Protein AF-A0A7V3AEB8-F1 (afdb_monomer_lite)

Foldseek 3Di:
DDDDDDDDDDDDDDDDPPPVVVVVLQQFLFLLADAWDAQLLRQKTKFKWWFDDPDPPDAIKIWIWIDGPPDLVLDTHTQDIQKHAWDAANVSQKIKIFHDHDRLFGFFIWIAGPDDDDHDPVGIDTQDGDPPFRFSYKDAANNRQKIKTWHAPDSRRFGWTWIWIAGSVVRDIDGPCVVPTWTQWEQANRNFKIKTWDFDPDPPTDIWIWMWGNPDPPTDIATQDDDPVDDWPPAPIKHKYDAHQDQKIWIAGFQTQWIWMAGNNNPPIDTQGDPPQWTGWGDWDAANVRQKIWIWTWGDDPNDIFIWIWIQGPVVSDTDTDPADDDDQPFPDDDDPDPDDDDDTGMHTGADVSRFDDDDSSDTQDDDRALSSLLVNLVVCVVVLNLVSSLVSLVVSQVHPPRPLAPLSSLQSNLSSCVSVLNLVSNLVSNLCSQQQRVFAAVWHQADAADPPPAFRAPVLVVVLVVLVSSCVSCVVQPLSVLQSQLSVCLNVNVLVSSLVSLVVSLVSDPDLLSNLSSLQVNLRSCVNNVVLQSSLVSLLSSLPRPPRNCSLQSLQSSLLSLLQCPDPPSNVSSVVSLVSNDDVPDPQNVVSVQAVQQSPPHHQKDWDKADWDAAPVRLKIKTKIKMKGWAKTAHSFFDFAQGNVRDTDTHNTDTHMWMKIFIWMANDPVGIDGLAIARFDKDTWDAANVRFKIKIKGWDADPPPGGAAIWIWMAGPNSDTQDDDPVCRNNVDDDFQWHWPDWDHPHNQKIKTWTWGQDPVGDTDTDIDIDGGDDD

pLDDT: mean 76.03, std 19.29, range [22.69, 97.69]

Radius of gyration: 32.49 Å; chains: 1; bounding box: 79×64×120 Å

Secondary structure (DSSP, 8-state):
----------PPPP----SHHHHHHHHTT-TT----EE-TTSS-EEEEEEEPPSSTTSPPPEEEEEE-TT-TT--PEEEEES-EEEEE-TTSS-EEEEEEEETTEEEEEEEE---SS---GGGEEEEEE-TT--EEEEEE-TTSSEEEEEEESS-STT--EEEEEEETTT--EEE-GGG-SBEEEEE-TTSSEEEEEE--SSTTPPPEEEEEETTSSS---EEEES-SS---TT-S--EEEE-TTSSEEEEE-TT-SEEEEEETTS-S-EEEEPPTT-EEEEEEEE-TTSSEEEEEEEEEETTEEEEEEEEEETTTTEEEEPS---S--S-S----TT--SS----EEE---TTT--SS-TT-------SHHHHHHHHHHHHHTT-HHHHHHHHHHHHHSSSPPS-HHHHHHHHHHHHHHTT-HHHHHHHHHHHHHH----TT---PPPPTT--PPPPHHHHHHHHHHHHHHHH-TT-HHHHHHHHHHHHHHTT-HHHHHHHHHHHHHT-SSHHHHHHHHHHHHHHHHHTT-HHHHHHHHHHHHT-TT-TTHHHHHHHHHHHHHHH--TTHHHHHHHHHHHH--TT-TTHHHHHHHHHHTTT--SEEEEEPPPEE-TTSS-EEEEEEEEEEEEEEEEEEEEEE-TTS-EEEEEEEEEEEEEEEEEEEEETTEEEEEEEESS-BPPPEE-TTSSEEEEEEEE--TTS-S-EEEEEEEETTS-EEES-HHHHHHT-----EEEEEEEEEETTEEEEEEEEE-SS--EEEEEEEEE----

Structure (mmCIF, N/CA/C/O backbone):
data_AF-A0A7V3AEB8-F1
#
_entry.id   AF-A0A7V3AEB8-F1
#
loop_
_atom_site.group_PDB
_atom_site.id
_atom_site.type_symbol
_atom_site.label_atom_id
_atom_site.label_alt_id
_atom_site.label_comp_id
_atom_site.label_asym_id
_atom_site.label_entity_id
_atom_site.label_seq_id
_atom_site.pdbx_PDB_ins_code
_atom_site.Cartn_x
_atom_site.Cartn_y
_atom_site.Cartn_z
_atom_site.occupancy
_atom_site.B_iso_or_equiv
_atom_site.auth_seq_id
_atom_site.auth_comp_id
_atom_site.auth_asym_id
_atom_site.auth_atom_id
_atom_site.pdbx_PDB_model_num
ATOM 1 N N . MET A 1 1 ? -11.982 -26.283 -81.986 1.00 36.19 1 MET A N 1
ATOM 2 C CA . MET A 1 1 ? -10.663 -25.849 -81.474 1.00 36.19 1 MET A CA 1
ATOM 3 C C . MET A 1 1 ? -10.243 -24.576 -82.195 1.00 36.19 1 MET A C 1
ATOM 5 O O . MET A 1 1 ? -9.929 -24.664 -83.369 1.00 36.19 1 MET A O 1
ATOM 9 N N . ALA A 1 2 ? -10.281 -23.425 -81.521 1.00 26.03 2 ALA A N 1
ATOM 10 C CA . ALA A 1 2 ? -9.434 -22.239 -81.739 1.00 26.03 2 ALA A CA 1
ATOM 11 C C . ALA A 1 2 ? -9.873 -21.165 -80.727 1.00 26.03 2 ALA A C 1
ATOM 13 O O . ALA A 1 2 ? -11.065 -21.003 -80.475 1.00 26.03 2 ALA A O 1
ATOM 14 N N . ARG A 1 3 ? -8.898 -20.527 -80.074 1.00 25.69 3 ARG A N 1
ATOM 15 C CA . ARG A 1 3 ? -9.051 -19.673 -78.887 1.00 25.69 3 ARG A CA 1
ATOM 16 C C . ARG A 1 3 ? -9.532 -18.253 -79.218 1.00 25.69 3 ARG A C 1
ATOM 18 O O . ARG A 1 3 ? -9.191 -17.695 -80.253 1.00 25.69 3 ARG A O 1
ATOM 25 N N . PHE A 1 4 ? -10.266 -17.692 -78.258 1.00 28.11 4 PHE A N 1
ATOM 26 C CA . PHE A 1 4 ? -10.811 -16.336 -78.194 1.00 28.11 4 PHE A CA 1
ATOM 27 C C . PHE A 1 4 ? -9.742 -15.241 -78.051 1.00 28.11 4 PHE A C 1
ATOM 29 O O . PHE A 1 4 ? -8.774 -15.405 -77.308 1.00 28.11 4 PHE A O 1
ATOM 36 N N . GLY A 1 5 ? -9.997 -14.082 -78.667 1.00 23.98 5 GLY A N 1
ATOM 37 C CA . GLY A 1 5 ? -9.291 -12.830 -78.404 1.00 23.98 5 GLY A CA 1
ATOM 38 C C . GLY A 1 5 ? -10.179 -11.599 -78.622 1.00 23.98 5 GLY A C 1
ATOM 39 O O . GLY A 1 5 ? -10.594 -11.350 -79.747 1.00 23.98 5 GLY A O 1
ATOM 40 N N . ARG A 1 6 ? -10.452 -10.838 -77.549 1.00 25.81 6 ARG A N 1
ATOM 41 C CA . ARG A 1 6 ? -10.093 -9.411 -77.331 1.00 25.81 6 ARG A CA 1
ATOM 42 C C . ARG A 1 6 ? -10.955 -8.753 -76.230 1.00 25.81 6 ARG A C 1
ATOM 44 O O . ARG A 1 6 ? -12.159 -8.624 -76.384 1.00 25.81 6 ARG A O 1
ATOM 51 N N . SER A 1 7 ? -10.234 -8.308 -75.190 1.00 26.91 7 SER A N 1
ATOM 52 C CA . SER A 1 7 ? -10.447 -7.263 -74.158 1.00 26.91 7 SER A CA 1
ATOM 53 C C . SER A 1 7 ? -11.725 -7.215 -73.303 1.00 26.91 7 SER A C 1
ATOM 55 O O . SER A 1 7 ? -12.837 -7.227 -73.820 1.00 26.91 7 SER A O 1
ATOM 57 N N . PRO A 1 8 ? -11.554 -7.007 -71.977 1.00 26.31 8 PRO A N 1
ATOM 58 C CA . PRO A 1 8 ? -11.733 -5.641 -71.461 1.00 26.31 8 PRO A CA 1
ATOM 59 C C . PRO A 1 8 ? -10.744 -5.192 -70.355 1.00 26.31 8 PRO A C 1
ATOM 61 O O . PRO A 1 8 ? -10.168 -5.995 -69.633 1.00 26.31 8 PRO A O 1
ATOM 64 N N . ALA A 1 9 ? -10.628 -3.862 -70.236 1.00 24.89 9 ALA A N 1
ATOM 65 C CA . ALA A 1 9 ? -10.315 -3.052 -69.050 1.00 24.89 9 ALA A CA 1
ATOM 66 C C . ALA A 1 9 ? -9.045 -3.349 -68.215 1.00 24.89 9 ALA A C 1
ATOM 68 O O . ALA A 1 9 ? -9.033 -4.186 -67.315 1.00 24.89 9 ALA A O 1
ATOM 69 N N . HIS A 1 10 ? -8.031 -2.491 -68.378 1.00 28.56 10 HIS A N 1
ATOM 70 C CA . HIS A 1 10 ? -7.108 -2.153 -67.293 1.00 28.56 10 HIS A CA 1
ATOM 71 C C . HIS A 1 10 ? -7.878 -1.426 -66.175 1.00 28.56 10 HIS A C 1
ATOM 73 O O . HIS A 1 10 ? -8.151 -0.231 -66.276 1.00 28.56 10 HIS A O 1
ATOM 79 N N . MET A 1 11 ? -8.213 -2.141 -65.098 1.00 22.69 11 MET A N 1
ATOM 80 C CA . MET A 1 11 ? -8.357 -1.522 -63.778 1.00 22.69 11 MET A CA 1
ATOM 81 C C . MET A 1 11 ? -6.954 -1.313 -63.187 1.00 22.69 11 MET A C 1
ATOM 83 O O . MET A 1 11 ? -6.184 -2.275 -63.144 1.00 22.69 11 MET A O 1
ATOM 87 N N . PRO A 1 12 ? -6.607 -0.116 -62.686 1.00 24.73 12 PRO A N 1
ATOM 88 C CA . PRO A 1 12 ? -5.497 0.011 -61.753 1.00 24.73 12 PRO A CA 1
ATOM 89 C C . PRO A 1 12 ? -5.866 -0.708 -60.440 1.00 24.73 12 PRO A C 1
ATOM 91 O O . PRO A 1 12 ? -7.030 -0.646 -60.024 1.00 24.73 12 PRO A O 1
ATOM 94 N N . PRO A 1 13 ? -4.922 -1.390 -59.766 1.00 26.23 13 PRO A N 1
ATOM 95 C CA . PRO A 1 13 ? -5.184 -1.938 -58.444 1.00 26.23 13 PRO A CA 1
ATOM 96 C C . PRO A 1 13 ? -5.548 -0.795 -57.489 1.00 26.23 13 PRO A C 1
ATOM 98 O O . PRO A 1 13 ? -4.837 0.201 -57.354 1.00 26.23 13 PRO A O 1
ATOM 101 N N . ARG A 1 14 ? -6.725 -0.937 -56.878 1.00 26.28 14 ARG A N 1
ATOM 102 C CA . ARG A 1 14 ? -7.285 -0.041 -55.868 1.00 26.28 14 ARG A CA 1
ATOM 103 C C . ARG A 1 14 ? -6.378 0.010 -54.635 1.00 26.28 14 ARG A C 1
ATOM 105 O O . ARG A 1 14 ? -6.000 -1.032 -54.117 1.00 26.28 14 ARG A O 1
ATOM 112 N N . GLY A 1 15 ? -6.187 1.218 -54.105 1.00 27.31 15 GLY A N 1
ATOM 113 C CA . GLY A 1 15 ? -6.017 1.442 -52.667 1.00 27.31 15 GLY A CA 1
ATOM 114 C C . GLY A 1 15 ? -4.578 1.539 -52.170 1.00 27.31 15 GLY A C 1
ATOM 115 O O . GLY A 1 15 ? -4.011 0.585 -51.662 1.00 27.31 15 GLY A O 1
ATOM 116 N N . SER A 1 16 ? -4.030 2.746 -52.256 1.00 29.06 16 SER A N 1
ATOM 117 C CA . SER A 1 16 ? -2.788 3.224 -51.648 1.00 29.06 16 SER A CA 1
ATOM 118 C C . SER A 1 16 ? -2.524 2.747 -50.203 1.00 29.06 16 SER A C 1
ATOM 120 O O . SER A 1 16 ? -3.122 3.256 -49.254 1.00 29.06 16 SER A O 1
ATOM 122 N N . THR A 1 17 ? -1.519 1.888 -50.031 1.00 33.44 17 THR A N 1
ATOM 123 C CA . THR A 1 17 ? -0.830 1.563 -48.762 1.00 33.44 17 THR A CA 1
ATOM 124 C C . THR A 1 17 ? 0.267 2.581 -48.384 1.00 33.44 17 THR A C 1
ATOM 126 O O . THR A 1 17 ? 0.980 2.409 -47.401 1.00 33.44 17 THR A O 1
ATOM 129 N N . GLY A 1 18 ? 0.404 3.685 -49.128 1.00 30.80 18 GLY A N 1
ATOM 130 C CA . GLY A 1 18 ? 1.580 4.565 -49.072 1.00 30.80 18 GLY A CA 1
ATOM 131 C C . GLY A 1 18 ? 1.707 5.529 -47.883 1.00 30.80 18 GLY A C 1
ATOM 132 O O . GLY A 1 18 ? 2.755 6.147 -47.750 1.00 30.80 18 GLY A O 1
ATOM 133 N N . VAL A 1 19 ? 0.701 5.693 -47.015 1.00 37.47 19 VAL A N 1
ATOM 134 C CA . VAL A 1 19 ? 0.759 6.701 -45.924 1.00 37.47 19 VAL A CA 1
ATOM 135 C C . VAL A 1 19 ? 1.312 6.127 -44.612 1.00 37.47 19 VAL A C 1
ATOM 137 O O . VAL A 1 19 ? 2.007 6.830 -43.881 1.00 37.47 19 VAL A O 1
ATOM 140 N N . LEU A 1 20 ? 1.059 4.845 -44.327 1.00 37.47 20 LEU A N 1
ATOM 141 C CA . LEU A 1 20 ? 1.471 4.188 -43.078 1.00 37.47 20 LEU A CA 1
ATOM 142 C C . LEU A 1 20 ? 3.006 4.131 -42.910 1.00 37.47 20 LEU A C 1
ATOM 144 O O . LEU A 1 20 ? 3.493 4.572 -41.868 1.00 37.47 20 LEU A O 1
ATOM 148 N N . PRO A 1 21 ? 3.789 3.681 -43.918 1.00 37.28 21 PRO A N 1
ATOM 149 C CA . PRO A 1 21 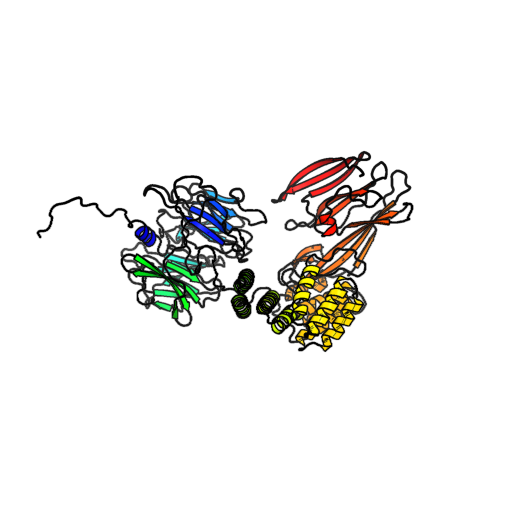? 5.245 3.576 -43.798 1.00 37.28 21 PRO A CA 1
ATOM 150 C C . PRO A 1 21 ? 5.928 4.939 -43.617 1.00 37.28 21 PRO A C 1
ATOM 152 O O . PRO A 1 21 ? 6.897 5.048 -42.875 1.00 37.28 21 PRO A O 1
ATOM 155 N N . LEU A 1 22 ? 5.403 5.996 -44.248 1.00 36.72 22 LEU A N 1
ATOM 156 C CA . LEU A 1 22 ? 5.952 7.357 -44.173 1.00 36.72 22 LEU A CA 1
ATOM 157 C C . LEU A 1 22 ? 5.719 8.018 -42.807 1.00 36.72 22 LEU A C 1
ATOM 159 O O . LEU A 1 22 ? 6.600 8.714 -42.304 1.00 36.72 22 LEU A O 1
ATOM 163 N N . LEU A 1 23 ? 4.559 7.779 -42.189 1.00 42.25 23 LEU A N 1
ATOM 164 C CA . LEU A 1 23 ? 4.245 8.274 -40.846 1.00 42.25 23 LEU A CA 1
ATOM 165 C C . LEU A 1 23 ? 5.052 7.511 -39.781 1.00 42.25 23 LEU A C 1
ATOM 167 O O . LEU A 1 23 ? 5.580 8.127 -38.860 1.00 42.25 23 LEU A O 1
ATOM 171 N N . LEU A 1 24 ? 5.236 6.195 -39.966 1.00 43.19 24 LEU A N 1
ATOM 172 C CA . LEU A 1 24 ? 6.108 5.341 -39.149 1.00 43.19 24 LEU A CA 1
ATOM 173 C C . LEU A 1 24 ? 7.575 5.797 -39.218 1.00 43.19 24 LEU A C 1
ATOM 175 O O . LEU A 1 24 ? 8.179 6.014 -38.173 1.00 43.19 24 LEU A O 1
ATOM 179 N N . LEU A 1 25 ? 8.126 6.033 -40.416 1.00 43.94 25 LEU A N 1
ATOM 180 C CA . LEU A 1 25 ? 9.497 6.536 -40.614 1.00 43.94 25 LEU A CA 1
ATOM 181 C C . LEU A 1 25 ? 9.730 7.925 -39.992 1.00 43.94 25 LEU A C 1
ATOM 183 O O . LEU A 1 25 ? 10.827 8.198 -39.511 1.00 43.94 25 LEU A O 1
ATOM 187 N N . GLY A 1 26 ? 8.707 8.786 -39.966 1.00 42.28 26 GLY A N 1
ATOM 188 C CA . GLY A 1 26 ? 8.776 10.118 -39.355 1.00 42.28 26 GLY A CA 1
ATOM 189 C C . GLY A 1 26 ? 8.742 10.132 -37.822 1.00 42.28 26 GLY A C 1
ATOM 190 O O . GLY A 1 26 ? 9.129 11.132 -37.231 1.00 42.28 26 GLY A O 1
ATOM 191 N N . LEU A 1 27 ? 8.294 9.046 -37.182 1.00 48.06 27 LEU A N 1
ATOM 192 C CA . LEU A 1 27 ? 8.146 8.922 -35.722 1.00 48.06 27 LEU A CA 1
ATOM 193 C C . LEU A 1 27 ? 9.282 8.116 -35.067 1.00 48.06 27 LEU A C 1
ATOM 195 O O . LEU A 1 27 ? 9.362 8.021 -33.841 1.00 48.06 27 LEU A O 1
ATOM 199 N N . CYS A 1 28 ? 10.172 7.535 -35.875 1.00 46.41 28 CYS A N 1
ATOM 200 C CA . CYS A 1 28 ? 11.282 6.715 -35.408 1.00 46.41 28 CYS A CA 1
ATOM 201 C C . CYS A 1 28 ? 12.240 7.533 -34.532 1.00 46.41 28 CYS A C 1
ATOM 203 O O . CYS A 1 28 ? 12.795 8.536 -34.976 1.00 46.41 28 CYS A O 1
ATOM 205 N N . GLY A 1 29 ? 12.443 7.093 -33.287 1.00 46.22 29 GLY A N 1
ATOM 206 C CA . GLY A 1 29 ? 13.375 7.724 -32.355 1.00 46.22 29 GLY A CA 1
ATOM 207 C C . GLY A 1 29 ? 12.897 9.035 -31.721 1.00 46.22 29 GLY A C 1
ATOM 208 O O . GLY A 1 29 ? 13.689 9.778 -31.149 1.00 46.22 29 GLY A O 1
ATOM 209 N N . CYS A 1 30 ? 11.599 9.331 -31.769 1.00 52.25 30 CYS A N 1
ATOM 210 C CA . CYS A 1 30 ? 11.062 10.489 -31.065 1.00 52.25 30 CYS A CA 1
ATOM 211 C C . CYS A 1 30 ? 10.850 10.158 -29.584 1.00 52.25 30 CYS A C 1
ATOM 213 O O . CYS A 1 30 ? 9.936 9.423 -29.219 1.00 52.25 30 CYS A O 1
ATOM 215 N N . GLN A 1 31 ? 11.668 10.750 -28.711 1.00 52.59 31 GLN A N 1
ATOM 216 C CA . GLN A 1 31 ? 11.446 10.705 -27.259 1.00 52.59 31 GLN A CA 1
ATOM 217 C C . GLN A 1 31 ? 10.096 11.330 -26.845 1.00 52.59 31 GLN A C 1
ATOM 219 O O . GLN A 1 31 ? 9.545 11.008 -25.792 1.00 52.59 31 GLN A O 1
ATOM 224 N N . GLU A 1 32 ? 9.559 12.197 -27.709 1.00 48.94 32 GLU A N 1
ATOM 225 C CA . GLU A 1 32 ? 8.234 12.825 -27.674 1.00 48.94 32 GLU A CA 1
ATOM 226 C C . GLU A 1 32 ? 7.088 11.825 -27.904 1.00 48.94 32 GLU A C 1
ATOM 228 O O . GLU A 1 32 ? 6.009 12.225 -28.299 1.00 48.94 32 GLU A O 1
ATOM 233 N N . LEU A 1 33 ? 7.296 10.520 -27.736 1.00 50.91 33 LEU A N 1
ATOM 234 C CA . LEU A 1 33 ? 6.265 9.484 -27.795 1.00 50.91 33 LEU A CA 1
ATOM 235 C C . LEU A 1 33 ? 6.483 8.561 -26.598 1.00 50.91 33 LEU A C 1
ATOM 237 O O . LEU A 1 33 ? 7.004 7.452 -26.714 1.00 50.91 33 LEU A O 1
ATOM 241 N N . ARG A 1 34 ? 6.139 9.048 -25.401 1.00 51.72 34 ARG A N 1
ATOM 242 C CA . ARG A 1 34 ? 6.119 8.187 -24.217 1.00 51.72 34 ARG A CA 1
ATOM 243 C C . ARG A 1 34 ? 5.032 7.136 -24.423 1.00 51.72 34 ARG A C 1
ATOM 245 O O . ARG A 1 34 ? 3.879 7.476 -24.684 1.00 51.72 34 ARG A O 1
ATOM 252 N N . GLY A 1 35 ? 5.443 5.871 -24.351 1.00 53.16 35 GLY A N 1
ATOM 253 C CA . GLY A 1 35 ? 4.539 4.727 -24.394 1.00 53.16 35 GLY A CA 1
ATOM 254 C C . GLY A 1 35 ? 3.527 4.754 -23.241 1.00 53.16 35 GLY A C 1
ATOM 255 O O . GLY A 1 35 ? 3.520 5.693 -22.442 1.00 53.16 35 GLY A O 1
ATOM 256 N N . PRO A 1 36 ? 2.668 3.733 -23.126 1.00 59.62 36 PRO A N 1
ATOM 257 C CA . PRO A 1 36 ? 1.776 3.608 -21.978 1.00 59.62 36 PRO A CA 1
ATOM 258 C C . PRO A 1 36 ? 2.572 3.726 -20.669 1.00 59.62 36 PRO A C 1
ATOM 260 O O . PRO A 1 36 ? 3.640 3.126 -20.528 1.00 59.62 36 PRO A O 1
ATOM 263 N N . VAL A 1 37 ? 2.061 4.506 -19.719 1.00 64.31 37 VAL A N 1
ATOM 264 C CA . VAL A 1 37 ? 2.671 4.691 -18.400 1.00 64.31 37 VAL A CA 1
ATOM 265 C C . VAL A 1 37 ? 1.810 4.032 -17.335 1.00 64.31 37 VAL A C 1
ATOM 267 O O . VAL A 1 37 ? 0.617 4.316 -17.200 1.00 64.31 37 VAL A O 1
ATOM 270 N N . TRP A 1 38 ? 2.433 3.149 -16.566 1.00 58.31 38 TRP A N 1
ATOM 271 C CA . TRP A 1 38 ? 1.813 2.568 -15.388 1.00 58.31 38 TRP A CA 1
ATOM 272 C C . TRP A 1 38 ? 1.775 3.581 -14.261 1.00 58.31 38 TRP A C 1
ATOM 274 O O . TRP A 1 38 ? 2.734 4.334 -14.057 1.00 58.31 38 TRP A O 1
ATOM 284 N N . SER A 1 39 ? 0.686 3.555 -13.504 1.00 63.09 39 SER A N 1
ATOM 285 C CA . SER A 1 39 ? 0.703 4.134 -12.177 1.00 63.09 39 SER A CA 1
ATOM 286 C C . SER A 1 39 ? 1.782 3.419 -11.345 1.00 63.09 39 SER A C 1
ATOM 288 O O . SER A 1 39 ? 2.016 2.221 -11.521 1.00 63.09 39 SER A O 1
ATOM 290 N N . PRO A 1 40 ? 2.478 4.113 -10.434 1.00 57.12 40 PRO A N 1
ATOM 291 C CA . PRO A 1 40 ? 3.541 3.517 -9.616 1.00 57.12 40 PRO A CA 1
ATOM 292 C C . PRO A 1 40 ? 3.062 2.374 -8.722 1.00 57.12 40 PRO A C 1
ATOM 294 O O . PRO A 1 40 ? 3.843 1.533 -8.276 1.00 57.12 40 PRO A O 1
ATOM 297 N N . ASP A 1 41 ? 1.766 2.360 -8.423 1.00 50.62 41 ASP A N 1
ATOM 298 C CA . ASP A 1 41 ? 1.119 1.292 -7.685 1.00 50.62 41 ASP A CA 1
ATOM 299 C C . ASP A 1 41 ? 0.762 0.076 -8.569 1.00 50.62 41 ASP A C 1
ATOM 301 O O . ASP A 1 41 ? 0.348 -0.958 -8.038 1.00 50.62 41 ASP A O 1
ATOM 305 N N . GLY A 1 42 ? 0.989 0.178 -9.883 1.00 52.31 42 GLY A N 1
ATOM 306 C CA . GLY A 1 42 ? 0.781 -0.869 -10.878 1.00 52.31 42 GLY A CA 1
ATOM 307 C C . GLY A 1 42 ? -0.688 -1.190 -11.138 1.00 52.31 42 GLY A C 1
ATOM 308 O O . GLY A 1 42 ? -0.976 -2.240 -11.700 1.00 52.31 42 GLY A O 1
ATOM 309 N N . THR A 1 43 ? -1.616 -0.340 -10.693 1.00 56.12 43 THR A N 1
ATOM 310 C CA . THR A 1 43 ? -3.061 -0.606 -10.770 1.00 56.12 43 THR A CA 1
ATOM 311 C C . THR A 1 43 ? -3.722 0.001 -12.001 1.00 56.12 43 THR A C 1
ATOM 313 O O . THR A 1 43 ? -4.804 -0.427 -12.376 1.00 56.12 43 THR A O 1
ATOM 316 N N . LEU A 1 44 ? -3.098 0.987 -12.647 1.00 62.44 44 LEU A N 1
ATOM 317 C CA . LEU A 1 44 ? -3.672 1.722 -13.769 1.00 62.44 44 LEU A CA 1
ATOM 318 C C . LEU A 1 44 ? -2.643 1.923 -14.881 1.00 62.44 44 LEU A C 1
ATOM 320 O O . LEU A 1 44 ? -1.451 2.095 -14.632 1.00 62.44 44 LEU A O 1
ATOM 324 N N . ILE A 1 45 ? -3.125 1.984 -16.119 1.00 67.00 45 ILE A N 1
ATOM 325 C CA . ILE A 1 45 ? -2.324 2.290 -17.305 1.00 67.00 45 ILE A CA 1
ATOM 326 C C . ILE A 1 45 ? -2.899 3.525 -17.978 1.00 67.00 45 ILE A C 1
ATOM 328 O O . ILE A 1 45 ? -4.062 3.532 -18.371 1.00 67.00 45 ILE A O 1
ATOM 332 N N . ALA A 1 46 ? -2.077 4.550 -18.179 1.00 71.94 46 ALA A N 1
ATOM 333 C CA . ALA A 1 46 ? -2.442 5.698 -18.994 1.00 71.94 46 ALA A CA 1
ATOM 334 C C . ALA A 1 46 ? -1.731 5.639 -20.348 1.00 71.94 46 ALA A C 1
ATOM 336 O O . ALA A 1 46 ? -0.530 5.382 -20.409 1.00 71.94 46 ALA A O 1
ATOM 337 N N . TYR A 1 47 ? -2.445 5.892 -21.442 1.00 67.38 47 TYR A N 1
ATOM 338 C CA . TYR A 1 47 ? -1.868 5.866 -22.788 1.00 67.38 47 TYR A CA 1
ATOM 339 C C . TYR A 1 47 ? -2.469 6.938 -23.693 1.00 67.38 47 TYR A C 1
ATOM 341 O O . TYR A 1 47 ? -3.593 7.387 -23.486 1.00 67.38 47 TYR A O 1
ATOM 349 N N . THR A 1 48 ? -1.703 7.346 -24.708 1.00 71.19 48 THR A N 1
ATOM 350 C CA . THR A 1 48 ? -2.178 8.264 -25.753 1.00 71.19 48 THR A CA 1
ATOM 351 C C . THR A 1 48 ? -2.641 7.459 -26.965 1.00 71.19 48 THR A C 1
ATOM 353 O O . THR A 1 48 ? -1.895 6.631 -27.488 1.00 71.19 48 THR A O 1
ATOM 356 N N . ALA A 1 49 ? -3.863 7.714 -27.418 1.00 64.56 49 ALA A N 1
ATOM 357 C CA . ALA A 1 49 ? -4.421 7.228 -28.668 1.00 64.56 49 ALA A CA 1
ATOM 358 C C . ALA A 1 49 ? -4.410 8.341 -29.722 1.00 64.56 49 ALA A C 1
ATOM 360 O O . ALA A 1 49 ? -4.593 9.518 -29.412 1.00 64.56 49 ALA A O 1
ATOM 361 N N . TYR A 1 50 ? -4.226 7.948 -30.975 1.00 61.06 50 TYR A N 1
ATOM 362 C CA . TYR A 1 50 ? -4.145 8.810 -32.145 1.00 61.06 50 TYR A CA 1
ATOM 363 C C . TYR A 1 50 ? -5.224 8.383 -33.140 1.00 61.06 50 TYR A C 1
ATOM 365 O O . TYR A 1 50 ? -5.348 7.198 -33.441 1.00 61.06 50 TYR A O 1
ATOM 373 N N . SER A 1 51 ? -6.002 9.324 -33.663 1.00 54.88 51 SER A N 1
ATOM 374 C CA . SER A 1 51 ? -7.041 9.016 -34.658 1.00 54.88 51 SER A CA 1
ATOM 375 C C . SER A 1 51 ? -6.509 9.194 -36.076 1.00 54.88 51 SER A C 1
ATOM 377 O O . SER A 1 51 ? -5.724 10.115 -36.323 1.00 54.88 51 SER A O 1
ATOM 379 N N . LYS A 1 52 ? -6.944 8.344 -37.017 1.00 48.38 52 LYS A N 1
ATOM 380 C CA . LYS A 1 52 ? -6.673 8.551 -38.445 1.00 48.38 52 LYS A CA 1
ATOM 381 C C . LYS A 1 52 ? -7.340 9.838 -38.920 1.00 48.38 52 LYS A C 1
ATOM 383 O O . LYS A 1 52 ? -8.553 9.941 -38.779 1.00 48.38 52 LYS A O 1
ATOM 388 N N . PRO A 1 53 ? -6.603 10.787 -39.514 1.00 49.94 53 PRO A N 1
ATOM 389 C CA . PRO A 1 53 ? -7.250 11.816 -40.308 1.00 49.94 53 PRO A CA 1
ATOM 390 C C . PRO A 1 53 ? -7.807 11.163 -41.582 1.00 49.94 53 PRO A C 1
ATOM 392 O O . PRO A 1 53 ? -7.074 10.470 -42.298 1.00 49.94 53 PRO A O 1
ATOM 395 N N . ASP A 1 54 ? -9.091 11.368 -41.875 1.00 47.03 54 ASP A N 1
ATOM 396 C CA . ASP A 1 54 ? -9.747 10.795 -43.059 1.00 47.03 54 ASP A CA 1
ATOM 397 C C . ASP A 1 54 ? -9.203 11.423 -44.350 1.00 47.03 54 ASP A C 1
ATOM 399 O O . ASP A 1 54 ? -9.260 10.831 -45.433 1.00 47.03 54 ASP A O 1
ATOM 403 N N . LYS A 1 55 ? -8.612 12.619 -44.235 1.00 50.12 55 LYS A N 1
ATOM 404 C CA . LYS A 1 55 ? -7.949 13.350 -45.319 1.00 50.12 55 LYS A CA 1
ATOM 405 C C . LYS A 1 55 ? -6.560 13.833 -44.884 1.00 50.12 55 LYS A C 1
ATOM 407 O O . LYS A 1 55 ? -6.406 14.272 -43.751 1.00 50.12 55 LYS A O 1
ATOM 412 N N . PRO A 1 56 ? -5.556 13.895 -45.783 1.00 46.00 56 PRO A N 1
ATOM 413 C CA . PRO A 1 56 ? -4.194 14.349 -45.455 1.00 46.00 56 PRO A CA 1
ATOM 414 C C . PRO A 1 56 ? -4.084 15.754 -44.832 1.00 46.00 56 PRO A C 1
ATOM 416 O O . PRO A 1 56 ? -3.049 16.086 -44.263 1.00 46.00 56 PRO A O 1
ATOM 419 N N . ALA A 1 57 ? -5.119 16.587 -44.976 1.00 50.59 57 ALA A N 1
ATOM 420 C CA . ALA A 1 57 ? -5.170 17.956 -44.465 1.00 50.59 57 ALA A CA 1
ATOM 421 C C . ALA A 1 57 ? -5.846 18.084 -43.083 1.00 50.59 57 ALA A C 1
ATOM 423 O O . ALA A 1 57 ? -5.872 19.181 -42.526 1.00 50.59 57 ALA A O 1
ATOM 424 N N . GLU A 1 58 ? -6.409 17.004 -42.535 1.00 53.31 58 GLU A N 1
ATOM 425 C CA . GLU A 1 58 ? -7.062 17.028 -41.225 1.00 53.31 58 GLU A CA 1
ATOM 426 C C . GLU A 1 58 ? -6.036 16.895 -40.087 1.00 53.31 58 GLU A C 1
ATOM 428 O O . GLU A 1 58 ? -5.061 16.143 -40.200 1.00 53.31 58 GLU A O 1
ATOM 433 N N . PRO A 1 59 ? -6.217 17.635 -38.978 1.00 54.69 59 PRO A N 1
ATOM 434 C CA . PRO A 1 59 ? -5.311 17.564 -37.845 1.00 54.69 59 PRO A CA 1
ATOM 435 C C . PRO A 1 59 ? -5.422 16.207 -37.140 1.00 54.69 59 PRO A C 1
ATOM 437 O O . PRO A 1 59 ? -6.509 15.681 -36.921 1.00 54.69 59 PRO A O 1
ATOM 440 N N . LEU A 1 60 ? -4.275 15.664 -36.731 1.00 58.09 60 LEU A N 1
ATOM 441 C CA . LEU A 1 60 ? -4.201 14.460 -35.906 1.00 58.09 60 LEU A CA 1
ATOM 442 C C . LEU A 1 60 ? -4.909 14.704 -34.565 1.00 58.09 60 LEU A C 1
ATOM 444 O O . LEU A 1 60 ? -4.467 15.554 -33.791 1.00 58.09 60 LEU A O 1
ATOM 448 N N . VAL A 1 61 ? -5.959 13.940 -34.267 1.00 66.50 61 VAL A N 1
ATOM 449 C CA . VAL A 1 61 ? -6.626 13.989 -32.958 1.00 66.50 61 VAL A CA 1
ATOM 450 C C . VAL A 1 61 ? -5.913 13.046 -32.000 1.00 66.50 61 VAL A C 1
ATOM 452 O O . VAL A 1 61 ? -5.677 11.881 -32.329 1.00 66.50 61 VAL A O 1
ATOM 455 N N . THR A 1 62 ? -5.555 13.558 -30.826 1.00 71.38 62 THR A N 1
ATOM 456 C CA . THR A 1 62 ? -4.928 12.792 -29.746 1.00 71.38 62 THR A CA 1
ATOM 457 C C . THR A 1 62 ? -5.826 12.750 -28.530 1.00 71.38 62 THR A C 1
ATOM 459 O O . THR A 1 62 ? -6.402 13.765 -28.155 1.00 71.38 62 THR A O 1
ATOM 462 N N . SER A 1 63 ? -5.925 11.587 -27.903 1.00 75.44 63 SER A N 1
ATOM 463 C CA . SER A 1 63 ? -6.737 11.385 -26.708 1.00 75.44 63 SER A CA 1
ATOM 464 C C . SER A 1 63 ? -5.955 10.581 -25.684 1.00 75.44 63 SER A C 1
ATOM 466 O O . SER A 1 63 ? -5.272 9.626 -26.044 1.00 75.44 63 SER A O 1
ATOM 468 N N . VAL A 1 64 ? -6.075 10.922 -24.405 1.00 77.50 64 VAL A N 1
ATOM 469 C CA . VAL A 1 64 ? -5.508 10.123 -23.315 1.00 77.50 64 VAL A CA 1
ATOM 470 C C . VAL A 1 64 ? -6.593 9.234 -22.736 1.00 77.50 64 VAL A C 1
ATOM 472 O O . VAL A 1 64 ? -7.695 9.693 -22.439 1.00 77.50 64 VAL A O 1
ATOM 475 N N . TYR A 1 65 ? -6.258 7.965 -22.554 1.00 73.62 65 TYR A N 1
ATOM 476 C CA . TYR A 1 65 ? -7.106 6.962 -21.931 1.00 73.62 65 TYR A CA 1
ATOM 477 C C . TYR A 1 65 ? -6.455 6.438 -20.660 1.00 73.62 65 TYR A C 1
ATOM 479 O O . TYR A 1 65 ? -5.229 6.373 -20.562 1.00 73.62 65 TYR A O 1
ATOM 487 N N . LEU A 1 66 ? -7.298 6.037 -19.715 1.00 73.75 66 LEU A N 1
ATOM 488 C CA . LEU A 1 66 ? -6.925 5.368 -18.481 1.00 73.75 66 LEU A CA 1
ATOM 489 C C . LEU A 1 66 ? -7.589 3.989 -18.451 1.00 73.75 66 LEU A C 1
ATOM 491 O O . LEU A 1 66 ? -8.816 3.880 -18.491 1.00 73.75 66 LEU A O 1
ATOM 495 N N . ALA A 1 67 ? -6.783 2.939 -18.399 1.00 65.19 67 ALA A N 1
ATOM 496 C CA . ALA A 1 67 ? -7.232 1.561 -18.319 1.00 65.19 67 ALA A CA 1
ATOM 497 C C . ALA A 1 67 ? -6.924 0.981 -16.939 1.00 65.19 67 ALA A C 1
ATOM 499 O O . ALA A 1 67 ? -5.822 1.144 -16.417 1.00 65.19 67 ALA A O 1
ATOM 500 N N . ASP A 1 68 ? -7.908 0.282 -16.386 1.00 63.66 68 ASP A N 1
ATOM 501 C CA . ASP A 1 68 ? -7.737 -0.609 -15.247 1.00 63.66 68 ASP A CA 1
ATOM 502 C C . ASP A 1 68 ? -7.654 -2.045 -15.800 1.00 63.66 68 ASP A C 1
ATOM 504 O O . ASP A 1 68 ? -8.649 -2.527 -16.355 1.00 63.66 68 ASP A O 1
ATOM 508 N N . PRO A 1 69 ? -6.491 -2.716 -15.717 1.00 50.16 69 PRO A N 1
ATOM 509 C CA . PRO A 1 69 ? -6.322 -4.078 -16.215 1.00 50.16 69 PRO A CA 1
ATOM 510 C C . PRO A 1 69 ? -7.168 -5.106 -15.443 1.00 50.16 69 PRO A C 1
ATOM 512 O O . PRO A 1 69 ? -7.396 -6.203 -15.947 1.00 50.16 69 PRO A O 1
ATOM 515 N N . GLU A 1 70 ? -7.659 -4.759 -14.251 1.00 43.88 70 GLU A N 1
ATOM 516 C CA . GLU A 1 70 ? -8.488 -5.607 -13.391 1.00 43.88 70 GLU A CA 1
ATOM 517 C C . GLU A 1 70 ? -9.987 -5.507 -13.718 1.00 43.88 70 GLU A C 1
ATOM 519 O O . GLU A 1 70 ? -10.797 -6.310 -13.242 1.00 43.88 70 GLU A O 1
ATOM 524 N N . ASN A 1 71 ? -10.385 -4.539 -14.547 1.00 50.22 71 ASN A N 1
ATOM 525 C CA . ASN A 1 71 ? -11.779 -4.318 -14.904 1.00 50.22 71 ASN A CA 1
ATOM 526 C C . ASN A 1 71 ? -12.266 -5.358 -15.929 1.00 50.22 71 ASN A C 1
ATOM 528 O O . ASN A 1 71 ? -11.987 -5.262 -17.125 1.00 50.22 71 ASN A O 1
ATOM 532 N N . ALA A 1 72 ? -13.085 -6.311 -15.471 1.00 35.81 72 ALA A N 1
ATOM 533 C CA . ALA A 1 72 ? -13.668 -7.387 -16.282 1.00 35.81 72 ALA A CA 1
ATOM 534 C C . ALA A 1 72 ? -14.516 -6.912 -17.484 1.00 35.81 72 ALA A C 1
ATOM 536 O O . ALA A 1 72 ? -14.777 -7.696 -18.394 1.00 35.81 72 ALA A O 1
ATOM 537 N N . ALA A 1 73 ? -14.939 -5.641 -17.516 1.00 42.12 73 ALA A N 1
ATOM 538 C CA . ALA A 1 73 ? -15.637 -5.043 -18.657 1.00 42.12 73 ALA A CA 1
ATOM 539 C C . ALA A 1 73 ? -14.700 -4.617 -19.811 1.00 42.12 73 ALA A C 1
ATOM 541 O O . ALA A 1 73 ? -15.188 -4.179 -20.854 1.00 42.12 73 ALA A O 1
ATOM 542 N N . GLY A 1 74 ? -13.373 -4.688 -19.626 1.00 44.44 74 GLY A N 1
ATOM 543 C CA . GLY A 1 74 ? -12.357 -4.472 -20.667 1.00 44.44 74 GLY A CA 1
ATOM 544 C C . GLY A 1 74 ? -12.305 -3.067 -21.282 1.00 44.44 74 GLY A C 1
ATOM 545 O O . GLY A 1 74 ? -11.635 -2.863 -22.290 1.00 44.44 74 GLY A O 1
ATOM 546 N N . THR A 1 75 ? -13.022 -2.087 -20.727 1.00 54.41 75 THR A N 1
ATOM 547 C CA . THR A 1 75 ? -13.203 -0.768 -21.349 1.00 54.41 75 THR A CA 1
ATOM 548 C C . THR A 1 75 ? -12.271 0.264 -20.719 1.00 54.41 75 THR A C 1
ATOM 550 O O . THR A 1 75 ? -12.440 0.652 -19.562 1.00 54.41 75 THR A O 1
ATOM 553 N N . ALA A 1 76 ? -11.284 0.727 -21.492 1.00 62.09 76 ALA A N 1
ATOM 554 C CA . ALA A 1 76 ? -10.471 1.881 -21.128 1.00 62.09 76 ALA A CA 1
ATOM 555 C C . ALA A 1 76 ? -11.345 3.140 -21.074 1.00 62.09 76 ALA A C 1
ATOM 557 O O . ALA A 1 76 ? -12.193 3.365 -21.940 1.00 62.09 76 ALA A O 1
ATOM 558 N N . THR A 1 77 ? -11.139 3.976 -20.062 1.00 70.31 77 THR A N 1
ATOM 559 C CA . THR A 1 77 ? -11.907 5.209 -19.910 1.00 70.31 77 THR A CA 1
ATOM 560 C C . THR A 1 77 ? -11.199 6.352 -20.620 1.00 70.31 77 THR A C 1
ATOM 562 O O . THR A 1 77 ? -10.012 6.582 -20.391 1.00 70.31 77 THR A O 1
ATOM 565 N N . LEU A 1 78 ? -11.921 7.077 -21.476 1.00 73.75 78 LEU A N 1
ATOM 566 C CA . LEU A 1 78 ? -11.426 8.317 -22.069 1.00 73.75 78 LEU A CA 1
ATOM 567 C C . LEU A 1 78 ? -11.222 9.350 -20.956 1.00 73.75 78 LEU A C 1
ATOM 569 O O . LEU A 1 78 ? -12.167 9.699 -20.248 1.00 73.75 78 LEU A O 1
ATOM 573 N N . LEU A 1 79 ? -9.984 9.808 -20.796 1.00 76.12 79 LEU A N 1
ATOM 574 C CA . LEU A 1 79 ? -9.608 10.775 -19.772 1.00 76.12 79 LEU A CA 1
ATOM 575 C C . LEU A 1 79 ? -9.642 12.207 -20.313 1.00 76.12 79 LEU A C 1
ATOM 577 O O . LEU A 1 79 ? -10.152 13.097 -19.639 1.00 76.12 79 LEU A O 1
ATOM 581 N N . ALA A 1 80 ? -9.113 12.417 -21.521 1.00 81.44 80 ALA A N 1
ATOM 582 C CA . ALA A 1 80 ? -9.166 13.696 -22.226 1.00 81.44 80 ALA A CA 1
ATOM 583 C C . ALA A 1 80 ? -9.048 13.525 -23.737 1.00 81.44 80 ALA A C 1
ATOM 585 O O . ALA A 1 80 ? -8.241 12.727 -24.218 1.00 81.44 80 ALA A O 1
ATOM 586 N N . GLU A 1 81 ? -9.772 14.355 -24.479 1.00 82.12 81 GLU A N 1
ATOM 587 C CA 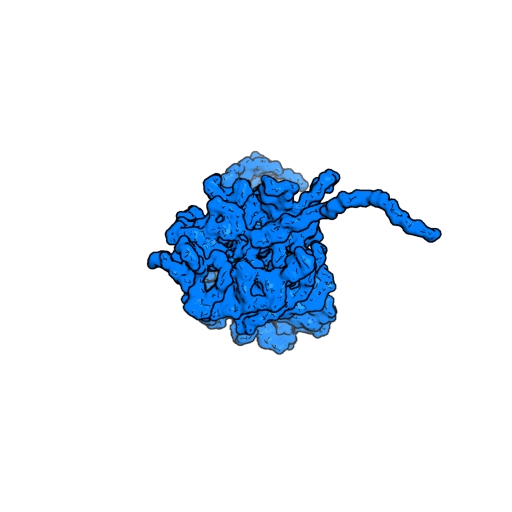. GLU A 1 81 ? -9.503 14.625 -25.888 1.00 82.12 81 GLU A CA 1
ATOM 588 C C . GLU A 1 81 ? -8.511 15.781 -26.061 1.00 82.12 81 GLU A C 1
ATOM 590 O O . GLU A 1 81 ? -8.300 16.599 -25.164 1.00 82.12 81 GLU A O 1
ATOM 595 N N . ASN A 1 82 ? -7.885 15.856 -27.237 1.00 82.38 82 ASN A N 1
ATOM 596 C CA . ASN A 1 82 ? -6.851 16.839 -27.569 1.00 82.38 82 ASN A CA 1
ATOM 597 C C . ASN A 1 82 ? -5.707 16.875 -26.544 1.00 82.38 82 ASN A C 1
ATOM 599 O O . ASN A 1 82 ? -5.196 17.943 -26.185 1.00 82.38 82 ASN A O 1
ATOM 603 N N . ALA A 1 83 ? -5.312 15.683 -26.097 1.00 84.31 83 ALA A N 1
ATOM 604 C CA . ALA A 1 83 ? -4.393 15.453 -24.997 1.00 84.31 83 ALA A CA 1
ATOM 605 C C . ALA A 1 83 ? -3.378 14.347 -25.310 1.00 84.31 83 ALA A C 1
ATOM 607 O O . ALA A 1 83 ? -3.672 13.426 -26.071 1.00 84.31 83 ALA A O 1
ATOM 608 N N . ALA A 1 84 ? -2.189 14.422 -24.708 1.00 79.25 84 ALA A N 1
ATOM 609 C CA . ALA A 1 84 ? -1.134 13.417 -24.857 1.00 79.25 84 ALA A CA 1
ATOM 610 C C . ALA A 1 84 ? -0.135 13.437 -23.692 1.00 79.25 84 ALA A C 1
ATOM 612 O O . ALA A 1 84 ? -0.203 14.285 -22.808 1.00 79.25 84 ALA A O 1
ATOM 613 N N . PHE A 1 85 ? 0.837 12.526 -23.732 1.00 77.56 85 PHE A N 1
ATOM 614 C CA . PHE A 1 85 ? 1.979 12.470 -22.806 1.00 77.56 85 PHE A CA 1
ATOM 615 C C . PHE A 1 85 ? 1.601 12.306 -21.335 1.00 77.56 85 PHE A C 1
ATOM 617 O O . PHE A 1 85 ? 2.013 13.117 -20.502 1.00 77.56 85 PHE A O 1
ATOM 624 N N . PRO A 1 86 ? 0.846 11.245 -20.999 1.00 78.69 86 PRO A N 1
ATOM 625 C CA . PRO A 1 86 ? 0.592 10.912 -19.610 1.00 78.69 86 PRO A CA 1
ATOM 626 C C . PRO A 1 86 ? 1.913 10.669 -18.857 1.00 78.69 86 PRO A C 1
ATOM 628 O O . PRO A 1 86 ? 2.812 9.988 -19.354 1.00 78.69 86 PRO A O 1
ATOM 631 N N . THR A 1 87 ? 2.033 11.210 -17.645 1.00 80.12 87 THR A N 1
ATOM 632 C CA . THR A 1 87 ? 3.142 10.953 -16.718 1.00 80.12 87 THR A CA 1
ATOM 633 C C . THR A 1 87 ? 2.642 10.959 -15.277 1.00 80.12 87 THR A C 1
ATOM 635 O O . THR A 1 87 ? 1.983 11.899 -14.839 1.00 80.12 87 THR A O 1
ATOM 638 N N . TRP A 1 88 ? 2.948 9.904 -14.529 1.00 72.88 88 TRP A N 1
ATOM 639 C CA . TRP A 1 88 ? 2.526 9.765 -13.136 1.00 72.88 88 TRP A CA 1
ATOM 640 C C . TRP A 1 88 ? 3.494 10.441 -12.162 1.00 72.88 88 TRP A C 1
ATOM 642 O O . TRP A 1 88 ? 4.703 10.460 -12.402 1.00 72.88 88 TRP A O 1
ATOM 652 N N . SER A 1 89 ? 2.968 10.935 -11.041 1.00 71.50 89 SER A N 1
ATOM 653 C CA . SER A 1 89 ? 3.742 11.180 -9.817 1.00 71.50 89 SER A CA 1
ATOM 654 C C . SER A 1 89 ? 4.096 9.849 -9.139 1.00 71.50 89 SER A C 1
ATOM 656 O O . SER A 1 89 ? 3.310 8.911 -9.229 1.00 71.50 89 SER A O 1
ATOM 658 N N . LEU A 1 90 ? 5.224 9.736 -8.418 1.00 64.25 90 LEU A N 1
ATOM 659 C CA . LEU A 1 90 ? 5.661 8.471 -7.780 1.00 64.25 90 LEU A CA 1
ATOM 660 C C . LEU A 1 90 ? 4.686 7.898 -6.747 1.00 64.25 90 LEU A C 1
ATOM 662 O O . LEU A 1 90 ? 4.610 6.687 -6.567 1.00 64.25 90 LEU A O 1
ATOM 666 N N . ASN A 1 91 ? 3.946 8.743 -6.044 1.00 56.62 91 ASN A N 1
ATOM 667 C CA . ASN A 1 91 ? 2.940 8.276 -5.092 1.00 56.62 91 ASN A CA 1
ATOM 668 C C . ASN A 1 91 ? 1.661 7.757 -5.783 1.00 56.62 91 ASN A C 1
ATOM 670 O O . ASN A 1 91 ? 0.751 7.302 -5.096 1.00 56.62 91 ASN A O 1
ATOM 674 N N . GLY A 1 92 ? 1.573 7.852 -7.117 1.00 63.88 92 GLY A N 1
ATOM 675 C CA . GLY A 1 92 ? 0.430 7.426 -7.922 1.00 63.88 92 GLY A CA 1
ATOM 676 C C . GLY A 1 92 ? -0.837 8.244 -7.706 1.00 63.88 92 GLY A C 1
ATOM 677 O O . GLY A 1 92 ? -1.887 7.893 -8.236 1.00 63.88 92 GLY A O 1
ATOM 678 N N . SER A 1 93 ? -0.761 9.339 -6.945 1.00 70.38 93 SER A N 1
ATOM 679 C CA . SER A 1 93 ? -1.932 10.159 -6.644 1.00 70.38 93 SER A CA 1
ATOM 680 C C . SER A 1 93 ? -2.285 11.133 -7.764 1.00 70.38 93 SER A C 1
ATOM 682 O O . SER A 1 93 ? -3.387 11.678 -7.753 1.00 70.38 93 SER A O 1
ATOM 684 N N . GLU A 1 94 ? -1.361 11.393 -8.692 1.00 81.56 94 GLU A N 1
ATOM 685 C CA . GLU A 1 94 ? -1.521 12.387 -9.750 1.00 81.56 94 GLU A CA 1
ATOM 686 C C . GLU A 1 94 ? -0.987 11.869 -11.092 1.00 81.56 94 GLU A C 1
ATOM 688 O O . GLU A 1 94 ? 0.114 11.324 -11.185 1.00 81.56 94 GLU A O 1
ATOM 693 N N . LEU A 1 95 ? -1.766 12.082 -12.148 1.00 84.94 95 LEU A N 1
ATOM 694 C CA . LEU A 1 95 ? -1.405 11.822 -13.533 1.00 84.94 95 LEU A CA 1
ATOM 695 C C . LEU A 1 95 ? -1.432 13.140 -14.304 1.00 84.94 95 LEU A C 1
ATOM 697 O O . LEU A 1 95 ? -2.488 13.736 -14.494 1.00 84.94 95 LEU A O 1
ATOM 701 N N . TYR A 1 96 ? -0.274 13.569 -14.782 1.00 87.62 96 TYR A N 1
ATOM 702 C CA . TYR A 1 96 ? -0.122 14.772 -15.587 1.00 87.62 96 TYR A CA 1
ATOM 703 C C . TYR A 1 96 ? -0.173 14.435 -17.071 1.00 87.62 96 TYR A C 1
ATOM 705 O O . TYR A 1 96 ? 0.291 13.377 -17.485 1.00 87.62 96 TYR A O 1
ATOM 713 N N . LEU A 1 97 ? -0.713 15.340 -17.878 1.00 89.44 97 LEU A N 1
ATOM 714 C CA . LEU A 1 97 ? -0.785 15.199 -19.329 1.00 89.44 97 LEU A CA 1
ATOM 715 C C . LEU A 1 97 ? -0.744 16.570 -20.006 1.00 89.44 97 LEU A C 1
ATOM 717 O O . LEU A 1 97 ? -1.087 17.585 -19.403 1.00 89.44 97 LEU A O 1
ATOM 721 N N . LEU A 1 98 ? -0.330 16.614 -21.268 1.00 89.94 98 LEU A N 1
ATOM 722 C CA . LEU A 1 98 ? -0.519 17.792 -22.105 1.00 89.94 98 LEU A CA 1
ATOM 723 C C . LEU A 1 98 ? -1.954 17.835 -22.623 1.00 89.94 98 LEU A C 1
ATOM 725 O O . LEU A 1 98 ? -2.507 16.799 -22.981 1.00 89.94 98 LEU A O 1
ATOM 729 N N . GLY A 1 99 ? -2.539 19.028 -22.690 1.00 89.94 99 GLY A N 1
ATOM 730 C CA . GLY A 1 99 ? -3.925 19.241 -23.106 1.00 89.94 99 GLY A CA 1
ATOM 731 C C . GLY A 1 99 ? -4.116 20.477 -23.982 1.00 89.94 99 GLY A C 1
ATOM 732 O O . GLY A 1 99 ? -3.157 21.181 -24.318 1.00 89.94 99 GLY A O 1
ATOM 733 N N . HIS A 1 100 ? -5.376 20.726 -24.349 1.00 87.38 100 HIS A N 1
ATOM 734 C CA . HIS A 1 100 ? -5.801 21.866 -25.168 1.00 87.38 100 HIS A CA 1
ATOM 735 C C . HIS A 1 100 ? -4.950 22.021 -26.438 1.00 87.38 100 HIS A C 1
ATOM 737 O O . HIS A 1 100 ? -4.299 23.045 -26.673 1.00 87.38 100 HIS A O 1
ATOM 743 N N . ARG A 1 101 ? -4.910 20.962 -27.253 1.00 83.19 101 ARG A N 1
ATOM 744 C CA . ARG A 1 101 ? -4.203 20.967 -28.536 1.00 83.19 101 ARG A CA 1
ATOM 745 C C . ARG A 1 101 ? -4.742 22.056 -29.474 1.00 83.19 101 ARG A C 1
ATOM 747 O O . ARG A 1 101 ? -5.927 22.079 -29.797 1.00 83.19 101 ARG A O 1
ATOM 754 N N . ARG A 1 102 ? -3.854 22.921 -29.972 1.00 80.50 102 ARG A N 1
ATOM 755 C CA . ARG A 1 102 ? -4.134 23.938 -30.995 1.00 80.50 102 ARG A CA 1
ATOM 756 C C . ARG A 1 102 ? -3.270 23.671 -32.223 1.00 80.50 102 ARG A C 1
ATOM 758 O O . ARG A 1 102 ? -2.057 23.881 -32.219 1.00 80.50 102 ARG A O 1
ATOM 765 N N . GLY A 1 103 ? -3.899 23.180 -33.288 1.00 76.62 103 GLY A N 1
ATOM 766 C CA . GLY A 1 103 ? -3.175 22.662 -34.446 1.00 76.62 103 GLY A CA 1
ATOM 767 C C . GLY A 1 103 ? -2.347 21.440 -34.047 1.00 76.62 103 GLY A C 1
ATOM 768 O O . GLY A 1 103 ? -2.890 20.401 -33.676 1.00 76.62 103 GLY A O 1
ATOM 769 N N . ALA A 1 104 ? -1.024 21.555 -34.103 1.00 73.25 104 ALA A N 1
ATOM 770 C CA . ALA A 1 104 ? -0.126 20.446 -33.794 1.00 73.25 104 ALA A CA 1
ATOM 771 C C . ALA A 1 104 ? 0.675 20.622 -32.491 1.00 73.25 104 ALA A C 1
ATOM 773 O O . ALA A 1 104 ? 1.557 19.818 -32.214 1.00 73.25 104 ALA A O 1
ATOM 774 N N . PHE A 1 105 ? 0.332 21.627 -31.681 1.00 83.56 105 PHE A N 1
ATOM 775 C CA . PHE A 1 105 ? 0.959 21.890 -30.387 1.00 83.56 105 PHE A CA 1
ATOM 776 C C . PHE A 1 105 ? -0.051 21.816 -29.247 1.00 83.56 105 PHE A C 1
ATOM 778 O O . PHE A 1 105 ? -1.235 22.083 -29.453 1.00 83.56 105 PHE A O 1
ATOM 785 N N . TYR A 1 106 ? 0.425 21.518 -28.043 1.00 88.69 106 TYR A N 1
ATOM 786 C CA . TYR A 1 106 ? -0.371 21.606 -26.820 1.00 88.69 106 TYR A CA 1
ATOM 787 C C . TYR A 1 106 ? -0.131 22.943 -26.123 1.00 88.69 106 TYR A C 1
ATOM 789 O O . TYR A 1 106 ? 0.976 23.486 -26.163 1.00 88.69 106 TYR A O 1
ATOM 797 N N . THR A 1 107 ? -1.176 23.468 -25.487 1.00 92.12 107 THR A N 1
ATOM 798 C CA . THR A 1 107 ? -1.147 24.798 -24.853 1.00 92.12 107 THR A CA 1
ATOM 799 C C . THR A 1 107 ? -1.311 24.746 -23.335 1.00 92.12 107 THR A C 1
ATOM 801 O O . THR A 1 107 ? -1.228 25.775 -22.665 1.00 92.12 107 THR A O 1
ATOM 804 N N . SER A 1 108 ? -1.503 23.552 -22.765 1.00 92.25 108 SER A N 1
ATOM 805 C CA . SER A 1 108 ? -1.655 23.378 -21.322 1.00 92.25 108 SER A CA 1
ATOM 806 C C . SER A 1 108 ? -1.055 22.086 -20.784 1.00 92.25 108 SER A C 1
ATOM 808 O O . SER A 1 108 ? -0.918 21.100 -21.508 1.00 92.25 108 SER A O 1
ATOM 810 N N . ILE A 1 109 ? -0.809 22.080 -19.477 1.00 92.12 109 ILE A N 1
ATOM 811 C CA . ILE A 1 109 ? -0.546 20.901 -18.653 1.00 92.12 109 ILE A CA 1
ATOM 812 C C . ILE A 1 109 ? -1.773 20.693 -17.764 1.00 92.12 109 ILE A C 1
ATOM 814 O O . ILE A 1 109 ? -2.183 21.609 -17.047 1.00 92.12 109 ILE A O 1
ATOM 818 N N . LEU A 1 110 ? -2.355 19.500 -17.816 1.00 91.44 110 LEU A N 1
ATOM 819 C CA . LEU A 1 110 ? -3.502 19.087 -17.012 1.00 91.44 110 LEU A CA 1
ATOM 820 C C . LEU A 1 110 ? -3.072 18.009 -16.009 1.00 91.44 110 LEU A C 1
ATOM 822 O O . LEU A 1 110 ? -2.099 17.295 -16.248 1.00 91.44 110 LEU A O 1
ATOM 826 N N . CYS A 1 111 ? -3.800 17.882 -14.903 1.00 89.25 111 CYS A N 1
ATOM 827 C CA . CYS A 1 111 ? -3.570 16.885 -13.861 1.00 89.25 111 CYS A CA 1
ATOM 828 C C . CYS A 1 111 ? -4.868 16.150 -13.512 1.00 89.25 111 CYS A C 1
ATOM 830 O O . CYS A 1 111 ? -5.904 16.771 -13.278 1.00 89.25 111 CYS A O 1
ATOM 832 N N . HIS A 1 112 ? -4.801 14.824 -13.453 1.00 85.25 112 HIS A N 1
ATOM 833 C CA . HIS A 1 112 ? -5.855 13.935 -12.984 1.00 85.25 112 HIS A CA 1
ATOM 834 C C . HIS A 1 112 ? -5.474 13.324 -11.635 1.00 85.25 112 HIS A C 1
ATOM 836 O O . HIS A 1 112 ? -4.354 12.848 -11.474 1.00 85.25 112 HIS A O 1
ATOM 842 N N . ARG A 1 113 ? -6.415 13.254 -10.687 1.00 81.12 113 ARG A N 1
ATOM 843 C CA . ARG A 1 113 ? -6.232 12.551 -9.406 1.00 81.12 113 ARG A CA 1
ATOM 844 C C . ARG A 1 113 ? -7.166 11.340 -9.340 1.00 81.12 113 ARG A C 1
ATOM 846 O O . ARG A 1 113 ? -8.375 11.551 -9.200 1.00 81.12 113 ARG A O 1
ATOM 853 N N . PRO A 1 114 ? -6.667 10.092 -9.414 1.00 62.22 114 PRO A N 1
ATOM 854 C CA . PRO A 1 114 ? -7.507 8.895 -9.408 1.00 62.22 114 PRO A CA 1
ATOM 855 C C . PRO A 1 114 ? -8.018 8.595 -7.987 1.00 62.22 114 PRO A C 1
ATOM 857 O O . PRO A 1 114 ? -7.543 7.711 -7.284 1.00 62.22 114 PRO A O 1
ATOM 860 N N . GLY A 1 115 ? -8.981 9.388 -7.518 1.00 51.31 115 GLY A N 1
ATOM 861 C CA . GLY A 1 115 ? -9.610 9.255 -6.204 1.00 51.31 115 GLY A CA 1
ATOM 862 C C . GLY A 1 115 ? -11.027 8.684 -6.287 1.00 51.31 115 GLY A C 1
ATOM 863 O O . GLY A 1 115 ? -11.994 9.434 -6.193 1.00 51.31 115 GLY A O 1
ATOM 864 N N . GLY A 1 116 ? -11.166 7.363 -6.441 1.00 45.66 116 GLY A N 1
ATOM 865 C CA . GLY A 1 116 ? -12.363 6.604 -6.030 1.00 45.66 116 GLY A CA 1
ATOM 866 C C . GLY A 1 116 ? -13.709 6.852 -6.743 1.00 45.66 116 GLY A C 1
ATOM 867 O O . GLY A 1 116 ? -14.740 6.435 -6.218 1.00 45.66 116 GLY A O 1
ATOM 868 N N . ARG A 1 117 ? -13.763 7.492 -7.918 1.00 38.78 117 ARG A N 1
ATOM 869 C CA . ARG A 1 117 ? -14.976 7.556 -8.769 1.00 38.78 117 ARG A CA 1
ATOM 870 C C . ARG A 1 117 ? -14.660 7.129 -10.206 1.00 38.78 117 ARG A C 1
ATOM 872 O O . ARG A 1 117 ? -13.505 7.176 -10.616 1.00 38.78 117 ARG A O 1
ATOM 879 N N . LYS A 1 118 ? -15.691 6.720 -10.963 1.00 39.66 118 LYS A N 1
ATOM 880 C CA . LYS A 1 118 ? -15.566 6.358 -12.388 1.00 39.66 118 LYS A CA 1
ATOM 881 C C . LYS A 1 118 ? -15.004 7.550 -13.198 1.00 39.66 118 LYS A C 1
ATOM 883 O O . LYS A 1 118 ? -15.485 8.661 -12.968 1.00 39.66 118 LYS A O 1
ATOM 888 N N . PRO A 1 119 ? -14.030 7.351 -14.108 1.00 44.19 119 PRO A N 1
ATOM 889 C CA . PRO A 1 119 ? -13.337 8.462 -14.772 1.00 44.19 119 PRO A CA 1
ATOM 890 C C . PRO A 1 119 ? -14.215 9.184 -15.820 1.00 44.19 119 PRO A C 1
ATOM 892 O O . PRO A 1 119 ? -15.133 8.584 -16.380 1.00 44.19 119 PRO A O 1
ATOM 895 N N . GLY A 1 120 ? -13.939 10.472 -16.078 1.00 48.38 120 GLY A N 1
ATOM 896 C CA . GLY A 1 120 ? -14.587 11.299 -17.113 1.00 48.38 120 GLY A CA 1
ATOM 897 C C . GLY A 1 120 ? -14.027 12.734 -17.191 1.00 48.38 120 GLY A C 1
ATOM 898 O O . GLY A 1 120 ? -13.365 13.186 -16.256 1.00 48.38 120 GLY A O 1
ATOM 899 N N . GLU A 1 121 ? -14.310 13.452 -18.289 1.00 42.56 121 GLU A N 1
ATOM 900 C CA . GLU A 1 121 ? -13.693 14.745 -18.684 1.00 42.56 121 GLU A CA 1
ATOM 901 C C . GLU A 1 121 ? -13.771 15.882 -17.640 1.00 42.56 121 GLU A C 1
ATOM 903 O O . GLU A 1 121 ? -12.958 16.800 -17.664 1.00 42.56 121 GLU A O 1
ATOM 908 N N . GLY A 1 122 ? -14.688 15.822 -16.668 1.00 46.56 122 GLY A N 1
ATOM 909 C CA . GLY A 1 122 ? -14.832 16.827 -15.601 1.00 46.56 122 GLY A CA 1
ATOM 910 C C . GLY A 1 122 ? -13.847 16.710 -14.423 1.00 46.56 122 GLY A C 1
ATOM 911 O O . GLY A 1 122 ? -14.089 17.316 -13.383 1.00 46.56 122 GLY A O 1
ATOM 912 N N . MET A 1 123 ? -12.787 15.898 -14.532 1.00 62.91 123 MET A N 1
ATOM 913 C CA . MET A 1 123 ? -11.857 15.566 -13.432 1.00 62.91 123 MET A CA 1
ATOM 914 C C . MET A 1 123 ? -10.405 16.027 -13.646 1.00 62.91 123 MET A C 1
ATOM 916 O O . MET A 1 123 ? -9.512 15.583 -12.918 1.00 62.91 123 MET A O 1
ATOM 920 N N . LEU A 1 124 ? -10.152 16.875 -14.644 1.00 77.56 124 LEU A N 1
ATOM 921 C CA . LEU A 1 124 ? -8.817 17.390 -14.948 1.00 77.56 124 LEU A CA 1
ATOM 922 C C . LEU A 1 124 ? -8.645 18.818 -14.432 1.00 77.56 124 LEU A C 1
ATOM 924 O O . LEU A 1 124 ? -9.414 19.711 -14.774 1.00 77.56 124 LEU A O 1
ATOM 928 N N . GLU A 1 125 ? -7.614 19.033 -13.620 1.00 86.38 125 GLU A N 1
ATOM 929 C CA . GLU A 1 125 ? -7.196 20.358 -13.169 1.00 86.38 125 GLU A CA 1
ATOM 930 C C . GLU A 1 125 ? -6.168 20.933 -14.148 1.00 86.38 125 GLU A C 1
ATOM 932 O O . GLU A 1 125 ? -5.154 20.295 -14.437 1.00 86.38 125 GLU A O 1
ATOM 937 N N . THR A 1 126 ? -6.386 22.156 -14.633 1.00 89.56 126 THR A N 1
ATOM 938 C CA . THR A 1 126 ? -5.368 22.884 -15.399 1.00 89.56 126 THR A CA 1
ATOM 939 C C . THR A 1 126 ? -4.257 23.353 -14.463 1.00 89.56 126 THR A C 1
ATOM 941 O O . THR A 1 126 ? -4.434 24.270 -13.663 1.00 89.56 126 THR A O 1
ATOM 944 N N . VAL A 1 127 ? -3.082 22.743 -14.592 1.00 89.31 127 VAL A N 1
ATOM 945 C CA . VAL A 1 127 ? -1.881 23.102 -13.826 1.00 89.31 127 VAL A CA 1
ATOM 946 C C . VAL A 1 127 ? -1.252 24.368 -14.396 1.00 89.31 127 VAL A C 1
ATOM 948 O O . VAL A 1 127 ? -0.843 25.266 -13.658 1.00 89.31 127 VAL A O 1
ATOM 951 N N . LEU A 1 128 ? -1.183 24.445 -15.724 1.00 90.62 128 LEU A N 1
ATOM 952 C CA . LEU A 1 128 ? -0.611 25.571 -16.447 1.00 90.62 128 LEU A CA 1
ATOM 953 C C . LEU A 1 128 ? -1.253 25.669 -17.829 1.00 90.62 128 LEU A C 1
ATOM 955 O O . LEU A 1 128 ? -1.429 24.648 -18.490 1.00 90.62 128 LEU A O 1
ATOM 959 N N . GLN A 1 129 ? -1.571 26.880 -18.280 1.00 91.19 129 GLN A N 1
ATOM 960 C CA . GLN A 1 129 ? -2.085 27.127 -19.624 1.00 91.19 129 GLN A CA 1
ATOM 961 C C . GLN A 1 129 ? -1.595 28.475 -20.142 1.00 91.19 129 GLN A C 1
ATOM 963 O O . GLN A 1 129 ? -1.691 29.483 -19.446 1.00 91.19 129 GLN A O 1
ATOM 968 N N . ASP A 1 130 ? -1.104 28.479 -21.377 1.00 87.56 130 ASP A N 1
ATOM 969 C CA . ASP A 1 130 ? -0.716 29.682 -22.104 1.00 87.56 130 ASP A CA 1
ATOM 970 C C . ASP A 1 130 ? -0.965 29.452 -23.599 1.00 87.56 130 ASP A C 1
ATOM 972 O O . ASP A 1 130 ? -0.472 28.499 -24.200 1.00 87.56 130 ASP A O 1
ATOM 976 N N . ASN A 1 131 ? -1.736 30.338 -24.226 1.00 84.94 131 ASN A N 1
ATOM 977 C CA . ASN A 1 131 ? -2.073 30.226 -25.644 1.00 84.94 131 ASN A CA 1
ATOM 978 C C . ASN A 1 131 ? -0.863 30.410 -26.578 1.00 84.94 131 ASN A C 1
ATOM 980 O O . ASN A 1 131 ? -0.958 30.064 -27.758 1.00 84.94 131 ASN A O 1
ATOM 984 N N . GLY A 1 132 ? 0.242 30.972 -26.080 1.00 86.44 132 GLY A N 1
ATOM 985 C CA . GLY A 1 132 ? 1.514 31.097 -26.789 1.00 86.44 132 GLY A CA 1
ATOM 986 C C . GLY A 1 132 ? 2.383 29.840 -26.728 1.00 86.44 132 GLY A C 1
ATOM 987 O O . GLY A 1 132 ? 3.354 29.739 -27.482 1.00 86.44 132 GLY A O 1
ATOM 988 N N . PHE A 1 133 ? 2.045 28.872 -25.873 1.00 90.25 133 PHE A N 1
ATOM 989 C CA . PHE A 1 133 ? 2.806 27.637 -25.759 1.00 90.25 133 PHE A CA 1
ATOM 990 C C . PHE A 1 133 ? 2.767 26.800 -27.030 1.00 90.25 133 PHE A C 1
ATOM 992 O O . PHE A 1 133 ? 1.743 26.638 -27.694 1.00 90.25 133 PHE A O 1
ATOM 999 N N . ARG A 1 134 ? 3.932 26.228 -27.334 1.00 90.31 134 ARG A N 1
ATOM 1000 C CA . ARG A 1 134 ? 4.133 25.279 -28.425 1.00 90.31 134 ARG A CA 1
ATOM 1001 C C . ARG A 1 134 ? 4.673 23.963 -27.883 1.00 90.31 134 ARG A C 1
ATOM 1003 O O . ARG A 1 134 ? 5.704 23.479 -28.348 1.00 90.31 134 ARG A O 1
ATOM 1010 N N . LEU A 1 135 ? 4.008 23.429 -26.856 1.00 89.00 135 LEU A N 1
ATOM 1011 C CA . LEU A 1 135 ? 4.483 22.243 -26.152 1.00 89.00 135 LEU A CA 1
ATOM 1012 C C . LEU A 1 135 ? 4.387 21.017 -27.062 1.00 89.00 135 LEU A C 1
ATOM 1014 O O . LEU A 1 135 ? 3.347 20.761 -27.676 1.00 89.00 135 LEU A O 1
ATOM 1018 N N . VAL A 1 136 ? 5.482 20.264 -27.104 1.00 83.00 136 VAL A N 1
ATOM 1019 C CA . VAL A 1 136 ? 5.628 18.982 -27.810 1.00 83.00 136 VAL A CA 1
ATOM 1020 C C . VAL A 1 136 ? 6.059 17.851 -26.873 1.00 83.00 136 VAL A C 1
ATOM 1022 O O . VAL A 1 136 ? 6.013 16.688 -27.256 1.00 83.00 136 VAL A O 1
ATOM 1025 N N . GLY A 1 137 ? 6.423 18.169 -25.627 1.00 82.31 137 GLY A N 1
ATOM 1026 C CA . GLY A 1 137 ? 6.781 17.176 -24.621 1.00 82.31 137 GLY A CA 1
ATOM 1027 C C . GLY A 1 137 ? 6.712 17.715 -23.195 1.00 82.31 137 GLY A C 1
ATOM 1028 O O . GLY A 1 137 ? 6.808 18.920 -22.950 1.00 82.31 137 GLY A O 1
ATOM 1029 N N . PHE A 1 138 ? 6.541 16.791 -22.252 1.00 87.06 138 PHE A N 1
ATOM 1030 C CA . PHE A 1 138 ? 6.482 17.059 -20.820 1.00 87.06 138 PHE A CA 1
ATOM 1031 C C . PHE A 1 138 ? 7.089 15.890 -20.046 1.00 87.06 138 PHE A C 1
ATOM 1033 O O . PHE A 1 138 ? 6.791 14.727 -20.330 1.00 87.06 138 PHE A O 1
ATOM 1040 N N . GLN A 1 139 ? 7.959 16.189 -19.082 1.00 85.62 139 GLN A N 1
ATOM 1041 C CA . GLN A 1 139 ? 8.603 15.187 -18.232 1.00 85.62 139 GLN A CA 1
ATOM 1042 C C . GLN A 1 139 ? 8.570 15.640 -16.782 1.00 85.62 139 GLN A C 1
ATOM 1044 O O . GLN A 1 139 ? 8.796 16.811 -16.515 1.00 85.62 139 GLN A O 1
ATOM 1049 N N . MET A 1 140 ? 8.338 14.716 -15.856 1.00 82.25 140 MET A N 1
ATOM 1050 C CA . MET A 1 140 ? 8.332 14.983 -14.419 1.00 82.25 140 MET A CA 1
ATOM 1051 C C . MET A 1 140 ? 9.489 14.245 -13.744 1.00 82.25 140 MET A C 1
ATOM 1053 O O . MET A 1 140 ? 9.826 13.131 -14.160 1.00 82.25 140 MET A O 1
ATOM 1057 N N . SER A 1 141 ? 10.066 14.833 -12.696 1.00 76.31 141 SER A N 1
ATOM 1058 C CA . SER A 1 141 ? 10.862 14.082 -11.729 1.00 76.31 141 SER A CA 1
ATOM 1059 C C . SER A 1 141 ? 9.985 13.077 -10.980 1.00 76.31 141 SER A C 1
ATOM 1061 O O . SER A 1 141 ? 8.781 13.257 -10.808 1.00 76.31 141 SER A O 1
ATOM 1063 N N . VAL A 1 142 ? 10.594 11.993 -10.518 1.00 64.56 142 VAL A N 1
ATOM 1064 C CA . VAL A 1 142 ? 9.911 10.917 -9.799 1.00 64.56 142 VAL A CA 1
ATOM 1065 C C . VAL A 1 142 ? 9.242 11.441 -8.527 1.00 64.56 142 VAL A C 1
ATOM 1067 O O . VAL A 1 142 ? 8.078 11.141 -8.288 1.00 64.56 142 VAL A O 1
ATOM 1070 N N . ASP A 1 143 ? 9.902 12.308 -7.763 1.00 62.12 143 ASP A N 1
ATOM 1071 C CA . ASP A 1 143 ? 9.316 12.936 -6.569 1.00 62.12 143 ASP A CA 1
ATOM 1072 C C . ASP A 1 143 ? 8.184 13.944 -6.866 1.00 62.12 143 ASP A C 1
ATOM 1074 O O . ASP A 1 143 ? 7.561 14.449 -5.933 1.00 62.12 143 ASP A O 1
ATOM 1078 N N . GLY A 1 144 ? 7.903 14.240 -8.141 1.00 73.25 144 GLY A N 1
ATOM 1079 C CA . GLY A 1 144 ? 6.901 15.220 -8.557 1.00 73.25 144 GLY A CA 1
ATOM 1080 C C . GLY A 1 144 ? 7.266 16.666 -8.213 1.00 73.25 144 GLY A C 1
ATOM 1081 O O . GLY A 1 144 ? 6.421 17.549 -8.333 1.00 73.25 144 GLY A O 1
ATOM 1082 N N . ALA A 1 145 ? 8.498 16.929 -7.769 1.00 78.12 145 ALA A N 1
ATOM 1083 C CA . ALA A 1 145 ? 8.915 18.257 -7.337 1.00 78.12 145 ALA A CA 1
ATOM 1084 C C . ALA A 1 145 ? 9.196 19.198 -8.515 1.00 78.12 145 ALA A C 1
ATOM 1086 O O . ALA A 1 145 ? 8.975 20.404 -8.395 1.00 78.12 145 ALA A O 1
ATOM 1087 N N . CYS A 1 146 ? 9.656 18.670 -9.652 1.00 85.12 146 CYS A N 1
ATOM 1088 C CA . CYS A 1 146 ? 10.002 19.469 -10.822 1.00 85.12 146 CYS A CA 1
ATOM 1089 C C . CYS A 1 146 ? 9.627 18.799 -12.147 1.00 85.12 146 CYS A C 1
ATOM 1091 O O . CYS A 1 146 ? 9.461 17.583 -12.241 1.00 85.12 146 CYS A O 1
ATOM 1093 N N . ALA A 1 147 ? 9.515 19.619 -13.188 1.00 89.69 147 ALA A N 1
ATOM 1094 C CA . ALA A 1 147 ? 9.172 19.193 -14.532 1.00 89.69 147 ALA A CA 1
ATOM 1095 C C . ALA A 1 147 ? 10.039 19.869 -15.596 1.00 89.69 147 ALA A C 1
ATOM 1097 O O . ALA A 1 147 ? 10.507 20.994 -15.429 1.00 89.69 147 ALA A O 1
ATOM 1098 N N . LEU A 1 148 ? 10.194 19.190 -16.728 1.00 91.19 148 LEU A N 1
ATOM 1099 C CA . LEU A 1 148 ? 10.780 19.719 -17.949 1.00 91.19 148 LEU A CA 1
ATOM 1100 C C . LEU A 1 148 ? 9.679 19.942 -18.987 1.00 91.19 148 LEU A C 1
ATOM 1102 O O . LEU A 1 148 ? 8.983 19.003 -19.385 1.00 91.19 148 LEU A O 1
ATOM 1106 N N . LEU A 1 149 ? 9.548 21.184 -19.442 1.00 92.62 149 LEU A N 1
ATOM 1107 C CA . LEU A 1 149 ? 8.645 21.584 -20.511 1.00 92.62 149 LEU A CA 1
ATOM 1108 C C . LEU A 1 149 ? 9.446 21.674 -21.806 1.00 92.62 149 LEU A C 1
ATOM 1110 O O . LEU A 1 149 ? 10.471 22.354 -21.861 1.00 92.62 149 LEU A O 1
ATOM 1114 N N . CYS A 1 150 ? 8.965 20.997 -22.845 1.00 90.88 150 CYS A N 1
ATOM 1115 C CA . CYS A 1 150 ? 9.632 20.922 -24.138 1.00 90.88 150 CYS A CA 1
ATOM 1116 C C . CYS A 1 150 ? 8.772 21.619 -25.193 1.00 90.88 150 CYS A C 1
ATOM 1118 O O . CYS A 1 150 ? 7.652 21.177 -25.467 1.00 90.88 150 CYS A O 1
ATOM 1120 N N . SER A 1 151 ? 9.283 22.701 -25.779 1.00 91.12 151 SER A N 1
ATOM 1121 C CA . SER A 1 151 ? 8.597 23.462 -26.829 1.00 91.12 151 SER A CA 1
ATOM 1122 C C . SER A 1 151 ? 9.348 23.385 -28.150 1.00 91.12 151 SER A C 1
ATOM 1124 O O . SER A 1 151 ? 10.572 23.352 -28.152 1.00 91.12 151 SER A O 1
ATOM 1126 N N . ALA A 1 152 ? 8.639 23.410 -29.278 1.00 87.19 152 ALA A N 1
ATOM 1127 C CA . ALA A 1 152 ? 9.269 23.403 -30.599 1.00 87.19 152 ALA A CA 1
ATOM 1128 C C . ALA A 1 152 ? 8.659 24.442 -31.545 1.00 87.19 152 ALA A C 1
ATOM 1130 O O . ALA A 1 152 ? 7.485 24.807 -31.463 1.00 87.19 152 ALA A O 1
ATOM 1131 N N . ARG A 1 153 ? 9.466 24.914 -32.501 1.00 86.12 153 ARG A N 1
ATOM 1132 C CA . ARG A 1 153 ? 8.993 25.820 -33.565 1.00 86.12 153 ARG A CA 1
ATOM 1133 C C . ARG A 1 153 ? 8.192 25.082 -34.631 1.00 86.12 153 ARG A C 1
ATOM 1135 O O . ARG A 1 153 ? 7.257 25.648 -35.200 1.00 86.12 153 ARG A O 1
ATOM 1142 N N . SER A 1 154 ? 8.560 23.827 -34.869 1.00 80.25 154 SER A N 1
ATOM 1143 C CA . SER A 1 154 ? 7.947 22.916 -35.826 1.00 80.25 154 SER A CA 1
ATOM 1144 C C . SER A 1 154 ? 7.287 21.765 -35.068 1.00 80.25 154 SER A C 1
ATOM 1146 O O . SER A 1 154 ? 7.927 21.199 -34.189 1.00 80.25 154 SER A O 1
ATOM 1148 N N . PRO A 1 155 ? 6.057 21.368 -35.422 1.00 64.31 155 PRO A N 1
ATOM 1149 C CA . PRO A 1 155 ? 5.382 20.236 -34.795 1.00 64.31 155 PRO A CA 1
ATOM 1150 C C . PRO A 1 155 ? 5.801 18.881 -35.389 1.00 64.31 155 PRO A C 1
ATOM 1152 O O . PRO A 1 155 ? 5.157 17.863 -35.144 1.00 64.31 155 PRO A O 1
ATOM 1155 N N . LYS A 1 156 ? 6.823 18.870 -36.254 1.00 65.44 156 LYS A N 1
ATOM 1156 C CA . LYS A 1 156 ? 7.372 17.630 -36.803 1.00 65.44 156 LYS A CA 1
ATOM 1157 C C . LYS A 1 156 ? 8.024 16.840 -35.662 1.00 65.44 156 LYS A C 1
ATOM 1159 O O . LYS A 1 156 ? 8.843 17.434 -34.963 1.00 65.44 156 LYS A O 1
ATOM 1164 N N . PRO A 1 157 ? 7.714 15.545 -35.506 1.00 59.97 157 PRO A N 1
ATOM 1165 C CA . PRO A 1 157 ? 8.388 14.704 -34.528 1.00 59.97 157 PRO A CA 1
ATOM 1166 C C . PRO A 1 157 ? 9.912 14.788 -34.679 1.00 59.97 157 PRO A C 1
ATOM 1168 O O . PRO A 1 157 ? 10.430 14.818 -35.801 1.00 59.97 157 PRO A O 1
ATOM 1171 N N . GLY A 1 158 ? 10.619 14.897 -33.554 1.00 65.94 158 GLY A N 1
ATOM 1172 C CA . GLY A 1 158 ? 12.082 15.019 -33.539 1.00 65.94 158 GLY A CA 1
ATOM 1173 C C . GLY A 1 158 ? 12.610 16.401 -33.945 1.00 65.94 158 GLY A C 1
ATOM 1174 O O . GLY A 1 158 ? 13.821 16.569 -34.128 1.00 65.94 158 GLY A O 1
ATOM 1175 N N . ALA A 1 159 ? 11.730 17.402 -34.083 1.00 76.56 159 ALA A N 1
ATOM 1176 C CA . ALA A 1 159 ? 12.139 18.788 -34.266 1.00 76.56 159 ALA A CA 1
ATOM 1177 C C . ALA A 1 159 ? 13.024 19.264 -33.096 1.00 76.56 159 ALA A C 1
ATOM 1179 O O . ALA A 1 159 ? 12.850 18.804 -31.968 1.00 76.56 159 ALA A O 1
ATOM 1180 N N . PRO A 1 160 ? 13.956 20.203 -33.343 1.00 85.25 160 PRO A N 1
ATOM 1181 C CA . PRO A 1 160 ? 14.710 20.829 -32.269 1.00 85.25 160 PRO A CA 1
ATOM 1182 C C . PRO A 1 160 ? 13.775 21.534 -31.274 1.00 85.25 160 PRO A C 1
ATOM 1184 O O . PRO A 1 160 ? 12.809 22.200 -31.666 1.00 85.25 160 PRO A O 1
ATOM 1187 N N . GLN A 1 161 ? 14.081 21.383 -29.991 1.00 89.88 161 GLN A N 1
ATOM 1188 C CA . GLN A 1 161 ? 13.276 21.835 -28.865 1.00 89.88 161 GLN A CA 1
ATOM 1189 C C . GLN A 1 161 ? 14.018 22.895 -28.051 1.00 89.88 161 GLN A C 1
ATOM 1191 O O . GLN A 1 161 ? 15.240 22.850 -27.907 1.00 89.88 161 GLN A O 1
ATOM 1196 N N . THR A 1 162 ? 13.260 23.813 -27.460 1.00 93.25 162 THR A N 1
ATOM 1197 C CA . THR A 1 162 ? 13.695 24.673 -26.359 1.00 93.25 162 THR A CA 1
ATOM 1198 C C . THR A 1 162 ? 13.086 24.179 -25.053 1.00 93.25 162 THR A C 1
ATOM 1200 O O . THR A 1 162 ? 11.991 23.607 -25.036 1.00 93.25 162 THR A O 1
ATOM 1203 N N . LEU A 1 163 ? 13.811 24.386 -23.952 1.00 94.00 163 LEU A N 1
ATOM 1204 C CA . LEU A 1 163 ? 13.475 23.794 -22.661 1.00 94.00 163 LEU A CA 1
ATOM 1205 C C . LEU A 1 163 ? 13.216 24.856 -21.595 1.00 94.00 163 LEU A C 1
ATOM 1207 O O . LEU A 1 163 ? 13.976 25.817 -21.450 1.00 94.00 163 LEU A O 1
ATOM 1211 N N . GLU A 1 164 ? 12.183 24.621 -20.792 1.00 93.81 164 GLU A N 1
ATOM 1212 C CA . GLU A 1 164 ? 11.973 25.304 -19.518 1.00 93.81 164 GLU A CA 1
ATOM 1213 C C . GLU A 1 164 ? 11.948 24.270 -18.393 1.00 93.81 164 GLU A C 1
ATOM 1215 O O . GLU A 1 164 ? 11.309 23.223 -18.502 1.00 93.81 164 GLU A O 1
ATOM 1220 N N . PHE A 1 165 ? 12.640 24.571 -17.299 1.00 91.69 165 PHE A N 1
ATOM 1221 C CA . PHE A 1 165 ? 12.575 23.792 -16.072 1.00 91.69 165 PHE A CA 1
ATOM 1222 C C . PHE A 1 165 ? 11.582 24.448 -15.115 1.00 91.69 165 PHE A C 1
ATOM 1224 O O . PHE A 1 165 ? 11.690 25.642 -14.836 1.00 91.69 165 PHE A O 1
ATOM 1231 N N . MET A 1 166 ? 10.617 23.681 -14.620 1.00 91.75 166 MET A N 1
ATOM 1232 C CA . MET A 1 166 ? 9.534 24.165 -13.772 1.00 91.75 166 MET A CA 1
ATOM 1233 C C . MET A 1 166 ? 9.588 23.509 -12.398 1.00 91.75 166 MET A C 1
ATOM 1235 O O . MET A 1 166 ? 9.656 22.287 -12.297 1.00 91.75 166 MET A O 1
ATOM 1239 N N . GLN A 1 167 ? 9.498 24.308 -11.339 1.00 88.94 167 GLN A N 1
ATOM 1240 C CA . GLN A 1 167 ? 9.239 23.808 -9.991 1.00 88.94 167 GLN A CA 1
ATOM 1241 C C . GLN A 1 167 ? 7.733 23.627 -9.811 1.00 88.94 167 GLN A C 1
ATOM 1243 O O . GLN A 1 167 ? 6.961 24.560 -10.013 1.00 88.94 167 GLN A O 1
ATOM 1248 N N . MET A 1 168 ? 7.287 22.436 -9.421 1.00 85.00 168 MET A N 1
ATOM 1249 C CA . MET A 1 168 ? 5.856 22.118 -9.354 1.00 85.00 168 MET A CA 1
ATOM 1250 C C . MET A 1 168 ? 5.151 22.794 -8.173 1.00 85.00 168 MET A C 1
ATOM 1252 O O . MET A 1 168 ? 3.968 23.118 -8.268 1.00 85.00 168 MET A O 1
ATOM 1256 N N . ARG A 1 169 ? 5.877 23.047 -7.072 1.00 81.56 169 ARG A N 1
ATOM 1257 C CA . ARG A 1 169 ? 5.321 23.627 -5.837 1.00 81.56 169 ARG A CA 1
ATOM 1258 C C . ARG A 1 169 ? 4.804 25.054 -6.025 1.00 81.56 169 ARG A C 1
ATOM 1260 O O . ARG A 1 169 ? 3.731 25.376 -5.530 1.00 81.56 169 ARG A O 1
ATOM 1267 N N . ASP A 1 170 ? 5.586 25.902 -6.685 1.00 85.25 170 ASP A N 1
ATOM 1268 C CA . ASP A 1 170 ? 5.283 27.325 -6.885 1.00 85.25 170 ASP A CA 1
ATOM 1269 C C . ASP A 1 170 ? 5.059 27.691 -8.359 1.00 85.25 170 ASP A C 1
ATOM 1271 O O . ASP A 1 170 ? 4.735 28.836 -8.669 1.00 85.25 170 ASP A O 1
ATOM 1275 N N . ARG A 1 171 ? 5.199 26.714 -9.268 1.00 85.44 171 ARG A N 1
ATOM 1276 C CA . ARG A 1 171 ? 5.076 26.871 -10.726 1.00 85.44 171 ARG A CA 1
ATOM 1277 C C . ARG A 1 171 ? 6.080 27.878 -11.299 1.00 85.44 171 ARG A C 1
ATOM 1279 O O . ARG A 1 171 ? 5.877 28.394 -12.401 1.00 85.44 171 ARG A O 1
ATOM 1286 N N . SER A 1 172 ? 7.169 28.152 -10.576 1.00 89.69 172 SER A N 1
ATOM 1287 C CA . SER A 1 172 ? 8.264 28.978 -11.073 1.00 89.69 172 SER A CA 1
ATOM 1288 C C . SER A 1 172 ? 8.972 28.265 -12.222 1.00 89.69 172 SER A C 1
ATOM 1290 O O . SER A 1 172 ? 9.140 27.044 -12.216 1.00 89.69 172 SER A O 1
ATOM 1292 N N . ARG A 1 173 ? 9.354 29.031 -13.247 1.00 92.00 173 ARG A N 1
ATOM 1293 C CA . ARG A 1 173 ? 9.958 28.511 -14.477 1.00 92.00 173 ARG A CA 1
ATOM 1294 C C . ARG A 1 173 ? 11.284 29.192 -14.745 1.00 92.00 173 ARG A C 1
ATOM 1296 O O . ARG A 1 173 ? 11.394 30.412 -14.652 1.00 92.00 173 ARG A O 1
ATOM 1303 N N . VAL A 1 174 ? 12.273 28.391 -15.110 1.00 90.88 174 VAL A N 1
ATOM 1304 C CA . VAL A 1 174 ? 13.599 28.841 -15.517 1.00 90.88 174 VAL A CA 1
ATOM 1305 C C . VAL A 1 174 ? 13.838 28.373 -16.943 1.00 90.88 174 VAL A C 1
ATOM 1307 O O . VAL A 1 174 ? 13.819 27.176 -17.230 1.00 90.88 174 VAL A O 1
ATOM 1310 N N . SER A 1 175 ? 14.063 29.324 -17.844 1.00 91.06 175 SER A N 1
ATOM 1311 C CA . SER A 1 175 ? 14.432 29.018 -19.223 1.00 91.06 175 SER A CA 1
ATOM 1312 C C . SER A 1 175 ? 15.846 28.433 -19.289 1.00 91.06 175 SER A C 1
ATOM 1314 O O . SER A 1 175 ? 16.750 28.901 -18.597 1.00 91.06 175 SER A O 1
ATOM 1316 N N . LEU A 1 176 ? 16.036 27.427 -20.145 1.00 91.25 176 LEU A N 1
ATOM 1317 C CA . LEU A 1 176 ? 17.341 26.842 -20.459 1.00 91.25 176 LEU A CA 1
ATOM 1318 C C . LEU A 1 176 ? 17.840 27.255 -21.855 1.00 91.25 176 LEU A C 1
ATOM 1320 O O . LEU A 1 176 ? 18.606 26.526 -22.483 1.00 91.25 176 LEU A O 1
ATOM 1324 N N . ASN A 1 177 ? 17.428 28.426 -22.353 1.00 88.50 177 ASN A N 1
ATOM 1325 C CA . ASN A 1 177 ? 17.778 28.917 -23.692 1.00 88.50 177 ASN A CA 1
ATOM 1326 C C . ASN A 1 177 ? 19.291 29.036 -23.946 1.00 88.50 177 ASN A C 1
ATOM 1328 O O . ASN A 1 177 ? 19.711 29.014 -25.100 1.00 88.50 177 ASN A O 1
ATOM 1332 N N . GLN A 1 178 ? 20.118 29.123 -22.899 1.00 87.38 178 GLN A N 1
ATOM 1333 C CA . GLN A 1 178 ? 21.579 29.091 -23.016 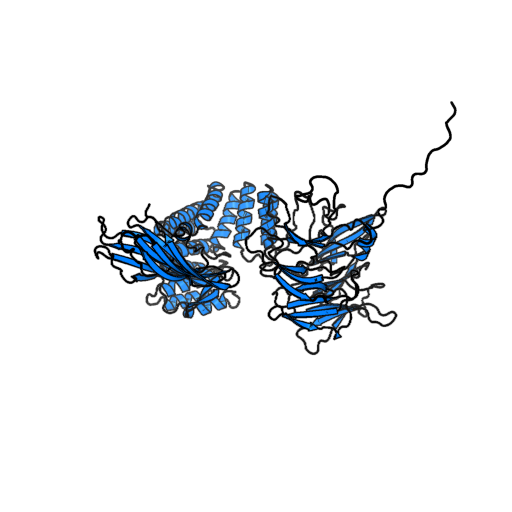1.00 87.38 178 GLN A CA 1
ATOM 1334 C C . GLN A 1 178 ? 22.116 27.793 -23.638 1.00 87.38 178 GLN A C 1
ATOM 1336 O O . GLN A 1 178 ? 23.239 27.780 -24.127 1.00 87.38 178 GLN A O 1
ATOM 1341 N N . LEU A 1 179 ? 21.329 26.711 -23.624 1.00 88.56 179 LEU A N 1
ATOM 1342 C CA . LEU A 1 179 ? 21.667 25.456 -24.296 1.00 88.56 179 LEU A CA 1
ATOM 1343 C C . LEU A 1 179 ? 21.423 25.518 -25.810 1.00 88.56 179 LEU A C 1
ATOM 1345 O O . LEU A 1 179 ? 21.898 24.647 -26.527 1.00 88.56 179 LEU A O 1
ATOM 1349 N N . GLY A 1 180 ? 20.700 26.522 -26.314 1.00 89.31 180 GLY A N 1
ATOM 1350 C CA . GLY A 1 180 ? 20.216 26.543 -27.692 1.00 89.31 180 GLY A CA 1
ATOM 1351 C C . GLY A 1 180 ? 19.119 25.503 -27.942 1.00 89.31 180 GLY A C 1
ATOM 1352 O O . GLY A 1 180 ? 18.458 25.036 -27.015 1.00 89.31 180 GLY A O 1
ATOM 1353 N N . GLU A 1 181 ? 18.903 25.158 -29.212 1.00 91.00 181 GLU A N 1
ATOM 1354 C CA . GLU A 1 181 ? 17.963 24.094 -29.571 1.00 91.00 181 GLU A CA 1
ATOM 1355 C C . GLU A 1 181 ? 18.602 22.711 -29.385 1.00 91.00 181 GLU A C 1
ATOM 1357 O O . GLU A 1 181 ? 19.756 22.485 -29.767 1.00 91.00 181 GLU A O 1
ATOM 1362 N N . VAL A 1 182 ? 17.833 21.786 -28.808 1.00 92.31 182 VAL A N 1
ATOM 1363 C CA . VAL A 1 182 ? 18.266 20.421 -28.477 1.00 92.31 182 VAL A CA 1
ATOM 1364 C C . VAL A 1 182 ? 17.289 19.376 -29.018 1.00 92.31 182 VAL A C 1
ATOM 1366 O O . VAL A 1 182 ? 16.161 19.686 -29.379 1.00 92.31 182 VAL A O 1
ATOM 1369 N N . HIS A 1 183 ? 17.701 18.116 -29.050 1.00 88.19 183 HIS A N 1
ATOM 1370 C CA . HIS A 1 183 ? 16.900 16.965 -29.458 1.00 88.19 183 HIS A CA 1
ATOM 1371 C C . HIS A 1 183 ? 16.826 15.940 -28.324 1.00 88.19 183 HIS A C 1
ATOM 1373 O O . HIS A 1 183 ? 17.795 15.753 -27.584 1.00 88.19 183 HIS A O 1
ATOM 1379 N N . SER A 1 184 ? 15.690 15.247 -28.221 1.00 84.06 184 SER A N 1
ATOM 1380 C CA . SER A 1 184 ? 15.465 14.123 -27.294 1.00 84.06 184 SER A CA 1
ATOM 1381 C C . SER A 1 184 ? 15.964 14.366 -25.856 1.00 84.06 184 SER A C 1
ATOM 1383 O O . SER A 1 184 ? 16.788 13.591 -25.354 1.00 84.06 184 SER A O 1
ATOM 1385 N N . PRO A 1 185 ? 15.523 15.452 -25.193 1.00 90.62 185 PRO A N 1
ATOM 1386 C CA . PRO A 1 185 ? 15.960 15.773 -23.840 1.00 90.62 185 PRO A CA 1
ATOM 1387 C C . PRO A 1 185 ? 15.395 14.774 -22.822 1.00 90.62 185 PRO A C 1
ATOM 1389 O O . PRO A 1 185 ? 14.191 14.668 -22.660 1.00 90.62 185 PRO A O 1
ATOM 1392 N N . ALA A 1 186 ? 16.234 14.081 -22.065 1.00 88.31 186 ALA A N 1
ATOM 1393 C CA . ALA A 1 186 ? 15.841 13.159 -21.007 1.00 88.31 186 ALA A CA 1
ATOM 1394 C C . ALA A 1 186 ? 16.077 13.786 -19.625 1.00 88.31 186 ALA A C 1
ATOM 1396 O O . ALA A 1 186 ? 17.226 14.010 -19.239 1.00 88.31 186 ALA A O 1
ATOM 1397 N N . LEU A 1 187 ? 15.011 14.024 -18.856 1.00 86.56 187 LEU A N 1
ATOM 1398 C CA . LEU A 1 187 ? 15.140 14.385 -17.443 1.00 86.56 187 LEU A CA 1
ATOM 1399 C C . LEU A 1 187 ? 15.337 13.113 -16.610 1.00 86.56 187 LEU A C 1
ATOM 1401 O O . LEU A 1 187 ? 14.570 12.155 -16.722 1.00 86.56 187 LEU A O 1
ATOM 1405 N N . ALA A 1 188 ? 16.362 13.099 -15.763 1.00 81.38 188 ALA A N 1
ATOM 1406 C CA . ALA A 1 188 ? 16.590 12.002 -14.841 1.00 81.38 188 ALA A CA 1
ATOM 1407 C C . ALA A 1 188 ? 15.488 11.956 -13.772 1.00 81.38 188 ALA A C 1
ATOM 1409 O O . ALA A 1 188 ? 15.040 13.007 -13.309 1.00 81.38 188 ALA A O 1
ATOM 1410 N N . PRO A 1 189 ? 15.110 10.761 -13.294 1.00 73.19 189 PRO A N 1
ATOM 1411 C CA . PRO A 1 189 ? 14.108 10.592 -12.242 1.00 73.19 189 PRO A CA 1
ATOM 1412 C C . PRO A 1 189 ? 14.308 11.453 -10.993 1.00 73.19 189 PRO A C 1
ATOM 1414 O O . PRO A 1 189 ? 13.343 11.959 -10.438 1.00 73.19 189 PRO A O 1
ATOM 1417 N N . ASN A 1 190 ? 15.545 11.705 -10.578 1.00 70.50 190 ASN A N 1
ATOM 1418 C CA . ASN A 1 190 ? 15.827 12.561 -9.423 1.00 70.50 190 ASN A CA 1
ATOM 1419 C C . ASN A 1 190 ? 15.606 14.070 -9.670 1.00 70.50 190 ASN A C 1
ATOM 1421 O O . ASN A 1 190 ? 15.843 14.859 -8.761 1.00 70.50 190 ASN A O 1
ATOM 1425 N N . GLY A 1 191 ? 15.250 14.488 -10.890 1.00 82.19 191 GLY A N 1
ATOM 1426 C CA . GLY A 1 191 ? 15.038 15.890 -11.255 1.00 82.19 191 GLY A CA 1
ATOM 1427 C C . GLY A 1 191 ? 16.305 16.747 -11.324 1.00 82.19 191 GLY A C 1
ATOM 1428 O O . GLY A 1 191 ? 16.214 17.954 -11.525 1.00 82.19 191 GLY A O 1
ATOM 1429 N N . ARG A 1 192 ? 17.494 16.151 -11.155 1.00 84.38 192 ARG A N 1
ATOM 1430 C CA . ARG A 1 192 ? 18.768 16.887 -11.050 1.00 84.38 192 ARG A CA 1
ATOM 1431 C C . ARG A 1 192 ? 19.641 16.798 -12.287 1.00 84.38 192 ARG A C 1
ATOM 1433 O O . ARG A 1 192 ? 20.523 17.627 -12.447 1.00 84.38 192 ARG A O 1
ATOM 1440 N N . VAL A 1 193 ? 19.406 15.825 -13.159 1.00 88.38 193 VAL A N 1
ATOM 1441 C CA . VAL A 1 193 ? 20.240 15.605 -14.346 1.00 88.38 193 VAL A CA 1
ATOM 1442 C C . VAL A 1 193 ? 19.389 15.689 -15.597 1.00 88.38 193 VAL A C 1
ATOM 1444 O O . VAL A 1 193 ? 18.325 15.080 -15.664 1.00 88.38 193 VAL A O 1
ATOM 1447 N N . LEU A 1 194 ? 19.878 16.408 -16.596 1.00 92.19 194 LEU A N 1
ATOM 1448 C CA . LEU A 1 194 ? 19.298 16.489 -17.928 1.00 92.19 194 LEU A CA 1
ATOM 1449 C C . LEU A 1 194 ? 20.308 15.937 -18.932 1.00 92.19 194 LEU A C 1
ATOM 1451 O O . LEU A 1 194 ? 21.422 16.439 -19.009 1.00 92.19 194 LEU A O 1
ATOM 1455 N N . ALA A 1 195 ? 19.931 14.938 -19.722 1.00 93.44 195 ALA A N 1
ATOM 1456 C CA . ALA A 1 195 ? 20.707 14.527 -20.889 1.00 93.44 195 ALA A CA 1
ATOM 1457 C C . ALA A 1 195 ? 19.996 14.984 -22.161 1.00 93.44 195 ALA A C 1
ATOM 1459 O O . ALA A 1 195 ? 18.773 15.016 -22.197 1.00 93.44 195 ALA A O 1
ATOM 1460 N N . TYR A 1 196 ? 20.726 15.349 -23.203 1.00 93.62 196 TYR A N 1
ATOM 1461 C CA . TYR A 1 196 ? 20.132 15.785 -24.464 1.00 93.62 196 TYR A CA 1
ATOM 1462 C C . TYR A 1 196 ? 21.088 15.537 -25.623 1.00 93.62 196 TYR A C 1
ATOM 1464 O O . TYR A 1 196 ? 22.297 15.389 -25.437 1.00 93.62 196 TYR A O 1
ATOM 1472 N N . SER A 1 197 ? 20.536 15.470 -26.830 1.00 93.25 197 SER A N 1
ATOM 1473 C CA . SER A 1 197 ? 21.319 15.461 -28.055 1.00 93.25 197 SER A CA 1
ATOM 1474 C C . SER A 1 197 ? 21.322 16.852 -28.664 1.00 93.25 197 SER A C 1
ATOM 1476 O O . SER A 1 197 ? 20.334 17.574 -28.584 1.00 93.25 197 SER A O 1
ATOM 1478 N N . GLN A 1 198 ? 22.422 17.250 -29.281 1.00 92.25 198 GLN A N 1
ATOM 1479 C CA . GLN A 1 198 ? 22.496 18.533 -29.958 1.00 92.25 198 GLN A CA 1
ATOM 1480 C C . GLN A 1 198 ? 23.351 18.422 -31.208 1.00 92.25 198 GLN A C 1
ATOM 1482 O O . GLN A 1 198 ? 24.324 17.673 -31.248 1.00 92.25 198 GLN A O 1
ATOM 1487 N N . ARG A 1 199 ? 22.978 19.179 -32.239 1.00 87.31 199 ARG A N 1
ATOM 1488 C CA . ARG A 1 199 ? 23.771 19.328 -33.452 1.00 87.31 199 ARG A CA 1
ATOM 1489 C C . ARG A 1 199 ? 24.300 20.760 -33.534 1.00 87.31 199 ARG A C 1
ATOM 1491 O O . ARG A 1 199 ? 23.483 21.680 -33.549 1.00 87.31 199 ARG A O 1
ATOM 1498 N N . PRO A 1 200 ? 25.626 20.970 -33.589 1.00 84.50 200 PRO A N 1
ATOM 1499 C CA . PRO A 1 200 ? 26.181 22.302 -33.795 1.00 84.50 200 PRO A CA 1
ATOM 1500 C C . PRO A 1 200 ? 25.722 22.894 -35.134 1.00 84.50 200 PRO A C 1
ATOM 1502 O O . PRO A 1 200 ? 25.497 22.163 -36.099 1.00 84.50 200 PRO A O 1
ATOM 1505 N N . ALA A 1 201 ? 25.612 24.222 -35.199 1.00 78.12 201 ALA A N 1
ATOM 1506 C CA . ALA A 1 201 ? 25.185 24.934 -36.408 1.00 78.12 201 ALA A CA 1
ATOM 1507 C C . ALA A 1 201 ? 26.229 24.904 -37.543 1.00 78.12 201 ALA A C 1
ATOM 1509 O O . ALA A 1 201 ? 25.908 25.215 -38.689 1.00 78.12 201 ALA A O 1
ATOM 1510 N N . GLU A 1 202 ? 27.474 24.541 -37.234 1.00 83.44 202 GLU A N 1
ATOM 1511 C CA . GLU A 1 202 ? 28.569 24.472 -38.198 1.00 83.44 202 GLU A CA 1
ATOM 1512 C C . GLU A 1 202 ? 28.313 23.409 -39.277 1.00 83.44 202 GLU A C 1
ATOM 1514 O O . GLU A 1 202 ? 27.901 22.276 -39.006 1.00 83.44 202 GLU A O 1
ATOM 1519 N N . ALA A 1 203 ? 28.578 23.772 -40.534 1.00 75.44 203 ALA A N 1
ATOM 1520 C CA . ALA A 1 203 ? 28.389 22.876 -41.666 1.00 75.44 203 ALA A CA 1
ATOM 1521 C C . ALA A 1 203 ? 29.285 21.632 -41.528 1.00 75.44 203 ALA A C 1
ATOM 1523 O O . ALA A 1 203 ? 30.501 21.735 -41.405 1.00 75.44 203 ALA A O 1
ATOM 1524 N N . GLY A 1 204 ? 28.673 20.445 -41.555 1.00 75.69 204 GLY A N 1
ATOM 1525 C CA . GLY A 1 204 ? 29.382 19.170 -41.391 1.00 75.69 204 GLY A CA 1
ATOM 1526 C C . GLY A 1 204 ? 29.598 18.730 -39.939 1.00 75.69 204 GLY A C 1
ATOM 1527 O O . GLY A 1 204 ? 30.090 17.622 -39.725 1.00 75.69 204 GLY A O 1
ATOM 1528 N N . ALA A 1 205 ? 29.182 19.524 -38.944 1.00 82.62 205 ALA A N 1
ATOM 1529 C CA . ALA A 1 205 ? 29.266 19.121 -37.547 1.00 82.62 205 ALA A CA 1
ATOM 1530 C C . ALA A 1 205 ? 28.379 17.901 -37.247 1.00 82.62 205 ALA A C 1
ATOM 1532 O O . ALA A 1 205 ? 27.224 17.804 -37.692 1.00 82.62 205 ALA A O 1
ATOM 1533 N N . LYS A 1 206 ? 28.944 16.967 -36.473 1.00 87.12 206 LYS A N 1
ATOM 1534 C CA . LYS A 1 206 ? 28.267 15.752 -36.011 1.00 87.12 206 LYS A CA 1
ATOM 1535 C C . LYS A 1 206 ? 27.382 16.071 -34.804 1.00 87.12 206 LYS A C 1
ATOM 1537 O O . LYS A 1 206 ? 27.770 16.905 -33.982 1.00 87.12 206 LYS A O 1
ATOM 1542 N N . PRO A 1 207 ? 26.210 15.427 -34.668 1.00 90.69 207 PRO A N 1
ATOM 1543 C CA . PRO A 1 207 ? 25.451 15.531 -33.434 1.00 90.69 207 PRO A CA 1
ATOM 1544 C C . PRO A 1 207 ? 26.237 14.905 -32.281 1.00 90.69 207 PRO A C 1
ATOM 1546 O O . PRO A 1 207 ? 26.997 13.955 -32.474 1.00 90.69 207 PRO A O 1
ATOM 1549 N N . PHE A 1 208 ? 26.007 15.413 -31.079 1.00 93.12 208 PHE A N 1
ATOM 1550 C CA . PHE A 1 208 ? 26.578 14.898 -29.845 1.00 93.12 208 PHE A CA 1
ATOM 1551 C C . PHE A 1 208 ? 25.485 14.612 -28.812 1.00 93.12 208 PHE A C 1
ATOM 1553 O O . PHE A 1 208 ? 24.338 15.046 -28.957 1.00 93.12 208 PHE A O 1
ATOM 1560 N N . VAL A 1 209 ? 25.845 13.845 -27.785 1.00 95.19 209 VAL A N 1
ATOM 1561 C CA . VAL A 1 209 ? 25.076 13.629 -26.556 1.00 95.19 209 VAL A CA 1
ATOM 1562 C C . VAL A 1 209 ? 25.782 14.376 -25.438 1.00 95.19 209 VAL A C 1
ATOM 1564 O O . VAL A 1 209 ? 26.989 14.212 -25.261 1.00 95.19 209 VAL A O 1
ATOM 1567 N N . ALA A 1 210 ? 25.040 15.167 -24.673 1.00 95.12 210 ALA A N 1
ATOM 1568 C CA . ALA A 1 210 ? 25.550 15.878 -23.514 1.00 95.12 210 ALA A CA 1
ATOM 1569 C C . ALA A 1 210 ? 24.681 15.655 -22.278 1.00 95.12 210 ALA A C 1
ATOM 1571 O O . ALA A 1 210 ? 23.491 15.352 -22.371 1.00 95.12 210 ALA A O 1
ATOM 1572 N N . VAL A 1 211 ? 25.303 15.814 -21.113 1.00 94.50 211 VAL A N 1
ATOM 1573 C CA . VAL A 1 211 ? 24.674 15.724 -19.795 1.00 94.50 211 VAL A CA 1
ATOM 1574 C C . VAL A 1 211 ? 24.900 17.027 -19.042 1.00 94.50 211 VAL A C 1
ATOM 1576 O O . VAL A 1 211 ? 25.999 17.573 -19.041 1.00 94.50 211 VAL A O 1
ATOM 1579 N N . LEU A 1 212 ? 23.859 17.522 -18.387 1.00 92.06 212 LEU A N 1
ATOM 1580 C CA . LEU A 1 212 ? 23.851 18.738 -17.594 1.00 92.06 212 LEU A CA 1
ATOM 1581 C C . LEU A 1 212 ? 23.333 18.440 -16.184 1.00 92.06 212 LEU A C 1
ATOM 1583 O O . LEU A 1 212 ? 22.225 17.933 -16.015 1.00 92.06 212 LEU A O 1
ATOM 1587 N N . GLU A 1 213 ? 24.122 18.806 -15.179 1.00 89.00 213 GLU A N 1
ATOM 1588 C CA . GLU A 1 213 ? 23.728 18.781 -13.767 1.00 89.00 213 GLU A CA 1
ATOM 1589 C C . GLU A 1 213 ? 23.008 20.096 -13.428 1.00 89.00 213 GLU A C 1
ATOM 1591 O O . GLU A 1 213 ? 23.602 21.176 -13.460 1.00 89.00 213 GLU A O 1
ATOM 1596 N N . LEU A 1 214 ? 21.710 20.017 -13.137 1.00 85.06 214 LEU A N 1
ATOM 1597 C CA . LEU A 1 214 ? 20.814 21.159 -12.937 1.00 85.06 214 LEU A CA 1
ATOM 1598 C C . LEU A 1 214 ? 21.001 21.849 -11.580 1.00 85.06 214 LEU A C 1
ATOM 1600 O O . LEU A 1 214 ? 20.542 22.980 -11.407 1.00 85.06 214 LEU A O 1
ATOM 1604 N N . ASP A 1 215 ? 21.679 21.208 -10.628 1.00 81.19 215 ASP A N 1
ATOM 1605 C CA . ASP A 1 215 ? 22.002 21.754 -9.305 1.00 81.19 215 ASP A CA 1
ATOM 1606 C C . ASP A 1 215 ? 23.356 22.485 -9.262 1.00 81.19 215 ASP A C 1
ATOM 1608 O O . ASP A 1 215 ? 23.604 23.279 -8.352 1.00 81.19 215 ASP A O 1
ATOM 1612 N N . ARG A 1 216 ? 24.215 22.300 -10.272 1.00 78.88 216 ARG A N 1
ATOM 1613 C CA . ARG A 1 216 ? 25.519 22.969 -10.356 1.00 78.88 216 ARG A CA 1
ATOM 1614 C C . ARG A 1 216 ? 25.404 24.363 -10.964 1.00 78.88 216 ARG A C 1
ATOM 1616 O O . ARG A 1 216 ? 24.614 24.622 -11.877 1.00 78.88 216 ARG A O 1
ATOM 1623 N N . ARG A 1 217 ? 26.201 25.296 -10.443 1.00 82.25 217 ARG A N 1
ATOM 1624 C CA . ARG A 1 217 ? 26.345 26.657 -10.975 1.00 82.25 217 ARG A CA 1
ATOM 1625 C C . ARG A 1 217 ? 27.843 26.967 -11.133 1.00 82.25 217 ARG A C 1
ATOM 1627 O O . ARG A 1 217 ? 28.574 26.764 -10.167 1.00 82.25 217 ARG A O 1
ATOM 1634 N N . PRO A 1 218 ? 28.306 27.452 -12.302 1.00 82.31 218 PRO A N 1
ATOM 1635 C CA . PRO A 1 218 ? 27.541 27.662 -13.535 1.00 82.31 218 PRO A CA 1
ATOM 1636 C C . PRO A 1 218 ? 27.040 26.342 -14.149 1.00 82.31 218 PRO A C 1
ATOM 1638 O O . PRO A 1 218 ? 27.635 25.287 -13.945 1.00 82.31 218 PRO A O 1
ATOM 1641 N N . LEU A 1 219 ? 25.929 26.409 -14.887 1.00 83.19 219 LEU A N 1
ATOM 1642 C CA . LEU A 1 219 ? 25.419 25.274 -15.660 1.00 83.19 219 LEU A CA 1
ATOM 1643 C C . LEU A 1 219 ? 26.408 24.976 -16.795 1.00 83.19 219 LEU A C 1
ATOM 1645 O O . LEU A 1 219 ? 26.520 25.767 -17.729 1.00 83.19 219 LEU A O 1
ATOM 1649 N N . GLN A 1 220 ? 27.132 23.861 -16.702 1.00 88.06 220 GLN A N 1
ATOM 1650 C CA . GLN A 1 220 ? 28.115 23.439 -17.701 1.00 88.06 220 GLN A CA 1
ATOM 1651 C C . GLN A 1 220 ? 27.792 22.025 -18.200 1.00 88.06 220 GLN A C 1
ATOM 1653 O O . GLN A 1 220 ? 27.818 21.084 -17.402 1.00 88.06 220 GLN A O 1
ATOM 1658 N N . PRO A 1 221 ? 27.465 21.854 -19.493 1.00 90.69 221 PRO A N 1
ATOM 1659 C CA . PRO A 1 221 ? 27.211 20.539 -20.057 1.00 90.69 221 PRO A CA 1
ATOM 1660 C C . PRO A 1 221 ? 28.511 19.756 -20.272 1.00 90.69 221 PRO A C 1
ATOM 1662 O O . PRO A 1 221 ? 29.539 20.310 -20.651 1.00 90.69 221 PRO A O 1
ATOM 1665 N N . THR A 1 222 ? 28.445 18.447 -20.052 1.00 91.88 222 THR A N 1
ATOM 1666 C CA . THR A 1 222 ? 29.518 17.486 -20.323 1.00 91.88 222 THR A CA 1
ATOM 1667 C C . THR A 1 222 ? 29.159 16.676 -21.562 1.00 91.88 222 THR A C 1
ATOM 1669 O O . THR A 1 222 ? 28.130 16.001 -21.572 1.00 91.88 222 THR A O 1
ATOM 1672 N N . THR A 1 223 ? 29.993 16.723 -22.600 1.00 92.94 223 THR A N 1
ATOM 1673 C CA . THR A 1 223 ? 29.817 15.896 -23.803 1.00 92.94 223 THR A CA 1
ATOM 1674 C C . THR A 1 223 ? 30.185 14.443 -23.508 1.00 92.94 223 THR A C 1
ATOM 1676 O O . THR A 1 223 ? 31.273 14.159 -23.016 1.00 92.94 223 THR A O 1
ATOM 1679 N N . VAL A 1 224 ? 29.273 13.525 -23.824 1.00 93.25 224 VAL A N 1
ATOM 1680 C CA . VAL A 1 224 ? 29.393 12.078 -23.587 1.00 93.25 224 VAL A CA 1
ATOM 1681 C C . VAL A 1 224 ? 29.710 11.307 -24.872 1.00 93.25 224 VAL A C 1
ATOM 1683 O O . VAL A 1 224 ? 30.409 10.298 -24.825 1.00 93.25 224 VAL A O 1
ATOM 1686 N N . PHE A 1 225 ? 29.207 11.767 -26.019 1.00 92.50 225 PHE A N 1
ATOM 1687 C CA . PHE A 1 225 ? 29.376 11.115 -27.324 1.00 92.50 225 PHE A CA 1
ATOM 1688 C C . PHE A 1 225 ? 29.290 12.155 -28.451 1.00 92.50 225 PHE A C 1
ATOM 1690 O O . PHE A 1 225 ? 28.488 13.071 -28.293 1.00 92.50 225 PHE A O 1
ATOM 1697 N N . PRO A 1 226 ? 30.002 12.036 -29.589 1.00 86.81 226 PRO A N 1
ATOM 1698 C CA . PRO A 1 226 ? 31.019 11.028 -29.899 1.00 86.81 226 PRO A CA 1
ATOM 1699 C C . PRO A 1 226 ? 32.303 11.242 -29.086 1.00 86.81 226 PRO A C 1
ATOM 1701 O O . PRO A 1 226 ? 32.510 12.300 -28.492 1.00 86.81 226 PRO A O 1
ATOM 1704 N N . THR A 1 227 ? 33.170 10.233 -29.055 1.00 82.81 227 THR A N 1
ATOM 1705 C CA . THR A 1 227 ? 34.525 10.332 -28.489 1.00 82.81 227 THR A CA 1
ATOM 1706 C C . THR A 1 227 ? 35.560 10.119 -29.596 1.00 82.81 227 THR A C 1
ATOM 1708 O O . THR A 1 227 ? 35.212 9.744 -30.712 1.00 82.81 227 THR A O 1
ATOM 1711 N N . GLY A 1 228 ? 36.849 10.342 -29.317 1.00 75.12 228 GLY A N 1
ATOM 1712 C CA . GLY A 1 228 ? 37.908 10.071 -30.304 1.00 75.12 228 GLY A CA 1
ATOM 1713 C C . GLY A 1 228 ? 37.982 8.603 -30.758 1.00 75.12 228 GLY A C 1
ATOM 1714 O O . GLY A 1 228 ? 38.536 8.325 -31.815 1.00 75.12 228 GLY A O 1
ATOM 1715 N N . GLU A 1 229 ? 37.414 7.681 -29.975 1.00 77.75 229 GLU A N 1
ATOM 1716 C CA . GLU A 1 229 ? 37.403 6.235 -30.232 1.00 77.75 229 GLU A CA 1
ATOM 1717 C C . GLU A 1 229 ? 36.061 5.740 -30.801 1.00 77.75 229 GLU A C 1
ATOM 1719 O O . GLU A 1 229 ? 36.032 4.772 -31.558 1.00 77.75 229 GLU A O 1
ATOM 1724 N N . PHE A 1 230 ? 34.948 6.402 -30.470 1.00 82.81 230 PHE A N 1
ATOM 1725 C CA . PHE A 1 230 ? 33.601 5.928 -30.790 1.00 82.81 230 PHE A CA 1
ATOM 1726 C C . PHE A 1 230 ? 32.757 6.994 -31.493 1.00 82.81 230 PHE A C 1
ATOM 1728 O O . PHE A 1 230 ? 32.642 8.126 -31.022 1.00 82.81 230 PHE A O 1
ATOM 1735 N N . ASP A 1 231 ? 32.113 6.597 -32.593 1.00 85.12 231 ASP A N 1
ATOM 1736 C CA . ASP A 1 231 ? 31.270 7.456 -33.429 1.00 85.12 231 ASP A CA 1
ATOM 1737 C C . ASP A 1 231 ? 30.153 6.650 -34.124 1.00 85.12 231 ASP A C 1
ATOM 1739 O O . ASP A 1 231 ? 30.284 5.443 -34.328 1.00 85.12 231 ASP A O 1
ATOM 1743 N N . GLU A 1 232 ? 29.067 7.326 -34.511 1.00 85.81 232 GLU A N 1
ATOM 1744 C CA . GLU A 1 232 ? 27.929 6.762 -35.253 1.00 85.81 232 GLU A CA 1
ATOM 1745 C C . GLU A 1 232 ? 27.733 7.556 -36.564 1.00 85.81 232 GLU A C 1
ATOM 1747 O O . GLU A 1 232 ? 27.024 8.571 -36.601 1.00 85.81 232 GLU A O 1
ATOM 1752 N N . PRO A 1 233 ? 28.380 7.134 -37.667 1.00 81.19 233 PRO A N 1
ATOM 1753 C CA . PRO A 1 233 ? 28.362 7.882 -38.918 1.00 81.19 233 PRO A CA 1
ATOM 1754 C C . PRO A 1 233 ? 26.950 8.025 -39.494 1.00 81.19 233 PRO A C 1
ATOM 1756 O O . PRO A 1 233 ? 26.223 7.045 -39.641 1.00 81.19 233 PRO A O 1
ATOM 1759 N N . GLY A 1 234 ? 26.586 9.246 -39.890 1.00 78.75 234 GLY A N 1
ATOM 1760 C CA . GLY A 1 234 ? 25.286 9.535 -40.506 1.00 78.75 234 GLY A CA 1
ATOM 1761 C C . GLY A 1 234 ? 24.145 9.778 -39.514 1.00 78.75 234 GLY A C 1
ATOM 1762 O O . GLY A 1 234 ? 23.026 10.047 -39.951 1.00 78.75 234 GLY A O 1
ATOM 1763 N N . ALA A 1 235 ? 24.412 9.748 -38.203 1.00 84.12 235 ALA A N 1
ATOM 1764 C CA . ALA A 1 235 ? 23.433 10.142 -37.198 1.00 84.12 235 ALA A CA 1
ATOM 1765 C C . ALA A 1 235 ? 22.977 11.598 -37.411 1.00 84.12 235 ALA A C 1
ATOM 1767 O O . ALA A 1 235 ? 23.790 12.505 -37.607 1.00 84.12 235 ALA A O 1
ATOM 1768 N N . SER A 1 236 ? 21.664 11.831 -37.357 1.00 79.69 236 SER A N 1
ATOM 1769 C CA . SER A 1 236 ? 21.085 13.182 -37.389 1.00 79.69 236 SER A CA 1
ATOM 1770 C C . SER A 1 236 ? 20.956 13.784 -35.987 1.00 79.69 236 SER A C 1
ATOM 1772 O O . SER A 1 236 ? 21.173 14.981 -35.814 1.00 79.69 236 SER A O 1
ATOM 1774 N N . HIS A 1 237 ? 20.638 12.940 -35.005 1.00 85.12 237 HIS A N 1
ATOM 1775 C CA . HIS A 1 237 ? 20.554 13.202 -33.570 1.00 85.12 237 HIS A CA 1
ATOM 1776 C C . HIS A 1 237 ? 20.545 11.855 -32.822 1.00 85.12 237 HIS A C 1
ATOM 1778 O O . HIS A 1 237 ? 20.508 10.797 -33.456 1.00 85.12 237 HIS A O 1
ATOM 1784 N N . TYR A 1 238 ? 20.541 11.893 -31.488 1.00 88.25 238 TYR A N 1
ATOM 1785 C CA . TYR A 1 238 ? 20.395 10.704 -30.644 1.00 88.25 238 TYR A CA 1
ATOM 1786 C C . TYR A 1 238 ? 19.118 10.748 -29.814 1.00 88.25 238 TYR A C 1
ATOM 1788 O O . TYR A 1 238 ? 18.699 11.800 -29.335 1.00 88.25 238 TYR A O 1
ATOM 1796 N N . VAL A 1 239 ? 18.532 9.577 -29.608 1.00 83.62 239 VAL A N 1
ATOM 1797 C CA . VAL A 1 239 ? 17.482 9.309 -28.627 1.00 83.62 239 VAL A CA 1
ATOM 1798 C C . VAL A 1 239 ? 18.156 8.855 -27.353 1.00 83.62 239 VAL A C 1
ATOM 1800 O O . VAL A 1 239 ? 19.025 7.990 -27.412 1.00 83.62 239 VAL A O 1
ATOM 1803 N N . ILE A 1 240 ? 17.788 9.432 -26.215 1.00 87.69 240 ILE A N 1
ATOM 1804 C CA . ILE A 1 240 ? 18.495 9.213 -24.952 1.00 87.69 240 ILE A CA 1
ATOM 1805 C C . ILE A 1 240 ? 17.518 8.673 -23.912 1.00 87.69 240 ILE A C 1
ATOM 1807 O O . ILE A 1 240 ? 16.347 9.021 -23.904 1.00 87.69 240 ILE A O 1
ATOM 1811 N N . HIS A 1 241 ? 17.981 7.817 -23.017 1.00 83.31 241 HIS A N 1
ATOM 1812 C CA . HIS A 1 241 ? 17.239 7.311 -21.873 1.00 83.31 241 HIS A CA 1
ATOM 1813 C C . HIS A 1 241 ? 18.172 7.308 -20.660 1.00 83.31 241 HIS A C 1
ATOM 1815 O O . HIS A 1 241 ? 19.336 6.926 -20.770 1.00 83.31 241 HIS A O 1
ATOM 1821 N N . ILE A 1 242 ? 17.674 7.731 -19.499 1.00 81.88 242 ILE A N 1
ATOM 1822 C CA . ILE A 1 242 ? 18.440 7.730 -18.246 1.00 81.88 242 ILE A CA 1
ATOM 1823 C C . ILE A 1 242 ? 17.887 6.628 -17.348 1.00 81.88 242 ILE A C 1
ATOM 1825 O O . ILE A 1 242 ? 16.673 6.526 -17.167 1.00 81.88 242 ILE A O 1
ATOM 1829 N N . PHE A 1 243 ? 18.773 5.806 -16.787 1.00 74.19 243 PHE A N 1
ATOM 1830 C CA . PHE A 1 243 ? 18.373 4.758 -15.854 1.00 74.19 243 PHE A CA 1
ATOM 1831 C C . PHE A 1 243 ? 17.922 5.364 -14.513 1.00 74.19 243 PHE A C 1
ATOM 1833 O O . PHE A 1 243 ? 18.605 6.260 -14.008 1.00 74.19 243 PHE A O 1
ATOM 1840 N N . PRO A 1 244 ? 16.812 4.888 -13.914 1.00 64.00 244 PRO A N 1
ATOM 1841 C CA . PRO A 1 244 ? 16.292 5.462 -12.674 1.00 64.00 244 PRO A CA 1
ATOM 1842 C C . PRO A 1 244 ? 17.237 5.361 -11.480 1.00 64.00 244 PRO A C 1
ATOM 1844 O O . PRO A 1 244 ? 17.510 6.377 -10.842 1.00 64.00 244 PRO A O 1
ATOM 1847 N N . ASP A 1 245 ? 17.800 4.174 -11.248 1.00 62.78 245 ASP A N 1
ATOM 1848 C CA . ASP A 1 245 ? 18.617 3.879 -10.065 1.00 62.78 245 ASP A CA 1
ATOM 1849 C C . ASP A 1 245 ? 20.109 3.742 -10.408 1.00 62.78 245 ASP A C 1
ATOM 1851 O O . ASP A 1 245 ? 20.893 3.157 -9.661 1.00 62.78 245 ASP A O 1
ATOM 1855 N N . SER A 1 246 ? 20.528 4.265 -11.566 1.00 67.69 246 SER A N 1
ATOM 1856 C CA . SER A 1 246 ? 21.904 4.151 -12.050 1.00 67.69 246 SER A CA 1
ATOM 1857 C C . SER A 1 246 ? 22.435 5.467 -12.618 1.00 67.69 246 SER A C 1
ATOM 1859 O O . SER A 1 246 ? 21.704 6.332 -13.103 1.00 67.69 246 SER A O 1
ATOM 1861 N N . ASP A 1 247 ? 23.756 5.614 -12.587 1.00 79.31 247 ASP A N 1
ATOM 1862 C CA . ASP A 1 247 ? 24.496 6.715 -13.202 1.00 79.31 247 ASP A CA 1
ATOM 1863 C C . ASP A 1 247 ? 24.735 6.516 -14.706 1.00 79.31 247 ASP A C 1
ATOM 1865 O O . ASP A 1 247 ? 25.518 7.244 -15.320 1.00 79.31 247 ASP A O 1
ATOM 1869 N N . GLN A 1 248 ? 24.069 5.525 -15.291 1.00 85.81 248 GLN A N 1
ATOM 1870 C CA . GLN A 1 248 ? 24.149 5.190 -16.698 1.00 85.81 248 GLN A CA 1
ATOM 1871 C C . GLN A 1 248 ? 23.085 5.920 -17.519 1.00 85.81 248 GLN A C 1
ATOM 1873 O O . GLN A 1 248 ? 22.007 6.287 -17.041 1.00 85.81 248 GLN A O 1
ATOM 1878 N N . LEU A 1 249 ? 23.397 6.077 -18.796 1.00 89.50 249 LEU A N 1
ATOM 1879 C CA . LEU A 1 249 ? 22.497 6.501 -19.853 1.00 89.50 249 LEU A CA 1
ATOM 1880 C C . LEU A 1 249 ? 22.597 5.511 -21.014 1.00 89.50 249 LEU A C 1
ATOM 1882 O O . LEU A 1 249 ? 23.652 4.921 -21.245 1.00 89.50 249 LEU A O 1
ATOM 1886 N N . LEU A 1 250 ? 21.484 5.317 -21.713 1.00 90.38 250 LEU A N 1
ATOM 1887 C CA . LEU A 1 250 ? 21.377 4.517 -22.927 1.00 90.38 250 LEU A CA 1
ATOM 1888 C C . LEU A 1 250 ? 20.933 5.429 -24.062 1.00 90.38 250 LEU A C 1
ATOM 1890 O O . LEU A 1 250 ? 19.993 6.200 -23.891 1.00 90.38 250 LEU A O 1
ATOM 1894 N N . PHE A 1 251 ? 21.580 5.348 -25.216 1.00 91.44 251 PHE A N 1
ATOM 1895 C CA . PHE A 1 251 ? 21.224 6.170 -26.365 1.00 91.44 251 PHE A CA 1
ATOM 1896 C C . PHE A 1 251 ? 21.459 5.458 -27.692 1.00 91.44 251 PHE A C 1
ATOM 1898 O O . PHE A 1 251 ? 22.191 4.476 -27.773 1.00 91.44 251 PHE A O 1
ATOM 1905 N N . TYR A 1 252 ? 20.800 5.934 -28.739 1.00 89.31 252 TYR A N 1
ATOM 1906 C CA . TYR A 1 252 ? 20.922 5.396 -30.092 1.00 89.31 252 TYR A CA 1
ATOM 1907 C C . TYR A 1 252 ? 20.539 6.457 -31.118 1.00 89.31 252 TYR A C 1
ATOM 1909 O O . TYR A 1 252 ? 19.744 7.350 -30.829 1.00 89.31 252 TYR A O 1
ATOM 1917 N N . ALA A 1 253 ? 21.099 6.369 -32.321 1.00 85.62 253 ALA A N 1
ATOM 1918 C CA . ALA A 1 253 ? 20.649 7.191 -33.437 1.00 85.62 253 ALA A CA 1
ATOM 1919 C C . ALA A 1 253 ? 19.426 6.538 -34.106 1.00 85.62 253 ALA A C 1
ATOM 1921 O O . ALA A 1 253 ? 19.401 5.310 -34.263 1.00 85.62 253 ALA A O 1
ATOM 1922 N N . PRO A 1 254 ? 18.428 7.316 -34.558 1.00 73.00 254 PRO A N 1
ATOM 1923 C CA . PRO A 1 254 ? 17.434 6.807 -35.495 1.00 73.00 254 PRO A CA 1
ATOM 1924 C C . PRO A 1 254 ? 18.156 6.299 -36.747 1.00 73.00 254 PRO A C 1
ATOM 1926 O O . PRO A 1 254 ? 18.999 7.005 -37.299 1.00 73.00 254 PRO A O 1
ATOM 1929 N N . PHE A 1 255 ? 17.858 5.068 -37.170 1.00 74.75 255 PHE A N 1
ATOM 1930 C CA . PHE A 1 255 ? 18.584 4.356 -38.239 1.00 74.75 255 PHE A CA 1
ATOM 1931 C C . PHE A 1 255 ? 20.070 4.059 -37.943 1.00 74.75 255 PHE A C 1
ATOM 1933 O O . PHE A 1 255 ? 20.820 3.715 -38.855 1.00 74.75 255 PHE A O 1
ATOM 1940 N N . GLY A 1 256 ? 20.491 4.151 -36.678 1.00 79.19 256 GLY A N 1
ATOM 1941 C CA . GLY A 1 256 ? 21.830 3.764 -36.237 1.00 79.19 256 GLY A CA 1
ATOM 1942 C C . GLY A 1 256 ? 22.073 2.255 -36.310 1.00 79.19 256 GLY A C 1
ATOM 1943 O O . GLY A 1 256 ? 21.141 1.449 -36.374 1.00 79.19 256 GLY A O 1
ATOM 1944 N N . LYS A 1 257 ? 23.350 1.876 -36.284 1.00 85.50 257 LYS A N 1
ATOM 1945 C CA . LYS A 1 257 ? 23.841 0.491 -36.337 1.00 85.50 257 LYS A CA 1
ATOM 1946 C C . LYS A 1 257 ? 24.033 -0.131 -34.956 1.00 85.50 257 LYS A C 1
ATOM 1948 O O . LYS A 1 257 ? 24.202 -1.348 -34.857 1.00 85.50 257 LYS A O 1
ATOM 1953 N N . ALA A 1 258 ? 24.019 0.683 -33.904 1.00 89.38 258 ALA A N 1
ATOM 1954 C CA . ALA A 1 258 ? 24.213 0.236 -32.536 1.00 89.38 258 ALA A CA 1
ATOM 1955 C C . ALA A 1 258 ? 23.345 1.004 -31.532 1.00 89.38 258 ALA A C 1
ATOM 1957 O O . ALA A 1 258 ? 22.891 2.128 -31.764 1.00 89.38 258 ALA A O 1
ATOM 1958 N N . ILE A 1 259 ? 23.142 0.358 -30.387 1.00 90.56 259 ILE A N 1
ATOM 1959 C CA . ILE A 1 259 ? 22.695 0.985 -29.146 1.00 90.56 259 ILE A CA 1
ATOM 1960 C C . ILE A 1 259 ? 23.929 1.210 -28.284 1.00 90.56 259 ILE A C 1
ATOM 1962 O O . ILE A 1 259 ? 24.839 0.386 -28.265 1.00 90.56 259 ILE A O 1
ATOM 1966 N N . TRP A 1 260 ? 23.956 2.314 -27.557 1.00 92.62 260 TRP A N 1
ATOM 1967 C CA . TRP A 1 260 ? 25.102 2.744 -26.777 1.00 92.62 260 TRP A CA 1
ATOM 1968 C C . TRP A 1 260 ? 24.714 2.907 -25.315 1.00 92.62 260 TRP A C 1
ATOM 1970 O O . TRP A 1 260 ? 23.601 3.336 -25.009 1.00 92.62 260 TRP A O 1
ATOM 1980 N N . THR A 1 261 ? 25.633 2.600 -24.402 1.00 92.88 261 THR A N 1
ATOM 1981 C CA . THR A 1 261 ? 25.518 3.009 -22.998 1.00 92.88 261 THR A CA 1
ATOM 1982 C C . THR A 1 261 ? 26.777 3.707 -22.532 1.00 92.88 261 THR A C 1
ATOM 1984 O O . THR A 1 261 ? 27.873 3.365 -22.956 1.00 92.88 261 THR A O 1
ATOM 1987 N N . ALA A 1 262 ? 26.629 4.680 -21.643 1.00 91.81 262 ALA A N 1
ATOM 1988 C CA . ALA A 1 262 ? 27.743 5.355 -20.990 1.00 91.81 262 ALA A CA 1
ATOM 1989 C C . ALA A 1 262 ? 27.355 5.728 -19.562 1.00 91.81 262 ALA A C 1
ATOM 1991 O O . ALA A 1 262 ? 26.174 5.753 -19.214 1.00 91.81 262 ALA A O 1
ATOM 1992 N N . ARG A 1 263 ? 28.337 6.056 -18.726 1.00 89.12 263 ARG A N 1
ATOM 1993 C CA . ARG A 1 263 ? 28.076 6.811 -17.497 1.00 89.12 263 ARG A CA 1
ATOM 1994 C C . ARG A 1 263 ? 27.845 8.283 -17.834 1.00 89.12 263 ARG A C 1
ATOM 1996 O O . ARG A 1 263 ? 28.313 8.778 -18.858 1.00 89.12 263 ARG A O 1
ATOM 2003 N N . ARG A 1 264 ? 27.174 9.002 -16.933 1.00 84.12 264 ARG A N 1
ATOM 2004 C CA . ARG A 1 264 ? 26.924 10.454 -17.041 1.00 84.12 264 ARG A CA 1
ATOM 2005 C C . ARG A 1 264 ? 28.194 11.300 -17.200 1.00 84.12 264 ARG A C 1
ATOM 2007 O O . ARG A 1 264 ? 28.126 12.370 -17.787 1.00 84.12 264 ARG A O 1
ATOM 2014 N N . ASP A 1 265 ? 29.339 10.817 -16.714 1.00 83.69 265 ASP A N 1
ATOM 2015 C CA . ASP A 1 265 ? 30.650 11.468 -16.860 1.00 83.69 265 ASP A CA 1
ATOM 2016 C C . ASP A 1 265 ? 31.350 11.159 -18.199 1.00 83.69 265 ASP A C 1
ATOM 2018 O O . ASP A 1 265 ? 32.517 11.501 -18.377 1.00 83.69 265 ASP A O 1
ATOM 2022 N N . GLY A 1 266 ? 30.669 10.474 -19.124 1.00 81.75 266 GLY A N 1
ATOM 2023 C CA . GLY A 1 266 ? 31.216 10.068 -20.417 1.00 81.75 266 GLY A CA 1
ATOM 2024 C C . GLY A 1 266 ? 32.094 8.816 -20.370 1.00 81.75 266 GLY A C 1
ATOM 2025 O O . GLY A 1 266 ? 32.556 8.350 -21.410 1.00 81.75 266 GLY A O 1
ATOM 2026 N N . LYS A 1 267 ? 32.330 8.228 -19.188 1.00 85.94 267 LYS A N 1
ATOM 2027 C CA . LYS A 1 267 ? 33.172 7.030 -19.050 1.00 85.94 267 LYS A CA 1
ATOM 2028 C C . LYS A 1 267 ? 32.380 5.742 -19.258 1.00 85.94 267 LYS A C 1
ATOM 2030 O O . LYS A 1 267 ? 31.154 5.711 -19.192 1.00 85.94 267 LYS A O 1
ATOM 2035 N N . LYS A 1 268 ? 33.118 4.636 -19.423 1.00 87.19 268 LYS A N 1
ATOM 2036 C CA . LYS A 1 268 ? 32.578 3.277 -19.625 1.00 87.19 268 LYS A CA 1
ATOM 2037 C C . LYS A 1 268 ? 31.579 3.200 -20.788 1.00 87.19 268 LYS A C 1
ATOM 2039 O O . LYS A 1 268 ? 30.575 2.500 -20.679 1.00 87.19 268 LYS A O 1
ATOM 2044 N N . LEU A 1 269 ? 31.868 3.914 -21.873 1.00 90.88 269 LEU A N 1
ATOM 2045 C CA . LEU A 1 269 ? 31.094 3.825 -23.103 1.00 90.88 269 LEU A CA 1
ATOM 2046 C C . LEU A 1 269 ? 31.138 2.382 -23.637 1.00 90.88 269 LEU A C 1
ATOM 2048 O O . LEU A 1 269 ? 32.201 1.762 -23.682 1.00 90.88 269 LEU A O 1
ATOM 2052 N N . ARG A 1 270 ? 29.977 1.836 -23.996 1.00 91.12 270 ARG A N 1
ATOM 2053 C CA . ARG A 1 270 ? 29.810 0.503 -24.584 1.00 91.12 270 ARG A CA 1
ATOM 2054 C C . ARG A 1 270 ? 28.877 0.582 -25.779 1.00 91.12 270 ARG A C 1
ATOM 2056 O O . ARG A 1 270 ? 27.884 1.307 -25.735 1.00 91.12 270 ARG A O 1
ATOM 2063 N N . SER A 1 271 ? 29.180 -0.198 -26.811 1.00 91.69 271 SER A N 1
ATOM 2064 C CA . SER A 1 271 ? 28.331 -0.376 -27.985 1.00 91.69 271 SER A CA 1
ATOM 2065 C C . SER A 1 271 ? 27.698 -1.765 -27.999 1.00 91.69 271 SER A C 1
ATOM 2067 O O . SER A 1 271 ? 28.304 -2.759 -27.597 1.00 91.69 271 SER A O 1
ATOM 2069 N N . TYR A 1 272 ? 26.467 -1.820 -28.487 1.00 92.31 272 TYR A N 1
ATOM 2070 C CA . TYR A 1 272 ? 25.679 -3.028 -28.678 1.00 92.31 272 TYR A CA 1
ATOM 2071 C C . TYR A 1 272 ? 25.177 -3.020 -30.128 1.00 92.31 272 TYR A C 1
ATOM 2073 O O . TYR A 1 272 ? 24.187 -2.344 -30.430 1.00 92.31 272 TYR A O 1
ATOM 2081 N N . PRO A 1 273 ? 25.890 -3.690 -31.054 1.00 91.88 273 PRO A N 1
ATOM 2082 C CA . PRO A 1 273 ? 25.481 -3.782 -32.452 1.00 91.88 273 PRO A CA 1
ATOM 2083 C C . PRO A 1 273 ? 24.107 -4.439 -32.585 1.00 91.88 273 PRO A C 1
ATOM 2085 O O . PRO A 1 273 ? 23.811 -5.403 -31.878 1.00 91.88 273 PRO A O 1
ATOM 2088 N N . LEU A 1 274 ? 23.275 -3.942 -33.501 1.00 89.06 274 LEU A N 1
ATOM 2089 C CA . LEU A 1 274 ? 21.952 -4.526 -33.723 1.00 89.06 274 LEU A CA 1
ATOM 2090 C C . LEU A 1 274 ? 22.052 -5.980 -34.231 1.00 89.06 274 LEU A C 1
ATOM 2092 O O . LEU A 1 274 ? 22.974 -6.302 -34.986 1.00 89.06 274 LEU A O 1
ATOM 2096 N N . PRO A 1 275 ? 21.098 -6.864 -33.871 1.00 87.75 275 PRO A N 1
ATOM 2097 C CA . PRO A 1 275 ? 21.023 -8.210 -34.429 1.00 87.75 275 PRO A CA 1
ATOM 2098 C C . PRO A 1 275 ? 20.921 -8.197 -35.962 1.00 87.75 275 PRO A C 1
ATOM 2100 O O . PRO A 1 275 ? 20.302 -7.311 -36.554 1.00 87.75 275 PRO A O 1
ATOM 2103 N N . ALA A 1 276 ? 21.500 -9.209 -36.612 1.00 84.50 276 ALA A N 1
ATOM 2104 C CA . ALA A 1 276 ? 21.510 -9.313 -38.069 1.00 84.50 276 ALA A CA 1
ATOM 2105 C C . ALA A 1 276 ? 20.087 -9.293 -38.661 1.00 84.50 276 ALA A C 1
ATOM 2107 O O . ALA A 1 276 ? 19.176 -9.937 -38.142 1.00 84.50 276 ALA A O 1
ATOM 2108 N N . GLY A 1 277 ? 19.908 -8.552 -39.757 1.00 81.62 277 GLY A N 1
ATOM 2109 C CA . GLY A 1 277 ? 18.614 -8.384 -40.428 1.00 81.62 277 GLY A CA 1
ATOM 2110 C C . GLY A 1 277 ? 17.710 -7.313 -39.812 1.00 81.62 277 GLY A C 1
ATOM 2111 O O . GLY A 1 277 ? 16.724 -6.944 -40.443 1.00 81.62 277 GLY A O 1
ATOM 2112 N N . TYR A 1 278 ? 18.055 -6.773 -38.640 1.00 80.62 278 TYR A N 1
ATOM 2113 C CA . TYR A 1 278 ? 17.353 -5.638 -38.052 1.00 80.62 278 TYR A CA 1
ATOM 2114 C C . TYR A 1 278 ? 18.028 -4.321 -38.407 1.00 80.62 278 TYR A C 1
ATOM 2116 O O . TYR A 1 278 ? 19.249 -4.189 -38.463 1.00 80.62 278 TYR A O 1
ATOM 2124 N N . SER A 1 279 ? 17.192 -3.321 -38.611 1.00 69.94 279 SER A N 1
ATOM 2125 C CA . SER A 1 279 ? 17.559 -1.941 -38.872 1.00 69.94 279 SER A CA 1
ATOM 2126 C C . SER A 1 279 ? 16.688 -1.070 -37.986 1.00 69.94 279 SER A C 1
ATOM 2128 O O . SER A 1 279 ? 15.512 -1.376 -37.829 1.00 69.94 279 SER A O 1
ATOM 2130 N N . MET A 1 280 ? 17.216 0.039 -37.473 1.00 71.31 280 MET A N 1
ATOM 2131 C CA . MET A 1 280 ? 16.419 1.058 -36.783 1.00 71.31 280 MET A CA 1
ATOM 2132 C C . MET A 1 280 ? 15.862 0.612 -35.410 1.00 71.31 280 MET A C 1
ATOM 2134 O O . MET A 1 280 ? 14.801 -0.015 -35.315 1.00 71.31 280 MET A O 1
ATOM 2138 N N . PRO A 1 281 ? 16.546 0.990 -34.316 1.00 74.00 281 PRO A N 1
ATOM 2139 C CA . PRO A 1 281 ? 15.957 0.949 -32.988 1.00 74.00 281 PRO A CA 1
ATOM 2140 C C . PRO A 1 281 ? 14.865 2.017 -32.874 1.00 74.00 281 PRO A C 1
ATOM 2142 O O . PRO A 1 281 ? 15.053 3.162 -33.286 1.00 74.00 281 PRO A O 1
ATOM 2145 N N . LEU A 1 282 ? 13.706 1.623 -32.346 1.00 63.31 282 LEU A N 1
ATOM 2146 C CA . LEU A 1 282 ? 12.503 2.463 -32.307 1.00 63.31 282 LEU A CA 1
ATOM 2147 C C . LEU A 1 282 ? 12.160 2.945 -30.906 1.00 63.31 282 LEU A C 1
ATOM 2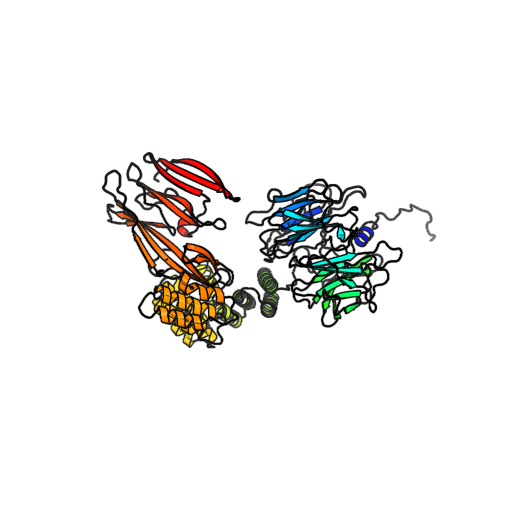149 O O . LEU A 1 282 ? 11.814 4.107 -30.717 1.00 63.31 282 LEU A O 1
ATOM 2153 N N . LEU A 1 283 ? 12.210 2.028 -29.942 1.00 62.72 283 LEU A N 1
ATOM 2154 C CA . LEU A 1 283 ? 11.864 2.309 -28.560 1.00 62.72 283 LEU A CA 1
ATOM 2155 C C . LEU A 1 283 ? 12.676 1.420 -27.632 1.00 62.72 283 LEU A C 1
ATOM 2157 O O . LEU A 1 283 ? 12.855 0.226 -27.894 1.00 62.72 283 LEU A O 1
ATOM 2161 N N . VAL A 1 284 ? 13.106 2.008 -26.520 1.00 65.44 284 VAL A N 1
ATOM 2162 C CA . VAL A 1 284 ? 13.800 1.303 -25.454 1.00 65.44 284 VAL A CA 1
ATOM 2163 C C . VAL A 1 284 ? 13.085 1.527 -24.128 1.00 65.44 284 VAL A C 1
ATOM 2165 O O . VAL A 1 284 ? 12.756 2.654 -23.760 1.00 65.44 284 VAL A O 1
ATOM 2168 N N . THR A 1 285 ? 12.867 0.440 -23.394 1.00 64.44 285 THR A N 1
ATOM 2169 C CA . THR A 1 285 ? 12.407 0.468 -22.005 1.00 64.44 285 THR A CA 1
ATOM 2170 C C . THR A 1 285 ? 13.499 -0.104 -21.115 1.00 64.44 285 THR A C 1
ATOM 2172 O O . THR A 1 285 ? 13.993 -1.203 -21.361 1.00 64.44 285 THR A O 1
ATOM 2175 N N . LEU A 1 286 ? 13.866 0.629 -20.069 1.00 63.78 286 LEU A N 1
ATOM 2176 C CA . LEU A 1 286 ? 14.973 0.277 -19.182 1.00 63.78 286 LEU A CA 1
ATOM 2177 C C . LEU A 1 286 ? 14.493 -0.541 -17.975 1.00 63.78 286 LEU A C 1
ATOM 2179 O O . LEU A 1 286 ? 13.364 -0.358 -17.516 1.00 63.78 286 LEU A O 1
ATOM 2183 N N . SER A 1 287 ? 15.343 -1.426 -17.449 1.00 59.59 287 SER A N 1
ATOM 2184 C CA . SER A 1 287 ? 15.183 -1.954 -16.089 1.00 59.59 287 SER A CA 1
ATOM 2185 C C . SER A 1 287 ? 15.696 -0.940 -15.060 1.00 59.59 287 SER A C 1
ATOM 2187 O O . SER A 1 287 ? 16.637 -0.197 -15.339 1.00 59.59 287 SER A O 1
ATOM 2189 N N . GLY A 1 288 ? 15.088 -0.896 -13.867 1.00 53.25 288 GLY A N 1
ATOM 2190 C CA . GLY A 1 288 ? 15.516 0.022 -12.797 1.00 53.25 288 GLY A CA 1
ATOM 2191 C C . GLY A 1 288 ? 16.971 -0.208 -12.372 1.00 53.25 288 GLY A C 1
ATOM 2192 O O . GLY A 1 288 ? 17.744 0.739 -12.253 1.00 53.25 288 GLY A O 1
ATOM 2193 N N . ASP A 1 289 ? 17.373 -1.482 -12.292 1.00 56.22 289 ASP A N 1
ATOM 2194 C CA . ASP A 1 289 ? 18.711 -1.942 -11.893 1.00 56.22 289 ASP A CA 1
ATOM 2195 C C . ASP A 1 289 ? 19.834 -1.671 -12.916 1.00 56.22 289 ASP A C 1
ATOM 2197 O O . ASP A 1 289 ? 21.005 -1.951 -12.646 1.00 56.22 289 ASP A O 1
ATOM 2201 N N . GLY A 1 290 ? 19.499 -1.171 -14.108 1.00 65.50 290 GLY A N 1
ATOM 2202 C CA . GLY A 1 290 ? 20.465 -0.874 -15.163 1.00 65.50 290 GLY A CA 1
ATOM 2203 C C . GLY A 1 290 ? 21.147 -2.080 -15.806 1.00 65.50 290 GLY A C 1
ATOM 2204 O O . GLY A 1 290 ? 22.182 -1.918 -16.452 1.00 65.50 290 GLY A O 1
ATOM 2205 N N . ARG A 1 291 ? 20.611 -3.296 -15.642 1.00 68.69 291 ARG A N 1
ATOM 2206 C CA . ARG A 1 291 ? 21.223 -4.522 -16.188 1.00 68.69 291 ARG A CA 1
ATOM 2207 C C . ARG A 1 291 ? 20.647 -4.963 -17.524 1.00 68.69 291 ARG A C 1
ATOM 2209 O O . ARG A 1 291 ? 21.327 -5.675 -18.267 1.00 68.69 291 ARG A O 1
ATOM 2216 N N . THR A 1 292 ? 19.416 -4.570 -17.834 1.00 70.62 292 THR A N 1
ATOM 2217 C CA . THR A 1 292 ? 18.710 -5.010 -19.041 1.00 70.62 292 THR A CA 1
ATOM 2218 C C . THR A 1 292 ? 17.905 -3.881 -19.673 1.00 70.62 292 THR A C 1
ATOM 2220 O O . THR A 1 292 ? 17.524 -2.910 -19.019 1.00 70.62 292 THR A O 1
ATOM 2223 N N . ALA A 1 293 ? 17.639 -4.010 -20.967 1.00 69.94 293 ALA A N 1
ATOM 2224 C CA . ALA A 1 293 ? 16.744 -3.127 -21.695 1.00 69.94 293 ALA A CA 1
ATOM 2225 C C . ALA A 1 293 ? 15.863 -3.947 -22.640 1.00 69.94 293 ALA A C 1
ATOM 2227 O O . ALA A 1 293 ? 16.350 -4.852 -23.309 1.00 69.94 293 ALA A O 1
ATOM 2228 N N . ALA A 1 294 ? 14.576 -3.628 -22.721 1.00 68.12 294 ALA A N 1
ATOM 2229 C CA . ALA A 1 294 ? 13.708 -4.140 -23.774 1.00 68.12 294 ALA A CA 1
ATOM 2230 C C . ALA A 1 294 ? 13.765 -3.175 -24.959 1.00 68.12 294 ALA A C 1
ATOM 2232 O O . ALA A 1 294 ? 13.502 -1.982 -24.803 1.00 68.12 294 ALA A O 1
ATOM 2233 N N . VAL A 1 295 ? 14.118 -3.684 -26.132 1.00 73.12 295 VAL A N 1
ATOM 2234 C CA . VAL A 1 295 ? 14.391 -2.902 -27.335 1.00 73.12 295 VAL A CA 1
ATOM 2235 C C . VAL A 1 295 ? 13.464 -3.364 -28.448 1.00 73.12 295 VAL A C 1
ATOM 2237 O O . VAL A 1 295 ? 13.440 -4.544 -28.790 1.00 73.12 295 VAL A O 1
ATOM 2240 N N . THR A 1 296 ? 12.723 -2.429 -29.036 1.00 72.31 296 THR A N 1
ATOM 2241 C CA . THR A 1 296 ? 11.935 -2.686 -30.248 1.00 72.31 296 THR A CA 1
ATOM 2242 C C . THR A 1 296 ? 12.762 -2.351 -31.476 1.00 72.31 296 THR A C 1
ATOM 2244 O O . THR A 1 296 ? 13.242 -1.221 -31.610 1.00 72.31 296 THR A O 1
ATOM 2247 N N . LEU A 1 297 ? 12.921 -3.333 -32.359 1.00 74.69 297 LEU A N 1
ATOM 2248 C CA . LEU A 1 297 ? 13.719 -3.242 -33.575 1.00 74.69 297 LEU A CA 1
ATOM 2249 C C . LEU A 1 297 ? 12.841 -3.489 -34.798 1.00 74.69 297 LEU A C 1
ATOM 2251 O O . LEU A 1 297 ? 11.979 -4.368 -34.772 1.00 74.69 297 LEU A O 1
ATOM 2255 N N . ALA A 1 298 ? 13.081 -2.735 -35.868 1.00 71.44 298 ALA A N 1
ATOM 2256 C CA . ALA A 1 298 ? 12.449 -2.969 -37.159 1.00 71.44 298 ALA A CA 1
ATOM 2257 C C . ALA A 1 298 ? 13.297 -3.887 -38.044 1.00 71.44 298 ALA A C 1
ATOM 2259 O O . ALA A 1 298 ? 14.522 -3.931 -37.944 1.00 71.44 298 ALA A O 1
ATOM 2260 N N . ARG A 1 299 ? 12.651 -4.590 -38.969 1.00 72.56 299 ARG A N 1
ATOM 2261 C CA . ARG A 1 299 ? 13.312 -5.250 -40.094 1.00 72.56 299 ARG A CA 1
ATOM 2262 C C . ARG A 1 299 ? 12.441 -5.193 -41.349 1.00 72.56 299 ARG A C 1
ATOM 2264 O O . ARG A 1 299 ? 11.232 -5.397 -41.245 1.00 72.56 299 ARG A O 1
ATOM 2271 N N . PRO A 1 300 ? 13.018 -4.924 -42.527 1.00 68.56 300 PRO A N 1
ATOM 2272 C CA . PRO A 1 300 ? 12.284 -4.976 -43.785 1.00 68.56 300 PRO A CA 1
ATOM 2273 C C . PRO A 1 300 ? 12.008 -6.432 -44.202 1.00 68.56 300 PRO A C 1
ATOM 2275 O O . PRO A 1 300 ? 12.904 -7.274 -44.139 1.00 68.56 300 PRO A O 1
ATOM 2278 N N . VAL A 1 301 ? 10.778 -6.725 -44.632 1.00 68.50 301 VAL A N 1
ATOM 2279 C CA . VAL A 1 301 ? 10.330 -8.034 -45.146 1.00 68.50 301 VAL A CA 1
ATOM 2280 C C . VAL A 1 301 ? 9.294 -7.806 -46.247 1.00 68.50 301 VAL A C 1
ATOM 2282 O O . VAL A 1 301 ? 8.268 -7.203 -45.972 1.00 68.50 301 VAL A O 1
ATOM 2285 N N . ASP A 1 302 ? 9.545 -8.265 -47.476 1.00 62.56 302 ASP A N 1
ATOM 2286 C CA . ASP A 1 302 ? 8.570 -8.292 -48.588 1.00 62.56 302 ASP A CA 1
ATOM 2287 C C . ASP A 1 302 ? 7.737 -7.000 -48.783 1.00 62.56 302 ASP A C 1
ATOM 2289 O O . ASP A 1 302 ? 6.520 -7.041 -48.929 1.00 62.56 302 ASP A O 1
ATOM 2293 N N . ASN A 1 303 ? 8.407 -5.838 -48.816 1.00 55.59 303 ASN A N 1
ATOM 2294 C CA . ASN A 1 303 ? 7.825 -4.480 -48.899 1.00 55.59 303 ASN A CA 1
ATOM 2295 C C . ASN A 1 303 ? 7.066 -3.979 -47.654 1.00 55.59 303 ASN A C 1
ATOM 2297 O O . ASN A 1 303 ? 6.492 -2.888 -47.686 1.00 55.59 303 ASN A O 1
ATOM 2301 N N . GLU A 1 304 ? 7.131 -4.704 -46.544 1.00 54.62 304 GLU A N 1
ATOM 2302 C CA . GLU A 1 304 ? 6.622 -4.296 -45.237 1.00 54.62 304 GLU A CA 1
ATOM 2303 C C . GLU A 1 304 ? 7.760 -4.136 -44.216 1.00 54.62 304 GLU A C 1
ATOM 2305 O O . GLU A 1 304 ? 8.874 -4.636 -44.387 1.00 54.62 304 GLU A O 1
ATOM 2310 N N . ILE A 1 305 ? 7.492 -3.402 -43.135 1.00 57.66 305 ILE A N 1
ATOM 2311 C CA . ILE A 1 305 ? 8.394 -3.312 -41.982 1.00 57.66 305 ILE A CA 1
ATOM 2312 C C . ILE A 1 305 ? 7.792 -4.169 -40.873 1.00 57.66 305 ILE A C 1
ATOM 2314 O O . ILE A 1 305 ? 6.693 -3.889 -40.400 1.00 57.66 305 ILE A O 1
ATOM 2318 N N . GLN A 1 306 ? 8.521 -5.198 -40.448 1.00 64.81 306 GLN A N 1
ATOM 2319 C CA . GLN A 1 306 ? 8.169 -6.006 -39.285 1.00 64.81 306 GLN A CA 1
ATOM 2320 C C . GLN A 1 306 ? 8.897 -5.497 -38.043 1.00 64.81 306 GLN A C 1
ATOM 2322 O O . GLN A 1 306 ? 10.004 -4.966 -38.131 1.00 64.81 306 GLN A O 1
ATOM 2327 N N . TYR A 1 307 ? 8.274 -5.680 -36.881 1.00 65.25 307 TYR A N 1
ATOM 2328 C CA . TYR A 1 307 ? 8.803 -5.238 -35.596 1.00 65.25 307 TYR A CA 1
ATOM 2329 C C . TYR A 1 307 ? 8.951 -6.424 -34.658 1.00 65.25 307 TYR A C 1
ATOM 2331 O O . TYR A 1 307 ? 8.021 -7.213 -34.499 1.00 65.25 307 TYR A O 1
ATOM 2339 N N . ASP A 1 308 ? 10.101 -6.510 -34.001 1.00 65.94 308 ASP A N 1
ATOM 2340 C CA . ASP A 1 308 ? 10.374 -7.533 -33.003 1.00 65.94 308 ASP A CA 1
ATOM 2341 C C . ASP A 1 308 ? 10.975 -6.898 -31.750 1.00 65.94 308 ASP A C 1
ATOM 2343 O O . ASP A 1 308 ? 11.759 -5.943 -31.814 1.00 65.94 308 ASP A O 1
ATOM 2347 N N . VAL A 1 309 ? 10.630 -7.454 -30.590 1.00 66.94 309 VAL A N 1
ATOM 2348 C CA . VAL A 1 309 ? 11.165 -6.996 -29.308 1.00 66.94 309 VAL A CA 1
ATOM 2349 C C . VAL A 1 309 ? 12.209 -7.960 -28.787 1.00 66.94 309 VAL A C 1
ATOM 2351 O O . VAL A 1 309 ? 12.030 -9.178 -28.760 1.00 66.94 309 VAL A O 1
ATOM 2354 N N . HIS A 1 310 ? 13.318 -7.368 -28.370 1.00 73.31 310 HIS A N 1
ATOM 2355 C CA . HIS A 1 310 ? 14.475 -8.064 -27.859 1.00 73.31 310 HIS A CA 1
ATOM 2356 C C . HIS A 1 310 ? 14.780 -7.581 -26.449 1.00 73.31 310 HIS A C 1
ATOM 2358 O O . HIS A 1 310 ? 14.812 -6.383 -26.177 1.00 73.31 310 HIS A O 1
ATOM 2364 N N . GLU A 1 311 ? 15.054 -8.518 -25.559 1.00 74.38 311 GLU A N 1
ATOM 2365 C CA . GLU A 1 311 ? 15.743 -8.237 -24.310 1.00 74.38 311 GLU A CA 1
ATOM 2366 C C . GLU A 1 311 ? 17.244 -8.117 -24.603 1.00 74.38 311 GLU A C 1
ATOM 2368 O O . GLU A 1 311 ? 17.873 -9.057 -25.086 1.00 74.38 311 GLU A O 1
ATOM 2373 N N . LEU A 1 312 ? 17.813 -6.949 -24.327 1.00 80.56 312 LEU A N 1
ATOM 2374 C CA . LEU A 1 312 ? 19.240 -6.667 -24.360 1.00 80.56 312 LEU A CA 1
ATOM 2375 C C . LEU A 1 312 ? 19.803 -6.789 -22.943 1.00 80.56 312 LEU A C 1
ATOM 2377 O O . LEU A 1 312 ? 19.443 -6.017 -22.053 1.00 80.56 312 LEU A O 1
ATOM 2381 N N . ASN A 1 313 ? 20.724 -7.728 -22.735 1.00 82.06 313 ASN A N 1
ATOM 2382 C CA . ASN A 1 313 ? 21.491 -7.812 -21.498 1.00 82.06 313 ASN A CA 1
ATOM 2383 C C . ASN A 1 313 ? 22.710 -6.885 -21.580 1.00 82.06 313 ASN A C 1
ATOM 2385 O O . ASN A 1 313 ? 23.636 -7.134 -22.347 1.00 82.06 313 ASN A O 1
ATOM 2389 N N . LEU A 1 314 ? 22.750 -5.835 -20.761 1.00 81.75 314 LEU A N 1
ATOM 2390 C CA . LEU A 1 314 ? 23.795 -4.805 -20.828 1.00 81.75 314 LEU A CA 1
ATOM 2391 C C . LEU A 1 314 ? 25.133 -5.271 -20.236 1.00 81.75 314 LEU A C 1
ATOM 2393 O O . LEU A 1 314 ? 26.192 -4.736 -20.580 1.00 81.75 314 LEU A O 1
ATOM 2397 N N . GLY A 1 315 ? 25.101 -6.287 -19.369 1.00 81.06 315 GLY A N 1
ATOM 2398 C CA . GLY A 1 315 ? 26.295 -6.907 -18.799 1.00 81.06 315 GLY A CA 1
ATOM 2399 C C . GLY A 1 315 ? 27.006 -7.841 -19.779 1.00 81.06 315 GLY A C 1
ATOM 2400 O O . GLY A 1 315 ? 28.229 -7.793 -19.875 1.00 81.06 315 GLY A O 1
ATOM 2401 N N . LYS A 1 316 ? 26.239 -8.668 -20.502 1.00 82.38 316 LYS A N 1
ATOM 2402 C CA . LYS A 1 316 ? 26.743 -9.685 -21.446 1.00 82.38 316 LYS A CA 1
ATOM 2403 C C . LYS A 1 316 ? 26.798 -9.210 -22.901 1.00 82.38 316 LYS A C 1
ATOM 2405 O O . LYS A 1 316 ? 27.496 -9.817 -23.701 1.00 82.38 316 LYS A O 1
ATOM 2410 N N . GLY A 1 317 ? 26.055 -8.161 -23.243 1.00 85.06 317 GLY A N 1
ATOM 2411 C CA . GLY A 1 317 ? 25.980 -7.597 -24.590 1.00 85.06 317 GLY A CA 1
ATOM 2412 C C . GLY A 1 317 ? 25.243 -8.459 -25.612 1.00 85.06 317 GLY A C 1
ATOM 2413 O O . GLY A 1 317 ? 25.465 -8.294 -26.806 1.00 85.06 317 GLY A O 1
ATOM 2414 N N . ASN A 1 318 ? 24.382 -9.379 -25.171 1.00 86.19 318 ASN A N 1
ATOM 2415 C CA . ASN A 1 318 ? 23.616 -10.243 -26.060 1.00 86.19 318 ASN A CA 1
ATOM 2416 C C . ASN A 1 318 ? 22.127 -9.881 -26.083 1.00 86.19 318 ASN A C 1
ATOM 2418 O O . ASN A 1 318 ? 21.561 -9.394 -25.101 1.00 86.19 318 ASN A O 1
ATOM 2422 N N . TYR A 1 319 ? 21.508 -10.163 -27.227 1.00 83.06 319 TYR A N 1
ATOM 2423 C CA . TYR A 1 319 ? 20.080 -10.001 -27.456 1.00 83.06 319 TYR A CA 1
ATOM 2424 C C . TYR A 1 319 ? 19.376 -11.350 -27.341 1.00 83.06 319 TYR A C 1
ATOM 2426 O O . TYR A 1 319 ? 19.861 -12.361 -27.852 1.00 83.06 319 TYR A O 1
ATOM 2434 N N . ARG A 1 320 ? 18.199 -11.348 -26.724 1.00 78.00 320 ARG A N 1
ATOM 2435 C CA . ARG A 1 320 ? 17.261 -12.468 -26.719 1.00 78.00 320 ARG A CA 1
ATOM 2436 C C . ARG A 1 320 ? 15.929 -11.980 -27.268 1.00 78.00 320 ARG A C 1
ATOM 2438 O O . ARG A 1 320 ? 15.307 -11.102 -26.676 1.00 78.00 320 ARG A O 1
ATOM 2445 N N . ARG A 1 321 ? 15.501 -12.522 -28.410 1.00 72.31 321 ARG A N 1
ATOM 2446 C CA . ARG A 1 321 ? 14.162 -12.251 -28.950 1.00 72.31 321 ARG A CA 1
ATOM 2447 C C . ARG A 1 321 ? 13.122 -12.794 -27.970 1.00 72.31 321 ARG A C 1
ATOM 2449 O O . ARG A 1 321 ? 13.305 -13.883 -27.429 1.00 72.31 321 ARG A O 1
ATOM 2456 N N . LEU A 1 322 ? 12.078 -12.019 -27.708 1.00 56.97 322 LEU A N 1
ATOM 2457 C CA . LEU A 1 322 ? 10.973 -12.439 -26.850 1.00 56.97 322 LEU A CA 1
ATOM 2458 C C . LEU A 1 322 ? 9.886 -13.099 -27.720 1.00 56.97 322 LEU A C 1
ATOM 2460 O O . LEU A 1 322 ? 9.514 -12.544 -28.755 1.00 56.97 322 LEU A O 1
ATOM 2464 N N . ASP A 1 323 ? 9.422 -14.294 -27.333 1.00 42.03 323 ASP A N 1
ATOM 2465 C CA . ASP A 1 323 ? 8.435 -15.075 -28.097 1.00 42.03 323 ASP A CA 1
ATOM 2466 C C . ASP A 1 323 ? 7.028 -14.460 -28.044 1.00 42.03 323 ASP A C 1
ATOM 2468 O O . ASP A 1 323 ? 6.634 -13.881 -27.035 1.00 42.03 323 ASP A O 1
ATOM 2472 N N . GLY A 1 324 ? 6.274 -14.619 -29.144 1.00 45.78 324 GLY A N 1
ATOM 2473 C CA . GLY A 1 324 ? 4.937 -14.047 -29.381 1.00 45.78 324 GLY A CA 1
ATOM 2474 C C . GLY A 1 324 ? 4.896 -12.863 -30.356 1.00 45.78 324 GLY A C 1
ATOM 2475 O O . GLY A 1 324 ? 3.896 -12.152 -30.440 1.00 45.78 324 GLY A O 1
ATOM 2476 N N . GLY A 1 325 ? 5.973 -12.665 -31.117 1.00 37.59 325 GLY A N 1
ATOM 2477 C CA . GLY A 1 325 ? 6.017 -11.714 -32.222 1.00 37.59 325 GLY A CA 1
ATOM 2478 C C . GLY A 1 325 ? 5.260 -12.212 -33.454 1.00 37.59 325 GLY A C 1
ATOM 2479 O O . GLY A 1 325 ? 5.700 -13.153 -34.108 1.00 37.59 325 GLY A O 1
ATOM 2480 N N . SER A 1 326 ? 4.155 -11.555 -33.810 1.00 32.06 326 SER A N 1
ATOM 2481 C CA . SER A 1 326 ? 3.846 -11.237 -35.213 1.00 32.06 326 SER A CA 1
ATOM 2482 C C . SER A 1 326 ? 2.754 -10.160 -35.348 1.00 32.06 326 SER A C 1
ATOM 2484 O O . SER A 1 326 ? 1.688 -10.228 -34.745 1.00 32.06 326 SER A O 1
ATOM 2486 N N . THR A 1 327 ? 3.099 -9.152 -36.158 1.00 32.00 327 THR A N 1
ATOM 2487 C CA . THR A 1 327 ? 2.278 -8.383 -37.120 1.00 32.00 327 THR A CA 1
ATOM 2488 C C . THR A 1 327 ? 1.171 -7.413 -36.703 1.00 32.00 327 THR A C 1
ATOM 2490 O O . THR A 1 327 ? 0.698 -6.712 -37.591 1.00 32.00 327 THR A O 1
ATOM 2493 N N . GLU A 1 328 ? 0.820 -7.221 -35.432 1.00 30.88 328 GLU A N 1
ATOM 2494 C CA . GLU A 1 328 ? -0.114 -6.134 -35.079 1.00 30.88 328 GLU A CA 1
ATOM 2495 C C . GLU A 1 328 ? 0.450 -5.202 -33.998 1.00 30.88 328 GLU A C 1
ATOM 2497 O O . GLU A 1 328 ? 0.575 -5.559 -32.828 1.00 30.88 328 GLU A O 1
ATOM 2502 N N . LEU A 1 329 ? 0.759 -3.958 -34.398 1.00 30.61 329 LEU A N 1
ATOM 2503 C CA . LEU A 1 329 ? 0.628 -2.805 -33.503 1.00 30.61 329 LEU A CA 1
ATOM 2504 C C . LEU A 1 329 ? -0.778 -2.905 -32.895 1.00 30.61 329 LEU A C 1
ATOM 2506 O O . LEU A 1 329 ? -1.743 -2.889 -33.657 1.00 30.61 329 LEU A O 1
ATOM 2510 N N . LEU A 1 330 ? -0.917 -3.043 -31.572 1.00 32.94 330 LEU A N 1
ATOM 2511 C CA . LEU A 1 330 ? -2.231 -3.046 -30.915 1.00 32.94 330 LEU A CA 1
ATOM 2512 C C . LEU A 1 330 ? -2.960 -1.726 -31.229 1.00 32.94 330 LEU A C 1
ATOM 2514 O O . LEU A 1 330 ? -2.761 -0.690 -30.600 1.00 32.94 330 LEU A O 1
ATOM 2518 N N . GLY A 1 331 ? -3.792 -1.796 -32.259 1.00 29.62 331 GLY A N 1
ATOM 2519 C CA . GLY A 1 331 ? -4.577 -0.720 -32.847 1.00 29.62 331 GLY A CA 1
ATOM 2520 C C . GLY A 1 331 ? -5.669 -1.286 -33.756 1.00 29.62 331 GLY A C 1
ATOM 2521 O O . GLY A 1 331 ? -6.033 -0.657 -34.745 1.00 29.62 331 GLY A O 1
ATOM 2522 N N . GLY A 1 332 ? -6.155 -2.492 -33.448 1.00 24.67 332 GLY A N 1
ATOM 2523 C CA . GLY A 1 332 ? -7.339 -3.083 -34.062 1.00 24.67 332 GLY A CA 1
ATOM 2524 C C . GLY A 1 332 ? -8.569 -2.820 -33.193 1.00 24.67 332 GLY A C 1
ATOM 2525 O O . GLY A 1 332 ? -8.620 -3.301 -32.067 1.00 24.67 332 GLY A O 1
ATOM 2526 N N . HIS A 1 333 ? -9.510 -2.036 -33.735 1.00 28.48 333 HIS A N 1
ATOM 2527 C CA . HIS A 1 333 ? -10.874 -1.741 -33.256 1.00 28.48 333 HIS A CA 1
ATOM 2528 C C . HIS A 1 333 ? -11.057 -1.583 -31.734 1.00 28.48 333 HIS A C 1
ATOM 2530 O O . HIS A 1 333 ? -11.293 -2.545 -31.010 1.00 28.48 333 HIS A O 1
ATOM 2536 N N . VAL A 1 334 ? -11.071 -0.334 -31.254 1.00 29.98 334 VAL A N 1
ATOM 2537 C CA . VAL A 1 334 ? -11.754 0.001 -29.994 1.00 29.98 334 VAL A CA 1
ATOM 2538 C C . VAL A 1 334 ? -13.232 0.198 -30.343 1.00 29.98 334 VAL A C 1
ATOM 2540 O O . VAL A 1 334 ? -13.535 1.165 -31.044 1.00 29.98 334 VAL A O 1
ATOM 2543 N N . PRO A 1 335 ? -14.169 -0.665 -29.905 1.00 29.34 335 PRO A N 1
ATOM 2544 C CA . PRO A 1 335 ? -15.582 -0.403 -30.123 1.00 29.34 335 PRO A CA 1
ATOM 2545 C C . PRO A 1 335 ? -15.963 0.837 -29.318 1.00 29.34 335 PRO A C 1
ATOM 2547 O O . PRO A 1 335 ? -15.860 0.860 -28.090 1.00 29.34 335 PRO A O 1
ATOM 2550 N N . GLU A 1 336 ? -16.398 1.885 -30.005 1.00 29.89 336 GLU A N 1
ATOM 2551 C CA . GLU A 1 336 ? -17.009 3.036 -29.357 1.00 29.89 336 GLU A CA 1
ATOM 2552 C C . GLU A 1 336 ? -18.363 2.595 -28.759 1.00 29.89 336 GLU A C 1
ATOM 2554 O O . GLU A 1 336 ? -19.175 2.012 -29.486 1.00 29.89 336 GLU A O 1
ATOM 2559 N N . PRO A 1 337 ? -18.693 2.901 -27.487 1.00 29.97 337 PRO A N 1
ATOM 2560 C CA . PRO A 1 337 ? -19.994 2.561 -26.896 1.00 29.97 337 PRO A CA 1
ATOM 2561 C C . PRO A 1 337 ? -21.207 3.268 -27.540 1.00 29.97 337 PRO A C 1
ATOM 2563 O O . PRO A 1 337 ? -22.304 3.220 -26.985 1.00 29.97 337 PRO A O 1
ATOM 2566 N N . ARG A 1 338 ? -21.038 3.967 -28.674 1.00 33.47 338 ARG A N 1
ATOM 2567 C CA . ARG A 1 338 ? -22.089 4.748 -29.349 1.00 33.47 338 ARG A CA 1
ATOM 2568 C C . ARG A 1 338 ? -22.081 4.700 -30.884 1.00 33.47 338 ARG A C 1
ATOM 2570 O O . ARG A 1 338 ? -22.738 5.530 -31.503 1.00 33.47 338 ARG A O 1
ATOM 2577 N N . ALA A 1 339 ? -21.461 3.710 -31.521 1.00 30.61 339 ALA A N 1
ATOM 2578 C CA . ALA A 1 339 ? -21.567 3.554 -32.976 1.00 30.61 339 ALA A CA 1
ATOM 2579 C C . ALA A 1 339 ? -22.804 2.722 -33.377 1.00 30.61 339 ALA A C 1
ATOM 2581 O O . ALA A 1 339 ? -22.708 1.595 -33.862 1.00 30.61 339 ALA A O 1
ATOM 2582 N N . ALA A 1 340 ? -23.998 3.284 -33.186 1.00 32.75 340 ALA A N 1
ATOM 2583 C CA . ALA A 1 340 ? -25.169 2.836 -33.928 1.00 32.75 340 ALA A CA 1
ATOM 2584 C C . ALA A 1 340 ? -25.123 3.463 -35.334 1.00 32.75 340 ALA A C 1
ATOM 2586 O O . ALA A 1 340 ? -25.349 4.657 -35.483 1.00 32.75 340 ALA A O 1
ATOM 2587 N N . ARG A 1 341 ? -24.894 2.618 -36.349 1.00 31.70 341 ARG A N 1
ATOM 2588 C CA . ARG A 1 341 ? -25.042 2.873 -37.800 1.00 31.70 341 ARG A CA 1
ATOM 2589 C C . ARG A 1 341 ? -24.007 3.808 -38.461 1.00 31.70 341 ARG A C 1
ATOM 2591 O O . ARG A 1 341 ? -24.234 5.000 -38.599 1.00 31.70 341 ARG A O 1
ATOM 2598 N N . GLY A 1 342 ? -22.985 3.183 -39.058 1.00 34.19 342 GLY A N 1
ATOM 2599 C CA . GLY A 1 342 ? -22.372 3.619 -40.322 1.00 34.19 342 GLY A CA 1
ATOM 2600 C C . GLY A 1 342 ? -21.170 4.563 -40.221 1.00 34.19 342 GLY A C 1
ATOM 2601 O O . GLY A 1 342 ? -21.347 5.773 -40.175 1.00 34.19 342 GLY A O 1
ATOM 2602 N N . GLY A 1 343 ? -19.961 3.994 -40.313 1.00 29.73 343 GLY A N 1
ATOM 2603 C CA . GLY A 1 343 ? -18.689 4.709 -40.499 1.00 29.73 343 GLY A CA 1
ATOM 2604 C C . GLY A 1 343 ? -17.674 4.397 -39.395 1.00 29.73 343 GLY A C 1
ATOM 2605 O O . GLY A 1 343 ? -17.761 4.953 -38.308 1.00 29.73 343 GLY A O 1
ATOM 2606 N N . GLU A 1 344 ? -16.731 3.486 -39.650 1.00 29.78 344 GLU A N 1
ATOM 2607 C CA . GLU A 1 344 ? -15.680 3.107 -38.692 1.00 29.78 344 GLU A CA 1
ATOM 2608 C C . GLU A 1 344 ? -14.582 4.186 -38.614 1.00 29.78 344 GLU A C 1
ATOM 2610 O O . GLU A 1 344 ? -13.837 4.375 -39.575 1.00 29.78 344 GLU A O 1
ATOM 2615 N N . ALA A 1 345 ? -14.434 4.867 -37.472 1.00 30.47 345 ALA A N 1
ATOM 2616 C CA . ALA A 1 345 ? -13.270 5.711 -37.189 1.00 30.47 345 ALA A CA 1
ATOM 2617 C C . ALA A 1 345 ? -12.157 4.862 -36.542 1.00 30.47 345 ALA A C 1
ATOM 2619 O O . ALA A 1 345 ? -12.266 4.434 -35.393 1.00 30.47 345 ALA A O 1
ATOM 2620 N N . LEU A 1 346 ? -11.076 4.598 -37.281 1.00 32.41 346 LEU A N 1
ATOM 2621 C CA . LEU A 1 346 ? -9.919 3.833 -36.797 1.00 32.41 346 LEU A CA 1
ATOM 2622 C C . LEU A 1 346 ? -9.047 4.704 -35.863 1.00 32.41 346 LEU A C 1
ATOM 2624 O O . LEU A 1 346 ? -8.481 5.711 -36.297 1.00 32.41 346 LEU A O 1
ATOM 2628 N N . ARG A 1 347 ? -8.915 4.311 -34.585 1.00 33.25 347 ARG A N 1
ATOM 2629 C CA . ARG A 1 347 ? -7.998 4.913 -33.589 1.00 33.25 347 ARG A CA 1
ATOM 2630 C C . ARG A 1 347 ? -6.858 3.934 -33.262 1.00 33.25 347 ARG A C 1
ATOM 2632 O O . ARG A 1 347 ? -7.115 2.748 -33.074 1.00 33.25 347 ARG A O 1
ATOM 2639 N N . TRP A 1 348 ? -5.618 4.417 -33.145 1.00 35.44 348 TRP A N 1
ATOM 2640 C CA . TRP A 1 348 ? -4.422 3.603 -32.862 1.00 35.44 348 TRP A CA 1
ATOM 2641 C C . TRP A 1 348 ? -3.696 4.060 -31.594 1.00 35.44 348 TRP A C 1
ATOM 2643 O O . TRP A 1 348 ? -3.602 5.258 -31.330 1.00 35.44 348 TRP A O 1
ATOM 2653 N N . ALA A 1 349 ? -3.119 3.128 -30.834 1.00 33.22 349 ALA A N 1
ATOM 2654 C CA . ALA A 1 349 ? -2.214 3.417 -29.721 1.00 33.22 349 ALA A CA 1
ATOM 2655 C C . ALA A 1 349 ? -0.841 2.779 -29.989 1.00 33.22 349 ALA A C 1
ATOM 2657 O O . ALA A 1 349 ? -0.750 1.680 -30.530 1.00 33.22 349 ALA A O 1
ATOM 2658 N N . TRP A 1 350 ? 0.245 3.468 -29.628 1.00 41.75 350 TRP A N 1
ATOM 2659 C CA . TRP A 1 350 ? 1.604 2.948 -29.804 1.00 41.75 350 TRP A CA 1
ATOM 2660 C C . TRP A 1 350 ? 1.991 2.116 -28.589 1.00 41.75 350 TRP A C 1
ATOM 2662 O O . TRP A 1 350 ? 2.298 2.647 -27.522 1.00 41.75 350 TRP A O 1
ATOM 2672 N N . LEU A 1 351 ? 1.964 0.800 -28.758 1.00 41.81 351 LEU A N 1
ATOM 2673 C CA . LEU A 1 351 ? 2.296 -0.173 -27.729 1.00 41.81 351 LEU A CA 1
ATOM 2674 C C . LEU A 1 351 ? 3.513 -0.957 -28.236 1.00 41.81 351 LEU A C 1
ATOM 2676 O O . LEU A 1 351 ? 3.404 -1.738 -29.175 1.00 41.81 351 LEU A O 1
ATOM 2680 N N . SER A 1 352 ? 4.704 -0.703 -27.693 1.00 35.31 352 SER A N 1
ATOM 2681 C CA . SER A 1 352 ? 5.855 -1.584 -27.945 1.00 35.31 352 SER A CA 1
ATOM 2682 C C . SER A 1 352 ? 5.708 -2.849 -27.108 1.00 35.31 352 SER A C 1
ATOM 2684 O O . SER A 1 352 ? 5.174 -2.741 -26.014 1.00 35.31 352 SER A O 1
ATOM 2686 N N . ALA A 1 353 ? 6.262 -4.008 -27.487 1.00 32.47 353 ALA A N 1
ATOM 2687 C CA . ALA A 1 353 ? 6.240 -5.166 -26.578 1.00 32.47 353 ALA A CA 1
ATOM 2688 C C . ALA A 1 353 ? 7.068 -5.007 -25.294 1.00 32.47 353 ALA A C 1
ATOM 2690 O O . ALA A 1 353 ? 6.809 -5.675 -24.298 1.00 32.47 353 ALA A O 1
ATOM 2691 N N . GLY A 1 354 ? 7.993 -4.041 -25.269 1.00 35.97 354 GLY A N 1
ATOM 2692 C CA . GLY A 1 354 ? 8.638 -3.572 -24.039 1.00 35.97 354 GLY A CA 1
ATOM 2693 C C . GLY A 1 354 ? 7.689 -2.821 -23.093 1.00 35.97 354 GLY A C 1
ATOM 2694 O O . GLY A 1 354 ? 8.020 -2.665 -21.918 1.00 35.97 354 GLY A O 1
ATOM 2695 N N . GLY A 1 355 ? 6.521 -2.400 -23.588 1.00 37.25 355 GLY A N 1
ATOM 2696 C CA . GLY A 1 355 ? 5.365 -1.921 -22.829 1.00 37.25 355 GLY A CA 1
ATOM 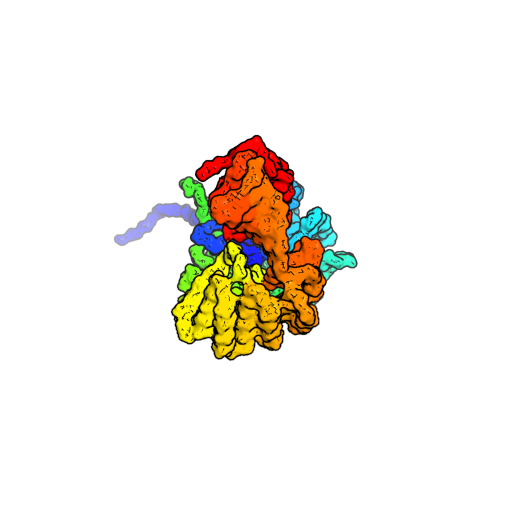2697 C C . GLY A 1 355 ? 4.087 -2.776 -22.961 1.00 37.25 355 GLY A C 1
ATOM 2698 O O . GLY A 1 355 ? 3.160 -2.510 -22.207 1.00 37.25 355 GLY A O 1
ATOM 2699 N N . LEU A 1 356 ? 4.008 -3.758 -23.878 1.00 35.41 356 LEU A N 1
ATOM 2700 C CA . LEU A 1 356 ? 2.833 -4.595 -24.213 1.00 35.41 356 LEU A CA 1
ATOM 2701 C C . LEU A 1 356 ? 3.089 -5.589 -25.386 1.00 35.41 356 LEU A C 1
ATOM 2703 O O . LEU A 1 356 ? 2.977 -5.203 -26.545 1.00 35.41 356 LEU A O 1
ATOM 2707 N N . ALA A 1 357 ? 3.449 -6.855 -25.126 1.00 29.64 357 ALA A N 1
ATOM 2708 C CA . ALA A 1 357 ? 3.001 -8.046 -25.897 1.00 29.64 357 ALA A CA 1
ATOM 2709 C C . ALA A 1 357 ? 3.260 -9.304 -25.037 1.00 29.64 357 ALA A C 1
ATOM 2711 O O . ALA A 1 357 ? 4.296 -9.363 -24.378 1.00 29.64 357 ALA A O 1
ATOM 2712 N N . VAL A 1 358 ? 2.358 -10.295 -24.923 1.00 22.84 358 VAL A N 1
ATOM 2713 C CA . VAL A 1 358 ? 1.636 -11.045 -25.985 1.00 22.84 358 VAL A CA 1
ATOM 2714 C C . VAL A 1 358 ? 0.191 -11.418 -25.568 1.00 22.84 358 VAL A C 1
ATOM 2716 O O . VAL A 1 358 ? -0.045 -11.725 -24.399 1.00 22.84 358 VAL A O 1
ATOM 2719 N N . GLY A 1 359 ? -0.746 -11.481 -26.534 1.00 23.67 359 GLY A N 1
ATOM 2720 C CA . GLY A 1 359 ? -2.062 -12.153 -26.441 1.00 23.67 359 GLY A CA 1
ATOM 2721 C C . GLY A 1 359 ? -3.210 -11.381 -27.116 1.00 23.67 359 GLY A C 1
ATOM 2722 O O . GLY A 1 359 ? -3.181 -10.155 -27.122 1.00 23.67 359 GLY A O 1
ATOM 2723 N N . SER A 1 360 ? -4.200 -12.083 -27.702 1.00 24.86 360 SER A N 1
ATOM 2724 C CA . SER A 1 360 ? -5.388 -11.489 -28.365 1.00 24.86 360 SER A CA 1
ATOM 2725 C C . SER A 1 360 ? -6.064 -10.425 -27.478 1.00 24.86 360 SER A C 1
ATOM 2727 O O . SER A 1 360 ? -5.917 -10.496 -26.258 1.00 24.86 360 SER A O 1
ATOM 2729 N N . PRO A 1 361 ? -6.840 -9.472 -28.035 1.00 28.00 361 PRO A N 1
ATOM 2730 C CA . PRO A 1 361 ? -7.435 -8.345 -27.297 1.00 28.00 361 PRO A CA 1
ATOM 2731 C C . PRO A 1 361 ? -8.292 -8.728 -26.073 1.00 28.00 361 PRO A C 1
ATOM 2733 O O . PRO A 1 361 ? -8.653 -7.863 -25.285 1.00 28.00 361 PRO A O 1
ATOM 2736 N N . GLN A 1 362 ? -8.590 -10.015 -25.877 1.00 31.25 362 GLN A N 1
ATOM 2737 C CA . GLN A 1 362 ? -9.275 -10.548 -24.696 1.00 31.25 362 GLN A CA 1
ATOM 2738 C C . GLN A 1 362 ? -8.339 -11.043 -23.570 1.00 31.25 362 GLN A C 1
ATOM 2740 O O . GLN A 1 362 ? -8.824 -11.366 -22.489 1.00 31.25 362 GLN A O 1
ATOM 2745 N N . LYS A 1 363 ? -7.022 -11.145 -23.792 1.00 31.28 363 LYS A N 1
ATOM 2746 C CA . LYS A 1 363 ? -6.042 -11.724 -22.852 1.00 31.28 363 LYS A CA 1
ATOM 2747 C C . LYS A 1 363 ? -4.668 -11.048 -22.959 1.00 31.28 363 LYS A C 1
ATOM 2749 O O . LYS A 1 363 ? -3.684 -11.674 -23.353 1.00 31.28 363 LYS A O 1
ATOM 2754 N N . ALA A 1 364 ? -4.578 -9.771 -22.595 1.00 29.48 364 ALA A N 1
ATOM 2755 C CA . ALA A 1 364 ? -3.278 -9.137 -22.387 1.00 29.48 364 ALA A CA 1
ATOM 2756 C C . ALA A 1 364 ? -2.584 -9.789 -21.178 1.00 29.48 364 ALA A C 1
ATOM 2758 O O . ALA A 1 364 ? -3.139 -9.803 -20.081 1.00 29.48 364 ALA A O 1
ATOM 2759 N N . THR A 1 365 ? -1.376 -10.327 -21.366 1.00 33.41 365 THR A N 1
ATOM 2760 C CA . THR A 1 365 ? -0.588 -10.893 -20.263 1.00 33.41 365 THR A CA 1
ATOM 2761 C C . THR A 1 365 ? 0.770 -10.200 -20.172 1.00 33.41 365 THR A C 1
ATOM 2763 O O . THR A 1 365 ? 1.534 -10.190 -21.135 1.00 33.41 365 THR A O 1
ATOM 2766 N N . TYR A 1 366 ? 1.037 -9.575 -19.022 1.00 42.66 366 TYR A N 1
ATOM 2767 C CA . TYR A 1 366 ? 2.188 -8.703 -18.755 1.00 42.66 366 TYR A CA 1
ATOM 2768 C C . TYR A 1 366 ? 3.439 -9.491 -18.335 1.00 42.66 366 TYR A C 1
ATOM 2770 O O . TYR A 1 366 ? 3.318 -10.501 -17.640 1.00 42.66 366 TYR A O 1
ATOM 2778 N N . PHE A 1 367 ? 4.633 -9.014 -18.725 1.00 36.94 367 PHE A N 1
ATOM 2779 C CA . PHE A 1 367 ? 5.911 -9.556 -18.248 1.00 36.94 367 PHE A CA 1
ATOM 2780 C C . PHE A 1 367 ? 6.376 -8.771 -17.020 1.00 36.94 367 PHE A C 1
ATOM 2782 O O . PHE A 1 367 ? 6.826 -7.630 -17.164 1.00 36.94 367 PHE A O 1
ATOM 2789 N N . PRO A 1 368 ? 6.279 -9.347 -15.820 1.00 47.94 368 PRO A N 1
ATOM 2790 C CA . PRO A 1 368 ? 6.548 -8.592 -14.619 1.00 47.94 368 PRO A CA 1
ATOM 2791 C C . PRO A 1 368 ? 8.049 -8.351 -14.423 1.00 47.94 368 PRO A C 1
ATOM 2793 O O . PRO A 1 368 ? 8.890 -9.178 -14.780 1.00 47.94 368 PRO A O 1
ATOM 2796 N N . ARG A 1 369 ? 8.412 -7.180 -13.900 1.00 50.00 369 ARG A N 1
ATOM 2797 C CA . ARG A 1 369 ? 9.799 -6.716 -13.723 1.00 50.00 369 ARG A CA 1
ATOM 2798 C C . ARG A 1 369 ? 10.120 -6.424 -12.278 1.00 50.00 369 ARG A C 1
ATOM 2800 O O . ARG A 1 369 ? 11.224 -6.716 -11.837 1.00 50.00 369 ARG A O 1
ATOM 2807 N N . THR A 1 370 ? 9.167 -5.860 -11.550 1.00 56.66 370 THR A N 1
ATOM 2808 C CA . THR A 1 370 ? 9.282 -5.658 -10.108 1.00 56.66 370 THR A CA 1
ATOM 2809 C C . THR A 1 370 ? 8.640 -6.820 -9.368 1.00 56.66 370 THR A C 1
ATOM 2811 O O . THR A 1 370 ? 7.731 -7.479 -9.872 1.00 56.66 370 THR A O 1
ATOM 2814 N N . ALA A 1 371 ? 9.076 -7.075 -8.137 1.00 61.69 371 ALA A N 1
ATOM 2815 C CA . ALA A 1 371 ? 8.435 -8.082 -7.302 1.00 61.69 371 ALA A CA 1
ATOM 2816 C C . ALA A 1 371 ? 6.928 -7.811 -7.103 1.00 61.69 371 ALA A C 1
ATOM 2818 O O . ALA A 1 371 ? 6.129 -8.741 -7.040 1.00 61.69 371 ALA A O 1
ATOM 2819 N N . ARG A 1 372 ? 6.524 -6.531 -7.083 1.00 61.81 372 ARG A N 1
ATOM 2820 C CA . ARG A 1 372 ? 5.117 -6.110 -7.020 1.00 61.81 372 ARG A CA 1
ATOM 2821 C C . ARG A 1 372 ? 4.337 -6.498 -8.273 1.00 61.81 372 ARG A C 1
ATOM 2823 O O . ARG A 1 372 ? 3.208 -6.961 -8.171 1.00 61.81 372 ARG A O 1
ATOM 2830 N N . GLU A 1 373 ? 4.928 -6.318 -9.443 1.00 59.91 373 GLU A N 1
ATOM 2831 C CA . GLU A 1 373 ? 4.296 -6.732 -10.688 1.00 59.91 373 GLU A CA 1
ATOM 2832 C C . GLU A 1 373 ? 4.204 -8.260 -10.784 1.00 59.91 373 GLU A C 1
ATOM 2834 O O . GLU A 1 373 ? 3.197 -8.780 -11.256 1.00 59.91 373 GLU A O 1
ATOM 2839 N N . TRP A 1 374 ? 5.235 -8.996 -10.341 1.00 64.69 374 TRP A N 1
ATOM 2840 C CA . TRP A 1 374 ? 5.204 -10.466 -10.318 1.00 64.69 374 TRP A CA 1
ATOM 2841 C C . TRP A 1 374 ? 4.121 -10.987 -9.372 1.00 64.69 374 TRP A C 1
ATOM 2843 O O . TRP A 1 374 ? 3.423 -11.945 -9.701 1.00 64.69 374 TRP A O 1
ATOM 2853 N N . LEU A 1 375 ? 3.930 -10.311 -8.237 1.00 68.44 375 LEU A N 1
ATOM 2854 C CA . LEU A 1 375 ? 2.833 -10.564 -7.312 1.00 68.44 375 LEU A CA 1
ATOM 2855 C C . LEU A 1 375 ? 1.466 -10.335 -7.981 1.00 68.44 375 LEU A C 1
ATOM 2857 O O . LEU A 1 375 ? 0.625 -11.231 -7.970 1.00 68.44 375 LEU A O 1
ATOM 2861 N N . ALA A 1 376 ? 1.268 -9.180 -8.624 1.00 62.66 376 ALA A N 1
ATOM 2862 C CA . ALA A 1 376 ? 0.026 -8.867 -9.335 1.00 62.66 376 ALA A CA 1
ATOM 2863 C C . ALA A 1 376 ? -0.261 -9.874 -10.464 1.00 62.66 376 ALA A C 1
ATOM 2865 O O . ALA A 1 376 ? -1.391 -10.331 -10.632 1.00 62.66 376 ALA A O 1
ATOM 2866 N N . ALA A 1 377 ? 0.775 -10.289 -11.197 1.00 60.12 377 ALA A N 1
ATOM 2867 C CA . ALA A 1 377 ? 0.655 -11.313 -12.227 1.00 60.12 377 ALA A CA 1
ATOM 2868 C C . ALA A 1 377 ? 0.258 -12.674 -11.647 1.00 60.12 377 ALA A C 1
ATOM 2870 O O . ALA A 1 377 ? -0.600 -13.343 -12.216 1.00 60.12 377 ALA A O 1
ATOM 2871 N N . SER A 1 378 ? 0.820 -13.070 -10.499 1.00 72.38 378 SER A N 1
ATOM 2872 C CA . SER A 1 378 ? 0.401 -14.288 -9.796 1.00 72.38 378 SER A CA 1
ATOM 2873 C C . SER A 1 378 ? -1.096 -14.272 -9.478 1.00 72.38 378 SER A C 1
ATOM 2875 O O . SER A 1 378 ? -1.799 -15.249 -9.735 1.00 72.38 378 SER A O 1
ATOM 2877 N N . GLU A 1 379 ? -1.608 -13.156 -8.959 1.00 68.75 379 GLU A N 1
ATOM 2878 C CA . GLU A 1 379 ? -3.033 -13.004 -8.645 1.00 68.75 379 GLU A CA 1
ATOM 2879 C C . GLU A 1 379 ? -3.918 -13.004 -9.900 1.00 68.75 379 GLU A C 1
ATOM 2881 O O . GLU A 1 379 ? -5.009 -13.581 -9.890 1.00 68.75 379 GLU A O 1
ATOM 2886 N N . ALA A 1 380 ? -3.448 -12.401 -10.994 1.00 59.22 380 ALA A N 1
ATOM 2887 C CA . ALA A 1 380 ? -4.137 -12.427 -12.281 1.00 59.22 380 ALA A CA 1
ATOM 2888 C C . ALA A 1 380 ? -4.222 -13.848 -12.853 1.00 59.22 380 ALA A C 1
ATOM 2890 O O . ALA A 1 380 ? -5.295 -14.275 -13.281 1.00 59.22 380 ALA A O 1
ATOM 2891 N N . TYR A 1 381 ? -3.130 -14.615 -12.793 1.00 64.00 381 TYR A N 1
ATOM 2892 C CA . TYR A 1 381 ? -3.113 -16.013 -13.225 1.00 64.00 381 TYR A CA 1
ATOM 2893 C C . TYR A 1 381 ? -4.080 -16.884 -12.424 1.00 64.00 381 TYR A C 1
ATOM 2895 O O . TYR A 1 381 ? -4.756 -17.731 -13.003 1.00 64.00 381 TYR A O 1
ATOM 2903 N N . LEU A 1 382 ? -4.223 -16.646 -11.116 1.00 62.97 382 LEU A N 1
ATOM 2904 C CA . LEU A 1 382 ? -5.220 -17.356 -10.309 1.00 62.97 382 LEU A CA 1
ATOM 2905 C C . LEU A 1 382 ? -6.649 -17.056 -10.759 1.00 62.97 382 LEU A C 1
ATOM 2907 O O . LEU A 1 382 ? -7.446 -17.980 -10.910 1.00 62.97 382 LEU A O 1
ATOM 2911 N N . ARG A 1 383 ? -6.970 -15.787 -11.041 1.00 70.44 383 ARG A N 1
ATOM 2912 C CA . ARG A 1 383 ? -8.291 -15.391 -11.565 1.00 70.44 383 ARG A CA 1
ATOM 2913 C C . ARG A 1 383 ? -8.592 -15.992 -12.936 1.00 70.44 383 ARG A C 1
ATOM 2915 O O . ARG A 1 383 ? -9.748 -16.259 -13.244 1.00 70.44 383 ARG A O 1
ATOM 2922 N N . GLN A 1 384 ? -7.558 -16.235 -13.735 1.00 62.25 384 GLN A N 1
ATOM 2923 C CA . GLN A 1 384 ? -7.659 -16.886 -15.042 1.00 62.25 384 GLN A CA 1
ATOM 2924 C C . GLN A 1 384 ? -7.668 -18.422 -14.957 1.00 62.25 384 GLN A C 1
ATOM 2926 O O . GLN A 1 384 ? -7.737 -19.081 -15.993 1.00 62.25 384 GLN A O 1
ATOM 2931 N N . ASN A 1 385 ? -7.635 -18.994 -13.747 1.00 72.50 385 ASN A N 1
ATOM 2932 C CA . ASN A 1 385 ? -7.538 -20.432 -13.502 1.00 72.50 385 ASN A CA 1
ATOM 2933 C C . ASN A 1 385 ? -6.266 -21.068 -14.112 1.00 72.50 385 ASN A C 1
ATOM 2935 O O . ASN A 1 385 ? -6.295 -22.184 -14.627 1.00 72.50 385 ASN A O 1
ATOM 2939 N N . GLU A 1 386 ? -5.134 -20.357 -14.039 1.00 68.81 386 GLU A N 1
ATOM 2940 C CA . GLU A 1 386 ? -3.811 -20.789 -14.513 1.00 68.81 386 GLU A CA 1
ATOM 2941 C C . GLU A 1 386 ? -2.822 -20.982 -13.335 1.00 68.81 386 GLU A C 1
ATOM 2943 O O . GLU A 1 386 ? -1.823 -20.264 -13.211 1.00 68.81 386 GLU A O 1
ATOM 2948 N N . PRO A 1 387 ? -3.058 -21.957 -12.437 1.00 79.69 387 PRO A N 1
ATOM 2949 C CA . PRO A 1 387 ? -2.357 -22.052 -11.152 1.00 79.69 387 PRO A CA 1
ATOM 2950 C C . PRO A 1 387 ? -0.852 -22.355 -11.275 1.00 79.69 387 PRO A C 1
ATOM 2952 O O . PRO A 1 387 ? -0.061 -21.933 -10.433 1.00 79.69 387 PRO A O 1
ATOM 2955 N N . GLN A 1 388 ? -0.414 -23.011 -12.356 1.00 78.19 388 GLN A N 1
ATOM 2956 C CA . GLN A 1 388 ? 1.012 -23.258 -12.623 1.00 78.19 388 GLN A CA 1
ATOM 2957 C C . GLN A 1 388 ? 1.771 -21.959 -12.927 1.00 78.19 388 GLN A C 1
ATOM 2959 O O . GLN A 1 388 ? 2.880 -21.749 -12.436 1.00 78.19 388 GLN A O 1
ATOM 2964 N N . ARG A 1 389 ? 1.158 -21.061 -13.708 1.00 71.94 389 ARG A N 1
ATOM 2965 C CA . ARG A 1 389 ? 1.734 -19.747 -14.025 1.00 71.94 389 ARG A CA 1
ATOM 2966 C C . ARG A 1 389 ? 1.691 -18.823 -12.819 1.00 71.94 389 ARG A C 1
ATOM 2968 O O . ARG A 1 389 ? 2.656 -18.097 -12.595 1.00 71.94 389 ARG A O 1
ATOM 2975 N N . ALA A 1 390 ? 0.631 -18.910 -12.014 1.00 73.69 390 ALA A N 1
ATOM 2976 C CA . ALA A 1 390 ? 0.559 -18.221 -10.732 1.00 73.69 390 ALA A CA 1
ATOM 2977 C C . ALA A 1 390 ? 1.722 -18.618 -9.815 1.00 73.69 390 ALA A C 1
ATOM 2979 O O . ALA A 1 390 ? 2.440 -17.752 -9.329 1.00 73.69 390 ALA A O 1
ATOM 2980 N N . MET A 1 391 ? 1.973 -19.921 -9.660 1.00 85.50 391 MET A N 1
ATOM 2981 C CA . MET A 1 391 ? 3.067 -20.431 -8.831 1.00 85.50 391 MET A CA 1
ATOM 2982 C C . MET A 1 391 ? 4.436 -19.936 -9.309 1.00 85.50 391 MET A C 1
ATOM 2984 O O . MET A 1 391 ? 5.219 -19.413 -8.518 1.00 85.50 391 MET A O 1
ATOM 2988 N N . ALA A 1 392 ? 4.710 -20.036 -10.613 1.00 76.00 392 ALA A N 1
ATOM 2989 C CA . ALA A 1 392 ? 5.955 -19.531 -11.189 1.00 76.00 392 ALA A CA 1
ATOM 2990 C C . ALA A 1 392 ? 6.121 -18.014 -10.973 1.00 76.00 392 ALA A C 1
ATOM 2992 O O . ALA A 1 392 ? 7.218 -17.546 -10.666 1.00 76.00 392 ALA A O 1
ATOM 2993 N N . ALA A 1 393 ? 5.034 -17.246 -11.092 1.00 71.38 393 ALA A N 1
ATOM 2994 C CA . ALA A 1 393 ? 5.048 -15.807 -10.867 1.00 71.38 393 ALA A CA 1
ATOM 2995 C C . ALA A 1 393 ? 5.267 -15.442 -9.390 1.00 71.38 393 ALA A C 1
ATOM 2997 O O . ALA A 1 393 ? 6.076 -14.561 -9.108 1.00 71.38 393 ALA A O 1
ATOM 2998 N N . ALA A 1 394 ? 4.620 -16.139 -8.452 1.00 81.69 394 ALA A N 1
ATOM 2999 C CA . ALA A 1 394 ? 4.819 -15.947 -7.015 1.00 81.69 394 ALA A CA 1
ATOM 3000 C C . ALA A 1 394 ? 6.261 -16.268 -6.589 1.00 81.69 394 ALA A C 1
ATOM 3002 O O . ALA A 1 394 ? 6.894 -15.471 -5.894 1.00 81.69 394 ALA A O 1
ATOM 3003 N N . ALA A 1 395 ? 6.818 -17.386 -7.069 1.00 82.88 395 ALA A N 1
ATOM 3004 C CA . ALA A 1 395 ? 8.215 -17.740 -6.831 1.00 82.88 395 ALA A CA 1
ATOM 3005 C C . ALA A 1 395 ? 9.157 -16.654 -7.371 1.00 82.88 395 ALA A C 1
ATOM 3007 O O . ALA A 1 395 ? 10.051 -16.182 -6.666 1.00 82.88 395 ALA A O 1
ATOM 3008 N N . ARG A 1 396 ? 8.902 -16.165 -8.591 1.00 75.62 396 ARG A N 1
ATOM 3009 C CA . ARG A 1 396 ? 9.712 -15.105 -9.193 1.00 75.62 396 ARG A CA 1
ATOM 3010 C C . ARG A 1 396 ? 9.600 -13.775 -8.448 1.00 75.62 396 ARG A C 1
ATOM 3012 O O . ARG A 1 396 ? 10.604 -13.079 -8.305 1.00 75.62 396 ARG A O 1
ATOM 3019 N N . ALA A 1 397 ? 8.421 -13.447 -7.923 1.00 73.75 397 ALA A N 1
ATOM 3020 C CA . ALA A 1 397 ? 8.201 -12.264 -7.096 1.00 73.75 397 ALA A CA 1
ATOM 3021 C C . ALA A 1 397 ? 9.107 -12.245 -5.853 1.00 73.75 397 ALA A C 1
ATOM 3023 O O . ALA A 1 397 ? 9.545 -11.178 -5.432 1.00 73.75 397 ALA A O 1
ATOM 3024 N N . ARG A 1 398 ? 9.435 -13.415 -5.292 1.00 79.81 398 ARG A N 1
ATOM 3025 C CA . ARG A 1 398 ? 10.339 -13.546 -4.139 1.00 79.81 398 ARG A CA 1
ATOM 3026 C C . ARG A 1 398 ? 11.819 -13.387 -4.488 1.00 79.81 398 ARG A C 1
ATOM 3028 O O . ARG A 1 398 ? 12.600 -12.980 -3.634 1.00 79.81 398 ARG A O 1
ATOM 3035 N N . GLU A 1 399 ? 12.211 -13.713 -5.717 1.00 76.19 399 GLU A N 1
ATOM 3036 C CA . GLU A 1 399 ? 13.610 -13.668 -6.165 1.00 76.19 399 GLU A CA 1
ATOM 3037 C C . GLU A 1 399 ? 14.054 -12.279 -6.644 1.00 76.19 399 GLU A C 1
ATOM 3039 O O . GLU A 1 399 ? 15.243 -11.953 -6.604 1.00 76.19 399 GLU A O 1
ATOM 3044 N N . VAL A 1 400 ? 13.119 -11.471 -7.150 1.00 64.88 400 VAL A N 1
ATOM 3045 C CA . VAL A 1 400 ? 13.418 -10.163 -7.742 1.00 64.88 400 VAL A CA 1
ATOM 3046 C C . VAL A 1 400 ? 13.788 -9.148 -6.660 1.00 64.88 400 VAL A C 1
ATOM 3048 O O . VAL A 1 400 ? 13.053 -8.952 -5.695 1.00 64.88 400 VAL A O 1
ATOM 3051 N N . GLN A 1 401 ? 14.922 -8.466 -6.853 1.00 56.25 401 GLN A N 1
ATOM 3052 C CA . GLN A 1 401 ? 15.392 -7.402 -5.967 1.00 56.25 401 GLN A CA 1
ATOM 3053 C C . GLN A 1 401 ? 15.159 -5.999 -6.562 1.00 56.25 401 GLN A C 1
ATOM 3055 O O . GLN A 1 401 ? 15.355 -5.819 -7.766 1.00 56.25 401 GLN A O 1
ATOM 3060 N N . PRO A 1 402 ? 14.827 -4.997 -5.724 1.00 49.72 402 PRO A N 1
ATOM 3061 C CA . PRO A 1 402 ? 14.474 -5.155 -4.314 1.00 49.72 402 PRO A CA 1
ATOM 3062 C C . PRO A 1 402 ? 13.113 -5.870 -4.168 1.00 49.72 402 PRO A C 1
ATOM 3064 O O . PRO A 1 402 ? 12.238 -5.691 -5.022 1.00 49.72 402 PRO A O 1
ATOM 3067 N N . PRO A 1 403 ? 12.925 -6.692 -3.117 1.00 49.59 403 PRO A N 1
ATOM 3068 C CA . PRO A 1 403 ? 11.627 -7.298 -2.836 1.00 49.59 403 PRO A CA 1
ATOM 3069 C C . PRO A 1 403 ? 10.557 -6.204 -2.649 1.00 49.59 403 PRO A C 1
ATOM 3071 O O . PRO A 1 403 ? 10.895 -5.046 -2.375 1.00 49.59 403 PRO A O 1
ATOM 3074 N N . PRO A 1 404 ? 9.258 -6.529 -2.792 1.00 52.69 404 PRO A N 1
ATOM 3075 C CA . PRO A 1 404 ? 8.211 -5.556 -2.562 1.00 52.69 404 PRO A CA 1
ATOM 3076 C C . PRO A 1 404 ? 8.263 -5.119 -1.100 1.00 52.69 404 PRO A C 1
ATOM 3078 O O . PRO A 1 404 ? 8.734 -5.853 -0.231 1.00 52.69 404 PRO A O 1
ATOM 3081 N N . LEU A 1 405 ? 7.702 -3.943 -0.824 1.00 57.47 405 LEU A N 1
ATOM 3082 C CA . LEU A 1 405 ? 7.623 -3.392 0.530 1.00 57.47 405 LEU A CA 1
ATOM 3083 C C . LEU A 1 405 ? 6.939 -4.326 1.552 1.00 57.47 405 LEU A C 1
ATOM 3085 O O . LEU A 1 405 ? 7.010 -4.024 2.731 1.00 57.47 405 LEU A O 1
ATOM 3089 N N . ASP A 1 406 ? 6.288 -5.423 1.135 1.00 77.25 406 ASP A N 1
ATOM 3090 C CA . ASP A 1 406 ? 5.651 -6.410 2.017 1.00 77.25 406 ASP A CA 1
ATOM 3091 C C . ASP A 1 406 ? 6.047 -7.853 1.643 1.00 77.25 406 ASP A C 1
ATOM 3093 O O . ASP A 1 406 ? 5.479 -8.439 0.717 1.00 77.25 406 ASP A O 1
ATOM 3097 N N . PRO A 1 407 ? 7.035 -8.447 2.337 1.00 79.62 407 PRO A N 1
ATOM 3098 C CA . PRO A 1 407 ? 7.418 -9.840 2.121 1.00 79.62 407 PRO A CA 1
ATOM 3099 C C . PRO A 1 407 ? 6.325 -10.851 2.502 1.00 79.62 407 PRO A C 1
ATOM 3101 O O . PRO A 1 407 ? 6.308 -11.955 1.961 1.00 79.62 407 PRO A O 1
ATOM 3104 N N . GLY A 1 408 ? 5.398 -10.495 3.398 1.00 83.81 408 GLY A N 1
ATOM 3105 C CA . GLY A 1 408 ? 4.277 -11.357 3.771 1.00 83.81 408 GLY A CA 1
ATOM 3106 C C . GLY A 1 408 ? 3.285 -11.540 2.621 1.00 83.81 408 GLY A C 1
ATOM 3107 O O . GLY A 1 408 ? 2.780 -12.644 2.421 1.00 83.81 408 GLY A O 1
ATOM 3108 N N . ASP A 1 409 ? 3.047 -10.493 1.820 1.00 82.31 409 ASP A N 1
ATOM 3109 C CA . ASP A 1 409 ? 2.210 -10.572 0.610 1.00 82.31 409 ASP A CA 1
ATOM 3110 C C . ASP A 1 409 ? 2.741 -11.623 -0.387 1.00 82.31 409 ASP A C 1
ATOM 3112 O O . ASP A 1 409 ? 1.958 -12.361 -0.987 1.00 82.31 409 ASP A O 1
ATOM 3116 N N . LEU A 1 410 ? 4.067 -11.738 -0.530 1.00 84.38 410 LEU A N 1
ATOM 3117 C CA . LEU A 1 410 ? 4.697 -12.714 -1.426 1.00 84.38 410 LEU A CA 1
ATOM 3118 C C . LEU A 1 410 ? 4.394 -14.157 -1.018 1.00 84.38 410 LEU A C 1
ATOM 3120 O O . LEU A 1 410 ? 3.985 -14.973 -1.843 1.00 84.38 410 LEU A O 1
ATOM 3124 N N . TRP A 1 411 ? 4.566 -14.457 0.268 1.00 89.06 411 TRP A N 1
ATOM 3125 C CA . TRP A 1 411 ? 4.278 -15.776 0.821 1.00 89.06 411 TRP A CA 1
ATOM 3126 C C . TRP A 1 411 ? 2.787 -16.117 0.746 1.00 89.06 411 TRP A C 1
ATOM 3128 O O . TRP A 1 411 ? 2.432 -17.254 0.436 1.00 89.06 411 TRP A O 1
ATOM 3138 N N . ARG A 1 412 ? 1.899 -15.131 0.937 1.00 88.06 412 ARG A N 1
ATOM 3139 C CA . ARG A 1 412 ? 0.449 -15.319 0.756 1.00 88.06 412 ARG A CA 1
ATOM 3140 C C . ARG A 1 412 ? 0.082 -15.626 -0.695 1.00 88.06 412 ARG A C 1
ATOM 3142 O O . ARG A 1 412 ? -0.771 -16.480 -0.932 1.00 88.06 412 ARG A O 1
ATOM 3149 N N . ALA A 1 413 ? 0.720 -14.980 -1.668 1.00 85.56 413 ALA A N 1
ATOM 3150 C CA . ALA A 1 413 ? 0.488 -15.296 -3.076 1.00 85.56 413 ALA A CA 1
ATOM 3151 C C . ALA A 1 413 ? 0.968 -16.700 -3.449 1.00 85.56 413 ALA A C 1
ATOM 3153 O O . ALA A 1 413 ? 0.245 -17.421 -4.136 1.00 85.56 413 ALA A O 1
ATOM 3154 N N . GLU A 1 414 ? 2.129 -17.122 -2.946 1.00 90.56 414 GLU A N 1
ATOM 3155 C CA . GLU A 1 414 ? 2.599 -18.495 -3.130 1.00 90.56 414 GLU A CA 1
ATOM 3156 C C . GLU A 1 414 ? 1.651 -19.509 -2.485 1.00 90.56 414 GLU A C 1
ATOM 3158 O O . GLU A 1 414 ? 1.301 -20.501 -3.119 1.00 90.56 414 GLU A O 1
ATOM 3163 N N . ALA A 1 415 ? 1.162 -19.234 -1.272 1.00 90.19 415 ALA A N 1
ATOM 3164 C CA . ALA A 1 415 ? 0.198 -20.094 -0.596 1.00 90.19 415 ALA A CA 1
ATOM 3165 C C . ALA A 1 415 ? -1.079 -20.282 -1.430 1.00 90.19 415 ALA A C 1
ATOM 3167 O O . ALA A 1 415 ? -1.511 -21.412 -1.665 1.00 90.19 415 ALA A O 1
ATOM 3168 N N . ARG A 1 416 ? -1.655 -19.186 -1.943 1.00 89.88 416 ARG A N 1
ATOM 3169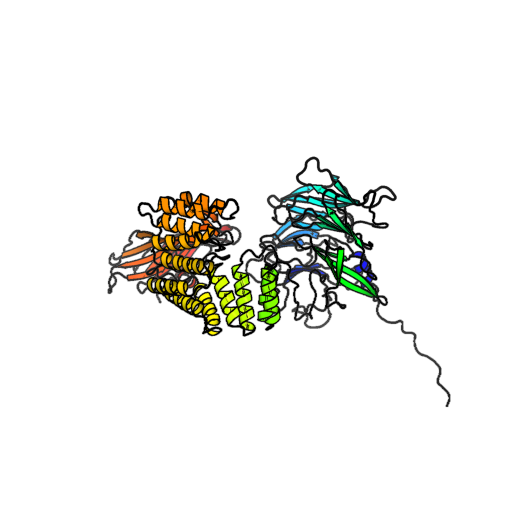 C CA . ARG A 1 416 ? -2.840 -19.227 -2.819 1.00 89.88 416 ARG A CA 1
ATOM 3170 C C . ARG A 1 416 ? -2.566 -19.985 -4.118 1.00 89.88 416 ARG A C 1
ATOM 3172 O O . ARG A 1 416 ? -3.412 -20.762 -4.557 1.00 89.88 416 ARG A O 1
ATOM 3179 N N . ALA A 1 417 ? -1.391 -19.795 -4.716 1.00 88.44 417 ALA A N 1
ATOM 3180 C CA . ALA A 1 417 ? -1.002 -20.512 -5.924 1.00 88.44 417 ALA A CA 1
ATOM 3181 C C . ALA A 1 417 ? -0.807 -22.016 -5.681 1.00 88.44 417 ALA A C 1
ATOM 3183 O O . ALA A 1 417 ? -1.280 -22.828 -6.474 1.00 88.44 417 ALA A O 1
ATOM 3184 N N . ALA A 1 418 ? -0.179 -22.400 -4.567 1.00 91.56 418 ALA A N 1
ATOM 3185 C CA . ALA A 1 418 ? -0.006 -23.797 -4.171 1.00 91.56 418 ALA A CA 1
ATOM 3186 C C . ALA A 1 418 ? -1.356 -24.467 -3.905 1.00 91.56 418 ALA A C 1
ATOM 3188 O O . ALA A 1 418 ? -1.593 -25.586 -4.358 1.00 91.56 418 ALA A O 1
ATOM 3189 N N . LEU A 1 419 ? -2.261 -23.756 -3.231 1.00 91.00 419 LEU A N 1
ATOM 3190 C CA . LEU A 1 419 ? -3.613 -24.229 -2.965 1.00 91.00 419 LEU A CA 1
ATOM 3191 C C . LEU A 1 419 ? -4.374 -24.490 -4.270 1.00 91.00 419 LEU A C 1
ATOM 3193 O O . LEU A 1 419 ? -4.979 -25.547 -4.424 1.00 91.00 419 LEU A O 1
ATOM 3197 N N . ALA A 1 420 ? -4.300 -23.564 -5.229 1.00 88.62 420 ALA A N 1
ATOM 3198 C CA . ALA A 1 420 ? -4.941 -23.719 -6.534 1.00 88.62 420 ALA A CA 1
ATOM 3199 C C . ALA A 1 420 ? -4.327 -24.853 -7.382 1.00 88.62 420 ALA A C 1
ATOM 3201 O O . ALA A 1 420 ? -5.000 -25.400 -8.252 1.00 88.62 420 ALA A O 1
ATOM 3202 N N . LEU A 1 421 ? -3.075 -25.240 -7.114 1.00 91.06 421 LEU A N 1
ATOM 3203 C CA . LEU A 1 421 ? -2.438 -26.435 -7.682 1.00 91.06 421 LEU A CA 1
ATOM 3204 C C . LEU A 1 421 ? -2.839 -27.745 -6.980 1.00 91.06 421 LEU A C 1
ATOM 3206 O O . LEU A 1 421 ? -2.421 -28.813 -7.422 1.00 91.06 421 LEU A O 1
ATOM 3210 N N . GLY A 1 422 ? -3.606 -27.685 -5.889 1.00 90.38 422 GLY A N 1
ATOM 3211 C CA . GLY A 1 422 ? -3.919 -28.845 -5.053 1.00 90.38 422 GLY A CA 1
ATOM 3212 C C . GLY A 1 422 ? -2.765 -29.289 -4.146 1.00 90.38 422 GLY A C 1
ATOM 3213 O O . GLY A 1 422 ? -2.829 -30.369 -3.565 1.00 90.38 422 GLY A O 1
ATOM 3214 N N . ASN A 1 423 ? -1.712 -28.477 -3.998 1.00 93.25 423 ASN A N 1
ATOM 3215 C CA . ASN A 1 423 ? -0.594 -28.761 -3.099 1.00 93.25 423 ASN A CA 1
ATOM 3216 C C . ASN A 1 423 ? -0.846 -28.153 -1.710 1.00 93.25 423 ASN A C 1
ATOM 3218 O O . ASN A 1 423 ? -0.301 -27.102 -1.361 1.00 93.25 423 ASN A O 1
ATOM 3222 N N . GLY A 1 424 ? -1.689 -28.825 -0.922 1.00 91.69 424 GLY A N 1
ATOM 3223 C CA . GLY A 1 424 ? -2.083 -28.383 0.419 1.00 91.69 424 GLY A CA 1
ATOM 3224 C C . GLY A 1 424 ? -0.905 -28.172 1.374 1.00 91.69 424 GLY A C 1
ATOM 3225 O O . GLY A 1 424 ? -0.848 -27.150 2.053 1.00 91.69 424 GLY A O 1
ATOM 3226 N N . ALA A 1 425 ? 0.080 -29.074 1.372 1.00 90.81 425 ALA A N 1
ATOM 3227 C CA . ALA A 1 425 ? 1.242 -28.989 2.258 1.00 90.81 425 ALA A CA 1
ATOM 3228 C C . ALA A 1 425 ? 2.104 -27.741 1.988 1.00 90.81 425 ALA A C 1
ATOM 3230 O O . ALA A 1 425 ? 2.461 -27.019 2.922 1.00 90.81 425 ALA A O 1
ATOM 3231 N N . GLN A 1 426 ? 2.400 -27.442 0.715 1.00 92.62 426 GLN A N 1
ATOM 3232 C CA . GLN A 1 426 ? 3.131 -26.221 0.353 1.00 92.62 426 GLN A CA 1
ATOM 3233 C C . GLN A 1 426 ? 2.297 -24.969 0.637 1.00 92.62 426 GLN A C 1
ATOM 3235 O O . GLN A 1 426 ? 2.838 -23.979 1.128 1.00 92.62 426 GLN A O 1
ATOM 3240 N N . ALA A 1 427 ? 0.988 -25.016 0.371 1.00 90.75 427 ALA A N 1
ATOM 3241 C CA . ALA A 1 427 ? 0.087 -23.905 0.647 1.00 90.75 427 ALA A CA 1
ATOM 3242 C C . ALA A 1 427 ? 0.064 -23.551 2.138 1.00 90.75 427 ALA A C 1
ATOM 3244 O O . ALA A 1 427 ? 0.231 -22.387 2.501 1.00 90.75 427 ALA A O 1
ATOM 3245 N N . ALA A 1 428 ? -0.077 -24.566 2.993 1.00 90.56 428 ALA A N 1
ATOM 3246 C CA . ALA A 1 428 ? -0.044 -24.421 4.438 1.00 90.56 428 ALA A CA 1
ATOM 3247 C C . ALA A 1 428 ? 1.302 -23.862 4.910 1.00 90.56 428 ALA A C 1
ATOM 3249 O O . ALA A 1 428 ? 1.321 -22.853 5.607 1.00 90.56 428 ALA A O 1
ATOM 3250 N N . SER A 1 429 ? 2.421 -24.444 4.465 1.00 91.12 429 SER A N 1
ATOM 3251 C CA . SER A 1 429 ? 3.753 -23.971 4.853 1.00 91.12 429 SER A CA 1
ATOM 3252 C C . SER A 1 429 ? 3.989 -22.511 4.444 1.00 91.12 429 SER A C 1
ATOM 3254 O O . SER A 1 429 ? 4.363 -21.695 5.283 1.00 91.12 429 SER A O 1
ATOM 3256 N N . ALA A 1 430 ? 3.698 -22.132 3.195 1.00 90.75 430 ALA A N 1
ATOM 3257 C CA . ALA A 1 430 ? 3.843 -20.748 2.734 1.00 90.75 430 ALA A CA 1
ATOM 3258 C C . ALA A 1 430 ? 2.968 -19.771 3.542 1.00 90.75 430 ALA A C 1
ATOM 3260 O O . ALA A 1 430 ? 3.408 -18.669 3.878 1.00 90.75 430 ALA A O 1
ATOM 3261 N N . TRP A 1 431 ? 1.754 -20.183 3.919 1.00 89.81 431 TRP A N 1
ATOM 3262 C CA . TRP A 1 431 ? 0.880 -19.377 4.770 1.00 89.81 431 TRP A CA 1
ATOM 3263 C C . TRP A 1 431 ? 1.432 -19.210 6.194 1.00 89.81 431 TRP A C 1
ATOM 3265 O O . TRP A 1 431 ? 1.369 -18.115 6.756 1.00 89.81 431 TRP A O 1
ATOM 3275 N N . GLU A 1 432 ? 2.025 -20.259 6.768 1.00 90.56 432 GLU A N 1
ATOM 3276 C CA . GLU A 1 432 ? 2.710 -20.190 8.063 1.00 90.56 432 GLU A CA 1
ATOM 3277 C C . GLU A 1 432 ? 3.874 -19.195 8.035 1.00 90.56 432 GLU A C 1
ATOM 3279 O O . GLU A 1 432 ? 3.991 -18.373 8.945 1.00 90.56 432 GLU A O 1
ATOM 3284 N N . PHE A 1 433 ? 4.702 -19.218 6.982 1.00 89.94 433 PHE A N 1
ATOM 3285 C CA . PHE A 1 433 ? 5.790 -18.251 6.804 1.00 89.94 433 PHE A CA 1
ATOM 3286 C C . PHE A 1 433 ? 5.261 -16.816 6.752 1.00 89.94 433 PHE A C 1
ATOM 3288 O O . PHE A 1 433 ? 5.795 -15.944 7.442 1.00 89.94 433 PHE A O 1
ATOM 3295 N N . ALA A 1 434 ? 4.194 -16.573 5.987 1.00 88.81 434 ALA A N 1
ATOM 3296 C CA . ALA A 1 434 ? 3.569 -15.257 5.921 1.00 88.81 434 ALA A CA 1
ATOM 3297 C C . ALA A 1 434 ? 3.097 -14.778 7.302 1.00 88.81 434 ALA A C 1
ATOM 3299 O O . ALA A 1 434 ? 3.389 -13.653 7.697 1.00 88.81 434 ALA A O 1
ATOM 3300 N N . LEU A 1 435 ? 2.383 -15.634 8.038 1.00 86.88 435 LEU A N 1
ATOM 3301 C CA . LEU A 1 435 ? 1.753 -15.279 9.309 1.00 86.88 435 LEU A CA 1
ATOM 3302 C C . LEU A 1 435 ? 2.759 -15.114 10.456 1.00 86.88 435 LEU A C 1
ATOM 3304 O O . LEU A 1 435 ? 2.583 -14.242 11.310 1.00 86.88 435 LEU A O 1
ATOM 3308 N N . LEU A 1 436 ? 3.773 -15.981 10.509 1.00 91.69 436 LEU A N 1
ATOM 3309 C CA . LEU A 1 436 ? 4.681 -16.076 11.649 1.00 91.69 436 LEU A CA 1
ATOM 3310 C C . LEU A 1 436 ? 5.986 -15.313 11.434 1.00 91.69 436 LEU A C 1
ATOM 3312 O O . LEU A 1 436 ? 6.459 -14.697 12.379 1.00 91.69 436 LEU A O 1
ATOM 3316 N N . GLN A 1 437 ? 6.561 -15.284 10.230 1.00 91.25 437 GLN A N 1
ATOM 3317 C CA . GLN A 1 437 ? 7.820 -14.557 10.001 1.00 91.25 437 GLN A CA 1
ATOM 3318 C C . GLN A 1 437 ? 7.619 -13.112 9.543 1.00 91.25 437 GLN A C 1
ATOM 3320 O O . GLN A 1 437 ? 8.498 -12.278 9.765 1.00 91.25 437 GLN A O 1
ATOM 3325 N N . TYR A 1 438 ? 6.459 -12.808 8.952 1.00 89.56 438 TYR A N 1
ATOM 3326 C CA . TYR A 1 438 ? 6.098 -11.464 8.496 1.00 89.56 438 TYR A CA 1
ATOM 3327 C C . TYR A 1 438 ? 4.745 -10.988 9.059 1.00 89.56 438 TYR A C 1
ATOM 3329 O O . TYR A 1 438 ? 3.870 -10.581 8.290 1.00 89.56 438 TYR A O 1
ATOM 3337 N N . PRO A 1 439 ? 4.542 -11.023 10.394 1.00 86.50 439 PRO A N 1
ATOM 3338 C CA . PRO A 1 439 ? 3.278 -10.623 11.015 1.00 86.50 439 PRO A CA 1
ATOM 3339 C C . PRO A 1 439 ? 2.906 -9.142 10.808 1.00 86.50 439 PRO A C 1
ATOM 3341 O O . PRO A 1 439 ? 1.729 -8.798 10.908 1.00 86.50 439 PRO A O 1
ATOM 3344 N N . VAL A 1 440 ? 3.870 -8.259 10.520 1.00 87.25 440 VAL A N 1
ATOM 3345 C CA . VAL A 1 440 ? 3.654 -6.839 10.194 1.00 87.25 440 VAL A CA 1
ATOM 3346 C C . VAL A 1 440 ? 3.571 -6.646 8.677 1.00 87.25 440 VAL A C 1
ATOM 3348 O O . VAL A 1 440 ? 4.504 -7.013 7.966 1.00 87.25 440 VAL A O 1
ATOM 3351 N N . GLY A 1 441 ? 2.493 -6.010 8.201 1.00 80.81 441 GLY A N 1
ATOM 3352 C CA . GLY A 1 441 ? 2.263 -5.688 6.783 1.00 80.81 441 GLY A CA 1
ATOM 3353 C C . GLY A 1 441 ? 2.029 -4.194 6.506 1.00 80.81 441 GLY A C 1
ATOM 3354 O O . GLY A 1 441 ? 2.174 -3.343 7.388 1.00 80.81 441 GLY A O 1
ATOM 3355 N N . LYS A 1 442 ? 1.638 -3.842 5.273 1.00 74.50 442 LYS A N 1
ATOM 3356 C CA . LYS A 1 442 ? 1.472 -2.427 4.842 1.00 74.50 442 LYS A CA 1
ATOM 3357 C C . LYS A 1 442 ? 0.446 -1.608 5.624 1.00 74.50 442 LYS A C 1
ATOM 3359 O O . LYS A 1 442 ? 0.684 -0.432 5.875 1.00 74.50 442 LYS A O 1
ATOM 3364 N N . LYS A 1 443 ? -0.706 -2.199 5.957 1.00 69.50 443 LYS A N 1
ATOM 3365 C CA . LYS A 1 443 ? -1.816 -1.510 6.651 1.00 69.50 443 LYS A CA 1
ATOM 3366 C C . LYS A 1 443 ? -1.614 -1.419 8.170 1.00 69.50 443 LYS A C 1
ATOM 3368 O O . LYS A 1 443 ? -2.463 -0.878 8.868 1.00 69.50 443 LYS A O 1
ATOM 3373 N N . GLY A 1 444 ? -0.506 -1.964 8.662 1.00 71.00 444 GLY A N 1
ATOM 3374 C CA . GLY A 1 444 ? -0.257 -2.178 10.075 1.00 71.00 444 GLY A CA 1
ATOM 3375 C C . GLY A 1 444 ? -0.938 -3.425 10.636 1.00 71.00 444 GLY A C 1
ATOM 3376 O O . GLY A 1 444 ? -1.616 -4.162 9.917 1.00 71.00 444 GLY A O 1
ATOM 3377 N N . LEU A 1 445 ? -0.714 -3.685 11.923 1.00 72.75 445 LEU A N 1
ATOM 3378 C CA . LEU A 1 445 ? -1.275 -4.844 12.615 1.00 72.75 445 LEU A CA 1
ATOM 3379 C C . LEU A 1 445 ? -2.804 -4.726 12.789 1.00 72.75 445 LEU A C 1
ATOM 3381 O O . LEU A 1 445 ? -3.292 -3.680 13.225 1.00 72.75 445 LEU A O 1
ATOM 3385 N N . PRO A 1 446 ? -3.577 -5.787 12.483 1.00 61.31 446 PRO A N 1
ATOM 3386 C CA . PRO A 1 446 ? -5.004 -5.834 12.773 1.00 61.31 446 PRO A CA 1
ATOM 3387 C C . PRO A 1 446 ? -5.216 -6.195 14.252 1.00 61.31 446 PRO A C 1
ATOM 3389 O O . PRO A 1 446 ? -5.142 -7.363 14.633 1.00 61.31 446 PRO A O 1
ATOM 3392 N N . TRP A 1 447 ? -5.463 -5.190 15.090 1.00 65.44 447 TRP A N 1
ATOM 3393 C CA . TRP A 1 447 ? -5.730 -5.373 16.521 1.00 65.44 447 TRP A CA 1
ATOM 3394 C C . TRP A 1 447 ? -7.185 -5.771 16.773 1.00 65.44 447 TRP A C 1
ATOM 3396 O O . TRP A 1 447 ? -8.099 -5.123 16.263 1.00 65.44 447 TRP A O 1
ATOM 3406 N N . ALA A 1 448 ? -7.412 -6.802 17.584 1.00 58.88 448 ALA A N 1
ATOM 3407 C CA . ALA A 1 448 ? -8.698 -7.016 18.237 1.00 58.88 448 ALA A CA 1
ATOM 3408 C C . ALA A 1 448 ? -8.746 -6.193 19.531 1.00 58.88 448 ALA A C 1
ATOM 3410 O O . ALA A 1 448 ? -7.741 -5.995 20.206 1.00 58.88 448 ALA A O 1
ATOM 3411 N N . PHE A 1 449 ? -9.909 -5.659 19.876 1.00 59.59 449 PHE A N 1
ATOM 3412 C CA . PHE A 1 449 ? -10.027 -4.855 21.087 1.00 59.59 449 PHE A CA 1
ATOM 3413 C C . PHE A 1 449 ? -10.156 -5.755 22.340 1.00 59.59 449 PHE A C 1
ATOM 3415 O O . PHE A 1 449 ? -10.533 -6.924 22.213 1.00 59.59 449 PHE A O 1
ATOM 3422 N N . PRO A 1 450 ? -9.845 -5.251 23.550 1.00 56.94 450 PRO A N 1
ATOM 3423 C CA . PRO A 1 450 ? -9.831 -6.061 24.766 1.00 56.94 450 PRO A CA 1
ATOM 3424 C C . PRO A 1 450 ? -11.128 -6.767 25.136 1.00 56.94 450 PRO A C 1
ATOM 3426 O O . PRO A 1 450 ? -12.229 -6.369 24.762 1.00 56.94 450 PRO A O 1
ATOM 3429 N N . ALA A 1 451 ? -11.021 -7.782 25.995 1.00 44.69 451 ALA A N 1
ATOM 3430 C CA . ALA A 1 451 ? -12.192 -8.369 26.637 1.00 44.69 451 ALA A CA 1
ATOM 3431 C C . ALA A 1 451 ? -12.976 -7.272 27.394 1.00 44.69 451 ALA A C 1
ATOM 3433 O O . ALA A 1 451 ? -12.488 -6.698 28.367 1.00 44.69 451 ALA A O 1
ATOM 3434 N N . GLY A 1 452 ? -14.181 -6.947 26.909 1.00 51.44 452 GLY A N 1
ATOM 3435 C CA . GLY A 1 452 ? -15.045 -5.885 27.445 1.00 51.44 452 GLY A CA 1
ATOM 3436 C C . GLY A 1 452 ? -15.122 -4.605 26.602 1.00 51.44 452 GLY A C 1
ATOM 3437 O O . GLY A 1 452 ? -16.009 -3.787 26.834 1.00 51.44 452 GLY A O 1
ATOM 3438 N N . SER A 1 453 ? -14.272 -4.420 25.589 1.00 53.19 453 SER A N 1
ATOM 3439 C CA . SER A 1 453 ? -14.531 -3.409 24.562 1.00 53.19 453 SER A CA 1
ATOM 3440 C C . SER A 1 453 ? -15.537 -3.978 23.567 1.00 53.19 453 SER A C 1
ATOM 3442 O O . SER A 1 453 ? -15.237 -4.900 22.816 1.00 53.19 453 SER A O 1
ATOM 3444 N N . HIS A 1 454 ? -16.743 -3.428 23.540 1.00 53.22 454 HIS A N 1
ATOM 3445 C CA . HIS A 1 454 ? -17.799 -3.850 22.614 1.00 53.22 454 HIS A CA 1
ATOM 3446 C C . HIS A 1 454 ? -17.617 -3.258 21.208 1.00 53.22 454 HIS A C 1
ATOM 3448 O O . HIS A 1 454 ? -18.587 -3.055 20.480 1.00 53.22 454 HIS A O 1
ATOM 3454 N N . LEU A 1 455 ? -16.374 -2.919 20.859 1.00 53.50 455 LEU A N 1
ATOM 3455 C CA . LEU A 1 455 ? -16.029 -2.366 19.566 1.00 53.50 455 LEU A CA 1
ATOM 3456 C C . LEU A 1 455 ? -16.096 -3.465 18.498 1.00 53.50 455 LEU A C 1
ATOM 3458 O O . LEU A 1 455 ? -15.709 -4.606 18.762 1.00 53.50 455 LEU A O 1
ATOM 3462 N N . PRO A 1 456 ? -16.554 -3.137 17.284 1.00 48.12 456 PRO A N 1
ATOM 3463 C CA . PRO A 1 456 ? -16.491 -4.067 16.172 1.00 48.12 456 PRO A CA 1
ATOM 3464 C C . PRO A 1 456 ? -15.027 -4.416 15.891 1.00 48.12 456 PRO A C 1
ATOM 3466 O O . PRO A 1 456 ? -14.191 -3.522 15.758 1.00 48.12 456 PRO A O 1
ATOM 3469 N N . ASN A 1 457 ? -14.719 -5.714 15.790 1.00 50.44 457 ASN A N 1
ATOM 3470 C CA . ASN A 1 457 ? -13.423 -6.170 15.283 1.00 50.44 457 ASN A CA 1
ATOM 3471 C C . ASN A 1 457 ? -13.147 -5.474 13.942 1.00 50.44 457 ASN A C 1
ATOM 3473 O O . ASN A 1 457 ? -14.083 -5.337 13.141 1.00 50.44 457 ASN A O 1
ATOM 3477 N N . PRO A 1 458 ? -11.902 -5.051 13.655 1.00 49.69 458 PRO A N 1
ATOM 3478 C CA . PRO A 1 458 ? -11.597 -4.517 12.341 1.00 49.69 458 PRO A CA 1
ATOM 3479 C C . PRO A 1 458 ? -12.055 -5.518 11.277 1.00 49.69 458 PRO A C 1
ATOM 3481 O O . PRO A 1 458 ? -11.822 -6.722 11.384 1.00 49.69 458 PRO A O 1
ATOM 3484 N N . LEU A 1 459 ? -12.746 -4.998 10.259 1.00 40.19 459 LEU A N 1
ATOM 3485 C CA . LEU A 1 459 ? -13.403 -5.758 9.188 1.00 40.19 459 LEU A CA 1
ATOM 3486 C C . LEU A 1 459 ? -12.479 -6.774 8.473 1.00 40.19 459 LEU A C 1
ATOM 3488 O O . LEU A 1 459 ? -12.983 -7.670 7.802 1.00 40.19 459 LEU A O 1
ATOM 3492 N N . ASP A 1 460 ? -11.156 -6.684 8.647 1.00 51.94 460 ASP A N 1
ATOM 3493 C CA . ASP A 1 460 ? -10.168 -7.599 8.060 1.00 51.94 460 ASP A CA 1
ATOM 3494 C C . ASP A 1 460 ? -9.901 -8.882 8.889 1.00 51.94 460 ASP A C 1
ATOM 3496 O O . ASP A 1 460 ? -9.478 -9.884 8.313 1.00 51.94 460 ASP A O 1
ATOM 3500 N N . THR A 1 461 ? -10.184 -8.945 10.203 1.00 59.12 461 THR A N 1
ATOM 3501 C CA . THR A 1 461 ? -9.826 -10.137 11.017 1.00 59.12 461 THR A CA 1
ATOM 3502 C C . THR A 1 461 ? -10.709 -11.349 10.710 1.00 59.12 461 THR A C 1
ATOM 3504 O O . THR A 1 461 ? -10.236 -12.485 10.689 1.00 59.12 461 THR A O 1
ATOM 3507 N N . ALA A 1 462 ? -11.995 -11.122 10.420 1.00 63.09 462 ALA A N 1
ATOM 3508 C CA . ALA A 1 462 ? -12.926 -12.184 10.033 1.00 63.09 462 ALA A CA 1
ATOM 3509 C C . ALA A 1 462 ? -12.619 -12.736 8.629 1.00 63.09 462 ALA A C 1
ATOM 3511 O O . ALA A 1 462 ? -12.727 -13.942 8.401 1.00 63.09 462 ALA A O 1
ATOM 3512 N N . ALA A 1 463 ? -12.197 -11.870 7.700 1.00 65.69 463 ALA A N 1
ATOM 3513 C CA . ALA A 1 463 ? -11.770 -12.274 6.363 1.00 65.69 463 ALA A CA 1
ATOM 3514 C C . ALA A 1 463 ? -10.471 -13.093 6.418 1.00 65.69 463 ALA A C 1
ATOM 3516 O O . ALA A 1 463 ? -10.411 -14.169 5.827 1.00 65.69 463 ALA A O 1
ATOM 3517 N N . ALA A 1 464 ? -9.485 -12.646 7.205 1.00 67.50 464 ALA A N 1
ATOM 3518 C CA . ALA A 1 464 ? -8.230 -13.366 7.413 1.00 67.50 464 ALA A CA 1
ATOM 3519 C C . ALA A 1 464 ? -8.438 -14.740 8.078 1.00 67.50 464 ALA A C 1
ATOM 3521 O O . ALA A 1 464 ? -7.821 -15.722 7.672 1.00 67.50 464 ALA A O 1
ATOM 3522 N N . LEU A 1 465 ? -9.346 -14.845 9.059 1.00 76.00 465 LEU A N 1
ATOM 3523 C CA . LEU A 1 465 ? -9.719 -16.127 9.671 1.00 76.00 465 LEU A CA 1
ATOM 3524 C C . LEU A 1 465 ? -10.410 -17.075 8.690 1.00 76.00 465 LEU A C 1
ATOM 3526 O O . LEU A 1 465 ? -10.142 -18.278 8.696 1.00 76.00 465 LEU A O 1
ATOM 3530 N N . LYS A 1 466 ? -11.303 -16.541 7.850 1.00 80.12 466 LYS A N 1
ATOM 3531 C CA . LYS A 1 466 ? -11.975 -17.324 6.812 1.00 80.12 466 LYS A CA 1
ATOM 3532 C C . LYS A 1 466 ? -10.971 -17.844 5.786 1.00 80.12 466 LYS A C 1
ATOM 3534 O O . LYS A 1 466 ? -11.073 -18.995 5.384 1.00 80.12 466 LYS A O 1
ATOM 3539 N N . GLU A 1 467 ? -10.005 -17.019 5.396 1.00 81.00 467 GLU A N 1
ATOM 3540 C CA . GLU A 1 467 ? -8.925 -17.412 4.493 1.00 81.00 467 GLU A CA 1
ATOM 3541 C C . GLU A 1 467 ? -8.021 -18.484 5.130 1.00 81.00 467 GLU A C 1
ATOM 3543 O O . GLU A 1 467 ? -7.788 -19.523 4.517 1.00 81.00 467 GLU A O 1
ATOM 3548 N N . LEU A 1 468 ? -7.618 -18.317 6.395 1.00 83.69 468 LEU A N 1
ATOM 3549 C CA . LEU A 1 468 ? -6.849 -19.320 7.144 1.00 83.69 468 LEU A CA 1
ATOM 3550 C C . LEU A 1 468 ? -7.560 -20.684 7.212 1.00 83.69 468 LEU A C 1
ATOM 3552 O O . LEU A 1 468 ? -6.918 -21.723 7.066 1.00 83.69 468 LEU A O 1
ATOM 3556 N N . ALA A 1 469 ? -8.885 -20.692 7.388 1.00 87.50 469 ALA A N 1
ATOM 3557 C CA . ALA A 1 469 ? -9.673 -21.923 7.424 1.00 87.50 469 ALA A CA 1
ATOM 3558 C C . ALA A 1 469 ? -9.572 -22.745 6.130 1.00 87.50 469 ALA A C 1
ATOM 3560 O O . ALA A 1 469 ? -9.607 -23.974 6.184 1.00 87.50 469 ALA A O 1
ATOM 3561 N N . VAL A 1 470 ? -9.416 -22.081 4.979 1.00 88.31 470 VAL A N 1
ATOM 3562 C CA . VAL A 1 470 ? -9.247 -22.754 3.684 1.00 88.31 470 VAL A CA 1
ATOM 3563 C C . VAL A 1 470 ? -7.925 -23.520 3.643 1.00 88.31 470 VAL A C 1
ATOM 3565 O O . VAL A 1 470 ? -7.896 -24.666 3.202 1.00 88.31 470 VAL A O 1
ATOM 3568 N N . PHE A 1 471 ? -6.842 -22.926 4.148 1.00 88.88 471 PHE A N 1
ATOM 3569 C CA . PHE A 1 471 ? -5.528 -23.571 4.172 1.00 88.88 471 PHE A CA 1
ATOM 3570 C C . PHE A 1 471 ? -5.454 -24.729 5.172 1.00 88.88 471 PHE A C 1
ATOM 3572 O O . PHE A 1 471 ? -4.860 -25.755 4.856 1.00 88.88 471 PHE A O 1
ATOM 3579 N N . VAL A 1 472 ? -6.112 -24.615 6.333 1.00 90.38 472 VAL A N 1
ATOM 3580 C CA . VAL A 1 472 ? -6.235 -25.739 7.282 1.00 90.38 472 VAL A CA 1
ATOM 3581 C C . VAL A 1 472 ? -7.003 -26.902 6.656 1.00 90.38 472 VAL A C 1
ATOM 3583 O O . VAL A 1 472 ? -6.572 -28.046 6.755 1.00 90.38 472 VAL A O 1
ATOM 3586 N N . ALA A 1 473 ? -8.111 -26.621 5.966 1.00 91.00 473 ALA A N 1
ATOM 3587 C CA . ALA A 1 473 ? -8.887 -27.658 5.289 1.00 91.00 473 ALA A CA 1
ATOM 3588 C C . ALA A 1 473 ? -8.098 -28.351 4.163 1.00 91.00 473 ALA A C 1
ATOM 3590 O O . ALA A 1 473 ? -8.315 -29.533 3.905 1.00 91.00 473 ALA A O 1
ATOM 3591 N N . ALA A 1 474 ? -7.185 -27.631 3.505 1.00 89.25 474 ALA A N 1
ATOM 3592 C CA . ALA A 1 474 ? -6.335 -28.172 2.449 1.00 89.25 474 ALA A CA 1
ATOM 3593 C C . ALA A 1 474 ? -5.166 -29.033 2.963 1.00 89.25 474 ALA A C 1
ATOM 3595 O O . ALA A 1 474 ? -4.623 -29.816 2.188 1.00 89.25 474 ALA A O 1
ATOM 3596 N N . ALA A 1 475 ? -4.782 -28.894 4.236 1.00 92.31 475 ALA A N 1
ATOM 3597 C CA . ALA A 1 475 ? -3.702 -29.649 4.878 1.00 92.31 475 ALA A CA 1
ATOM 3598 C C . ALA A 1 475 ? -4.087 -30.043 6.321 1.00 92.31 475 ALA A C 1
ATOM 3600 O O . ALA A 1 475 ? -3.508 -29.523 7.282 1.00 92.31 475 ALA A O 1
ATOM 3601 N N . PRO A 1 476 ? -5.078 -30.936 6.510 1.00 89.94 476 PRO A N 1
ATOM 3602 C CA . PRO A 1 476 ? -5.605 -31.289 7.833 1.00 89.94 476 PRO A CA 1
ATOM 3603 C C . PRO A 1 476 ? -4.568 -31.957 8.751 1.00 89.94 476 PRO A C 1
ATOM 3605 O O . PRO A 1 476 ? -4.694 -31.923 9.974 1.00 89.94 476 PRO A O 1
ATOM 3608 N N . GLU A 1 477 ? -3.526 -32.562 8.183 1.00 91.19 477 GLU A N 1
ATOM 3609 C CA . GLU A 1 477 ? -2.390 -33.130 8.907 1.00 91.19 477 GLU A CA 1
ATOM 3610 C C . GLU A 1 477 ? -1.459 -32.070 9.518 1.00 91.19 477 GLU A C 1
ATOM 3612 O O . GLU A 1 477 ? -0.676 -32.385 10.423 1.00 91.19 477 GLU A O 1
ATOM 3617 N N . ASN A 1 478 ? -1.548 -30.812 9.072 1.00 92.31 478 ASN A N 1
ATOM 3618 C CA . ASN A 1 478 ? -0.743 -29.723 9.600 1.00 92.31 478 ASN A CA 1
ATOM 3619 C C . ASN A 1 478 ? -1.284 -29.241 10.960 1.00 92.31 478 ASN A C 1
ATOM 3621 O O . ASN A 1 478 ? -2.197 -28.411 11.075 1.00 92.31 478 ASN A O 1
ATOM 3625 N N . ARG A 1 479 ? -0.673 -29.775 12.022 1.00 92.00 479 ARG A N 1
ATOM 3626 C CA . ARG A 1 479 ? -1.044 -29.493 13.416 1.00 92.00 479 ARG A CA 1
ATOM 3627 C C . ARG A 1 479 ? -0.768 -28.047 13.829 1.00 92.00 479 ARG A C 1
ATOM 3629 O O . ARG A 1 479 ? -1.568 -27.492 14.579 1.00 92.00 479 ARG A O 1
ATOM 3636 N N . LEU A 1 480 ? 0.316 -27.439 13.336 1.00 92.69 480 LEU A N 1
ATOM 3637 C CA . LEU A 1 480 ? 0.676 -26.059 13.670 1.00 92.69 480 LEU A CA 1
ATOM 3638 C C . LEU A 1 480 ? -0.378 -25.094 13.129 1.00 92.69 480 LEU A C 1
ATOM 3640 O O . LEU A 1 480 ? -0.939 -24.309 13.893 1.00 92.69 480 LEU A O 1
ATOM 3644 N N . LEU A 1 481 ? -0.710 -25.195 11.842 1.00 90.12 481 LEU A N 1
ATOM 3645 C CA . LEU A 1 481 ? -1.706 -24.326 11.222 1.00 90.12 481 LEU A CA 1
ATOM 3646 C C . LEU A 1 481 ? -3.095 -24.476 11.867 1.00 90.12 481 LEU A C 1
ATOM 3648 O O . LEU A 1 481 ? -3.776 -23.479 12.112 1.00 90.12 481 LEU A O 1
ATOM 3652 N N . SER A 1 482 ? -3.480 -25.705 12.224 1.00 91.44 482 SER A N 1
ATOM 3653 C CA . SER A 1 482 ? -4.716 -25.984 12.970 1.00 91.44 482 SER A CA 1
ATOM 3654 C C . SER A 1 482 ? -4.722 -25.323 14.357 1.00 91.44 482 SER A C 1
ATOM 3656 O O . SER A 1 482 ? -5.714 -24.706 14.755 1.00 91.44 482 SER A O 1
ATOM 3658 N N . ALA A 1 483 ? -3.605 -25.395 15.090 1.00 92.50 483 ALA A N 1
ATOM 3659 C CA . ALA A 1 483 ? -3.459 -24.737 16.388 1.00 92.50 483 ALA A CA 1
ATOM 3660 C C . ALA A 1 483 ? -3.509 -23.204 16.265 1.00 92.50 483 ALA A C 1
ATOM 3662 O O . ALA A 1 483 ? -4.169 -22.547 17.072 1.00 92.50 483 ALA A O 1
ATOM 3663 N N . LEU A 1 484 ? -2.880 -22.634 15.230 1.00 90.88 484 LEU A N 1
ATOM 3664 C CA . LEU A 1 484 ? -2.927 -21.198 14.937 1.00 90.88 484 LEU A CA 1
ATOM 3665 C C . LEU A 1 484 ? -4.345 -20.733 14.589 1.00 90.88 484 LEU A C 1
ATOM 3667 O O . LEU A 1 484 ? -4.781 -19.693 15.078 1.00 90.88 484 LEU A O 1
ATOM 3671 N N . GLN A 1 485 ? -5.098 -21.507 13.802 1.00 89.81 485 GLN A N 1
ATOM 3672 C CA . GLN A 1 485 ? -6.496 -21.198 13.501 1.00 89.81 485 GLN A CA 1
ATOM 3673 C C . GLN A 1 485 ? -7.356 -21.185 14.764 1.00 89.81 485 GLN A C 1
ATOM 3675 O O . GLN A 1 485 ? -8.139 -20.250 14.957 1.00 89.81 485 GLN A O 1
ATOM 3680 N N . ALA A 1 486 ? -7.199 -22.185 15.634 1.00 91.12 486 ALA A N 1
ATOM 3681 C CA . ALA A 1 486 ? -7.897 -22.226 16.912 1.00 91.12 486 ALA A CA 1
ATOM 3682 C C . ALA A 1 486 ? -7.529 -21.007 17.774 1.00 91.12 486 ALA A C 1
ATOM 3684 O O . ALA A 1 486 ? -8.422 -20.305 18.242 1.00 91.12 486 ALA A O 1
ATOM 3685 N N . ALA A 1 487 ? -6.235 -20.691 17.901 1.00 89.25 487 ALA A N 1
ATOM 3686 C CA . ALA A 1 487 ? -5.755 -19.557 18.690 1.00 89.25 487 ALA A CA 1
ATOM 3687 C C . ALA A 1 487 ? -6.306 -18.216 18.180 1.00 89.25 487 ALA A C 1
ATOM 3689 O O . ALA A 1 487 ? -6.846 -17.428 18.959 1.00 89.25 487 ALA A O 1
ATOM 3690 N N . CYS A 1 488 ? -6.236 -17.967 16.869 1.00 83.69 488 CYS A N 1
ATOM 3691 C CA . CYS A 1 488 ? -6.798 -16.770 16.247 1.00 83.69 488 CYS A CA 1
ATOM 3692 C C . CYS A 1 488 ? -8.325 -16.706 16.418 1.00 83.69 488 CYS A C 1
ATOM 3694 O O . CYS A 1 488 ? -8.874 -15.636 16.681 1.00 83.69 488 CYS A O 1
ATOM 3696 N N . THR A 1 489 ? -9.019 -17.844 16.325 1.00 85.00 489 THR A N 1
ATOM 3697 C CA . THR A 1 489 ? -10.472 -17.912 16.538 1.00 85.00 489 THR A CA 1
ATOM 3698 C C . THR A 1 489 ? -10.828 -17.530 17.973 1.00 85.00 489 THR A C 1
ATOM 3700 O O . THR A 1 489 ? -11.652 -16.635 18.168 1.00 85.00 489 THR A O 1
ATOM 3703 N N . SER A 1 490 ? -10.179 -18.133 18.973 1.00 84.81 490 SER A N 1
ATOM 3704 C CA . SER A 1 490 ? -10.387 -17.793 20.387 1.00 84.81 490 SER A CA 1
ATOM 3705 C C . SER A 1 490 ? -10.051 -16.321 20.657 1.00 84.81 490 SER A C 1
ATOM 3707 O O . SER A 1 490 ? -10.822 -15.627 21.320 1.00 84.81 490 SER A O 1
ATOM 3709 N N . ARG A 1 491 ? -8.976 -15.790 20.050 1.00 80.56 491 ARG A N 1
ATOM 3710 C CA . ARG A 1 491 ? -8.612 -14.364 20.132 1.00 80.56 491 ARG A CA 1
ATOM 3711 C C . ARG A 1 491 ? -9.739 -13.459 19.628 1.00 80.56 491 ARG A C 1
ATOM 3713 O O . ARG A 1 491 ? -10.181 -12.580 20.358 1.00 80.56 491 ARG A O 1
ATOM 3720 N N . THR A 1 492 ? -10.286 -13.718 18.436 1.00 75.19 492 THR A N 1
ATOM 3721 C CA . THR A 1 492 ? -11.384 -12.897 17.876 1.00 75.19 492 THR A CA 1
ATOM 3722 C C . THR A 1 492 ? -12.702 -12.983 18.640 1.00 75.19 492 THR A C 1
ATOM 3724 O O . THR A 1 492 ? -13.515 -12.065 18.542 1.00 75.19 492 THR A O 1
ATOM 3727 N N . LYS A 1 493 ? -12.906 -14.049 19.420 1.00 77.19 493 LYS A N 1
ATOM 3728 C CA . LYS A 1 493 ? -14.037 -14.200 20.347 1.00 77.19 493 LYS A CA 1
ATOM 3729 C C . LYS A 1 493 ? -13.812 -13.499 21.694 1.00 77.19 493 LYS A C 1
ATOM 3731 O O . LYS A 1 493 ? -14.665 -13.596 22.571 1.00 77.19 493 LYS A O 1
ATOM 3736 N N . GLY A 1 494 ? -12.672 -12.830 21.889 1.00 73.25 494 GLY A N 1
ATOM 3737 C CA . GLY A 1 494 ? -12.293 -12.210 23.162 1.00 73.25 494 GLY A CA 1
ATOM 3738 C C . GLY A 1 494 ? -11.832 -13.211 24.230 1.00 73.25 494 GLY A C 1
ATOM 3739 O O . GLY A 1 494 ? -11.680 -12.845 25.393 1.00 73.25 494 GLY A O 1
ATOM 3740 N N . GLN A 1 495 ? -11.589 -14.474 23.865 1.00 82.12 495 GLN A N 1
ATOM 3741 C CA . GLN A 1 495 ? -11.157 -15.544 24.771 1.00 82.12 495 GLN A CA 1
ATOM 3742 C C . GLN A 1 495 ? -9.626 -15.562 24.878 1.00 82.12 495 GLN A C 1
ATOM 3744 O O . GLN A 1 495 ? -8.957 -16.522 24.494 1.00 82.12 495 GLN A O 1
ATOM 3749 N N . ALA A 1 496 ? -9.046 -14.468 25.375 1.00 80.31 496 ALA A N 1
ATOM 3750 C CA . ALA A 1 496 ? -7.602 -14.256 25.292 1.00 80.31 496 ALA A CA 1
ATOM 3751 C C . ALA A 1 496 ? -6.766 -15.303 26.053 1.00 80.31 496 ALA A C 1
ATOM 3753 O O . ALA A 1 496 ? -5.726 -15.724 25.558 1.00 80.31 496 ALA A O 1
ATOM 3754 N N . GLN A 1 497 ? -7.230 -15.782 27.214 1.00 86.44 497 GLN A N 1
ATOM 3755 C CA . GLN A 1 497 ? -6.527 -16.833 27.969 1.00 86.44 497 GLN A CA 1
ATOM 3756 C C . GLN A 1 497 ? -6.476 -18.164 27.215 1.00 86.44 497 GLN A C 1
ATOM 3758 O O . GLN A 1 497 ? -5.451 -18.841 27.197 1.00 86.44 497 GLN A O 1
ATOM 3763 N N . GLU A 1 498 ? -7.571 -18.515 26.544 1.00 89.81 498 GLU A N 1
ATOM 3764 C CA . GLU A 1 498 ? -7.632 -19.704 25.702 1.00 89.81 498 GLU A CA 1
ATOM 3765 C C . GLU A 1 498 ? -6.699 -19.556 24.493 1.00 89.81 498 GLU A C 1
ATOM 3767 O O . GLU A 1 498 ? -5.925 -20.465 24.196 1.00 89.81 498 GLU A O 1
ATOM 3772 N N . ALA A 1 499 ? -6.693 -18.382 23.851 1.00 88.62 499 ALA A N 1
ATOM 3773 C CA . ALA A 1 499 ? -5.782 -18.083 22.750 1.00 88.62 499 ALA A CA 1
ATOM 3774 C C . ALA A 1 499 ? -4.306 -18.201 23.171 1.00 88.62 499 ALA A C 1
ATOM 3776 O O . ALA A 1 499 ? -3.521 -18.833 22.467 1.00 88.62 499 ALA A O 1
ATOM 3777 N N . LEU A 1 500 ? -3.928 -17.657 24.333 1.00 91.12 500 LEU A N 1
ATOM 3778 C CA . LEU A 1 500 ? -2.567 -17.760 24.875 1.00 91.12 500 LEU A CA 1
ATOM 3779 C C . LEU A 1 500 ? -2.159 -19.214 25.145 1.00 91.12 500 LEU A C 1
ATOM 3781 O O . LEU A 1 500 ? -1.054 -19.615 24.779 1.00 91.12 500 LEU A O 1
ATOM 3785 N N . ALA A 1 501 ? -3.054 -20.026 25.714 1.00 93.25 501 ALA A N 1
ATOM 3786 C CA . ALA A 1 501 ? -2.802 -21.452 25.919 1.00 93.25 501 ALA A CA 1
ATOM 3787 C C . ALA A 1 501 ? -2.621 -22.210 24.589 1.00 93.25 501 ALA A C 1
ATOM 3789 O O . ALA A 1 501 ? -1.789 -23.114 24.492 1.00 93.25 501 ALA A O 1
ATOM 3790 N N . LEU A 1 502 ? -3.369 -21.836 23.548 1.00 94.88 502 LEU A N 1
ATOM 3791 C CA . LEU A 1 502 ? -3.236 -22.414 22.209 1.00 94.88 502 LEU A CA 1
ATOM 3792 C C . LEU A 1 502 ? -1.932 -21.983 21.521 1.00 94.88 502 LEU A C 1
ATOM 3794 O O . LEU A 1 502 ? -1.272 -22.826 20.915 1.00 94.88 502 LEU A O 1
ATOM 3798 N N . TYR A 1 503 ? -1.503 -20.725 21.670 1.00 95.00 503 TYR A N 1
ATOM 3799 C CA . TYR A 1 503 ? -0.191 -20.284 21.183 1.00 95.00 503 TYR A CA 1
ATOM 3800 C C . TYR A 1 503 ? 0.960 -20.994 21.901 1.00 95.00 503 TYR A C 1
ATOM 3802 O O . TYR A 1 503 ? 1.930 -21.373 21.251 1.00 95.00 503 TYR A O 1
ATOM 3810 N N . ALA A 1 504 ? 0.851 -21.246 23.210 1.00 93.88 504 ALA A N 1
ATOM 3811 C CA . ALA A 1 504 ? 1.853 -22.021 23.942 1.00 93.88 504 ALA A CA 1
ATOM 3812 C C . ALA A 1 504 ? 2.009 -23.442 23.368 1.00 93.88 504 ALA A C 1
ATOM 3814 O O . ALA A 1 504 ? 3.128 -23.885 23.130 1.00 93.88 504 ALA A O 1
ATOM 3815 N N . LYS A 1 505 ? 0.898 -24.114 23.039 1.00 94.56 505 LYS A N 1
ATOM 3816 C CA . LYS A 1 505 ? 0.929 -25.413 22.341 1.00 94.56 505 LYS A CA 1
ATOM 3817 C C . LYS A 1 505 ? 1.506 -25.305 20.927 1.00 94.56 505 LYS A C 1
ATOM 3819 O O . LYS A 1 505 ? 2.229 -26.193 20.494 1.00 94.56 505 LYS A O 1
ATOM 3824 N N . ALA A 1 506 ? 1.212 -24.224 20.202 1.00 94.88 506 ALA A N 1
ATOM 3825 C CA . ALA A 1 506 ? 1.746 -24.004 18.857 1.00 94.88 506 ALA A CA 1
ATOM 3826 C C . ALA A 1 506 ? 3.279 -23.841 18.848 1.00 94.88 506 ALA A C 1
ATOM 3828 O O . ALA A 1 506 ? 3.927 -24.256 17.888 1.00 94.88 506 ALA A O 1
ATOM 3829 N N . VAL A 1 507 ? 3.880 -23.305 19.921 1.00 95.06 507 VAL A N 1
ATOM 3830 C CA . VAL A 1 507 ? 5.348 -23.234 20.068 1.00 95.06 507 VAL A CA 1
ATOM 3831 C C . VAL A 1 507 ? 5.985 -24.624 20.001 1.00 95.06 507 VAL A C 1
ATOM 3833 O O . VAL A 1 507 ? 7.001 -24.787 19.331 1.00 95.06 507 VAL A O 1
ATOM 3836 N N . GLU A 1 508 ? 5.372 -25.633 20.623 1.00 92.88 508 GLU A N 1
ATOM 3837 C CA . GLU A 1 508 ? 5.870 -27.020 20.633 1.00 92.88 508 GLU A CA 1
ATOM 3838 C C . GLU A 1 508 ? 5.822 -27.684 19.245 1.00 92.88 508 GLU A C 1
ATOM 3840 O O . GLU A 1 508 ? 6.487 -28.690 19.009 1.00 92.88 508 GLU A O 1
ATOM 3845 N N . MET A 1 509 ? 5.039 -27.121 18.320 1.00 93.88 509 MET A N 1
ATOM 3846 C CA . MET A 1 509 ? 4.838 -27.632 16.959 1.00 93.88 509 MET A CA 1
ATOM 3847 C C . MET A 1 509 ? 5.703 -26.908 15.916 1.00 93.88 509 MET A C 1
ATOM 3849 O O . MET A 1 509 ? 5.679 -27.272 14.741 1.00 93.88 509 MET A O 1
ATOM 3853 N N . CYS A 1 510 ? 6.438 -25.867 16.315 1.00 92.56 510 CYS A N 1
ATOM 3854 C CA . CYS A 1 510 ? 7.252 -25.064 15.409 1.00 92.56 510 CYS A CA 1
ATOM 3855 C C . CYS A 1 510 ? 8.511 -25.811 14.953 1.00 92.56 510 CYS A C 1
ATOM 3857 O O . CYS A 1 510 ? 9.220 -26.420 15.748 1.00 92.56 510 CYS A O 1
ATOM 3859 N N . SER A 1 511 ? 8.838 -25.689 13.667 1.00 87.19 511 SER A N 1
ATOM 3860 C CA . SER A 1 511 ? 10.003 -26.334 13.049 1.00 87.19 511 SER A CA 1
ATOM 3861 C C . SER A 1 511 ? 11.304 -25.525 13.144 1.00 87.19 511 SER A C 1
ATOM 3863 O O . SER A 1 511 ? 12.368 -26.042 12.809 1.00 87.19 511 SER A O 1
ATOM 3865 N N . SER A 1 512 ? 11.249 -24.259 13.575 1.00 91.75 512 SER A N 1
ATOM 3866 C CA . SER A 1 512 ? 12.429 -23.396 13.716 1.00 91.75 512 SER A CA 1
ATOM 3867 C C . SER A 1 512 ? 12.247 -22.308 14.776 1.00 91.75 512 SER A C 1
ATOM 3869 O O . SER A 1 512 ? 11.124 -21.936 15.124 1.00 91.75 512 SER A O 1
ATOM 3871 N N . GLU A 1 513 ? 13.359 -21.740 15.252 1.00 92.75 513 GLU A N 1
ATOM 3872 C CA . GLU A 1 513 ? 13.341 -20.635 16.220 1.00 92.75 513 GLU A CA 1
ATOM 3873 C C . GLU A 1 513 ? 12.636 -19.381 15.681 1.00 92.75 513 GLU A C 1
ATOM 3875 O O . GLU A 1 513 ? 11.935 -18.705 16.432 1.00 92.75 513 GLU A O 1
ATOM 3880 N N . ALA A 1 514 ? 12.750 -19.097 14.378 1.00 92.44 514 ALA A N 1
ATOM 3881 C CA . ALA A 1 514 ? 12.054 -17.974 13.747 1.00 92.44 514 ALA A CA 1
ATOM 3882 C C . ALA A 1 514 ? 10.526 -18.163 13.771 1.00 92.44 514 ALA A C 1
ATOM 3884 O O . ALA A 1 514 ? 9.786 -17.205 13.988 1.00 92.44 514 ALA A O 1
ATOM 3885 N N . MET A 1 515 ? 10.048 -19.403 13.613 1.00 93.19 515 MET A N 1
ATOM 3886 C CA . MET A 1 515 ? 8.622 -19.724 13.744 1.00 93.19 515 MET A CA 1
ATOM 3887 C C . MET A 1 515 ? 8.157 -19.589 15.194 1.00 93.19 515 MET A C 1
ATOM 3889 O O . MET A 1 515 ? 7.108 -18.999 15.443 1.00 93.19 515 MET A O 1
ATOM 3893 N N . VAL A 1 516 ? 8.971 -20.036 16.159 1.00 95.44 516 VAL A N 1
ATOM 3894 C CA . VAL A 1 516 ? 8.704 -19.817 17.591 1.00 95.44 516 VAL A CA 1
ATOM 3895 C C . VAL A 1 516 ? 8.613 -18.322 17.909 1.00 95.44 516 VAL A C 1
ATOM 3897 O O . VAL A 1 516 ? 7.702 -17.908 18.626 1.00 95.44 516 VAL A O 1
ATOM 3900 N N . ALA A 1 517 ? 9.517 -17.500 17.368 1.00 96.00 517 ALA A N 1
ATOM 3901 C CA . ALA A 1 517 ? 9.472 -16.046 17.517 1.00 96.00 517 ALA A CA 1
ATOM 3902 C C . ALA A 1 517 ? 8.177 -15.458 16.938 1.00 96.00 517 ALA A C 1
ATOM 3904 O O . ALA A 1 517 ? 7.539 -14.637 17.593 1.00 96.00 517 ALA A O 1
ATOM 3905 N N . GLY A 1 518 ? 7.732 -15.943 15.778 1.00 94.00 518 GLY A N 1
ATOM 3906 C CA . GLY A 1 518 ? 6.448 -15.579 15.186 1.00 94.00 518 GLY A CA 1
ATOM 3907 C C . GLY A 1 518 ? 5.234 -15.947 16.038 1.00 94.00 518 GLY A C 1
ATOM 3908 O O . GLY A 1 518 ? 4.335 -15.129 16.231 1.00 94.00 518 GLY A O 1
ATOM 3909 N N . VAL A 1 519 ? 5.211 -17.153 16.613 1.00 95.50 519 VAL A N 1
ATOM 3910 C CA . VAL A 1 519 ? 4.131 -17.572 17.523 1.00 95.50 519 VAL A CA 1
ATOM 3911 C C . VAL A 1 519 ? 4.124 -16.707 18.780 1.00 95.50 519 VAL A C 1
ATOM 3913 O O . VAL A 1 519 ? 3.066 -16.253 19.212 1.00 95.50 519 VAL A O 1
ATOM 3916 N N . LYS A 1 520 ? 5.301 -16.402 19.338 1.00 96.69 520 LYS A N 1
ATOM 3917 C CA . LYS A 1 520 ? 5.434 -15.465 20.461 1.00 96.69 520 LYS A CA 1
ATOM 3918 C C . LYS A 1 520 ? 4.988 -14.058 20.077 1.00 96.69 520 LYS A C 1
ATOM 3920 O O . LYS A 1 520 ? 4.321 -13.412 20.871 1.00 96.69 520 LYS A O 1
ATOM 3925 N N . PHE A 1 521 ? 5.262 -13.603 18.858 1.00 94.75 521 PHE A N 1
ATOM 3926 C CA . PHE A 1 521 ? 4.753 -12.327 18.364 1.00 94.75 521 PHE A CA 1
ATOM 3927 C C . PHE A 1 521 ? 3.218 -12.289 18.388 1.00 94.75 521 PHE A C 1
ATOM 3929 O O . PHE A 1 521 ? 2.635 -11.329 18.892 1.00 94.75 521 PHE A O 1
ATOM 3936 N N . GLN A 1 522 ? 2.560 -13.353 17.912 1.00 91.00 522 GLN A N 1
ATOM 3937 C CA . GLN A 1 522 ? 1.096 -13.483 17.941 1.00 91.00 522 GLN A CA 1
ATOM 3938 C C . GLN A 1 522 ? 0.534 -13.613 19.366 1.00 91.00 522 GLN A C 1
ATOM 3940 O O . GLN A 1 522 ? -0.512 -13.036 19.670 1.00 91.00 522 GLN A O 1
ATOM 3945 N N . ALA A 1 523 ? 1.239 -14.309 20.261 1.00 93.44 523 ALA A N 1
ATOM 3946 C CA . ALA A 1 523 ? 0.893 -14.368 21.679 1.00 93.44 523 ALA A CA 1
ATOM 3947 C C . ALA A 1 523 ? 1.007 -12.989 22.348 1.00 93.44 523 ALA A C 1
ATOM 3949 O O . ALA A 1 523 ? 0.141 -12.619 23.137 1.00 93.44 523 ALA A O 1
ATOM 3950 N N . GLY A 1 524 ? 2.022 -12.200 21.982 1.00 92.62 524 GLY A N 1
ATOM 3951 C CA . GLY A 1 524 ? 2.187 -10.818 22.426 1.00 92.62 524 GLY A CA 1
ATOM 3952 C C . GLY A 1 524 ? 1.007 -9.938 22.020 1.00 92.62 524 GLY A C 1
ATOM 3953 O O . GLY A 1 524 ? 0.483 -9.214 22.862 1.00 92.62 524 GLY A O 1
ATOM 3954 N N . LEU A 1 525 ? 0.515 -10.087 20.781 1.00 87.81 525 LEU A N 1
ATOM 3955 C CA . LEU A 1 525 ? -0.727 -9.441 20.336 1.00 87.81 525 LEU A CA 1
ATOM 3956 C C . LEU A 1 525 ? -1.896 -9.847 21.238 1.00 87.81 525 LEU A C 1
ATOM 3958 O O . LEU A 1 525 ? -2.518 -8.984 21.840 1.00 87.81 525 LEU A O 1
ATOM 3962 N N . ALA A 1 526 ? -2.151 -11.144 21.416 1.00 86.06 526 ALA A N 1
ATOM 3963 C CA . ALA A 1 526 ? -3.268 -11.613 22.240 1.00 86.06 526 ALA A CA 1
ATOM 3964 C C . ALA A 1 526 ? -3.193 -11.142 23.705 1.00 86.06 526 ALA A C 1
ATOM 3966 O O . ALA A 1 526 ? -4.211 -10.757 24.279 1.00 86.06 526 ALA A O 1
ATOM 3967 N N . ALA A 1 527 ? -2.002 -11.143 24.312 1.00 90.19 527 ALA A N 1
ATOM 3968 C CA . ALA A 1 527 ? -1.792 -10.635 25.667 1.00 90.19 527 ALA A CA 1
ATOM 3969 C C . ALA A 1 527 ? -2.028 -9.121 25.743 1.00 90.19 527 ALA A C 1
ATOM 3971 O O . ALA A 1 527 ? -2.654 -8.636 26.685 1.00 90.19 527 ALA A O 1
ATOM 3972 N N . TYR A 1 528 ? -1.569 -8.373 24.738 1.00 88.69 528 TYR A N 1
ATOM 3973 C CA . TYR A 1 528 ? -1.777 -6.933 24.660 1.00 88.69 528 TYR A CA 1
ATOM 3974 C C . TYR A 1 528 ? -3.267 -6.602 24.573 1.00 88.69 528 TYR A C 1
ATOM 3976 O O . TYR A 1 528 ? -3.779 -5.817 25.370 1.00 88.69 528 TYR A O 1
ATOM 3984 N N . GLU A 1 529 ? -3.977 -7.278 23.668 1.00 81.12 529 GLU A N 1
ATOM 3985 C CA . GLU A 1 529 ? -5.426 -7.178 23.520 1.00 81.12 529 GLU A CA 1
ATOM 3986 C C . GLU A 1 529 ? -6.118 -7.543 24.845 1.00 81.12 529 GLU A C 1
ATOM 3988 O O . GLU A 1 529 ? -7.007 -6.835 25.289 1.00 81.12 529 GLU A O 1
ATOM 3993 N N . ALA A 1 530 ? -5.646 -8.544 25.591 1.00 82.50 530 ALA A N 1
ATOM 3994 C CA . ALA A 1 530 ? -6.169 -8.865 26.926 1.00 82.50 530 ALA A CA 1
ATOM 3995 C C . ALA A 1 530 ? -5.908 -7.796 28.011 1.00 82.50 530 ALA A C 1
ATOM 3997 O O . ALA A 1 530 ? -6.368 -7.952 29.143 1.00 82.50 530 ALA A O 1
ATOM 3998 N N . GLY A 1 531 ? -5.141 -6.743 27.713 1.00 86.69 531 GLY A N 1
ATOM 3999 C CA . GLY A 1 531 ? -4.657 -5.765 28.689 1.00 86.69 531 GLY A CA 1
ATOM 4000 C C . GLY A 1 531 ? -3.531 -6.285 29.590 1.00 86.69 531 GLY A C 1
ATOM 4001 O O . GLY A 1 531 ? -3.243 -5.688 30.625 1.00 86.69 531 GLY A O 1
ATOM 4002 N N . GLN A 1 532 ? -2.881 -7.391 29.218 1.00 91.00 532 GLN A N 1
ATOM 4003 C CA . GLN A 1 532 ? -1.778 -8.022 29.948 1.00 91.00 532 GLN A CA 1
ATOM 4004 C C . GLN A 1 532 ? -0.431 -7.509 29.429 1.00 91.00 532 GLN A C 1
ATOM 4006 O O . GLN A 1 532 ? 0.352 -8.236 28.823 1.00 91.00 532 GLN A O 1
ATOM 4011 N N . LEU A 1 533 ? -0.165 -6.225 29.663 1.00 92.88 533 LEU A N 1
ATOM 4012 C CA . LEU A 1 533 ? 0.917 -5.481 29.008 1.00 92.88 533 LEU A CA 1
ATOM 4013 C C . LEU A 1 533 ? 2.320 -6.010 29.327 1.00 92.88 533 LEU A C 1
ATOM 4015 O O . LEU A 1 533 ? 3.139 -6.115 28.420 1.00 92.88 533 LEU A O 1
ATOM 4019 N N . MET A 1 534 ? 2.595 -6.410 30.574 1.00 94.44 534 MET A N 1
ATOM 4020 C CA . MET A 1 534 ? 3.875 -7.061 30.898 1.00 94.44 534 MET A CA 1
ATOM 4021 C C . MET A 1 534 ? 4.068 -8.348 30.093 1.00 94.44 534 MET A C 1
ATOM 4023 O O . MET A 1 534 ? 5.113 -8.522 29.477 1.00 94.44 534 MET A O 1
ATOM 4027 N N . GLN A 1 535 ? 3.056 -9.219 30.051 1.00 95.31 535 GLN A N 1
ATOM 4028 C CA . GLN A 1 535 ? 3.138 -10.483 29.320 1.00 95.31 535 GLN A CA 1
ATOM 4029 C C . GLN A 1 535 ? 3.273 -10.248 27.808 1.00 95.31 535 GLN A C 1
ATOM 4031 O O . GLN A 1 535 ? 4.042 -10.935 27.138 1.00 95.31 535 GLN A O 1
ATOM 4036 N N . ALA A 1 536 ? 2.579 -9.240 27.271 1.00 95.00 536 ALA A N 1
ATOM 4037 C CA . ALA A 1 536 ? 2.747 -8.809 25.887 1.00 95.00 536 ALA A CA 1
ATOM 4038 C C . ALA A 1 536 ? 4.188 -8.368 25.598 1.00 95.00 536 ALA A C 1
ATOM 4040 O O . ALA A 1 536 ? 4.801 -8.823 24.629 1.00 95.00 536 ALA A O 1
ATOM 4041 N N . GLY A 1 537 ? 4.742 -7.532 26.483 1.00 96.31 537 GLY A N 1
ATOM 4042 C CA . GLY A 1 537 ? 6.122 -7.071 26.423 1.00 96.31 537 GLY A CA 1
ATOM 4043 C C . GLY A 1 537 ? 7.125 -8.220 26.426 1.00 96.31 537 GLY A C 1
ATOM 4044 O O . GLY A 1 537 ? 8.014 -8.236 25.578 1.00 96.31 537 GLY A O 1
ATOM 4045 N N . GLU A 1 538 ? 6.938 -9.209 27.300 1.00 97.31 538 GLU A N 1
ATOM 4046 C CA . GLU A 1 538 ? 7.810 -10.385 27.427 1.00 97.31 538 GLU A CA 1
ATOM 4047 C C . GLU A 1 538 ? 7.760 -11.290 26.190 1.00 97.31 538 GLU A C 1
ATOM 4049 O O . GLU A 1 538 ? 8.795 -11.765 25.710 1.00 97.31 538 GLU A O 1
ATOM 4054 N N . HIS A 1 539 ? 6.571 -11.505 25.624 1.00 97.69 539 HIS A N 1
ATOM 4055 C CA . HIS A 1 539 ? 6.408 -12.270 24.391 1.00 97.69 539 HIS A CA 1
ATOM 4056 C C . HIS A 1 539 ? 7.121 -11.609 23.203 1.00 97.69 539 HIS A C 1
ATOM 4058 O O . HIS A 1 539 ? 7.880 -12.277 22.494 1.00 97.69 539 HIS A O 1
ATOM 4064 N N . TRP A 1 540 ? 6.934 -10.301 23.010 1.00 97.25 540 TRP A N 1
ATOM 4065 C CA . TRP A 1 540 ? 7.606 -9.560 21.941 1.00 97.25 540 TRP A CA 1
ATOM 4066 C C . TRP A 1 540 ? 9.108 -9.408 22.170 1.00 97.25 540 TRP A C 1
ATOM 4068 O O . TRP A 1 540 ? 9.880 -9.548 21.225 1.00 97.25 540 TRP A O 1
ATOM 4078 N N . GLU A 1 541 ? 9.549 -9.209 23.411 1.00 97.06 541 GLU A N 1
ATOM 4079 C CA . GLU A 1 541 ? 10.972 -9.190 23.750 1.00 97.06 541 GLU A CA 1
ATOM 4080 C C . GLU A 1 541 ? 11.625 -10.531 23.406 1.00 97.06 541 GLU A C 1
ATOM 4082 O O . GLU A 1 541 ? 12.691 -10.582 22.791 1.00 97.06 541 GLU A O 1
ATOM 4087 N N . SER A 1 542 ? 10.961 -11.640 23.745 1.00 96.38 542 SER A N 1
ATOM 4088 C CA . SER A 1 542 ? 11.456 -12.966 23.397 1.00 96.38 542 SER A CA 1
ATOM 4089 C C . SER A 1 542 ? 11.495 -13.201 21.885 1.00 96.38 542 SER A C 1
ATOM 4091 O O . SER A 1 542 ? 12.372 -13.942 21.444 1.00 96.38 542 SER A O 1
ATOM 4093 N N . ALA A 1 543 ? 10.582 -12.616 21.106 1.00 96.06 543 ALA A N 1
ATOM 4094 C CA . ALA A 1 543 ? 10.636 -12.671 19.646 1.00 96.06 543 ALA A CA 1
ATOM 4095 C C . ALA A 1 543 ? 11.799 -11.827 19.094 1.00 96.06 543 ALA A C 1
ATOM 4097 O O . ALA A 1 543 ? 12.543 -12.292 18.235 1.00 96.06 543 ALA A O 1
ATOM 4098 N N . ALA A 1 544 ? 12.013 -10.627 19.643 1.00 95.25 544 ALA A N 1
ATOM 4099 C CA . ALA A 1 544 ? 13.090 -9.718 19.252 1.00 95.25 544 ALA A CA 1
ATOM 4100 C C . ALA A 1 544 ? 14.497 -10.288 19.501 1.00 95.25 544 ALA A C 1
ATOM 4102 O O . ALA A 1 544 ? 15.436 -9.965 18.782 1.00 95.25 544 ALA A O 1
ATOM 4103 N N . ARG A 1 545 ? 14.656 -11.153 20.511 1.00 94.75 545 ARG A N 1
ATOM 4104 C CA . ARG A 1 545 ? 15.934 -11.820 20.819 1.00 94.75 545 ARG A CA 1
ATOM 4105 C C . ARG A 1 545 ? 16.301 -12.940 19.841 1.00 94.75 545 ARG A C 1
ATOM 4107 O O . ARG A 1 545 ? 17.423 -13.431 19.915 1.00 94.75 545 ARG A O 1
ATOM 4114 N N . CYS A 1 546 ? 15.390 -13.367 18.965 1.00 91.44 546 CYS A N 1
ATOM 4115 C CA . CYS A 1 546 ? 15.641 -14.459 18.028 1.00 91.44 546 CYS A CA 1
ATOM 4116 C C . CYS A 1 546 ? 16.445 -13.961 16.806 1.00 91.44 546 CYS A C 1
ATOM 4118 O O . CYS A 1 546 ? 15.907 -13.184 16.014 1.00 91.44 546 CYS A O 1
ATOM 4120 N N . PRO A 1 547 ? 17.694 -14.426 16.586 1.00 78.81 547 PRO A N 1
ATOM 4121 C CA . PRO A 1 547 ? 18.571 -13.906 15.527 1.00 78.81 547 PRO A CA 1
ATOM 4122 C C . PRO A 1 547 ? 18.058 -14.110 14.092 1.00 78.81 547 PRO A C 1
ATOM 4124 O O . PRO A 1 547 ? 18.530 -13.449 13.173 1.00 78.81 547 PRO A O 1
ATOM 4127 N N . GLY A 1 548 ? 17.115 -15.035 13.889 1.00 84.75 548 GLY A N 1
ATOM 4128 C CA . GLY A 1 548 ? 16.540 -15.359 12.581 1.00 84.75 548 GLY A CA 1
ATOM 4129 C C . GLY A 1 548 ? 15.160 -14.755 12.320 1.00 84.75 548 GLY A C 1
ATOM 4130 O O . GLY A 1 548 ? 14.573 -15.052 11.283 1.00 84.75 548 GLY A O 1
ATOM 4131 N N . PHE A 1 549 ? 14.610 -13.959 13.243 1.00 92.00 549 PHE A N 1
ATOM 4132 C CA . PHE A 1 549 ? 13.274 -13.393 13.082 1.00 92.00 549 PHE A CA 1
ATOM 4133 C C . PHE A 1 549 ? 13.317 -12.104 12.233 1.00 92.00 549 PHE A C 1
ATOM 4135 O O . PHE A 1 549 ? 13.907 -11.115 12.674 1.00 92.00 549 PHE A O 1
ATOM 4142 N N . PRO A 1 550 ? 12.685 -12.060 11.038 1.00 89.25 550 PRO A N 1
ATOM 4143 C CA . PRO A 1 550 ? 12.847 -10.938 10.103 1.00 89.25 550 PRO A CA 1
ATOM 4144 C C . PRO A 1 550 ? 12.327 -9.586 10.604 1.00 89.25 550 PRO A C 1
ATOM 4146 O O . PRO A 1 550 ? 12.712 -8.556 10.062 1.00 89.25 550 PRO A O 1
ATOM 4149 N N . GLN A 1 551 ? 11.437 -9.584 11.602 1.00 89.88 551 GLN A N 1
ATOM 4150 C CA . GLN A 1 551 ? 10.776 -8.387 12.136 1.00 89.88 551 GLN A CA 1
ATOM 4151 C C . GLN A 1 551 ? 11.103 -8.166 13.625 1.00 89.88 551 GLN A C 1
ATOM 4153 O O . GLN A 1 551 ? 10.271 -7.699 14.408 1.00 89.88 551 GLN A O 1
ATOM 4158 N N . ALA A 1 552 ? 12.323 -8.534 14.032 1.00 92.62 552 ALA A N 1
ATOM 4159 C CA . ALA A 1 552 ? 12.806 -8.399 15.406 1.00 92.62 552 ALA A CA 1
ATOM 4160 C C . ALA A 1 552 ? 12.831 -6.946 15.911 1.00 92.62 552 ALA A C 1
ATOM 4162 O O . ALA A 1 552 ? 12.573 -6.706 17.089 1.00 92.62 552 ALA A O 1
ATOM 4163 N N . ASP A 1 553 ? 13.078 -5.973 15.034 1.00 92.06 553 ASP A N 1
ATOM 4164 C CA . ASP A 1 553 ? 13.055 -4.546 15.363 1.00 92.06 553 ASP A CA 1
ATOM 4165 C C . ASP A 1 553 ? 11.636 -4.030 15.656 1.00 92.06 553 ASP A C 1
ATOM 4167 O O . ASP A 1 553 ? 11.438 -3.314 16.641 1.00 92.06 553 ASP A O 1
ATOM 4171 N N . TYR A 1 554 ? 10.632 -4.468 14.890 1.00 93.12 554 TYR A N 1
ATOM 4172 C CA . TYR A 1 554 ? 9.222 -4.229 15.220 1.00 93.12 554 TYR A CA 1
ATOM 4173 C C . TYR A 1 554 ? 8.844 -4.866 16.561 1.00 93.12 554 TYR A C 1
ATOM 4175 O O . TYR A 1 554 ? 8.208 -4.211 17.385 1.00 93.12 554 TYR A O 1
ATOM 4183 N N . ALA A 1 555 ? 9.255 -6.113 16.816 1.00 95.06 555 ALA A N 1
ATOM 4184 C CA . ALA A 1 555 ? 8.984 -6.781 18.090 1.00 95.06 555 ALA A CA 1
ATOM 4185 C C . ALA A 1 555 ? 9.640 -6.055 19.279 1.00 95.06 555 ALA A C 1
ATOM 4187 O O . ALA A 1 555 ? 8.994 -5.840 20.302 1.00 95.06 555 ALA A O 1
ATOM 4188 N N . ALA A 1 556 ? 10.888 -5.604 19.137 1.00 95.38 556 ALA A N 1
ATOM 4189 C CA . ALA A 1 556 ? 11.581 -4.817 20.157 1.00 95.38 556 ALA A CA 1
ATOM 4190 C C . ALA A 1 556 ? 10.833 -3.514 20.477 1.00 95.38 556 ALA A C 1
ATOM 4192 O O . ALA A 1 556 ? 10.641 -3.161 21.642 1.00 95.38 556 ALA A O 1
ATOM 4193 N N . GLY A 1 557 ? 10.368 -2.825 19.437 1.00 94.69 557 GLY A N 1
ATOM 4194 C CA . GLY A 1 557 ? 9.577 -1.612 19.565 1.00 94.69 557 GLY A CA 1
ATOM 4195 C C . GLY A 1 557 ? 8.222 -1.828 20.248 1.00 94.69 557 GLY A C 1
ATOM 4196 O O . GLY A 1 557 ? 7.895 -1.121 21.201 1.00 94.69 557 GLY A O 1
ATOM 4197 N N . LEU A 1 558 ? 7.468 -2.848 19.823 1.00 95.69 558 LEU A N 1
ATOM 4198 C CA . LEU A 1 558 ? 6.196 -3.239 20.445 1.00 95.69 558 LEU A CA 1
ATOM 4199 C C . LEU A 1 558 ? 6.380 -3.635 21.916 1.00 95.69 558 LEU A C 1
ATOM 4201 O O . LEU A 1 558 ? 5.580 -3.247 22.767 1.00 95.69 558 LEU A O 1
ATOM 4205 N N . SER A 1 559 ? 7.459 -4.358 22.226 1.00 96.38 559 SER A N 1
ATOM 4206 C CA . SER A 1 559 ? 7.825 -4.721 23.595 1.00 96.38 559 SER A CA 1
ATOM 4207 C C . SER A 1 559 ? 8.061 -3.485 24.465 1.00 96.38 559 SER A C 1
ATOM 4209 O O . SER A 1 559 ? 7.453 -3.344 25.529 1.00 96.38 559 SER A O 1
ATOM 4211 N N . ALA A 1 560 ? 8.867 -2.537 23.980 1.00 95.38 560 ALA A N 1
ATOM 4212 C CA . ALA A 1 560 ? 9.124 -1.287 24.683 1.00 95.38 560 ALA A CA 1
ATOM 4213 C C . ALA A 1 560 ? 7.843 -0.474 24.916 1.00 95.38 560 ALA A C 1
ATOM 4215 O O . ALA A 1 560 ? 7.633 0.043 26.013 1.00 95.38 560 ALA A O 1
ATOM 4216 N N . MET A 1 561 ? 6.963 -0.401 23.914 1.00 94.88 561 MET A N 1
ATOM 4217 C CA . MET A 1 561 ? 5.652 0.240 24.029 1.00 94.88 561 MET A CA 1
ATOM 4218 C C . MET A 1 561 ? 4.777 -0.426 25.094 1.00 94.88 561 MET A C 1
ATOM 4220 O O . MET A 1 561 ? 4.219 0.274 25.937 1.00 94.88 561 MET A O 1
ATOM 4224 N N . ALA A 1 562 ? 4.696 -1.760 25.111 1.00 94.88 562 ALA A N 1
ATOM 4225 C CA . ALA A 1 562 ? 3.928 -2.497 26.113 1.00 94.88 562 ALA A CA 1
ATOM 4226 C C . ALA A 1 562 ? 4.410 -2.187 27.535 1.00 94.88 562 ALA A C 1
ATOM 4228 O O . ALA A 1 562 ? 3.606 -1.842 28.398 1.00 94.88 562 ALA A O 1
ATOM 4229 N N . TYR A 1 563 ? 5.725 -2.232 27.762 1.00 95.19 563 TYR A N 1
ATOM 4230 C CA . TYR A 1 563 ? 6.316 -1.908 29.058 1.00 95.19 563 TYR A CA 1
ATOM 4231 C C . TYR A 1 563 ? 6.095 -0.438 29.453 1.00 95.19 563 TYR A C 1
ATOM 4233 O O . TYR A 1 563 ? 5.738 -0.162 30.598 1.00 95.19 563 TYR A O 1
ATOM 4241 N N . LYS A 1 564 ? 6.240 0.518 28.524 1.00 93.44 564 LYS A N 1
ATOM 4242 C CA . LYS A 1 564 ? 5.961 1.939 28.805 1.00 93.44 564 LYS A CA 1
ATOM 4243 C C . LYS A 1 564 ? 4.501 2.171 29.196 1.00 93.44 564 LYS A C 1
ATOM 4245 O O . LYS A 1 564 ? 4.249 2.882 30.163 1.00 93.44 564 LYS A O 1
ATOM 4250 N N . LEU A 1 565 ? 3.561 1.552 28.482 1.00 92.75 565 LEU A N 1
ATOM 4251 C CA . LEU A 1 565 ? 2.125 1.705 28.729 1.00 92.75 565 LEU A CA 1
ATOM 4252 C C . LEU A 1 565 ? 1.633 0.964 29.984 1.00 92.75 565 LEU A C 1
ATOM 4254 O O . LEU A 1 565 ? 0.584 1.326 30.520 1.00 92.75 565 LEU A O 1
ATOM 4258 N N . ASP A 1 566 ? 2.362 -0.060 30.443 1.00 91.69 566 ASP A N 1
ATOM 4259 C CA . ASP A 1 566 ? 2.076 -0.801 31.679 1.00 91.69 566 ASP A CA 1
ATOM 4260 C C . ASP A 1 566 ? 2.296 0.050 32.935 1.00 91.69 566 ASP A C 1
ATOM 4262 O O . ASP A 1 566 ? 1.524 -0.030 33.889 1.00 91.69 566 ASP A O 1
ATOM 4266 N N . GLY A 1 567 ? 3.335 0.890 32.928 1.00 85.56 567 GLY A N 1
ATOM 4267 C CA . GLY A 1 567 ? 3.574 1.899 33.960 1.00 85.56 567 GLY A CA 1
ATOM 4268 C C . GLY A 1 567 ? 3.983 1.372 35.343 1.00 85.56 567 GLY A C 1
ATOM 4269 O O . GLY A 1 567 ? 4.221 2.182 36.241 1.00 85.56 567 GLY A O 1
ATOM 4270 N N . ARG A 1 568 ? 4.104 0.051 35.556 1.00 89.44 568 ARG A N 1
ATOM 4271 C CA . ARG A 1 568 ? 4.589 -0.504 36.833 1.00 89.44 568 ARG A CA 1
ATOM 4272 C C . ARG A 1 568 ? 6.068 -0.169 37.094 1.00 89.44 568 ARG A C 1
ATOM 4274 O O . ARG A 1 568 ? 6.837 0.031 36.147 1.00 89.44 568 ARG A O 1
ATOM 4281 N N . PRO A 1 569 ? 6.508 -0.149 38.371 1.00 89.69 569 PRO A N 1
ATOM 4282 C CA . PRO A 1 569 ? 7.914 0.065 38.716 1.00 89.69 569 PRO A CA 1
ATOM 4283 C C . PRO A 1 569 ? 8.851 -0.894 37.963 1.00 89.69 569 PRO A C 1
ATOM 4285 O O . PRO A 1 569 ? 8.559 -2.080 37.833 1.00 89.69 569 PRO A O 1
ATOM 4288 N N . GLY A 1 570 ? 9.968 -0.375 37.445 1.00 88.25 570 GLY A N 1
ATOM 4289 C CA . GLY A 1 570 ? 10.957 -1.148 36.677 1.00 88.25 570 GLY A CA 1
ATOM 4290 C C . GLY A 1 570 ? 10.620 -1.375 35.195 1.00 88.25 570 GLY A C 1
ATOM 4291 O O . GLY A 1 570 ? 11.500 -1.756 34.425 1.00 88.25 570 GLY A O 1
ATOM 4292 N N . MET A 1 571 ? 9.393 -1.084 34.738 1.00 92.12 571 MET A N 1
ATOM 4293 C CA . MET A 1 571 ? 9.038 -1.270 33.321 1.00 92.12 571 MET A CA 1
ATOM 4294 C C . MET A 1 571 ? 9.752 -0.286 32.387 1.00 92.12 571 MET A C 1
ATOM 4296 O O . MET A 1 571 ? 10.038 -0.623 31.243 1.00 92.12 571 MET A O 1
ATOM 4300 N N . ASN A 1 572 ? 10.117 0.903 32.873 1.00 90.81 572 ASN A N 1
ATOM 4301 C CA . ASN A 1 572 ? 10.917 1.852 32.095 1.00 90.81 572 ASN A CA 1
ATOM 4302 C C . ASN A 1 572 ? 12.293 1.285 31.717 1.00 90.81 572 ASN A C 1
ATOM 4304 O O . ASN A 1 572 ? 12.698 1.411 30.567 1.00 90.81 572 ASN A O 1
ATOM 4308 N N . GLU A 1 573 ? 12.971 0.622 32.655 1.00 92.50 573 GLU A N 1
ATOM 4309 C CA . GLU A 1 573 ? 14.279 0.002 32.414 1.00 92.50 573 GLU A CA 1
ATOM 4310 C C . GLU A 1 573 ? 14.164 -1.183 31.451 1.00 92.50 573 GLU A C 1
ATOM 4312 O O . GLU A 1 573 ? 14.990 -1.334 30.549 1.00 92.50 573 GLU A O 1
ATOM 4317 N N . ARG A 1 574 ? 13.105 -1.995 31.594 1.00 94.19 574 ARG A N 1
ATOM 4318 C CA . ARG A 1 574 ? 12.801 -3.080 30.650 1.00 94.19 574 ARG A CA 1
ATOM 4319 C C . ARG A 1 574 ? 12.501 -2.558 29.247 1.00 94.19 574 ARG A C 1
ATOM 4321 O O . ARG A 1 574 ? 13.001 -3.127 28.281 1.00 94.19 574 ARG A O 1
ATOM 4328 N N . ALA A 1 575 ? 11.749 -1.466 29.123 1.00 93.19 575 ALA A N 1
ATOM 4329 C CA . ALA A 1 575 ? 11.491 -0.828 27.836 1.00 93.19 575 ALA A CA 1
ATOM 4330 C C . ALA A 1 575 ? 12.792 -0.366 27.166 1.00 93.19 575 ALA A C 1
ATOM 4332 O O . ALA A 1 575 ? 13.025 -0.670 25.998 1.00 93.19 575 ALA A O 1
ATOM 4333 N N . ASP A 1 576 ? 13.671 0.302 27.914 1.00 92.25 576 ASP A N 1
ATOM 4334 C CA . ASP A 1 576 ? 14.958 0.767 27.393 1.00 92.25 576 ASP A CA 1
ATOM 4335 C C . ASP A 1 576 ? 15.870 -0.413 27.006 1.00 92.25 576 ASP A C 1
ATOM 4337 O O . ASP A 1 576 ? 16.583 -0.351 26.001 1.00 92.25 576 ASP A O 1
ATOM 4341 N N . ALA A 1 577 ? 15.826 -1.518 27.759 1.00 92.94 577 ALA A N 1
ATOM 4342 C CA . ALA A 1 577 ? 16.526 -2.754 27.418 1.00 92.94 577 ALA A CA 1
ATOM 4343 C C . ALA A 1 577 ? 15.973 -3.407 26.139 1.00 92.94 577 ALA A C 1
ATOM 4345 O O . ALA A 1 577 ? 16.762 -3.837 25.296 1.00 92.94 577 ALA A O 1
ATOM 4346 N N . ALA A 1 578 ? 14.649 -3.438 25.962 1.00 92.50 578 ALA A N 1
ATOM 4347 C CA . ALA A 1 578 ? 14.007 -3.957 24.757 1.00 92.50 578 ALA A CA 1
ATOM 4348 C C . ALA A 1 578 ? 14.376 -3.125 23.518 1.00 92.50 578 ALA A C 1
ATOM 4350 O O . ALA A 1 578 ? 14.747 -3.695 22.494 1.00 92.50 578 ALA A O 1
ATOM 4351 N N . LEU A 1 579 ? 14.393 -1.789 23.618 1.00 91.19 579 LEU A N 1
ATOM 4352 C CA . LEU A 1 579 ? 14.807 -0.914 22.511 1.00 91.19 579 LEU A CA 1
ATOM 4353 C C . LEU A 1 579 ? 16.235 -1.212 22.035 1.00 91.19 579 LEU A C 1
ATOM 4355 O O . LEU A 1 579 ? 16.492 -1.199 20.832 1.00 91.19 579 LEU A O 1
ATOM 4359 N N . ARG A 1 580 ? 17.161 -1.550 22.943 1.00 89.88 580 ARG A N 1
ATOM 4360 C CA . ARG A 1 580 ? 18.541 -1.922 22.572 1.00 89.88 580 ARG A CA 1
ATOM 4361 C C . ARG A 1 580 ? 18.616 -3.178 21.700 1.00 89.88 580 ARG A C 1
ATOM 4363 O O . ARG A 1 580 ? 19.587 -3.312 20.965 1.00 89.88 580 ARG A O 1
ATOM 4370 N N . LEU A 1 581 ? 17.617 -4.065 21.749 1.00 88.31 581 LEU A N 1
ATOM 4371 C CA . LEU A 1 581 ? 17.538 -5.237 20.867 1.00 88.31 581 LEU A CA 1
ATOM 4372 C C . LEU A 1 581 ? 17.204 -4.843 19.420 1.00 88.31 581 LEU A C 1
ATOM 4374 O O . LEU A 1 581 ? 17.707 -5.461 18.489 1.00 88.31 581 LEU A O 1
ATOM 4378 N N . GLY A 1 582 ? 16.365 -3.818 19.235 1.00 74.75 582 GLY A N 1
ATOM 4379 C CA . GLY A 1 582 ? 15.883 -3.377 17.920 1.00 74.75 582 GLY A CA 1
ATOM 4380 C C . GLY A 1 582 ? 16.741 -2.305 17.241 1.00 74.75 582 GLY A C 1
ATOM 4381 O O . GLY A 1 582 ? 16.627 -2.105 16.032 1.00 74.75 582 GLY A O 1
ATOM 4382 N N . ILE A 1 583 ? 17.610 -1.604 17.982 1.00 73.44 583 ILE A N 1
ATOM 4383 C CA . ILE A 1 583 ? 18.478 -0.551 17.431 1.00 73.44 583 ILE A CA 1
ATOM 4384 C C . ILE A 1 583 ? 19.688 -1.189 16.732 1.00 73.44 583 ILE A C 1
ATOM 4386 O O . ILE A 1 583 ? 20.813 -1.195 17.229 1.00 73.44 583 ILE A O 1
ATOM 4390 N N . ALA A 1 584 ? 19.466 -1.697 15.523 1.00 71.31 584 ALA A N 1
ATOM 4391 C CA . ALA A 1 584 ? 20.539 -1.863 14.552 1.00 71.31 584 ALA A CA 1
ATOM 4392 C C . ALA A 1 584 ? 20.808 -0.509 13.873 1.00 71.31 584 ALA A C 1
ATOM 4394 O O . ALA A 1 584 ? 19.873 0.187 13.474 1.00 71.31 584 ALA A O 1
ATOM 4395 N N . TRP A 1 585 ? 22.078 -0.133 13.678 1.00 55.31 585 TRP A N 1
ATOM 4396 C CA . TRP A 1 585 ? 22.443 1.141 13.029 1.00 55.31 585 TRP A CA 1
ATOM 4397 C C . TRP A 1 585 ? 21.870 1.305 11.610 1.00 55.31 585 TRP A C 1
ATOM 4399 O O . TRP A 1 585 ? 21.742 2.440 11.153 1.00 55.31 585 TRP A O 1
ATOM 4409 N N . ASN A 1 586 ? 21.473 0.197 10.973 1.00 64.75 586 ASN A N 1
ATOM 4410 C CA . ASN A 1 586 ? 20.940 0.134 9.612 1.00 64.75 586 ASN A CA 1
ATOM 4411 C C . ASN A 1 586 ? 19.424 -0.158 9.538 1.00 64.75 586 ASN A C 1
ATOM 4413 O O . ASN A 1 586 ? 18.914 -0.325 8.433 1.00 64.75 586 ASN A O 1
ATOM 4417 N N . SER A 1 587 ? 18.696 -0.255 10.663 1.00 77.50 587 SER A N 1
ATOM 4418 C CA . SER A 1 587 ? 17.236 -0.469 10.616 1.00 77.50 587 SER A CA 1
ATOM 4419 C C . SER A 1 587 ? 16.513 0.801 10.153 1.00 77.50 587 SER A C 1
ATOM 4421 O O . SER A 1 587 ? 16.812 1.908 10.612 1.00 77.50 587 SER A O 1
ATOM 4423 N N . SER A 1 588 ? 15.502 0.636 9.294 1.00 77.81 588 SER A N 1
ATOM 4424 C CA . SER A 1 588 ? 14.588 1.713 8.894 1.00 77.81 588 SER A CA 1
ATOM 4425 C C . SER A 1 588 ? 13.759 2.265 10.060 1.00 77.81 588 SER A C 1
ATOM 4427 O O . SER A 1 588 ? 13.246 3.375 9.960 1.00 77.81 588 SER A O 1
ATOM 4429 N N . LEU A 1 589 ? 13.650 1.526 11.172 1.00 86.81 589 LEU A N 1
ATOM 4430 C CA . LEU A 1 589 ? 12.905 1.925 12.370 1.00 86.81 589 LEU A CA 1
ATOM 4431 C C . LEU A 1 589 ? 13.730 2.729 13.372 1.00 86.81 589 LEU A C 1
ATOM 4433 O O . LEU A 1 589 ? 13.184 3.177 14.376 1.00 86.81 589 LEU A O 1
ATOM 4437 N N . LYS A 1 590 ? 15.031 2.937 13.136 1.00 85.50 590 LYS A N 1
ATOM 4438 C CA . LYS A 1 590 ? 15.927 3.577 14.112 1.00 85.50 590 LYS A CA 1
ATOM 4439 C C . LYS A 1 590 ? 15.369 4.894 14.668 1.00 85.50 590 LYS A C 1
ATOM 4441 O O . LYS A 1 590 ? 15.392 5.105 15.877 1.00 85.50 590 LYS A O 1
ATOM 4446 N N . ASN A 1 591 ? 14.860 5.769 13.801 1.00 87.81 591 ASN A N 1
ATOM 4447 C CA . ASN A 1 591 ? 14.319 7.068 14.215 1.00 87.81 591 ASN A CA 1
ATOM 4448 C C . ASN A 1 591 ? 13.007 6.946 14.999 1.00 87.81 591 ASN A C 1
ATOM 4450 O O . ASN A 1 591 ? 12.745 7.773 15.870 1.00 87.81 591 ASN A O 1
ATOM 4454 N N . ASP A 1 592 ? 12.198 5.932 14.699 1.00 90.75 592 ASP A N 1
ATOM 4455 C CA . ASP A 1 592 ? 10.938 5.682 15.395 1.00 90.75 592 ASP A CA 1
ATOM 4456 C C . ASP A 1 592 ? 11.217 5.094 16.782 1.00 90.75 592 ASP A C 1
ATOM 4458 O O . ASP A 1 592 ? 10.742 5.632 17.779 1.00 90.75 592 ASP A O 1
ATOM 4462 N N . LEU A 1 593 ? 12.100 4.092 16.874 1.00 91.38 593 LEU A N 1
ATOM 4463 C CA . LEU A 1 593 ? 12.539 3.489 18.138 1.00 91.38 593 LEU A CA 1
ATOM 4464 C C . LEU A 1 593 ? 13.148 4.519 19.103 1.00 91.38 593 LEU A C 1
ATOM 4466 O O . LEU A 1 593 ? 12.868 4.479 20.299 1.00 91.38 593 LEU A O 1
ATOM 4470 N N . LEU A 1 594 ? 13.948 5.464 18.593 1.00 89.56 594 LEU A N 1
ATOM 4471 C CA . LEU A 1 594 ? 14.526 6.547 19.400 1.00 89.56 594 LEU A CA 1
ATOM 4472 C C . LEU A 1 594 ? 13.484 7.572 19.874 1.00 89.56 594 LEU A C 1
ATOM 4474 O O . LEU A 1 594 ? 13.706 8.237 20.885 1.00 89.56 594 LEU A O 1
ATOM 4478 N N . ALA A 1 595 ? 12.365 7.719 19.162 1.00 89.88 595 ALA A N 1
ATOM 4479 C CA . ALA A 1 595 ? 11.307 8.657 19.522 1.00 89.88 595 ALA A CA 1
ATOM 4480 C C . ALA A 1 595 ? 10.342 8.092 20.580 1.00 89.88 595 ALA A C 1
ATOM 4482 O O . ALA A 1 595 ? 9.804 8.866 21.374 1.00 89.88 595 ALA A O 1
ATOM 4483 N N . LEU A 1 596 ? 10.169 6.763 20.643 1.00 91.06 596 LEU A N 1
ATOM 4484 C CA . LEU A 1 596 ? 9.200 6.102 21.529 1.00 91.06 596 LEU A CA 1
ATOM 4485 C C . LEU A 1 596 ? 9.261 6.545 23.002 1.00 91.06 596 LEU A C 1
ATOM 4487 O O . LEU A 1 596 ? 8.199 6.835 23.554 1.00 91.06 596 LEU A O 1
ATOM 4491 N N . PRO A 1 597 ? 10.433 6.650 23.670 1.00 89.12 597 PRO A N 1
ATOM 4492 C CA . PRO A 1 597 ? 10.468 7.043 25.080 1.00 89.12 597 PRO A CA 1
ATOM 4493 C C . PRO A 1 597 ? 9.850 8.418 25.345 1.00 89.12 597 PRO A C 1
ATOM 4495 O O . PRO A 1 597 ? 9.198 8.610 26.370 1.00 89.12 597 PRO A O 1
ATOM 4498 N N . ARG A 1 598 ? 10.050 9.365 24.421 1.00 89.06 598 ARG A N 1
ATOM 4499 C CA . ARG A 1 598 ? 9.479 10.711 24.498 1.00 89.06 598 ARG A CA 1
ATOM 4500 C C . ARG A 1 598 ? 7.999 10.685 24.138 1.00 89.06 598 ARG A C 1
ATOM 4502 O O . ARG A 1 598 ? 7.189 11.235 24.875 1.00 89.06 598 ARG A O 1
ATOM 4509 N N . ASP A 1 599 ? 7.654 10.036 23.029 1.00 89.31 599 ASP A N 1
ATOM 4510 C CA . ASP A 1 599 ? 6.298 10.059 22.476 1.00 89.31 599 ASP A CA 1
ATOM 4511 C C . ASP A 1 599 ? 5.285 9.334 23.398 1.00 89.31 599 ASP A C 1
ATOM 4513 O O . ASP A 1 599 ? 4.107 9.688 23.417 1.00 89.31 599 ASP A O 1
ATOM 4517 N N . LEU A 1 600 ? 5.748 8.383 24.223 1.00 89.50 600 LEU A N 1
ATOM 4518 C CA . LEU A 1 600 ? 4.938 7.647 25.207 1.00 89.50 600 LEU A CA 1
ATOM 4519 C C . LEU A 1 600 ? 4.970 8.228 26.628 1.00 89.50 600 LEU A C 1
ATOM 4521 O O . LEU A 1 600 ? 4.327 7.679 27.525 1.00 89.50 600 LEU A O 1
ATOM 4525 N N . HIS A 1 601 ? 5.717 9.305 26.873 1.00 85.06 601 HIS A N 1
ATOM 4526 C CA . HIS A 1 601 ? 5.842 9.863 28.216 1.00 85.06 601 HIS A CA 1
ATOM 4527 C C . HIS A 1 601 ? 4.471 10.278 28.781 1.00 85.06 601 HIS A C 1
ATOM 4529 O O . HIS A 1 601 ? 3.725 11.018 28.145 1.00 85.06 601 HIS A O 1
ATOM 4535 N N . GLY A 1 602 ? 4.136 9.789 29.980 1.00 81.81 602 GLY A N 1
ATOM 4536 C CA . GLY A 1 602 ? 2.874 10.101 30.662 1.00 81.81 602 GLY A CA 1
ATOM 4537 C C . GLY A 1 602 ? 1.625 9.431 30.076 1.00 81.81 602 GLY A C 1
ATOM 4538 O O . GLY A 1 602 ? 0.529 9.669 30.580 1.00 81.81 602 GLY A O 1
ATOM 4539 N N . ARG A 1 603 ? 1.761 8.589 29.042 1.00 87.56 603 ARG A N 1
ATOM 4540 C CA . ARG A 1 603 ? 0.638 7.830 28.481 1.00 87.56 603 ARG A CA 1
ATOM 4541 C C . ARG A 1 603 ? 0.387 6.554 29.280 1.00 87.56 603 ARG A C 1
ATOM 4543 O O . ARG A 1 603 ? 1.326 5.885 29.702 1.00 87.56 603 ARG A O 1
ATOM 4550 N N . SER A 1 604 ? -0.883 6.194 29.436 1.00 88.81 604 SER A N 1
ATOM 4551 C CA . SER A 1 604 ? -1.305 4.887 29.936 1.00 88.81 604 SER A CA 1
ATOM 4552 C C . SER A 1 604 ? -1.948 4.086 28.812 1.00 88.81 604 SER A C 1
ATOM 4554 O O . SER A 1 604 ? -2.506 4.648 27.872 1.00 88.81 604 SER A O 1
ATOM 4556 N N . TYR A 1 605 ? -1.909 2.758 28.919 1.00 88.38 605 TYR A N 1
ATOM 4557 C CA . TYR A 1 605 ? -2.621 1.889 27.979 1.00 88.38 605 TYR A CA 1
ATOM 4558 C C . TYR A 1 605 ? -4.114 2.215 27.875 1.00 88.38 605 TYR A C 1
ATOM 4560 O O . TYR A 1 605 ? -4.685 2.212 26.786 1.00 88.38 605 TYR A O 1
ATOM 4568 N N . ARG A 1 606 ? -4.738 2.478 29.028 1.00 88.75 606 ARG A N 1
ATOM 4569 C CA . ARG A 1 606 ? -6.167 2.730 29.171 1.00 88.75 606 ARG A CA 1
ATOM 4570 C C . ARG A 1 606 ? -6.389 3.908 30.108 1.00 88.75 606 ARG A C 1
ATOM 4572 O O . ARG A 1 606 ? -5.818 3.949 31.200 1.00 88.75 606 ARG A O 1
ATOM 4579 N N . ALA A 1 607 ? -7.268 4.816 29.709 1.00 88.56 607 ALA A N 1
ATOM 4580 C CA . ALA A 1 607 ? -7.780 5.896 30.543 1.00 88.56 607 ALA A CA 1
ATOM 4581 C C . ALA A 1 607 ? -9.310 5.919 30.451 1.00 88.56 607 ALA A C 1
ATOM 4583 O O . ALA A 1 607 ? -9.873 5.762 29.370 1.00 88.56 607 ALA A O 1
ATOM 4584 N N . ARG A 1 608 ? -9.998 6.088 31.584 1.00 89.75 608 ARG A N 1
ATOM 4585 C CA . ARG A 1 608 ? -11.460 6.234 31.631 1.00 89.75 608 ARG A CA 1
ATOM 4586 C C . ARG A 1 608 ? -11.805 7.583 32.240 1.00 89.75 608 ARG A C 1
ATOM 4588 O O . ARG A 1 608 ? -11.237 7.951 33.265 1.00 89.75 608 ARG A O 1
ATOM 4595 N N . ARG A 1 609 ? -12.760 8.278 31.632 1.00 90.31 609 ARG A N 1
ATOM 4596 C CA . ARG A 1 609 ? -13.384 9.486 32.173 1.00 90.31 609 ARG A CA 1
ATOM 4597 C C . ARG A 1 609 ? -14.898 9.421 32.007 1.00 90.31 609 ARG A C 1
ATOM 4599 O O . ARG A 1 609 ? -15.396 8.688 31.157 1.00 90.31 609 ARG A O 1
ATOM 4606 N N . THR A 1 610 ? -15.604 10.212 32.798 1.00 91.12 610 THR A N 1
ATOM 4607 C CA . THR A 1 610 ? -17.054 10.387 32.699 1.00 91.12 610 THR A CA 1
ATOM 4608 C C . THR A 1 610 ? -17.318 11.841 32.335 1.00 91.12 610 THR A C 1
ATOM 4610 O O . THR A 1 610 ? -16.819 12.746 33.003 1.00 91.12 610 THR A O 1
ATOM 4613 N N . GLU A 1 611 ? -18.043 12.057 31.242 1.00 89.31 611 GLU A N 1
ATOM 4614 C CA . GLU A 1 611 ? -18.465 13.387 30.802 1.00 89.31 611 GLU A CA 1
ATOM 4615 C C . GLU A 1 611 ? -19.566 13.938 31.719 1.00 89.31 611 GLU A C 1
ATOM 4617 O O . GLU A 1 611 ? -20.193 13.202 32.484 1.00 89.31 611 GLU A O 1
ATOM 4622 N N . ALA A 1 612 ? -19.814 15.247 31.636 1.00 88.38 612 ALA A N 1
ATOM 4623 C CA . ALA A 1 612 ? -20.807 15.911 32.477 1.00 88.38 612 ALA A CA 1
ATOM 4624 C C . ALA A 1 612 ? -22.209 15.286 32.334 1.00 88.38 612 ALA A C 1
ATOM 4626 O O . ALA A 1 612 ? -22.708 15.084 31.224 1.00 88.38 612 ALA A O 1
ATOM 4627 N N . GLU A 1 613 ? -22.854 15.023 33.472 1.00 92.94 613 GLU A N 1
ATOM 4628 C CA . GLU A 1 613 ? -24.229 14.526 33.528 1.00 92.94 613 GLU A CA 1
ATOM 4629 C C . GLU A 1 613 ? -25.215 15.616 33.090 1.00 92.94 613 GLU A C 1
ATOM 4631 O O . GLU A 1 613 ? -25.099 16.781 33.478 1.00 92.94 613 GLU A O 1
ATOM 4636 N N . GLN A 1 614 ? -26.212 15.224 32.302 1.00 95.38 614 GLN A N 1
ATOM 4637 C CA . GLN A 1 614 ? -27.337 16.064 31.911 1.00 95.38 614 GLN A CA 1
ATOM 4638 C C . GLN A 1 614 ? -28.638 15.476 32.428 1.00 95.38 614 GLN A C 1
ATOM 4640 O O . GLN A 1 614 ? -28.820 14.260 32.437 1.00 95.38 614 GLN A O 1
ATOM 4645 N N . LYS A 1 615 ? -29.546 16.347 32.864 1.00 95.12 615 LYS A N 1
ATOM 4646 C CA . LYS A 1 615 ? -30.863 15.963 33.381 1.00 95.12 615 LYS A CA 1
ATOM 4647 C C . LYS A 1 615 ? -31.928 16.200 32.319 1.00 95.12 615 LYS A C 1
ATOM 4649 O O . LYS A 1 615 ? -31.828 17.159 31.554 1.00 95.12 615 LYS A O 1
ATOM 4654 N N . SER A 1 616 ? -32.949 15.350 32.286 1.00 94.12 616 SER A N 1
ATOM 4655 C CA . SER A 1 616 ? -34.141 15.612 31.481 1.00 94.12 616 SER A CA 1
ATOM 4656 C C . SER A 1 616 ? -34.886 16.858 31.987 1.00 94.12 616 SER A C 1
ATOM 4658 O O . SER A 1 616 ? -34.705 17.254 33.143 1.00 94.12 616 SER A O 1
ATOM 4660 N N . PRO A 1 617 ? -35.745 17.482 31.160 1.00 91.69 617 PRO A N 1
ATOM 4661 C CA . PRO A 1 617 ? -36.517 18.663 31.562 1.00 91.69 617 PRO A CA 1
ATOM 4662 C C . PRO A 1 617 ? -37.393 18.448 32.806 1.00 91.69 617 PRO A C 1
ATOM 4664 O O . PRO A 1 617 ? -37.525 19.348 33.632 1.00 91.69 617 PRO A O 1
ATOM 4667 N N . ASP A 1 618 ? -37.944 17.244 32.970 1.00 88.94 618 ASP A N 1
ATOM 4668 C CA . ASP A 1 618 ? -38.720 16.822 34.145 1.00 88.94 618 ASP A CA 1
ATOM 4669 C C . ASP A 1 618 ? -37.847 16.341 35.323 1.00 88.94 618 ASP A C 1
ATOM 4671 O O . ASP A 1 618 ? -38.366 15.985 36.376 1.00 88.94 618 ASP A O 1
ATOM 4675 N N . GLN A 1 619 ? -36.521 16.343 35.150 1.00 89.94 619 GLN A N 1
ATOM 4676 C CA . GLN A 1 619 ? -35.488 15.929 36.105 1.00 89.94 619 GLN A CA 1
ATOM 4677 C C . GLN A 1 619 ? -35.533 14.461 36.559 1.00 89.94 619 GLN A C 1
ATOM 4679 O O . GLN A 1 619 ? -34.778 14.083 37.459 1.00 89.94 619 GLN A O 1
ATOM 4684 N N . ASN A 1 620 ? -36.356 13.619 35.930 1.00 92.19 620 ASN A N 1
ATOM 4685 C CA . ASN A 1 620 ? -36.488 12.207 36.296 1.00 92.19 620 ASN A CA 1
ATOM 4686 C C . ASN A 1 620 ? -35.409 11.318 35.667 1.00 92.19 620 ASN A C 1
ATOM 4688 O O . ASN A 1 620 ? -35.066 10.271 36.220 1.00 92.19 620 ASN A O 1
ATOM 4692 N N . LEU A 1 621 ? -34.856 11.732 34.526 1.00 94.81 621 LEU A N 1
ATOM 4693 C CA . LEU A 1 621 ? -33.818 11.006 33.806 1.00 94.81 621 LEU A CA 1
ATOM 4694 C C . LEU A 1 621 ? -32.492 11.756 33.858 1.00 94.81 621 LEU A C 1
ATOM 4696 O O . LEU A 1 621 ? -32.433 12.987 33.910 1.00 94.81 621 LEU A O 1
ATOM 4700 N N . ARG A 1 622 ? -31.407 10.986 33.821 1.00 95.81 622 ARG A N 1
ATOM 4701 C CA . ARG A 1 622 ? -30.036 11.503 33.798 1.00 95.81 622 ARG A CA 1
ATOM 4702 C C . ARG A 1 622 ? -29.250 10.780 32.725 1.00 95.81 622 ARG A C 1
ATOM 4704 O O . ARG A 1 622 ? -29.324 9.558 32.670 1.00 95.81 622 ARG A O 1
ATOM 4711 N N . ALA A 1 623 ? -28.514 11.510 31.898 1.00 96.38 623 ALA A N 1
ATOM 4712 C CA . ALA A 1 623 ? -27.710 10.952 30.821 1.00 96.38 623 ALA A CA 1
ATOM 4713 C C . ALA A 1 623 ? -26.273 11.474 30.860 1.00 96.38 623 ALA A C 1
ATOM 4715 O O . ALA A 1 623 ? -26.045 12.660 31.095 1.00 96.38 623 ALA A O 1
ATOM 4716 N N . TRP A 1 624 ? -25.305 10.599 30.601 1.00 96.19 624 TRP A N 1
ATOM 4717 C CA . TRP A 1 624 ? -23.886 10.949 30.508 1.00 96.19 624 TRP A CA 1
ATOM 4718 C C . TRP A 1 624 ? -23.152 9.995 29.565 1.00 96.19 624 TRP A C 1
ATOM 4720 O O . TRP A 1 624 ? -23.651 8.914 29.244 1.00 96.19 624 TRP A O 1
ATOM 4730 N N . PHE A 1 625 ? -21.948 10.383 29.144 1.00 94.31 625 PHE A N 1
ATOM 4731 C CA . PHE A 1 625 ? -21.033 9.482 28.449 1.00 94.31 625 PHE A CA 1
ATOM 4732 C C . PHE A 1 625 ? -19.944 8.989 29.393 1.00 94.31 625 PHE A C 1
ATOM 4734 O O . PHE A 1 625 ? -19.252 9.790 30.019 1.00 94.31 625 PHE A O 1
ATOM 4741 N N . ASP A 1 626 ? -19.747 7.676 29.443 1.00 92.75 626 ASP A N 1
ATOM 4742 C CA . ASP A 1 626 ? -18.490 7.109 29.919 1.00 92.75 626 ASP A CA 1
ATOM 4743 C C . ASP A 1 626 ? -17.557 6.939 28.723 1.00 92.75 626 ASP A C 1
ATOM 4745 O O . ASP A 1 626 ? -17.871 6.216 27.778 1.00 92.75 626 ASP A O 1
ATOM 4749 N N . VAL A 1 627 ? -16.409 7.611 28.762 1.00 89.06 627 VAL A N 1
ATOM 4750 C CA . VAL A 1 627 ? -15.427 7.624 27.679 1.00 89.06 627 VAL A CA 1
ATOM 4751 C C . VAL A 1 627 ? -14.202 6.835 28.112 1.00 89.06 627 VAL A C 1
ATOM 4753 O O . VAL A 1 627 ? -13.556 7.150 29.113 1.00 89.06 627 VAL A O 1
ATOM 4756 N N . THR A 1 628 ? -13.870 5.797 27.353 1.00 88.88 628 THR A N 1
ATOM 4757 C CA . THR A 1 628 ? -12.642 5.022 27.527 1.00 88.88 628 THR A CA 1
ATOM 4758 C C . THR A 1 628 ? -11.719 5.251 26.339 1.00 88.88 628 THR A C 1
ATOM 4760 O O . THR A 1 628 ? -12.107 5.025 25.195 1.00 88.88 628 THR A O 1
ATOM 4763 N N . GLU A 1 629 ? -10.492 5.676 26.613 1.00 86.62 629 GLU A N 1
ATOM 4764 C CA . GLU A 1 629 ? -9.433 5.866 25.626 1.00 86.62 629 GLU A CA 1
ATOM 4765 C C . GLU A 1 629 ? -8.383 4.764 25.769 1.00 86.62 629 GLU A C 1
ATOM 4767 O O . GLU A 1 629 ? -7.997 4.399 26.884 1.00 86.62 629 GLU A O 1
ATOM 4772 N N . TYR A 1 630 ? -7.936 4.244 24.629 1.00 86.56 630 TYR A N 1
ATOM 4773 C CA . TYR A 1 630 ? -6.902 3.224 24.512 1.00 86.56 630 TYR A CA 1
ATOM 4774 C C . TYR A 1 630 ? -5.752 3.754 23.657 1.00 86.56 630 TYR A C 1
ATOM 4776 O O . TYR A 1 630 ? -5.983 4.290 22.571 1.00 86.56 630 TYR A O 1
ATOM 4784 N N . GLU A 1 631 ? -4.520 3.578 24.122 1.00 88.12 631 GLU A N 1
ATOM 4785 C CA . GLU A 1 631 ? -3.308 3.867 23.349 1.00 88.12 631 GLU A CA 1
ATOM 4786 C C . GLU A 1 631 ? -2.858 2.586 22.651 1.00 88.12 631 GLU A C 1
ATOM 4788 O O . GLU A 1 631 ? -2.184 1.762 23.256 1.00 88.12 631 GLU A O 1
ATOM 4793 N N . VAL A 1 632 ? -3.252 2.404 21.390 1.00 85.38 632 VAL A N 1
ATOM 4794 C CA . VAL A 1 632 ? -3.028 1.177 20.621 1.00 85.38 632 VAL A CA 1
ATOM 4795 C C . VAL A 1 632 ? -1.725 1.281 19.818 1.00 85.38 632 VAL A C 1
ATOM 4797 O O . VAL A 1 632 ? -1.556 2.224 19.044 1.00 85.38 632 VAL A O 1
ATOM 4800 N N . PRO A 1 633 ? -0.783 0.338 19.957 1.00 88.06 633 PRO A N 1
ATOM 4801 C CA . PRO A 1 633 ? 0.433 0.273 19.163 1.00 88.06 633 PRO A CA 1
ATOM 4802 C C . PRO A 1 633 ? 0.137 0.163 17.665 1.00 88.06 633 PRO A C 1
ATOM 4804 O O . PRO A 1 633 ? -0.801 -0.491 17.232 1.00 88.06 633 PRO A O 1
ATOM 4807 N N . VAL A 1 634 ? 0.979 0.769 16.842 1.00 85.94 634 VAL A N 1
ATOM 4808 C CA . VAL A 1 634 ? 0.952 0.660 15.384 1.00 85.94 634 VAL A CA 1
ATOM 4809 C C . VAL A 1 634 ? 2.330 0.206 14.944 1.00 85.94 634 VAL A C 1
ATOM 4811 O O . VAL A 1 634 ? 3.321 0.825 15.313 1.00 85.94 634 VAL A O 1
ATOM 4814 N N . ALA A 1 635 ? 2.383 -0.862 14.154 1.00 88.88 635 ALA A N 1
ATOM 4815 C CA . ALA A 1 635 ? 3.579 -1.345 13.474 1.00 88.88 635 ALA A CA 1
ATOM 4816 C C . ALA A 1 635 ? 3.184 -1.657 12.034 1.00 88.88 635 ALA A C 1
ATOM 4818 O O . ALA A 1 635 ? 2.266 -2.457 11.846 1.00 88.88 635 ALA A O 1
ATOM 4819 N N . ALA A 1 636 ? 3.817 -1.019 11.048 1.00 85.31 636 ALA A N 1
ATOM 4820 C CA . ALA A 1 636 ? 3.481 -1.138 9.631 1.00 85.31 636 ALA A CA 1
ATOM 4821 C C . ALA A 1 636 ? 4.713 -0.972 8.733 1.00 85.31 636 ALA A C 1
ATOM 4823 O O . ALA A 1 636 ? 5.659 -0.276 9.085 1.00 85.31 636 ALA A O 1
ATOM 4824 N N . LEU A 1 637 ? 4.654 -1.535 7.524 1.00 81.12 637 LEU A N 1
ATOM 4825 C CA . LEU A 1 637 ? 5.722 -1.402 6.517 1.00 81.12 637 LEU A CA 1
ATOM 4826 C C . LEU A 1 637 ? 5.636 -0.105 5.694 1.00 81.12 637 LEU A C 1
ATOM 4828 O O . LEU A 1 637 ? 6.521 0.197 4.895 1.00 81.12 637 LEU A O 1
ATOM 4832 N N . CYS A 1 638 ? 4.561 0.665 5.858 1.00 78.12 638 CYS A N 1
ATOM 4833 C CA . CYS A 1 638 ? 4.386 1.981 5.249 1.00 78.12 638 CYS A CA 1
ATOM 4834 C C . CYS A 1 638 ? 4.030 2.997 6.336 1.00 78.12 638 CYS A C 1
ATOM 4836 O O . CYS A 1 638 ? 3.274 2.631 7.241 1.00 78.12 638 CYS A O 1
ATOM 4838 N N . PRO A 1 639 ? 4.528 4.249 6.261 1.00 78.25 639 PRO A N 1
ATOM 4839 C CA . PRO A 1 639 ? 4.279 5.233 7.303 1.00 78.25 639 PRO A CA 1
ATOM 4840 C C . PRO A 1 639 ? 2.781 5.420 7.554 1.00 78.25 639 PRO A C 1
ATOM 4842 O O . PRO A 1 639 ? 2.020 5.714 6.632 1.00 78.25 639 PRO A O 1
ATOM 4845 N N . GLN A 1 640 ? 2.374 5.229 8.803 1.00 74.44 640 GLN A N 1
ATOM 4846 C CA . GLN A 1 640 ? 1.030 5.466 9.305 1.00 74.44 640 GLN A CA 1
ATOM 4847 C C . GLN A 1 640 ? 1.006 6.767 10.093 1.00 74.44 640 GLN A C 1
ATOM 4849 O O . GLN A 1 640 ? 1.999 7.163 10.704 1.00 74.44 640 GLN A O 1
ATOM 4854 N N . THR A 1 641 ? -0.143 7.429 10.100 1.00 74.19 641 THR A N 1
ATOM 4855 C CA . THR A 1 641 ? -0.359 8.580 10.972 1.00 74.19 641 THR A CA 1
ATOM 4856 C C . THR A 1 641 ? -0.470 8.107 12.420 1.00 74.19 641 THR A C 1
ATOM 4858 O O . THR A 1 641 ? -1.348 7.315 12.757 1.00 74.19 641 THR A O 1
ATOM 4861 N N . THR A 1 642 ? 0.418 8.604 13.276 1.00 80.94 642 THR A N 1
ATOM 4862 C CA . THR A 1 642 ? 0.438 8.364 14.724 1.00 80.94 642 THR A CA 1
ATOM 4863 C C . THR A 1 642 ? 0.520 9.687 15.477 1.00 80.94 642 THR A C 1
ATOM 4865 O O . THR A 1 642 ? 0.755 10.734 14.875 1.00 80.94 642 THR A O 1
ATOM 4868 N N . LEU A 1 643 ? 0.382 9.635 16.802 1.00 78.19 643 LEU A N 1
ATOM 4869 C CA . LEU A 1 643 ? 0.476 10.811 17.662 1.00 78.19 643 LEU A CA 1
ATOM 4870 C C . LEU A 1 643 ? 1.819 10.926 18.371 1.00 78.19 643 LEU A C 1
ATOM 4872 O O . LEU A 1 643 ? 2.209 9.990 19.068 1.00 78.19 643 LEU A O 1
ATOM 4876 N N . ASP A 1 644 ? 2.455 12.095 18.296 1.00 82.69 644 ASP A N 1
ATOM 4877 C CA . ASP A 1 644 ? 3.615 12.429 19.132 1.00 82.69 644 ASP A CA 1
ATOM 4878 C C . ASP A 1 644 ? 3.217 12.895 20.551 1.00 82.69 644 ASP A C 1
ATOM 4880 O O . ASP A 1 644 ? 2.035 12.972 20.903 1.00 82.69 644 ASP A O 1
ATOM 4884 N N . SER A 1 645 ? 4.202 13.206 21.398 1.00 83.31 645 SER A N 1
ATOM 4885 C CA . SER A 1 645 ? 3.972 13.677 22.775 1.00 83.31 645 SER A CA 1
ATOM 4886 C C . SER A 1 645 ? 3.155 14.973 22.877 1.00 83.31 645 SER A C 1
ATOM 4888 O O . SER A 1 645 ? 2.597 15.257 23.932 1.00 83.31 645 SER A O 1
ATOM 4890 N N . GLU A 1 646 ? 3.066 15.758 21.802 1.00 82.69 646 GLU A N 1
ATOM 4891 C CA . GLU A 1 646 ? 2.312 17.014 21.734 1.00 82.69 646 GLU A CA 1
ATOM 4892 C C . GLU A 1 646 ? 0.920 16.827 21.100 1.00 82.69 646 GLU A C 1
ATOM 4894 O O . GLU A 1 646 ? 0.230 17.805 20.813 1.00 82.69 646 GLU A O 1
ATOM 4899 N N . ASN A 1 647 ? 0.482 15.577 20.892 1.00 75.12 647 ASN A N 1
ATOM 4900 C CA . ASN A 1 647 ? -0.731 15.212 20.153 1.00 75.12 647 ASN A CA 1
ATOM 4901 C C . ASN A 1 647 ? -0.755 15.740 18.703 1.00 75.12 647 ASN A C 1
ATOM 4903 O O . ASN A 1 647 ? -1.836 15.979 18.154 1.00 75.12 647 ASN A O 1
ATOM 4907 N N . LYS A 1 648 ? 0.411 15.896 18.067 1.00 77.12 648 LYS A N 1
ATOM 4908 C CA . LYS A 1 648 ? 0.517 16.221 16.642 1.00 77.12 648 LYS A CA 1
ATOM 4909 C C . LYS A 1 648 ? 0.590 14.950 15.805 1.00 77.12 648 LYS A C 1
ATOM 4911 O O . LYS A 1 648 ? 1.191 13.950 16.202 1.00 77.12 648 LYS A O 1
ATOM 4916 N N . ASP A 1 649 ? -0.025 15.018 14.629 1.00 75.12 649 ASP A N 1
ATOM 4917 C CA . ASP A 1 649 ? 0.004 13.940 13.649 1.00 75.12 649 ASP A CA 1
ATOM 4918 C C . ASP A 1 649 ? 1.403 13.852 13.020 1.00 75.12 649 ASP A C 1
ATOM 4920 O O . ASP A 1 649 ? 1.895 14.803 12.408 1.00 75.12 649 ASP A O 1
ATOM 4924 N N . VAL A 1 650 ? 2.039 12.691 13.157 1.00 78.38 650 VAL A N 1
ATOM 4925 C CA . VAL A 1 650 ? 3.349 12.378 12.577 1.00 78.38 650 VAL A CA 1
ATOM 4926 C C . VAL A 1 650 ? 3.267 11.072 11.794 1.00 78.38 650 VAL A C 1
ATOM 4928 O O . VAL A 1 650 ? 2.524 10.166 12.162 1.00 78.38 650 VAL A O 1
ATOM 4931 N N . LEU A 1 651 ? 4.017 10.966 10.696 1.00 81.69 651 LEU A N 1
ATOM 4932 C CA . LEU A 1 651 ? 4.098 9.734 9.912 1.00 81.69 651 LEU A CA 1
ATOM 4933 C C . LEU A 1 651 ? 5.207 8.838 10.471 1.00 81.69 651 LEU A C 1
ATOM 4935 O O . LEU A 1 651 ? 6.369 9.242 10.496 1.00 81.69 651 LEU A O 1
ATOM 4939 N N . ARG A 1 652 ? 4.841 7.632 10.909 1.00 82.31 652 ARG A N 1
ATOM 4940 C CA . ARG A 1 652 ? 5.733 6.655 11.551 1.00 82.31 652 ARG A CA 1
ATOM 4941 C C . ARG A 1 652 ? 5.482 5.251 11.018 1.00 82.31 652 ARG A C 1
ATOM 4943 O O . ARG A 1 652 ? 4.348 4.900 10.709 1.00 82.31 652 ARG A O 1
ATOM 4950 N N . LEU A 1 653 ? 6.519 4.429 10.937 1.00 85.88 653 LEU A N 1
ATOM 4951 C CA . LEU A 1 653 ? 6.377 2.985 10.717 1.00 85.88 653 LEU A CA 1
ATOM 4952 C C . LEU A 1 653 ? 6.009 2.267 12.024 1.00 85.88 653 LEU A C 1
ATOM 4954 O O . LEU A 1 653 ? 5.342 1.232 11.998 1.00 85.88 653 LEU A O 1
ATOM 4958 N N . LEU A 1 654 ? 6.418 2.837 13.162 1.00 89.94 654 LEU A N 1
ATOM 4959 C CA . LEU A 1 654 ? 6.134 2.324 14.496 1.00 89.94 654 LEU A CA 1
ATOM 4960 C C . LEU A 1 654 ? 5.744 3.456 15.468 1.00 89.94 654 LEU A C 1
ATOM 4962 O O . LEU A 1 654 ? 6.434 4.469 15.553 1.00 89.94 654 LEU A O 1
ATOM 4966 N N . GLY A 1 655 ? 4.664 3.277 16.232 1.00 90.12 655 GLY A N 1
ATOM 4967 C CA . GLY A 1 655 ? 4.203 4.253 17.226 1.00 90.12 655 GLY A CA 1
ATOM 4968 C C . GLY A 1 655 ? 2.936 3.809 17.958 1.00 90.12 655 GLY A C 1
ATOM 4969 O O . GLY A 1 655 ? 2.642 2.619 18.017 1.00 90.12 655 GLY A O 1
ATOM 4970 N N . CYS A 1 656 ? 2.164 4.760 18.488 1.00 86.31 656 CYS A N 1
ATOM 4971 C CA . CYS A 1 656 ? 0.844 4.514 19.077 1.00 86.31 656 CYS A CA 1
ATOM 4972 C C . CYS A 1 656 ? -0.212 5.442 18.465 1.00 86.31 656 CYS A C 1
ATOM 4974 O O . CYS A 1 656 ? 0.053 6.609 18.159 1.00 86.31 656 CYS A O 1
ATOM 4976 N N . THR A 1 657 ? -1.422 4.915 18.308 1.00 82.12 657 THR A N 1
ATOM 4977 C CA . THR A 1 657 ? -2.623 5.656 17.931 1.00 82.12 657 THR A CA 1
ATOM 4978 C C . THR A 1 657 ? -3.648 5.595 19.055 1.00 82.12 657 THR A C 1
ATOM 4980 O O . THR A 1 657 ? -3.723 4.605 19.782 1.00 82.12 657 THR A O 1
ATOM 4983 N N . ARG A 1 658 ? -4.453 6.647 19.204 1.00 81.12 658 ARG A N 1
ATOM 4984 C CA . ARG A 1 658 ? -5.494 6.703 20.230 1.00 81.12 658 ARG A CA 1
ATOM 4985 C C . ARG A 1 658 ? -6.823 6.244 19.649 1.00 81.12 658 ARG A C 1
ATOM 4987 O O . ARG A 1 658 ? -7.244 6.736 18.606 1.00 81.12 658 ARG A O 1
ATOM 4994 N N . VAL A 1 659 ? -7.500 5.344 20.353 1.00 80.75 659 VAL A N 1
ATOM 4995 C CA . VAL A 1 659 ? -8.860 4.899 20.027 1.00 80.75 659 VAL A CA 1
ATOM 4996 C C . VAL A 1 659 ? -9.790 5.216 21.192 1.00 80.75 659 VAL A C 1
ATOM 4998 O O . VAL A 1 659 ? -9.424 5.019 22.349 1.00 80.75 659 VAL A O 1
ATOM 5001 N N . THR A 1 660 ? -11.001 5.684 20.892 1.00 82.69 660 THR A N 1
ATOM 5002 C CA . THR A 1 660 ? -11.987 6.107 21.895 1.00 82.69 660 THR A CA 1
ATOM 5003 C C . THR A 1 660 ? -13.266 5.282 21.800 1.00 82.69 660 THR A C 1
ATOM 5005 O O . THR A 1 660 ? -13.748 4.980 20.710 1.00 82.69 660 THR A O 1
ATOM 5008 N N . VAL A 1 661 ? -13.835 4.954 22.960 1.00 85.69 661 VAL A N 1
ATOM 5009 C CA . VAL A 1 661 ? -15.150 4.326 23.116 1.00 85.69 661 VAL A CA 1
ATOM 5010 C C . VAL A 1 661 ? -15.989 5.176 24.052 1.00 85.69 661 VAL A C 1
ATOM 5012 O O . VAL A 1 661 ? -15.615 5.343 25.210 1.00 85.69 661 VAL A O 1
ATOM 5015 N N . SER A 1 662 ? -17.127 5.658 23.571 1.00 89.44 662 SER A N 1
ATOM 5016 C CA . SER A 1 662 ? -18.092 6.428 24.351 1.00 89.44 662 SER A CA 1
ATOM 5017 C C . SER A 1 662 ? -19.372 5.625 24.562 1.00 89.44 662 SER A C 1
ATOM 5019 O O . SER A 1 662 ? -20.010 5.201 23.600 1.00 89.44 662 SER A O 1
ATOM 5021 N N . GLU A 1 663 ? -19.778 5.426 25.813 1.00 92.62 663 GLU A N 1
ATOM 5022 C CA . GLU A 1 663 ? -21.011 4.722 26.182 1.00 92.62 663 GLU A CA 1
ATOM 5023 C C . GLU A 1 663 ? -22.037 5.710 26.745 1.00 92.62 663 GLU A C 1
ATOM 5025 O O . GLU A 1 663 ? -21.811 6.306 27.800 1.00 92.62 663 GLU A O 1
ATOM 5030 N N . LEU A 1 664 ? -23.159 5.892 26.039 1.00 94.69 664 LEU A N 1
ATOM 5031 C CA . LEU A 1 664 ? -24.273 6.729 26.485 1.00 94.69 664 LEU A CA 1
ATOM 5032 C C . LEU A 1 664 ? -25.065 5.980 27.552 1.00 94.69 664 LEU A C 1
ATOM 5034 O O . LEU A 1 664 ? -25.835 5.072 27.232 1.00 94.69 664 LEU A O 1
ATOM 5038 N N . ASN A 1 665 ? -24.889 6.382 28.801 1.00 95.69 665 ASN A N 1
ATOM 5039 C CA . ASN A 1 665 ? -25.621 5.857 29.940 1.00 95.69 665 ASN A CA 1
ATOM 5040 C C . ASN A 1 665 ? -26.841 6.730 30.222 1.00 95.69 665 ASN A C 1
ATOM 5042 O O . ASN A 1 665 ? -26.740 7.955 30.189 1.00 95.69 665 ASN A O 1
ATOM 5046 N N . VAL A 1 666 ? -27.973 6.099 30.534 1.00 96.19 666 VAL A N 1
ATOM 5047 C CA . VAL A 1 666 ? -29.199 6.770 30.975 1.00 96.19 666 VAL A CA 1
ATOM 5048 C C . VAL A 1 666 ? -29.722 6.102 32.238 1.00 96.19 666 VAL A C 1
ATOM 5050 O O . VAL A 1 666 ? -30.021 4.910 32.237 1.00 96.19 666 VAL A O 1
ATOM 5053 N N . ALA A 1 667 ? -29.839 6.873 33.315 1.00 95.06 667 ALA A N 1
ATOM 5054 C CA . ALA A 1 667 ? -30.427 6.460 34.584 1.00 95.06 667 ALA A CA 1
ATOM 5055 C C . ALA A 1 667 ? -31.853 7.003 34.745 1.00 95.06 667 ALA A C 1
ATOM 5057 O O . ALA A 1 667 ? -32.195 8.043 34.183 1.00 95.06 667 ALA A O 1
ATOM 5058 N N . GLY A 1 668 ? -32.658 6.312 35.558 1.00 90.06 668 GLY A N 1
ATOM 5059 C CA . GLY A 1 668 ? -34.062 6.662 35.820 1.00 90.06 668 GLY A CA 1
ATOM 5060 C C . GLY A 1 668 ? -35.076 5.927 34.935 1.00 90.06 668 GLY A C 1
ATOM 5061 O O . GLY A 1 668 ? -36.274 6.156 35.062 1.00 90.06 668 GLY A O 1
ATOM 5062 N N . LEU A 1 669 ? -34.621 5.015 34.066 1.00 88.94 669 LEU A N 1
ATOM 5063 C CA . LEU A 1 669 ? -35.503 4.127 33.304 1.00 88.94 669 LEU A CA 1
ATOM 5064 C C . LEU A 1 669 ? -36.080 3.020 34.215 1.00 88.94 669 LEU A C 1
ATOM 5066 O O . LEU A 1 669 ? -35.451 2.671 35.217 1.00 88.94 669 LEU A O 1
ATOM 5070 N N . PRO A 1 670 ? -37.226 2.395 33.865 1.00 84.88 670 PRO A N 1
ATOM 5071 C CA . PRO A 1 670 ? -37.849 1.343 34.683 1.00 84.88 670 PRO A CA 1
ATOM 5072 C C . PRO A 1 670 ? -36.929 0.159 35.014 1.00 84.88 670 PRO A C 1
ATOM 5074 O O . PRO A 1 670 ? -37.069 -0.471 36.056 1.00 84.88 670 PRO A O 1
ATOM 5077 N N . ALA A 1 671 ? -35.973 -0.133 34.134 1.00 83.25 671 ALA A N 1
ATOM 5078 C CA . ALA A 1 671 ? -34.986 -1.197 34.298 1.00 83.25 671 ALA A CA 1
ATOM 5079 C C . ALA A 1 671 ? -33.639 -0.700 34.872 1.00 83.25 671 ALA A C 1
ATOM 5081 O O . ALA A 1 671 ? -32.631 -1.395 34.770 1.00 83.25 671 ALA A O 1
ATOM 5082 N N . GLY A 1 672 ? -33.611 0.489 35.483 1.00 90.62 672 GLY A N 1
ATOM 5083 C CA . GLY A 1 672 ? -32.421 1.089 36.085 1.00 90.62 672 GLY A CA 1
ATOM 5084 C C . GLY A 1 672 ? -31.557 1.860 35.086 1.00 90.62 672 GLY A C 1
ATOM 5085 O O . GLY A 1 672 ? -32.058 2.429 34.118 1.00 90.62 672 GLY A O 1
ATOM 5086 N N . THR A 1 673 ? -30.249 1.921 35.345 1.00 92.50 673 THR A N 1
ATOM 5087 C CA . THR A 1 673 ? -29.288 2.545 34.424 1.00 92.50 673 THR A CA 1
ATOM 5088 C C . THR A 1 673 ? -29.034 1.635 33.228 1.00 92.50 673 THR A C 1
ATOM 5090 O O . THR A 1 673 ? -28.676 0.472 33.407 1.00 92.50 673 THR A O 1
ATOM 5093 N N . GLN A 1 674 ? -29.176 2.163 32.013 1.00 93.06 674 GLN A N 1
ATOM 5094 C CA . GLN A 1 674 ? -28.927 1.429 30.773 1.00 93.06 674 GLN A CA 1
ATOM 5095 C C . GLN A 1 674 ? -27.922 2.147 29.878 1.00 93.06 674 GLN A C 1
ATOM 5097 O O . GLN A 1 674 ? -27.920 3.373 29.795 1.00 93.06 674 GLN A O 1
ATOM 5102 N N . VAL A 1 675 ? -27.115 1.370 29.154 1.00 92.75 675 VAL A N 1
ATOM 5103 C CA . VAL A 1 675 ? -26.310 1.884 28.042 1.00 92.75 675 VAL A CA 1
ATOM 5104 C C . VAL A 1 675 ? -27.166 1.847 26.782 1.00 92.75 675 VAL A C 1
ATOM 5106 O O . VAL A 1 675 ? -27.466 0.766 26.279 1.00 92.75 675 VAL A O 1
ATOM 5109 N N . LEU A 1 676 ? -27.556 3.014 26.272 1.00 91.81 676 LEU A N 1
ATOM 5110 C CA . LEU A 1 676 ? -28.406 3.110 25.083 1.00 91.81 676 LEU A CA 1
ATOM 5111 C C . LEU A 1 676 ? -27.606 3.013 23.783 1.00 91.81 676 LEU A C 1
ATOM 5113 O O . LEU A 1 676 ? -28.075 2.420 22.817 1.00 91.81 676 LEU A O 1
ATOM 5117 N N . VAL A 1 677 ? -26.402 3.593 23.748 1.00 89.69 677 VAL A N 1
ATOM 5118 C CA . VAL A 1 677 ? -25.533 3.608 22.561 1.00 89.69 677 VAL A CA 1
ATOM 5119 C C . VAL A 1 677 ? -24.078 3.453 22.964 1.00 89.69 677 VAL A C 1
ATOM 5121 O O . VAL A 1 677 ? -23.630 4.037 23.948 1.00 89.69 677 VAL A O 1
ATOM 5124 N N . LYS A 1 678 ? -23.327 2.704 22.155 1.00 86.88 678 LYS A N 1
ATOM 5125 C CA . LYS A 1 678 ? -21.864 2.662 22.193 1.00 86.88 678 LYS A CA 1
ATOM 5126 C C . LYS A 1 678 ? -21.338 3.267 20.897 1.00 86.88 678 LYS A C 1
ATOM 5128 O O . LYS A 1 678 ? -21.675 2.789 19.817 1.00 86.88 678 LYS A O 1
ATOM 5133 N N . ALA A 1 679 ? -20.553 4.328 21.007 1.00 84.94 679 ALA A N 1
ATOM 5134 C CA . ALA A 1 679 ? -19.995 5.058 19.883 1.00 84.94 679 ALA A CA 1
ATOM 5135 C C . ALA A 1 679 ? -18.464 4.881 19.855 1.00 84.94 679 ALA A C 1
ATOM 5137 O O . ALA A 1 679 ? -17.803 5.189 20.847 1.00 84.94 679 ALA A O 1
ATOM 5138 N N . PRO A 1 680 ? -17.875 4.414 18.742 1.00 82.81 680 PRO A N 1
ATOM 5139 C CA . PRO A 1 680 ? -16.424 4.257 18.574 1.00 82.81 680 PRO A CA 1
ATOM 5140 C C . PRO A 1 680 ? -15.709 5.594 18.279 1.00 82.81 680 PRO A C 1
ATOM 5142 O O . PRO A 1 680 ? -14.827 5.666 17.426 1.00 82.81 680 PRO A O 1
ATOM 5145 N N . PHE A 1 681 ? -16.144 6.674 18.929 1.00 83.88 681 PHE A N 1
ATOM 5146 C CA . PHE A 1 681 ? -15.747 8.049 18.641 1.00 83.88 681 PHE A CA 1
ATOM 5147 C C . PHE A 1 681 ? -15.768 8.876 19.928 1.00 83.88 681 PHE A C 1
ATOM 5149 O O . PHE A 1 681 ? -16.629 8.625 20.771 1.00 83.88 681 PHE A O 1
ATOM 5156 N N . PRO A 1 682 ? -14.917 9.905 20.067 1.00 83.88 682 PRO A N 1
ATOM 5157 C CA . PRO A 1 682 ? -15.175 10.991 21.005 1.00 83.88 682 PRO A CA 1
ATOM 5158 C C . PRO A 1 682 ? -16.574 11.589 20.801 1.00 83.88 682 PRO A C 1
ATOM 5160 O O . PRO A 1 682 ? -17.039 11.739 19.669 1.00 83.88 682 PRO A O 1
ATOM 5163 N N . THR A 1 683 ? -17.245 11.950 21.891 1.00 89.31 683 THR A N 1
ATOM 5164 C CA . THR A 1 683 ? -18.614 12.485 21.860 1.00 89.31 683 THR A CA 1
ATOM 5165 C C . THR A 1 683 ? -18.735 13.766 22.673 1.00 89.31 683 THR A C 1
ATOM 5167 O O . THR A 1 683 ? -17.997 13.969 23.634 1.00 89.31 683 THR A O 1
ATOM 5170 N N . SER A 1 684 ? -19.684 14.626 22.306 1.00 89.75 684 SER A N 1
ATOM 5171 C CA . SER A 1 684 ? -20.095 15.750 23.148 1.00 89.75 684 SER A CA 1
ATOM 5172 C C . SER A 1 684 ? -20.923 15.276 24.343 1.00 89.75 684 SER A C 1
ATOM 5174 O O . SER A 1 684 ? -21.457 14.165 24.351 1.00 89.75 684 SER A O 1
ATOM 5176 N N . THR A 1 685 ? -21.128 16.169 25.309 1.00 91.06 685 THR A N 1
ATOM 5177 C CA . THR A 1 685 ? -22.169 16.027 26.332 1.00 91.06 685 THR A CA 1
ATOM 5178 C C . THR A 1 685 ? -23.534 15.729 25.675 1.00 91.06 685 THR A C 1
ATOM 5180 O O . THR A 1 685 ? -23.843 16.341 24.642 1.00 91.06 685 THR A O 1
ATOM 5183 N N . PRO A 1 686 ? -24.340 14.790 26.212 1.00 95.00 686 PRO A N 1
ATOM 5184 C CA . PRO A 1 686 ? -25.651 14.458 25.651 1.00 95.00 686 PRO A CA 1
ATOM 5185 C C . PRO A 1 686 ? -26.671 15.578 25.890 1.00 95.00 686 PRO A C 1
ATOM 5187 O O . PRO A 1 686 ? -26.570 16.308 26.865 1.00 95.00 686 PRO A O 1
ATOM 5190 N N . LEU A 1 687 ? -27.681 15.707 25.030 1.00 95.50 687 LEU A N 1
ATOM 5191 C CA . LEU A 1 687 ? -28.701 16.760 25.106 1.00 95.50 687 LEU A CA 1
ATOM 5192 C C . LEU A 1 687 ? -30.108 16.166 25.006 1.00 95.50 687 LEU A C 1
ATOM 5194 O O . LEU A 1 687 ? -30.485 15.650 23.952 1.00 95.50 687 LEU A O 1
ATOM 5198 N N . PHE A 1 688 ? -30.905 16.277 26.069 1.00 95.94 688 PHE A N 1
ATOM 5199 C CA . PHE A 1 688 ? -32.307 15.848 26.047 1.00 95.94 688 PHE A CA 1
ATOM 5200 C C . PHE A 1 688 ? -33.165 16.735 25.139 1.00 95.94 688 PHE A C 1
ATOM 5202 O O . PHE A 1 688 ? -32.990 17.956 25.105 1.00 95.94 688 PHE A O 1
ATOM 5209 N N . SER A 1 689 ? -34.118 16.123 24.433 1.00 94.81 689 SER A N 1
ATOM 5210 C CA . SER A 1 689 ? -35.206 16.848 23.777 1.00 94.81 689 SER A CA 1
ATOM 5211 C C . SER A 1 689 ? -36.078 17.575 24.813 1.00 94.81 689 SER A C 1
ATOM 5213 O O . SER A 1 689 ? -36.138 17.153 25.971 1.00 94.81 689 SER A O 1
ATOM 5215 N N . PRO A 1 690 ? -36.800 18.644 24.426 1.00 93.75 690 PRO A N 1
ATOM 5216 C CA . PRO A 1 690 ? -37.671 19.390 25.337 1.00 93.75 690 PRO A CA 1
ATOM 5217 C C . PRO A 1 690 ? -38.769 18.553 26.009 1.00 93.75 690 PRO A C 1
ATOM 5219 O O . PRO A 1 690 ? -39.232 18.913 27.085 1.00 93.75 690 PRO A O 1
ATOM 5222 N N . ASP A 1 691 ? -39.178 17.445 25.388 1.00 91.06 691 ASP A N 1
ATOM 5223 C CA . ASP A 1 691 ? -40.138 16.484 25.946 1.00 91.06 691 ASP A CA 1
ATOM 5224 C C . ASP A 1 691 ? -39.475 15.321 26.713 1.00 91.06 691 ASP A C 1
ATOM 5226 O O . ASP A 1 691 ? -40.170 14.459 27.242 1.00 91.06 691 ASP A O 1
ATOM 5230 N N . GLY A 1 692 ? -38.139 15.278 26.774 1.00 90.88 692 GLY A N 1
ATOM 5231 C CA . GLY A 1 692 ? -37.367 14.252 27.474 1.00 90.88 692 GLY A CA 1
ATOM 5232 C C . GLY A 1 692 ? -37.340 12.874 26.803 1.00 90.88 692 GLY A C 1
ATOM 5233 O O . GLY A 1 692 ? -36.774 11.947 27.376 1.00 90.88 692 GLY A O 1
ATOM 5234 N N . THR A 1 693 ? -37.915 12.710 25.607 1.00 91.62 693 THR A N 1
ATOM 5235 C CA . THR A 1 693 ? -38.069 11.397 24.946 1.00 91.62 693 THR A CA 1
ATOM 5236 C C . THR A 1 693 ? -36.883 10.981 24.071 1.00 91.62 693 THR A C 1
ATOM 5238 O O . THR A 1 693 ? -36.773 9.814 23.678 1.00 91.62 693 THR A O 1
ATOM 5241 N N . MET A 1 694 ? -35.985 11.916 23.756 1.00 94.62 694 MET A N 1
ATOM 5242 C CA . MET A 1 694 ? -34.839 11.704 22.877 1.00 94.62 694 MET A CA 1
ATOM 5243 C C . MET A 1 694 ? -33.575 12.347 23.439 1.00 94.62 694 MET A C 1
ATOM 5245 O O . MET A 1 694 ? -33.625 13.317 24.194 1.00 94.62 694 MET A O 1
ATOM 5249 N N . ILE A 1 695 ? -32.426 11.826 23.018 1.00 95.50 695 ILE A N 1
ATOM 5250 C CA . ILE A 1 695 ? -31.108 12.357 23.360 1.00 95.50 695 ILE A CA 1
ATOM 5251 C C . ILE A 1 695 ? -30.330 12.603 22.072 1.00 95.50 695 ILE A C 1
ATOM 5253 O O . ILE A 1 695 ? -30.150 11.694 21.261 1.00 95.50 695 ILE A O 1
ATOM 5257 N N . ALA A 1 696 ? -29.859 13.834 21.895 1.00 95.00 696 ALA A N 1
ATOM 5258 C CA . ALA A 1 696 ? -28.977 14.234 20.811 1.00 95.00 696 ALA A CA 1
ATOM 5259 C C . ALA A 1 696 ? -27.529 14.343 21.301 1.00 95.00 696 ALA A C 1
ATOM 5261 O O . ALA A 1 696 ? -27.276 14.747 22.434 1.00 95.00 696 ALA A O 1
ATOM 5262 N N . PHE A 1 697 ? -26.570 14.006 20.448 1.00 93.56 697 PHE A N 1
ATOM 5263 C CA . PHE A 1 697 ? -25.151 14.235 20.717 1.00 93.56 697 PHE A CA 1
ATOM 5264 C C . PHE A 1 697 ? -24.365 14.353 19.415 1.00 93.56 697 PHE A C 1
ATOM 5266 O O . PHE A 1 697 ? -24.804 13.919 18.347 1.00 93.56 697 PHE A O 1
ATOM 5273 N N . GLN A 1 698 ? -23.178 14.933 19.512 1.00 91.44 698 GLN A N 1
ATOM 5274 C CA . GLN A 1 698 ? -22.211 14.995 18.431 1.00 91.44 698 GLN A CA 1
ATOM 5275 C C . GLN A 1 698 ? -21.167 13.897 18.628 1.00 91.44 698 GLN A C 1
ATOM 5277 O O . GLN A 1 698 ? -20.571 13.804 19.697 1.00 91.44 698 GLN A O 1
ATOM 5282 N N . ALA A 1 699 ? -20.926 13.090 17.598 1.00 88.88 699 ALA A N 1
ATOM 5283 C CA . ALA A 1 699 ? -19.752 12.231 17.499 1.00 88.88 699 ALA A CA 1
ATOM 5284 C C . ALA A 1 699 ? -18.683 12.961 16.689 1.00 88.88 699 ALA A C 1
ATOM 5286 O O . ALA A 1 699 ? -18.995 13.534 15.646 1.00 88.88 699 ALA A O 1
ATOM 5287 N N . GLN A 1 700 ? -17.442 12.943 17.156 1.00 85.25 700 GLN A N 1
ATOM 5288 C CA . GLN A 1 700 ? -16.302 13.570 16.502 1.00 85.25 700 GLN A CA 1
ATOM 5289 C C . GLN A 1 700 ? -15.298 12.505 16.076 1.00 85.25 700 GLN A C 1
ATOM 5291 O O . GLN A 1 700 ? -15.059 11.545 16.793 1.00 85.25 700 GLN A O 1
ATOM 5296 N N . GLY A 1 701 ? -14.682 12.668 14.918 1.00 72.00 701 GLY A N 1
ATOM 5297 C CA . GLY A 1 701 ? -13.714 11.723 14.391 1.00 72.00 701 GLY A CA 1
ATOM 5298 C C . GLY A 1 701 ? -12.909 12.324 13.254 1.00 72.00 701 GLY A C 1
ATOM 5299 O O . GLY A 1 701 ? -13.161 13.440 12.791 1.00 72.00 701 GLY A O 1
ATOM 5300 N N . ASP A 1 702 ? -11.924 11.563 12.805 1.00 63.22 702 ASP A N 1
ATOM 5301 C CA . ASP A 1 702 ? -10.981 12.010 11.791 1.00 63.22 702 ASP A CA 1
ATOM 5302 C C . ASP A 1 702 ? -11.373 11.432 10.432 1.00 63.22 702 ASP A C 1
ATOM 5304 O O . ASP A 1 702 ? -11.761 10.266 10.321 1.00 63.22 702 ASP A O 1
ATOM 5308 N N . LEU A 1 703 ? -11.288 12.255 9.383 1.00 56.25 703 LEU A N 1
ATOM 5309 C CA . LEU A 1 703 ? -11.677 11.859 8.031 1.00 56.25 703 LEU A CA 1
ATOM 5310 C C . LEU A 1 703 ? -10.495 12.070 7.087 1.00 56.25 703 LEU A C 1
ATOM 5312 O O . LEU A 1 703 ? -10.122 13.188 6.723 1.00 56.25 703 LEU A O 1
ATOM 5316 N N . PHE A 1 704 ? -9.877 10.959 6.698 1.00 41.22 704 PHE A N 1
ATOM 5317 C CA . PHE A 1 704 ? -8.730 10.947 5.797 1.00 41.22 704 PHE A CA 1
ATOM 5318 C C . PHE A 1 704 ? -9.106 11.508 4.406 1.00 41.22 704 PHE A C 1
ATOM 5320 O O . PHE A 1 704 ? -10.183 11.182 3.892 1.00 41.22 704 PHE A O 1
ATOM 5327 N N . PRO A 1 705 ? -8.257 12.332 3.751 1.00 37.25 705 PRO A N 1
ATOM 5328 C CA . PRO A 1 705 ? -6.903 12.765 4.136 1.00 37.25 705 PRO A CA 1
ATOM 5329 C C . PRO A 1 705 ? -6.840 14.112 4.889 1.00 37.25 705 PRO A C 1
ATOM 5331 O O . PRO A 1 705 ? -5.774 14.706 4.989 1.00 37.25 705 PRO A O 1
ATOM 5334 N N . LYS A 1 706 ? -7.966 14.654 5.369 1.00 44.31 706 LYS A N 1
ATOM 5335 C CA . LYS A 1 706 ? -8.085 16.077 5.740 1.00 44.31 706 LYS A CA 1
ATOM 5336 C C . LYS A 1 706 ? -7.821 16.421 7.208 1.00 44.31 706 LYS A C 1
ATOM 5338 O O . LYS A 1 706 ? -7.965 17.581 7.586 1.00 44.31 706 LYS A O 1
ATOM 5343 N N . GLY A 1 707 ? -7.405 15.448 8.012 1.00 51.66 707 GLY A N 1
ATOM 5344 C CA . GLY A 1 707 ? -7.099 15.651 9.427 1.00 51.66 707 GLY A CA 1
ATOM 5345 C C . GLY A 1 707 ? -8.341 15.656 10.322 1.00 51.66 707 GLY A C 1
ATOM 5346 O O . GLY A 1 707 ? -9.364 15.046 9.997 1.00 51.66 707 GLY A O 1
ATOM 5347 N N . ARG A 1 708 ? -8.212 16.301 11.485 1.00 57.12 708 ARG A N 1
ATOM 5348 C CA . ARG A 1 708 ? -9.096 16.100 12.638 1.00 57.12 708 ARG A CA 1
ATOM 5349 C C . ARG A 1 708 ? -10.350 16.967 12.669 1.00 57.12 708 ARG A C 1
ATOM 5351 O O . ARG A 1 708 ? -10.408 18.063 12.097 1.00 57.12 708 ARG A O 1
ATOM 5358 N N . GLY A 1 709 ? -11.320 16.491 13.448 1.00 64.94 709 GLY A N 1
ATOM 5359 C CA . GLY A 1 709 ? -12.461 17.282 13.907 1.00 64.94 709 GLY A CA 1
ATOM 5360 C C . GLY A 1 709 ? -13.657 17.286 12.970 1.00 64.94 709 GLY A C 1
ATOM 5361 O O . GLY A 1 709 ? -14.361 18.285 12.911 1.00 64.94 709 GLY A O 1
ATOM 5362 N N . PHE A 1 710 ? -13.885 16.201 12.233 1.00 80.69 710 PHE A N 1
ATOM 5363 C CA . PHE A 1 710 ? -15.158 15.988 11.555 1.00 80.69 710 PHE A CA 1
ATOM 5364 C C . PHE A 1 710 ? -16.186 15.449 12.536 1.00 80.69 710 PHE A C 1
ATOM 5366 O O . PHE A 1 710 ? -15.844 14.772 13.501 1.00 80.69 710 PHE A O 1
ATOM 5373 N N . CYS A 1 711 ? -17.446 15.774 12.300 1.00 86.00 711 CYS A N 1
ATOM 5374 C CA . CYS A 1 711 ? -18.509 15.586 13.261 1.00 86.00 711 CYS A CA 1
ATOM 5375 C C . CYS A 1 711 ? -19.753 15.029 12.582 1.00 86.00 711 CYS A C 1
ATOM 5377 O O . CYS A 1 711 ? -20.100 15.435 11.477 1.00 86.00 711 CYS A O 1
ATOM 5379 N N . GLU A 1 712 ? -20.477 14.167 13.280 1.00 87.88 712 GLU A N 1
ATOM 5380 C CA . GLU A 1 712 ? -21.819 13.733 12.904 1.00 87.88 712 GLU A CA 1
ATOM 5381 C C . GLU A 1 712 ? -22.762 13.894 14.096 1.00 87.88 712 GLU A C 1
ATOM 5383 O O . GLU A 1 712 ? -22.412 13.565 15.228 1.00 87.88 712 GLU A O 1
ATOM 5388 N N . ALA A 1 713 ? -23.967 14.404 13.843 1.00 91.12 713 ALA A N 1
ATOM 5389 C CA . ALA A 1 713 ? -25.004 14.528 14.861 1.00 91.12 713 ALA A CA 1
ATOM 5390 C C . ALA A 1 713 ? -25.893 13.285 14.882 1.00 91.12 713 ALA A C 1
ATOM 5392 O O . ALA A 1 713 ? -26.480 12.918 13.856 1.00 91.12 713 ALA A O 1
ATOM 5393 N N . TYR A 1 714 ? -26.045 12.713 16.069 1.00 92.81 714 TYR A N 1
ATOM 5394 C CA . TYR A 1 714 ? -26.877 11.555 16.354 1.00 92.81 714 TYR A CA 1
ATOM 5395 C C . TYR A 1 714 ? -28.073 11.954 17.213 1.00 92.81 714 TYR A C 1
ATOM 5397 O O . TYR A 1 714 ? -27.974 12.863 18.036 1.00 92.81 714 TYR A O 1
ATOM 5405 N N . VAL A 1 715 ? -29.193 11.256 17.021 1.00 94.81 715 VAL A N 1
ATOM 5406 C CA . VAL A 1 715 ? -30.353 11.301 17.918 1.00 94.81 715 VAL A CA 1
ATOM 5407 C C . VAL A 1 715 ? -30.803 9.884 18.209 1.00 94.81 715 VAL A C 1
ATOM 5409 O O . VAL A 1 715 ? -30.938 9.069 17.294 1.00 94.81 715 VAL A O 1
ATOM 5412 N N . VAL A 1 716 ? -31.050 9.610 19.483 1.00 94.69 716 VAL A N 1
ATOM 5413 C CA . VAL A 1 716 ? -31.418 8.294 19.998 1.00 94.69 716 VAL A CA 1
ATOM 5414 C C . VAL A 1 716 ? -32.686 8.425 20.830 1.00 94.69 716 VAL A C 1
ATOM 5416 O O . VAL A 1 716 ? -32.807 9.358 21.623 1.00 94.69 716 VAL A O 1
ATOM 5419 N N . GLY A 1 717 ? -33.626 7.498 20.661 1.00 93.25 717 GLY A N 1
ATOM 5420 C CA . GLY A 1 717 ? -34.764 7.355 21.568 1.00 93.25 717 GLY A CA 1
ATOM 5421 C C . GLY A 1 717 ? -34.374 6.657 22.875 1.00 93.25 717 GLY A C 1
ATOM 5422 O O . GLY A 1 717 ? -33.375 5.941 22.940 1.00 93.25 717 GLY A O 1
ATOM 5423 N N . LEU A 1 718 ? -35.191 6.792 23.922 1.00 91.81 718 LEU A N 1
ATOM 5424 C CA . LEU A 1 718 ? -34.939 6.120 25.211 1.00 91.81 718 LEU A CA 1
ATOM 5425 C C . LEU A 1 718 ? -34.972 4.580 25.144 1.00 91.81 718 LEU A C 1
ATOM 5427 O O . LEU A 1 718 ? -34.503 3.918 26.063 1.00 91.81 718 LEU A O 1
ATOM 5431 N N . ASN A 1 719 ? -35.488 4.002 24.056 1.00 88.81 719 ASN A N 1
ATOM 5432 C CA . ASN A 1 719 ? -35.427 2.567 23.764 1.00 88.81 719 ASN A CA 1
ATOM 5433 C C . ASN A 1 719 ? -34.110 2.129 23.083 1.00 88.81 719 ASN A C 1
ATOM 5435 O O . ASN A 1 719 ? -33.987 0.972 22.690 1.00 88.81 719 ASN A O 1
ATOM 5439 N N . GLY A 1 720 ? -33.153 3.045 22.890 1.00 87.06 720 GLY A N 1
ATOM 5440 C CA . GLY A 1 720 ? -31.887 2.799 22.191 1.00 87.06 720 GLY A CA 1
ATOM 5441 C C . GLY A 1 720 ? -31.972 2.872 20.661 1.00 87.06 720 GLY A C 1
ATOM 5442 O O . GLY A 1 720 ? -30.958 2.699 19.984 1.00 87.06 720 GLY A O 1
ATOM 5443 N N . ALA A 1 721 ? -33.146 3.146 20.081 1.00 90.31 721 ALA A N 1
ATOM 5444 C CA . ALA A 1 721 ? -33.280 3.277 18.634 1.00 90.31 721 ALA A CA 1
ATOM 5445 C C . ALA A 1 721 ? -32.536 4.522 18.131 1.00 90.31 721 ALA A C 1
ATOM 5447 O O . ALA A 1 721 ? -32.783 5.635 18.596 1.00 90.31 721 ALA A O 1
ATOM 5448 N N . ILE A 1 722 ? -31.657 4.347 17.142 1.00 91.00 722 ILE A N 1
ATOM 5449 C CA . ILE A 1 722 ? -31.012 5.463 16.444 1.00 91.00 722 ILE A CA 1
ATOM 5450 C C . ILE A 1 722 ? -32.041 6.092 15.498 1.00 91.00 722 ILE A C 1
ATOM 5452 O O . ILE A 1 722 ? -32.359 5.536 14.447 1.00 91.00 722 ILE A O 1
ATOM 5456 N N . LEU A 1 723 ? -32.571 7.251 15.884 1.00 91.31 723 LEU A N 1
ATOM 5457 C CA . LEU A 1 723 ? -33.569 8.011 15.123 1.00 91.31 723 LEU A CA 1
ATOM 5458 C C . LEU A 1 723 ? -32.911 8.890 14.052 1.00 91.31 723 LEU A C 1
ATOM 5460 O O . LEU A 1 723 ? -33.492 9.142 12.997 1.00 91.31 723 LEU A O 1
ATOM 5464 N N . LYS A 1 724 ? -31.674 9.330 14.308 1.00 90.50 724 LYS A N 1
ATOM 5465 C CA . LYS A 1 724 ? -30.818 10.059 13.366 1.00 90.50 724 LYS A CA 1
ATOM 5466 C C . LYS A 1 724 ? -29.366 9.646 13.565 1.00 90.50 724 LYS A C 1
ATOM 5468 O O . LYS A 1 724 ? -28.903 9.544 14.698 1.00 90.50 724 LYS A O 1
ATOM 5473 N N . GLY A 1 725 ? -28.638 9.502 12.463 1.00 85.25 725 GLY A N 1
ATOM 5474 C CA . GLY A 1 725 ? -27.197 9.263 12.461 1.00 85.25 725 GLY A CA 1
ATOM 5475 C C . GLY A 1 725 ? -26.802 8.121 11.532 1.00 85.25 725 GLY A C 1
ATOM 5476 O O . GLY A 1 725 ? -27.651 7.384 11.031 1.00 85.25 725 GLY A O 1
ATOM 5477 N N . ASN A 1 726 ? -25.505 7.984 11.268 1.00 83.62 726 ASN A N 1
ATOM 5478 C CA . ASN A 1 726 ? -24.995 6.962 10.368 1.00 83.62 726 ASN A CA 1
ATOM 5479 C C . ASN A 1 726 ? -24.763 5.639 11.118 1.00 83.62 726 ASN A C 1
ATOM 5481 O O . ASN A 1 726 ? -23.757 5.447 11.799 1.00 83.62 726 ASN A O 1
ATOM 5485 N N . LEU A 1 727 ? -25.688 4.693 10.951 1.00 81.50 727 LEU A N 1
ATOM 5486 C CA . LEU A 1 727 ? -25.587 3.356 11.546 1.00 81.50 727 LEU A CA 1
ATOM 5487 C C . LEU A 1 727 ? -24.320 2.606 11.116 1.00 81.50 727 LEU A C 1
ATOM 5489 O O . LEU A 1 727 ? -23.714 1.902 11.921 1.00 81.50 727 LEU A O 1
ATOM 5493 N N . GLN A 1 728 ? -23.891 2.774 9.864 1.00 76.94 728 GLN A N 1
ATOM 5494 C CA . GLN A 1 728 ? -22.676 2.137 9.368 1.00 76.94 728 GLN A CA 1
ATOM 5495 C C . GLN A 1 728 ? -21.430 2.738 10.023 1.00 76.94 728 GLN A C 1
ATOM 5497 O O . GLN A 1 728 ? -20.485 2.004 10.302 1.00 76.94 728 GLN A O 1
ATOM 5502 N N . ALA A 1 729 ? -21.421 4.041 10.315 1.00 75.56 729 ALA A N 1
ATOM 5503 C CA . ALA A 1 729 ? -20.323 4.683 11.035 1.00 75.56 729 ALA A CA 1
ATOM 5504 C C . ALA A 1 729 ? -20.230 4.175 12.480 1.00 75.56 729 ALA A C 1
ATOM 5506 O O . ALA A 1 729 ? -19.145 3.783 12.907 1.00 75.56 729 ALA A O 1
ATOM 5507 N N . LEU A 1 730 ? -21.359 4.076 13.195 1.00 75.25 730 LEU A N 1
ATOM 5508 C CA . LEU A 1 730 ? -21.409 3.472 14.536 1.00 75.25 730 LEU A CA 1
ATOM 5509 C C . LEU A 1 730 ? -20.918 2.017 14.542 1.00 75.25 730 LEU A C 1
ATOM 5511 O O . LEU A 1 730 ? -20.247 1.602 15.482 1.00 75.25 730 LEU A O 1
ATOM 5515 N N . ALA A 1 731 ? -21.206 1.259 13.480 1.00 68.62 731 ALA A N 1
ATOM 5516 C CA . ALA A 1 731 ? -20.779 -0.132 13.343 1.00 68.62 731 ALA A CA 1
ATOM 5517 C C . ALA A 1 731 ? -19.347 -0.314 12.809 1.00 68.62 731 ALA A C 1
ATOM 5519 O O . ALA A 1 731 ? -18.800 -1.404 12.920 1.00 68.62 731 ALA A O 1
ATOM 5520 N N . SER A 1 732 ? -18.739 0.698 12.188 1.00 64.31 732 SER A N 1
ATOM 5521 C CA . SER A 1 732 ? -17.420 0.567 11.542 1.00 64.31 732 SER A CA 1
ATOM 5522 C C . SER A 1 732 ? -16.321 1.414 12.175 1.00 64.31 732 SER A C 1
ATOM 5524 O O . SER A 1 732 ? -15.154 1.220 11.837 1.00 64.31 732 SER A O 1
ATOM 5526 N N . GLY A 1 733 ? -16.660 2.364 13.051 1.00 71.19 733 GLY A N 1
ATOM 5527 C CA . GLY A 1 733 ? -15.685 3.313 13.592 1.00 71.19 733 GLY A CA 1
ATOM 5528 C C . GLY A 1 733 ? -15.188 4.338 12.577 1.00 71.19 733 GLY A C 1
ATOM 5529 O O . GLY A 1 733 ? -14.137 4.936 12.779 1.00 71.19 733 GLY A O 1
ATOM 5530 N N . ARG A 1 734 ? -15.907 4.541 11.465 1.00 71.38 734 ARG A N 1
ATOM 5531 C CA . ARG A 1 734 ? -15.526 5.492 10.411 1.00 71.38 734 ARG A CA 1
ATOM 5532 C C . ARG A 1 734 ? -16.651 6.476 10.133 1.00 71.38 734 ARG A C 1
ATOM 5534 O O . ARG A 1 734 ? -17.693 6.083 9.614 1.00 71.38 734 ARG A O 1
ATOM 5541 N N . LEU A 1 735 ? -16.424 7.752 10.443 1.00 72.31 735 LEU A N 1
ATOM 5542 C CA . LEU A 1 735 ? -17.339 8.821 10.043 1.00 72.31 735 LEU A CA 1
ATOM 5543 C C . LEU A 1 735 ? -17.368 8.956 8.515 1.00 72.31 735 LEU A C 1
ATOM 5545 O O . LEU A 1 735 ? -16.363 8.731 7.837 1.00 72.31 735 LEU A O 1
ATOM 5549 N N . ALA A 1 736 ? -18.520 9.341 7.971 1.00 70.25 736 ALA A N 1
ATOM 5550 C CA . ALA A 1 736 ? -18.719 9.525 6.535 1.00 70.25 736 ALA A CA 1
ATOM 5551 C C . ALA A 1 736 ? -18.919 10.998 6.152 1.00 70.25 736 ALA A C 1
ATOM 5553 O O . ALA A 1 736 ? -18.727 11.366 4.990 1.00 70.25 736 ALA A O 1
ATOM 5554 N N . SER A 1 737 ? -19.309 11.848 7.107 1.00 74.56 737 SER A N 1
ATOM 5555 C CA . SER A 1 737 ? -19.635 13.245 6.834 1.00 74.56 737 SER A CA 1
ATOM 5556 C C . SER A 1 737 ? -18.425 14.182 6.940 1.00 74.56 737 SER A C 1
ATOM 5558 O O . SER A 1 737 ? -17.630 14.116 7.876 1.00 74.56 737 SER A O 1
ATOM 5560 N N . ARG A 1 738 ? -18.300 15.108 5.979 1.00 80.56 738 ARG A N 1
ATOM 5561 C CA . ARG A 1 738 ? -17.289 16.180 5.990 1.00 80.56 738 ARG A CA 1
ATOM 5562 C C . ARG A 1 738 ? -17.842 17.456 6.609 1.00 80.56 738 ARG A C 1
ATOM 5564 O O . ARG A 1 738 ? -17.864 18.511 5.981 1.00 80.56 738 ARG A O 1
ATOM 5571 N N . VAL A 1 739 ? -18.350 17.330 7.825 1.00 83.88 739 VAL A N 1
ATOM 5572 C CA . VAL A 1 739 ? -18.984 18.422 8.558 1.00 83.88 739 VAL A CA 1
ATOM 5573 C C . VAL A 1 739 ? -18.179 18.731 9.811 1.00 83.88 739 VAL A C 1
ATOM 5575 O O . VAL A 1 739 ? -17.748 17.820 10.503 1.00 83.88 739 VAL A O 1
ATOM 5578 N N . ARG A 1 740 ? -18.005 20.013 10.124 1.00 87.69 740 ARG A N 1
ATOM 5579 C CA . ARG A 1 740 ? -17.632 20.498 11.457 1.00 87.69 740 ARG A CA 1
ATOM 5580 C C . ARG A 1 740 ? -18.869 21.080 12.107 1.00 87.69 740 ARG A C 1
ATOM 5582 O O . ARG A 1 740 ? -19.365 22.100 11.641 1.00 87.69 740 ARG A O 1
ATOM 5589 N N . LEU A 1 741 ? -19.385 20.432 13.144 1.00 88.38 741 LEU A N 1
ATOM 5590 C CA . LEU A 1 741 ? -20.515 20.968 13.899 1.00 88.38 741 LEU A CA 1
ATOM 5591 C C . LEU A 1 741 ? -20.005 21.999 14.903 1.00 88.38 741 LEU A C 1
ATOM 5593 O O . LEU A 1 741 ? -19.079 21.721 15.663 1.00 88.38 741 LEU A O 1
ATOM 5597 N N . THR A 1 742 ? -20.604 23.186 14.879 1.00 88.69 742 THR A N 1
ATOM 5598 C CA . THR A 1 742 ? -20.351 24.257 15.852 1.00 88.69 742 THR A CA 1
ATOM 5599 C C . THR A 1 742 ? -21.433 24.310 16.922 1.00 88.69 742 THR A C 1
ATOM 5601 O O . THR A 1 742 ? -21.172 24.786 18.023 1.00 88.69 742 THR A O 1
ATOM 5604 N N . SER A 1 743 ? -22.643 23.827 16.620 1.00 89.31 743 SER A N 1
ATOM 5605 C CA . SER A 1 743 ? -23.752 23.787 17.570 1.00 89.31 743 SER A CA 1
ATOM 5606 C C . SER A 1 743 ? -24.754 22.684 17.235 1.00 89.31 743 SER A C 1
ATOM 5608 O O . SER A 1 743 ? -25.022 22.396 16.064 1.00 89.31 743 SER A O 1
ATOM 5610 N N . LEU A 1 744 ? -25.333 22.108 18.288 1.00 92.44 744 LEU A N 1
ATOM 5611 C CA . LEU A 1 744 ? -26.451 21.175 18.243 1.00 92.44 744 LEU A CA 1
ATOM 5612 C C . LEU A 1 744 ? -27.478 21.610 19.295 1.00 92.44 744 LEU A C 1
ATOM 5614 O O . LEU A 1 744 ? -27.158 21.639 20.482 1.00 92.44 744 LEU A O 1
ATOM 5618 N N . GLN A 1 745 ? -28.684 21.998 18.878 1.00 93.94 745 GLN A N 1
ATOM 5619 C CA . GLN A 1 745 ? -29.696 22.571 19.775 1.00 93.94 745 GLN A CA 1
ATOM 5620 C C . GLN A 1 745 ? -31.103 22.129 19.390 1.00 93.94 745 GLN A C 1
ATOM 5622 O O . GLN A 1 745 ? -31.465 22.135 18.218 1.00 93.94 745 GLN A O 1
ATOM 5627 N N . TRP A 1 746 ? -31.932 21.794 20.374 1.00 94.00 746 TRP A N 1
ATOM 5628 C CA . TRP A 1 746 ? -33.348 21.529 20.137 1.00 94.00 746 TRP A CA 1
ATOM 5629 C C . TRP A 1 746 ? -34.123 22.842 19.972 1.00 94.00 746 TRP A C 1
ATOM 5631 O O . TRP A 1 746 ? -34.049 23.719 20.828 1.00 94.00 746 TRP A O 1
ATOM 5641 N N . THR A 1 747 ? -34.882 22.969 18.883 1.00 92.62 747 THR A N 1
ATOM 5642 C CA . THR A 1 747 ? -35.782 24.108 18.607 1.00 92.62 747 THR A CA 1
ATOM 5643 C C . THR A 1 747 ? -37.254 23.765 18.845 1.00 92.62 747 THR A C 1
ATOM 5645 O O . THR A 1 747 ? -38.111 24.645 18.830 1.00 92.62 747 THR A O 1
ATOM 5648 N N . GLY A 1 748 ? -37.550 22.493 19.119 1.00 90.69 748 GLY A N 1
ATOM 5649 C CA . GLY A 1 748 ? -38.849 21.983 19.549 1.00 90.69 748 GLY A CA 1
ATOM 5650 C C . GLY A 1 748 ? -38.751 20.506 19.958 1.00 90.69 748 GLY A C 1
ATOM 5651 O O . GLY A 1 748 ? -37.678 19.919 19.815 1.00 90.69 748 GLY A O 1
ATOM 5652 N N . PRO A 1 749 ? -39.844 19.877 20.433 1.00 89.69 749 PRO A N 1
ATOM 5653 C CA . PRO A 1 749 ? -39.844 18.479 20.890 1.00 89.69 749 PRO A CA 1
ATOM 5654 C C . PRO A 1 749 ? -39.304 17.483 19.854 1.00 89.69 749 PRO A C 1
ATOM 5656 O O . PRO A 1 749 ? -38.594 16.548 20.193 1.00 89.69 749 PRO A O 1
ATOM 5659 N N . GLN A 1 750 ? -39.588 17.736 18.573 1.00 91.69 750 GLN A N 1
ATOM 5660 C CA . GLN A 1 750 ? -39.190 16.901 17.434 1.00 91.69 750 GLN A CA 1
ATOM 5661 C C . GLN A 1 750 ? -38.365 17.676 16.398 1.00 91.69 750 GLN A C 1
ATOM 5663 O O . GLN A 1 750 ? -38.306 17.290 15.234 1.00 91.69 750 GLN A O 1
ATOM 5668 N N . ALA A 1 751 ? -37.755 18.798 16.790 1.00 91.81 751 ALA A N 1
ATOM 5669 C CA . ALA A 1 751 ? -37.001 19.656 15.881 1.00 91.81 751 ALA A CA 1
ATOM 5670 C C . ALA A 1 751 ? -35.598 19.922 16.433 1.00 91.81 751 ALA A C 1
ATOM 5672 O O . ALA A 1 751 ? -35.443 20.552 17.481 1.00 91.81 751 ALA A O 1
ATOM 5673 N N . LEU A 1 752 ? -34.581 19.443 15.715 1.00 94.50 752 LEU A N 1
ATOM 5674 C CA . LEU A 1 752 ? -33.174 19.627 16.052 1.00 94.50 752 LEU A CA 1
ATOM 5675 C C . LEU A 1 752 ? -32.516 20.571 15.050 1.00 94.50 752 LEU A C 1
ATOM 5677 O O . LEU A 1 752 ? -32.546 20.335 13.843 1.00 94.50 752 LEU A O 1
ATOM 5681 N N . MET A 1 753 ? -31.889 21.619 15.557 1.00 94.31 753 MET A N 1
ATOM 5682 C CA . MET A 1 753 ? -31.062 22.531 14.790 1.00 94.31 753 MET A CA 1
ATOM 5683 C C . MET A 1 753 ? -29.603 22.088 14.856 1.00 94.31 753 MET A C 1
ATOM 5685 O O . MET A 1 753 ? -29.017 21.995 15.937 1.00 94.31 753 MET A O 1
ATOM 5689 N N . GLU A 1 754 ? -29.011 21.840 13.693 1.00 93.62 754 GLU A N 1
ATOM 5690 C CA . GLU A 1 754 ? -27.572 21.644 13.537 1.00 93.62 754 GLU A CA 1
ATOM 5691 C C . GLU A 1 754 ? -26.972 22.834 12.786 1.00 93.62 754 GLU A C 1
ATOM 5693 O O . GLU A 1 754 ? -27.442 23.221 11.710 1.00 93.62 754 GLU A O 1
ATOM 5698 N N . SER A 1 755 ? -25.919 23.407 13.362 1.00 93.00 755 SER A N 1
ATOM 5699 C CA . SER A 1 755 ? -25.144 24.482 12.749 1.00 93.00 755 SER A CA 1
ATOM 5700 C C . SER A 1 755 ? -23.690 24.065 12.653 1.00 93.00 755 SER A C 1
ATOM 5702 O O . SER A 1 755 ? -23.150 23.397 13.541 1.00 93.00 755 SER A O 1
ATOM 5704 N N . GLY A 1 756 ? -23.041 24.459 11.568 1.00 92.69 756 GLY A N 1
ATOM 5705 C CA . GLY A 1 756 ? -21.664 24.079 11.339 1.00 92.69 756 GLY A CA 1
ATOM 5706 C C . GLY A 1 756 ? -21.158 24.497 9.979 1.00 92.69 756 GLY A C 1
ATOM 5707 O O . GLY A 1 756 ? -21.715 25.372 9.322 1.00 92.69 756 GLY A O 1
ATOM 5708 N N . THR A 1 757 ? -20.108 23.822 9.548 1.00 89.50 757 THR A N 1
ATOM 5709 C CA . THR A 1 757 ? -19.431 24.078 8.288 1.00 89.50 757 THR A CA 1
ATOM 5710 C C . THR A 1 757 ? -19.310 22.774 7.520 1.00 89.50 757 THR A C 1
ATOM 5712 O O . THR A 1 757 ? -18.823 21.775 8.048 1.00 89.50 757 THR A O 1
ATOM 5715 N N . THR A 1 758 ? -19.761 22.762 6.269 1.00 86.19 758 THR A N 1
ATOM 5716 C CA . THR A 1 758 ? -19.468 21.671 5.338 1.00 86.19 758 THR A CA 1
ATOM 5717 C C . THR A 1 758 ? -18.127 21.952 4.682 1.00 86.19 758 THR A C 1
ATOM 5719 O O . THR A 1 758 ? -17.904 23.052 4.181 1.00 86.19 758 THR A O 1
ATOM 5722 N N . ILE A 1 759 ? -17.245 20.959 4.687 1.00 72.06 759 ILE A N 1
ATOM 5723 C CA . ILE A 1 759 ? -15.913 21.049 4.099 1.00 72.06 759 ILE A CA 1
ATOM 5724 C C . ILE A 1 759 ? -15.896 20.209 2.829 1.00 72.06 759 ILE A C 1
ATOM 5726 O O . ILE A 1 759 ? -16.107 18.992 2.857 1.00 72.06 759 ILE A O 1
ATOM 5730 N N . ASP A 1 760 ? -15.633 20.846 1.697 1.00 70.12 760 ASP A N 1
ATOM 5731 C CA . ASP A 1 760 ? -15.542 20.128 0.433 1.00 70.12 760 ASP A CA 1
ATOM 5732 C C . ASP A 1 760 ? -14.208 19.357 0.284 1.00 70.12 760 ASP A C 1
ATOM 5734 O O . ASP A 1 760 ? -13.317 19.335 1.148 1.00 70.12 760 ASP A O 1
ATOM 5738 N N . ALA A 1 761 ? -14.045 18.674 -0.850 1.00 57.19 761 ALA A N 1
ATOM 5739 C CA . ALA A 1 761 ? -12.824 17.934 -1.157 1.00 57.19 761 ALA A CA 1
ATOM 5740 C C . ALA A 1 761 ? -11.570 18.796 -1.334 1.00 57.19 761 ALA A C 1
ATOM 5742 O O . ALA A 1 761 ? -10.472 18.260 -1.203 1.00 57.19 761 ALA A O 1
ATOM 5743 N N . PHE A 1 762 ? -11.697 20.115 -1.444 1.00 53.34 762 PHE A N 1
ATOM 5744 C CA . PHE A 1 762 ? -10.597 21.069 -1.623 1.00 53.34 762 PHE A CA 1
ATOM 5745 C C . PHE A 1 762 ? -10.280 21.874 -0.359 1.00 53.34 762 PHE A C 1
ATOM 5747 O O . PHE A 1 762 ? -9.165 22.338 -0.190 1.00 53.34 762 PHE A O 1
ATOM 5754 N N . GLY A 1 763 ? -11.182 21.857 0.621 1.00 61.06 763 GLY A N 1
ATOM 5755 C CA . GLY A 1 763 ? -10.983 22.422 1.956 1.00 61.06 763 GLY A CA 1
ATOM 5756 C C . GLY A 1 763 ? -11.764 23.708 2.113 1.00 61.06 763 GLY A C 1
ATOM 5757 O O . GLY A 1 763 ? -11.630 24.369 3.134 1.00 61.06 763 GLY A O 1
ATOM 5758 N N . ASN A 1 764 ? -12.583 24.037 1.113 1.00 71.00 764 ASN A N 1
ATOM 5759 C CA . ASN A 1 764 ? -13.457 25.179 1.175 1.00 71.00 764 ASN A CA 1
ATOM 5760 C C . ASN A 1 764 ? -14.542 24.890 2.199 1.00 71.00 764 ASN A C 1
ATOM 5762 O O . ASN A 1 764 ? -15.175 23.828 2.208 1.00 71.00 764 ASN A O 1
ATOM 5766 N N . GLU A 1 765 ? -14.722 25.871 3.061 1.00 83.31 765 GLU A N 1
ATOM 5767 C CA . GLU A 1 765 ? -15.621 25.836 4.190 1.00 83.31 765 GLU A CA 1
ATOM 5768 C C . GLU A 1 765 ? -16.899 26.589 3.820 1.00 83.31 765 GLU A C 1
ATOM 5770 O O . GLU A 1 765 ? -16.869 27.778 3.514 1.00 83.31 765 GLU A O 1
ATOM 5775 N N . THR A 1 766 ? -18.033 25.889 3.811 1.00 89.56 766 THR A N 1
ATOM 5776 C CA . THR A 1 766 ? -19.353 26.493 3.587 1.00 89.56 766 THR A CA 1
ATOM 5777 C C . THR A 1 766 ? -20.182 26.378 4.863 1.00 89.56 766 THR A C 1
ATOM 5779 O O . THR A 1 766 ? -20.535 25.255 5.244 1.00 89.56 766 THR A O 1
ATOM 5782 N N . PRO A 1 767 ? -20.498 27.491 5.547 1.00 93.25 767 PRO A N 1
ATOM 5783 C CA . PRO A 1 767 ? -21.325 27.450 6.743 1.00 93.25 767 PRO A CA 1
ATOM 5784 C C . PRO A 1 767 ? -22.749 27.012 6.395 1.00 93.25 767 PRO A C 1
ATOM 5786 O O . PRO A 1 767 ? -23.268 27.297 5.315 1.00 93.25 767 PRO A O 1
ATOM 5789 N N . PHE A 1 768 ? -23.397 26.324 7.323 1.00 92.44 768 PHE A N 1
ATOM 5790 C CA . PHE A 1 768 ? -24.797 25.956 7.221 1.00 92.44 768 PHE A CA 1
ATOM 5791 C C . PHE A 1 768 ? -25.482 26.021 8.582 1.00 92.44 768 PHE A C 1
ATOM 5793 O O . PHE A 1 768 ? -24.863 25.874 9.637 1.00 92.44 768 PHE A O 1
ATOM 5800 N N . GLN A 1 769 ? -26.798 26.165 8.516 1.00 94.38 769 GLN A N 1
ATOM 5801 C CA . GLN A 1 769 ? -27.714 26.005 9.630 1.00 94.38 769 GLN A CA 1
ATOM 5802 C C . GLN A 1 769 ? -28.944 25.280 9.095 1.00 94.38 769 GLN A C 1
ATOM 5804 O O . GLN A 1 769 ? -29.529 25.698 8.093 1.00 94.38 769 GLN A O 1
ATOM 5809 N N . LYS A 1 770 ? -29.296 24.150 9.705 1.00 90.75 770 LYS A N 1
ATOM 5810 C CA . LYS A 1 770 ? -30.399 23.297 9.255 1.00 90.75 770 LYS A CA 1
ATOM 5811 C C . LYS A 1 770 ? -31.277 22.929 10.438 1.00 90.75 770 LYS A C 1
ATOM 5813 O O . LYS A 1 770 ? -30.775 22.456 11.451 1.00 90.75 770 LYS A O 1
ATOM 5818 N N . ASN A 1 771 ? -32.584 23.107 10.272 1.00 90.81 771 ASN A N 1
ATOM 5819 C CA . ASN A 1 771 ? -33.591 22.558 11.173 1.00 90.81 771 ASN A CA 1
ATOM 5820 C C . ASN A 1 771 ? -34.062 21.216 10.622 1.00 90.81 771 ASN A C 1
ATOM 5822 O O . ASN A 1 771 ? -34.480 21.121 9.468 1.00 90.81 771 ASN A O 1
ATOM 5826 N N . LEU A 1 772 ? -33.982 20.186 11.450 1.00 87.69 772 LEU A N 1
ATOM 5827 C CA . LEU A 1 772 ? -34.286 18.814 11.091 1.00 87.69 772 LEU A CA 1
ATOM 5828 C C . LEU A 1 772 ? -35.454 18.320 11.932 1.00 87.69 772 LEU A C 1
ATOM 5830 O O . LEU A 1 772 ? -35.407 18.378 13.160 1.00 87.69 772 LEU A O 1
ATOM 5834 N N . ALA A 1 773 ? -36.484 17.808 11.264 1.00 88.94 773 ALA A N 1
ATOM 5835 C CA . ALA A 1 773 ? -37.551 17.080 11.932 1.00 88.94 773 ALA A CA 1
ATOM 5836 C C . ALA A 1 773 ? -37.046 15.681 12.316 1.00 88.94 773 ALA A C 1
ATOM 5838 O O . ALA A 1 773 ? -36.519 14.955 11.470 1.00 88.94 773 ALA A O 1
ATOM 5839 N N . VAL A 1 774 ? -37.208 15.310 13.583 1.00 86.88 774 VAL A N 1
ATOM 5840 C CA . VAL A 1 774 ? -36.859 13.994 14.118 1.00 86.88 774 VAL A CA 1
ATOM 5841 C C . VAL A 1 774 ? -38.132 13.354 14.638 1.00 86.88 774 VAL A C 1
ATOM 5843 O O . VAL A 1 774 ? -38.670 13.758 15.664 1.00 86.88 774 VAL A O 1
ATOM 5846 N N . THR A 1 775 ? -38.636 12.372 13.901 1.00 76.94 775 THR A N 1
ATOM 5847 C CA . THR A 1 775 ? -39.861 11.669 14.273 1.00 76.94 775 THR A CA 1
ATOM 5848 C C . THR A 1 775 ? -39.492 10.424 15.080 1.00 76.94 775 THR A C 1
ATOM 5850 O O . THR A 1 775 ? -38.758 9.576 14.561 1.00 76.94 775 THR A O 1
ATOM 5853 N N . PRO A 1 776 ? -39.982 10.277 16.323 1.00 63.47 776 PRO A N 1
ATOM 5854 C CA . PRO A 1 776 ? -39.953 8.997 17.016 1.00 63.47 776 PRO A CA 1
ATOM 5855 C C . PRO A 1 776 ? -40.693 7.976 16.146 1.00 63.47 776 PRO A C 1
ATOM 5857 O O . PRO A 1 776 ? -41.798 8.262 15.680 1.00 63.47 776 PRO A O 1
ATOM 5860 N N . ARG A 1 777 ? -40.067 6.832 15.866 1.00 51.62 777 ARG A N 1
ATOM 5861 C CA . ARG A 1 777 ? -40.771 5.698 15.257 1.00 51.62 777 ARG A CA 1
ATOM 5862 C C . ARG A 1 777 ? -41.459 4.871 16.321 1.00 51.62 777 ARG A C 1
ATOM 5864 O O . ARG A 1 777 ? -40.800 4.622 17.356 1.00 51.62 777 ARG A O 1
#

Sequence (777 aa):
MARFGRSPAHMPPRGSTGVLPLLLLGLCGCQELRGPVWSPDGTLIAYTAYSKPDKPAEPLVTSVYLADPENAAGTATLLAENAAFPTWSLNGSELYLLGHRRGAFYTSILCHRPGGRKPGEGMLETVLQDNGFRLVGFQMSVDGACALLCSARSPKPGAPQTLEFMQMRDRSRVSLNQLGEVHSPALAPNGRVLAYSQRPAEAGAKPFVAVLELDRRPLQPTTVFPTGEFDEPGASHYVIHIFPDSDQLLFYAPFGKAIWTARRDGKKLRSYPLPAGYSMPLLVTLSGDGRTAAVTLARPVDNEIQYDVHELNLGKGNYRRLDGGSTELLGGHVPEPRAARGGEALRWAWLSAGGLAVGSPQKATYFPRTAREWLAASEAYLRQNEPQRAMAAAARAREVQPPPLDPGDLWRAEARAALALGNGAQAASAWEFALLQYPVGKKGLPWAFPAGSHLPNPLDTAAALKELAVFVAAAPENRLLSALQAACTSRTKGQAQEALALYAKAVEMCSSEAMVAGVKFQAGLAAYEAGQLMQAGEHWESAARCPGFPQADYAAGLSAMAYKLDGRPGMNERADAALRLGIAWNSSLKNDLLALPRDLHGRSYRARRTEAEQKSPDQNLRAWFDVTEYEVPVAALCPQTTLDSENKDVLRLLGCTRVTVSELNVAGLPAGTQVLVKAPFPTSTPLFSPDGTMIAFQAQGDLFPKGRGFCEAYVVGLNGAILKGNLQALASGRLASRVRLTSLQWTGPQALMESGTTIDAFGNETPFQKNLAVTPR